Protein AF-0000000076148344 (afdb_homodimer)

Nearest PDB structures (foldseek):
  3hii-assembly1_A  TM=9.310E-01  e=2.742E-69  Homo sapiens
  3mph-assembly1_A  TM=9.355E-01  e=3.033E-68  Homo sapiens
  3pgb-assembly1_A  TM=8.820E-01  e=2.508E-59  Aspergillus nidulans
  1w7c-assembly1_A  TM=8.925E-01  e=6.052E-57  Komagataella pastoris
  1n9e-assembly2_C  TM=8.844E-01  e=2.490E-57  Komagataella pastoris

Structure (mmCIF, N/CA/C/O backbone):
data_AF-0000000076148344-model_v1
#
loop_
_entity.id
_entity.type
_entity.pdbx_description
1 polymer 'Amine oxidase'
#
loop_
_atom_site.group_PDB
_atom_site.id
_atom_site.type_symbol
_atom_site.label_atom_id
_atom_site.label_alt_id
_atom_site.label_comp_id
_atom_site.label_asym_id
_atom_site.label_entity_id
_atom_site.label_seq_id
_atom_site.pdbx_PDB_ins_code
_atom_site.Cartn_x
_atom_site.Cartn_y
_atom_site.Cartn_z
_atom_site.occupancy
_atom_site.B_iso_or_equiv
_atom_site.auth_seq_id
_atom_site.auth_comp_id
_atom_site.auth_asym_id
_atom_site.auth_atom_id
_atom_site.pdbx_PDB_model_num
ATOM 1 N N . MET A 1 1 ? 25.219 25.203 20.969 1 92.94 1 MET A N 1
ATOM 2 C CA . MET A 1 1 ? 24.109 26.141 20.938 1 92.94 1 MET A CA 1
ATOM 3 C C . MET A 1 1 ? 24.391 27.328 21.859 1 92.94 1 MET A C 1
ATOM 5 O O . MET A 1 1 ? 24.141 28.484 21.484 1 92.94 1 MET A O 1
ATOM 9 N N . LYS A 1 2 ? 24.984 27.016 22.984 1 91 2 LYS A N 1
ATOM 10 C CA . LYS A 1 2 ? 25.359 28.094 23.891 1 91 2 LYS A CA 1
ATOM 11 C C . LYS A 1 2 ? 26.438 28.984 23.281 1 91 2 LYS A C 1
ATOM 13 O O . LYS A 1 2 ? 26.328 30.203 23.328 1 91 2 LYS A O 1
ATOM 18 N N . GLY A 1 3 ? 27.469 28.25 22.781 1 94 3 GLY A N 1
ATOM 19 C CA . GLY A 1 3 ? 28.516 29 22.109 1 94 3 GLY A CA 1
ATOM 20 C C . GLY A 1 3 ? 28.016 29.828 20.938 1 94 3 GLY A C 1
ATOM 21 O O . GLY A 1 3 ? 28.453 30.969 20.734 1 94 3 GLY A O 1
ATOM 22 N N . LEU A 1 4 ? 27.094 29.344 20.156 1 95.94 4 LEU A N 1
ATOM 23 C CA . LEU A 1 4 ? 26.5 30.047 19.016 1 95.94 4 LEU A CA 1
ATOM 24 C C . LEU A 1 4 ? 25.734 31.281 19.484 1 95.94 4 LEU A C 1
ATOM 26 O O . LEU A 1 4 ? 25.922 32.375 18.938 1 95.94 4 LEU A O 1
ATOM 30 N N . LEU A 1 5 ? 24.938 31.156 20.484 1 94.69 5 LEU A N 1
ATOM 31 C CA . LEU A 1 5 ? 24.125 32.281 20.984 1 94.69 5 LEU A CA 1
ATOM 32 C C . LEU A 1 5 ? 25.016 33.375 21.562 1 94.69 5 LEU A C 1
ATOM 34 O O . LEU A 1 5 ? 24.75 34.562 21.359 1 94.69 5 LEU A O 1
ATOM 38 N N . TYR A 1 6 ? 26.031 32.906 22.266 1 94.19 6 TYR A N 1
ATOM 39 C CA . TYR A 1 6 ? 26.969 33.875 22.812 1 94.19 6 TYR A CA 1
ATOM 40 C C . TYR A 1 6 ? 27.594 34.719 21.703 1 94.19 6 TYR A C 1
ATOM 42 O O . TYR A 1 6 ? 27.641 35.938 21.797 1 94.19 6 TYR A O 1
ATOM 50 N N . TYR A 1 7 ? 28.047 34.062 20.734 1 96.5 7 TYR A N 1
ATOM 51 C CA . TYR A 1 7 ? 28.656 34.781 19.609 1 96.5 7 TYR A CA 1
ATOM 52 C C . TYR A 1 7 ? 27.656 35.719 18.953 1 96.5 7 TYR A C 1
ATOM 54 O O . TYR A 1 7 ? 28 36.875 18.656 1 96.5 7 TYR A O 1
ATOM 62 N N . LEU A 1 8 ? 26.453 35.312 18.641 1 96.44 8 LEU A N 1
ATOM 63 C CA . LEU A 1 8 ? 25.453 36.094 17.922 1 96.44 8 LEU A CA 1
ATOM 64 C C . LEU A 1 8 ? 25.078 37.344 18.719 1 96.44 8 LEU A C 1
ATOM 66 O O . LEU A 1 8 ? 25 38.438 18.156 1 96.44 8 LEU A O 1
ATOM 70 N N . TYR A 1 9 ? 24.891 37.25 19.984 1 94.5 9 TYR A N 1
ATOM 71 C CA . TYR A 1 9 ? 24.469 38.406 20.797 1 94.5 9 TYR A CA 1
ATOM 72 C C . TYR A 1 9 ? 25.641 39.312 21.109 1 94.5 9 TYR A C 1
ATOM 74 O O . TYR A 1 9 ? 25.453 40.5 21.406 1 94.5 9 TYR A O 1
ATOM 82 N N . SER A 1 10 ? 26.844 38.75 21.047 1 95.31 10 SER A N 1
ATOM 83 C CA . SER A 1 10 ? 28.016 39.562 21.312 1 95.31 10 SER A CA 1
ATOM 84 C C . SER A 1 10 ? 28.453 40.344 20.078 1 95.31 10 SER A C 1
ATOM 86 O O . SER A 1 10 ? 29.219 41.312 20.172 1 95.31 10 SER A O 1
ATOM 88 N N . ASN A 1 11 ? 28.016 39.938 18.969 1 95.81 11 ASN A N 1
ATOM 89 C CA . ASN A 1 11 ? 28.375 40.625 17.719 1 95.81 11 ASN A CA 1
ATOM 90 C C . ASN A 1 11 ? 27.578 41.906 17.531 1 95.81 11 ASN A C 1
ATOM 92 O O . ASN A 1 11 ? 26.422 41.875 17.109 1 95.81 11 ASN A O 1
ATOM 96 N N . LYS A 1 12 ? 28.172 43.031 17.578 1 94.38 12 LYS A N 1
ATOM 97 C CA . LYS A 1 12 ? 27.516 44.344 17.547 1 94.38 12 LYS A CA 1
ATOM 98 C C . LYS A 1 12 ? 26.984 44.656 16.141 1 94.38 12 LYS A C 1
ATOM 100 O O . LYS A 1 12 ? 26 45.344 15.992 1 94.38 12 LYS A O 1
ATOM 105 N N . GLU A 1 13 ? 27.656 44.094 15.219 1 93.88 13 GLU A N 1
ATOM 106 C CA . GLU A 1 13 ? 27.25 44.344 13.844 1 93.88 13 GLU A CA 1
ATOM 107 C C . GLU A 1 13 ? 25.859 43.781 13.57 1 93.88 13 GLU A C 1
ATOM 109 O O . GLU A 1 13 ? 25.109 44.344 12.758 1 93.88 13 GLU A O 1
ATOM 114 N N . LEU A 1 14 ? 25.531 42.719 14.227 1 96.12 14 LEU A N 1
ATOM 115 C CA . LEU A 1 14 ? 24.234 42.062 14.008 1 96.12 14 LEU A CA 1
ATOM 116 C C . LEU A 1 14 ? 23.125 42.781 14.758 1 96.12 14 LEU A C 1
ATOM 118 O O . LEU A 1 14 ? 21.953 42.656 14.398 1 96.12 14 LEU A O 1
ATOM 122 N N . ASN A 1 15 ? 23.453 43.562 15.812 1 96.56 15 ASN A N 1
ATOM 123 C CA . ASN A 1 15 ? 22.5 44.375 16.562 1 96.56 15 ASN A CA 1
ATOM 124 C C . ASN A 1 15 ? 21.25 43.594 16.938 1 96.56 15 ASN A C 1
ATOM 126 O O . ASN A 1 15 ? 20.141 44 16.641 1 96.56 15 ASN A O 1
ATOM 130 N N . LEU A 1 16 ? 21.438 42.469 17.594 1 97.19 16 LEU A N 1
ATOM 131 C CA . LEU A 1 16 ? 20.328 41.562 17.906 1 97.19 16 LEU A CA 1
ATOM 132 C C . LEU A 1 16 ? 19.688 41.906 19.234 1 97.19 16 LEU A C 1
ATOM 134 O O . LEU A 1 16 ? 20.391 42.281 20.188 1 97.19 16 LEU A O 1
ATOM 138 N N . THR A 1 17 ? 18.375 41.812 19.203 1 96 17 THR A N 1
ATOM 139 C CA . THR A 1 17 ? 17.547 41.938 20.406 1 96 17 THR A CA 1
ATOM 140 C C . THR A 1 17 ? 16.969 40.594 20.781 1 96 17 THR A C 1
ATOM 142 O O . THR A 1 17 ? 16.531 39.812 19.922 1 96 17 THR A O 1
ATOM 145 N N . LYS A 1 18 ? 17.062 40.281 22.062 1 93.75 18 LYS A N 1
ATOM 146 C CA . LYS A 1 18 ? 16.391 39.094 22.516 1 93.75 18 LYS A CA 1
ATOM 147 C C . LYS A 1 18 ? 14.914 39.094 22.156 1 93.75 18 LYS A C 1
ATOM 149 O O . LYS A 1 18 ? 14.266 40.125 22.234 1 93.75 18 LYS A O 1
ATOM 154 N N . PHE A 1 19 ? 14.484 37.969 21.797 1 92.25 19 PHE A N 1
ATOM 155 C CA . PHE A 1 19 ? 13.117 37.844 21.297 1 92.25 19 PHE A CA 1
ATOM 156 C C . PHE A 1 19 ? 12.117 38.406 22.297 1 92.25 19 PHE A C 1
ATOM 158 O O . PHE A 1 19 ? 11.148 39.062 21.922 1 92.25 19 PHE A O 1
ATOM 165 N N . SER A 1 20 ? 12.32 38.188 23.562 1 90 20 SER A N 1
ATOM 166 C CA . SER A 1 20 ? 11.406 38.625 24.609 1 90 20 SER A CA 1
ATOM 167 C C . SER A 1 20 ? 11.25 40.125 24.609 1 90 20 SER A C 1
ATOM 169 O O . SER A 1 20 ? 10.219 40.656 25.031 1 90 20 SER A O 1
ATOM 171 N N . ASN A 1 21 ? 12.219 40.781 24.078 1 93.19 21 ASN A N 1
ATOM 172 C CA . ASN A 1 21 ? 12.219 42.25 24.062 1 93.19 21 ASN A CA 1
ATOM 173 C C . ASN A 1 21 ? 12.078 42.781 22.641 1 93.19 21 ASN A C 1
ATOM 175 O O . ASN A 1 21 ? 12.133 44 22.422 1 93.19 21 ASN A O 1
ATOM 179 N N . ALA A 1 22 ? 11.891 41.906 21.781 1 94.12 22 ALA A N 1
ATOM 180 C CA . ALA A 1 22 ? 11.922 42.312 20.391 1 94.12 22 ALA A CA 1
ATOM 181 C C . ALA A 1 22 ? 10.555 42.844 19.938 1 94.12 22 ALA A C 1
ATOM 183 O O . ALA A 1 22 ? 9.523 42.469 20.484 1 94.12 22 ALA A O 1
ATOM 184 N N . THR A 1 23 ? 10.57 43.75 19.062 1 92.19 23 THR A N 1
ATOM 185 C CA . THR A 1 23 ? 9.422 44.219 18.312 1 92.19 23 THR A CA 1
ATOM 186 C C . THR A 1 23 ? 9.617 43.969 16.812 1 92.19 23 THR A C 1
ATOM 188 O O . THR A 1 23 ? 10.648 43.438 16.406 1 92.19 23 THR A O 1
ATOM 191 N N . ILE A 1 24 ? 8.648 44.375 16.047 1 90.25 24 ILE A N 1
ATOM 192 C CA . ILE A 1 24 ? 8.711 44.188 14.609 1 90.25 24 ILE A CA 1
ATOM 193 C C . ILE A 1 24 ? 9.852 45 14.023 1 90.25 24 ILE A C 1
ATOM 195 O O . ILE A 1 24 ? 10.336 44.719 12.93 1 90.25 24 ILE A O 1
ATOM 199 N N . ARG A 1 25 ? 10.289 46.062 14.773 1 91.56 25 ARG A N 1
ATOM 200 C CA . ARG A 1 25 ? 11.367 46.938 14.32 1 91.56 25 ARG A CA 1
ATOM 201 C C . ARG A 1 25 ? 12.695 46.531 14.977 1 91.56 25 ARG A C 1
ATOM 203 O O . ARG A 1 25 ? 13.602 47.344 15.078 1 91.56 25 ARG A O 1
ATOM 210 N N . SER A 1 26 ? 12.758 45.344 15.445 1 95.19 26 SER A N 1
ATOM 211 C CA . SER A 1 26 ? 13.984 44.844 16.047 1 95.19 26 SER A CA 1
ATOM 212 C C . SER A 1 26 ? 14.641 43.781 15.141 1 95.19 26 SER A C 1
ATOM 214 O O . SER A 1 26 ? 13.992 43.25 14.242 1 95.19 26 SER A O 1
ATOM 216 N N . ASN A 1 27 ? 15.914 43.688 15.328 1 97.19 27 ASN A N 1
ATOM 217 C CA . ASN A 1 27 ? 16.625 42.562 14.781 1 97.19 27 ASN A CA 1
ATOM 218 C C . ASN A 1 27 ? 16.688 41.406 15.789 1 97.19 27 ASN A C 1
ATOM 220 O O . ASN A 1 27 ? 17.078 41.594 16.938 1 97.19 27 ASN A O 1
ATOM 224 N N . TYR A 1 28 ? 16.281 40.219 15.406 1 96.62 28 TYR A N 1
ATOM 225 C CA . TYR A 1 28 ? 16.297 39.125 16.359 1 96.62 28 TYR A CA 1
ATOM 226 C C . TYR A 1 28 ? 16.5 37.781 15.625 1 96.62 28 TYR A C 1
ATOM 228 O O . TYR A 1 28 ? 16.375 37.719 14.406 1 96.62 28 TYR A O 1
ATOM 236 N N . ILE A 1 29 ? 16.875 36.719 16.359 1 96.44 29 ILE A N 1
ATOM 237 C CA . ILE A 1 29 ? 17.078 35.375 15.844 1 96.44 29 ILE A CA 1
ATOM 238 C C . ILE A 1 29 ? 15.734 34.688 15.672 1 96.44 29 ILE A C 1
ATOM 240 O O . ILE A 1 29 ? 14.93 34.625 16.609 1 96.44 29 ILE A O 1
ATOM 244 N N . TYR A 1 30 ? 15.492 34.219 14.477 1 96.44 30 TYR A N 1
ATOM 245 C CA . TYR A 1 30 ? 14.289 33.406 14.25 1 96.44 30 TYR A CA 1
ATOM 246 C C . TYR A 1 30 ? 14.547 31.953 14.586 1 96.44 30 TYR A C 1
ATOM 248 O O . TYR A 1 30 ? 13.766 31.328 15.312 1 96.44 30 TYR A O 1
ATOM 256 N N . LEU A 1 31 ? 15.57 31.406 14.047 1 96.75 31 LEU A N 1
ATOM 257 C CA . LEU A 1 31 ? 15.953 30.031 14.344 1 96.75 31 LEU A CA 1
ATOM 258 C C . LEU A 1 31 ? 17.406 29.781 13.992 1 96.75 31 LEU A C 1
ATOM 260 O O . LEU A 1 31 ? 18.047 30.609 13.352 1 96.75 31 LEU A O 1
ATOM 264 N N . ALA A 1 32 ? 17.875 28.625 14.445 1 96.25 32 ALA A N 1
ATOM 265 C CA . ALA A 1 32 ? 19.156 28.109 14.008 1 96.25 32 ALA A CA 1
ATOM 266 C C . ALA A 1 32 ? 19.141 26.578 13.914 1 96.25 32 ALA A C 1
ATOM 268 O O . ALA A 1 32 ? 18.422 25.922 14.664 1 96.25 32 ALA A O 1
ATOM 269 N N . GLU A 1 33 ? 19.844 26.078 13.023 1 96.31 33 GLU A N 1
ATOM 270 C CA . GLU A 1 33 ? 20.062 24.641 12.914 1 96.31 33 GLU A CA 1
ATOM 271 C C . GLU A 1 33 ? 21.438 24.328 12.344 1 96.31 33 GLU A C 1
ATOM 273 O O . GLU A 1 33 ? 22.172 25.234 11.953 1 96.31 33 GLU A O 1
ATOM 278 N N . LEU A 1 34 ? 21.766 23.062 12.336 1 95.44 34 LEU A N 1
ATOM 279 C CA . LEU A 1 34 ? 23.031 22.641 11.766 1 95.44 34 LEU A CA 1
ATOM 280 C C . LEU A 1 34 ? 23.094 22.922 10.266 1 95.44 34 LEU A C 1
ATOM 282 O O . LEU A 1 34 ? 22.141 22.609 9.539 1 95.44 34 LEU A O 1
ATOM 286 N N . TYR A 1 35 ? 24.094 23.594 9.875 1 96.06 35 TYR A N 1
ATOM 287 C CA . TYR A 1 35 ? 24.375 23.75 8.445 1 96.06 35 TYR A CA 1
ATOM 288 C C . TYR A 1 35 ? 25.109 22.531 7.898 1 96.06 35 TYR A C 1
ATOM 290 O O . TYR A 1 35 ? 26.203 22.203 8.359 1 96.06 35 TYR A O 1
ATOM 298 N N . LEU A 1 36 ? 24.562 21.906 6.938 1 95.19 36 LEU A N 1
ATOM 299 C CA . LEU A 1 36 ? 25.172 20.672 6.434 1 95.19 36 LEU A CA 1
ATOM 300 C C . LEU A 1 36 ? 26.406 20.969 5.602 1 95.19 36 LEU A C 1
ATOM 302 O O . LEU A 1 36 ? 26.406 21.875 4.77 1 95.19 36 LEU A O 1
ATOM 306 N N . PRO A 1 37 ? 27.469 20.25 5.824 1 95.44 37 PRO A N 1
ATOM 307 C CA . PRO A 1 37 ? 28.656 20.406 4.996 1 95.44 37 PRO A CA 1
ATOM 308 C C . PRO A 1 37 ? 28.469 19.891 3.574 1 95.44 37 PRO A C 1
ATOM 310 O O . PRO A 1 37 ? 27.547 19.125 3.311 1 95.44 37 PRO A O 1
ATOM 313 N N . PRO A 1 38 ? 29.344 20.375 2.693 1 95.31 38 PRO A N 1
ATOM 314 C CA . PRO A 1 38 ? 29.297 19.797 1.352 1 95.31 38 PRO A CA 1
ATOM 315 C C . PRO A 1 38 ? 29.469 18.266 1.366 1 95.31 38 PRO A C 1
ATOM 317 O O . PRO A 1 38 ? 30.25 17.734 2.152 1 95.31 38 PRO A O 1
ATOM 320 N N . LYS A 1 39 ? 28.781 17.656 0.471 1 96.62 39 LYS A N 1
ATOM 321 C CA . LYS A 1 39 ? 28.828 16.203 0.395 1 96.62 39 LYS A CA 1
ATOM 322 C C . LYS A 1 39 ? 30.25 15.703 0.188 1 96.62 39 LYS A C 1
ATOM 324 O O . LYS A 1 39 ? 30.672 14.719 0.807 1 96.62 39 LYS A O 1
ATOM 329 N N . ALA A 1 40 ? 30.969 16.344 -0.707 1 96.19 40 ALA A N 1
ATOM 330 C CA . ALA A 1 40 ? 32.344 15.93 -1.003 1 96.19 40 ALA A CA 1
ATOM 331 C C . ALA A 1 40 ? 33.188 15.914 0.261 1 96.19 40 ALA A C 1
ATOM 333 O O . ALA A 1 40 ? 34 15.008 0.46 1 96.19 40 ALA A O 1
ATOM 334 N N . ALA A 1 41 ? 33.062 16.891 1.114 1 96.56 41 ALA A N 1
ATOM 335 C CA . ALA A 1 41 ? 33.812 16.969 2.357 1 96.56 41 ALA A CA 1
ATOM 336 C C . ALA A 1 41 ? 33.438 15.844 3.311 1 96.56 41 ALA A C 1
ATOM 338 O O . ALA A 1 41 ? 34.312 15.266 3.977 1 96.56 41 ALA A O 1
ATOM 339 N N . VAL A 1 42 ? 32.219 15.578 3.391 1 96.81 42 VAL A N 1
ATOM 340 C CA . VAL A 1 42 ? 31.719 14.508 4.258 1 96.81 42 VAL A CA 1
ATOM 341 C C . VAL A 1 42 ? 32.281 13.172 3.783 1 96.81 42 VAL A C 1
ATOM 343 O O . VAL A 1 42 ? 32.781 12.383 4.586 1 96.81 42 VAL A O 1
ATOM 346 N N . LEU A 1 43 ? 32.156 12.93 2.484 1 96.94 43 LEU A N 1
ATOM 347 C CA . LEU A 1 43 ? 32.625 11.664 1.928 1 96.94 43 LEU A CA 1
ATOM 348 C C . LEU A 1 43 ? 34.125 11.508 2.121 1 96.94 43 LEU A C 1
ATOM 350 O O . LEU A 1 43 ? 34.594 10.406 2.395 1 96.94 43 LEU A O 1
ATOM 354 N N . ASN A 1 44 ? 34.875 12.586 1.969 1 96.62 44 ASN A N 1
ATOM 355 C CA . ASN A 1 44 ? 36.312 12.539 2.211 1 96.62 44 ASN A CA 1
ATOM 356 C C . ASN A 1 44 ? 36.625 12.141 3.652 1 96.62 44 ASN A C 1
ATOM 358 O O . ASN A 1 44 ? 37.625 11.445 3.91 1 96.62 44 ASN A O 1
ATOM 362 N N . TYR A 1 45 ? 35.906 12.516 4.574 1 96.44 45 TYR A N 1
ATOM 363 C CA . TYR A 1 45 ? 36.094 12.195 5.984 1 96.44 45 TYR A CA 1
ATOM 364 C C . TYR A 1 45 ? 35.688 10.758 6.273 1 96.44 45 TYR A C 1
ATOM 366 O O . TYR A 1 45 ? 36.5 9.969 6.762 1 96.44 45 TYR A O 1
ATOM 374 N N . ILE A 1 46 ? 34.406 10.359 5.848 1 95.56 46 ILE A N 1
ATOM 375 C CA . ILE A 1 46 ? 33.844 9.094 6.309 1 95.56 46 ILE A CA 1
ATOM 376 C C . ILE A 1 46 ? 34.375 7.949 5.453 1 95.56 46 ILE A C 1
ATOM 378 O O . ILE A 1 46 ? 34.531 6.82 5.93 1 95.56 46 ILE A O 1
ATOM 382 N N . ASP A 1 47 ? 34.781 8.219 4.199 1 95.62 47 ASP A N 1
ATOM 383 C CA . ASP A 1 47 ? 35.25 7.156 3.318 1 95.62 47 ASP A CA 1
ATOM 384 C C . ASP A 1 47 ? 36.781 7.113 3.27 1 95.62 47 ASP A C 1
ATOM 386 O O . ASP A 1 47 ? 37.375 6.047 3.088 1 95.62 47 ASP A O 1
ATOM 390 N N . ASN A 1 48 ? 37.469 8.312 3.447 1 94.62 48 ASN A N 1
ATOM 391 C CA . ASN A 1 48 ? 38.906 8.375 3.219 1 94.62 48 ASN A CA 1
ATOM 392 C C . ASN A 1 48 ? 39.656 8.734 4.492 1 94.62 48 ASN A C 1
ATOM 394 O O . ASN A 1 48 ? 40.875 8.773 4.5 1 94.62 48 ASN A O 1
ATOM 398 N N . GLY A 1 49 ? 39 9.055 5.465 1 94.19 49 GLY A N 1
ATOM 399 C CA . GLY A 1 49 ? 39.656 9.305 6.746 1 94.19 49 GLY A CA 1
ATOM 400 C C . GLY A 1 49 ? 40.219 10.711 6.863 1 94.19 49 GLY A C 1
ATOM 401 O O . GLY A 1 49 ? 41.031 10.984 7.746 1 94.19 49 GLY A O 1
ATOM 402 N N . PHE A 1 50 ? 39.844 11.5 5.977 1 94.56 50 PHE A N 1
ATOM 403 C CA . PHE A 1 50 ? 40.312 12.883 6.035 1 94.56 50 PHE A CA 1
ATOM 404 C C . PHE A 1 50 ? 39.656 13.633 7.195 1 94.56 50 PHE A C 1
ATOM 406 O O . PHE A 1 50 ? 38.938 13.031 8.008 1 94.56 50 PHE A O 1
ATOM 413 N N . THR A 1 51 ? 40 14.875 7.266 1 94.69 51 THR A N 1
ATOM 414 C CA . THR A 1 51 ? 39.562 15.695 8.391 1 94.69 51 THR A CA 1
ATOM 415 C C . THR A 1 51 ? 38.062 15.844 8.414 1 94.69 51 THR A C 1
ATOM 417 O O . THR A 1 51 ? 37.438 16.047 7.367 1 94.69 51 THR A O 1
ATOM 420 N N . LYS A 1 52 ? 37.469 15.727 9.539 1 95.88 52 LYS A N 1
ATOM 421 C CA . LYS A 1 52 ? 36.031 15.977 9.734 1 95.88 52 LYS A CA 1
ATOM 422 C C . LYS A 1 52 ? 35.688 17.422 9.398 1 95.88 52 LYS A C 1
ATOM 424 O O . LYS A 1 52 ? 36.344 18.359 9.875 1 95.88 52 LYS A O 1
ATOM 429 N N . PRO A 1 53 ? 34.688 17.609 8.594 1 96.69 53 PRO A N 1
ATOM 430 C CA . PRO A 1 53 ? 34.25 18.984 8.328 1 96.69 53 PRO A CA 1
ATOM 431 C C . PRO A 1 53 ? 33.844 19.734 9.594 1 96.69 53 PRO A C 1
ATOM 433 O O . PRO A 1 53 ? 33.25 19.141 10.492 1 96.69 53 PRO A O 1
ATOM 436 N N . PRO A 1 54 ? 34.188 21.031 9.602 1 95.62 54 PRO A N 1
ATOM 437 C CA . PRO A 1 54 ? 33.781 21.781 10.781 1 95.62 54 PRO A CA 1
ATOM 438 C C . PRO A 1 54 ? 32.25 21.891 10.914 1 95.62 54 PRO A C 1
ATOM 440 O O . PRO A 1 54 ? 31.547 22 9.906 1 95.62 54 PRO A O 1
ATOM 443 N N . ARG A 1 55 ? 31.859 21.906 12.148 1 96.75 55 ARG A N 1
ATOM 444 C CA . ARG A 1 55 ? 30.438 22.141 12.422 1 96.75 55 ARG A CA 1
ATOM 445 C C . ARG A 1 55 ? 30.078 23.625 12.297 1 96.75 55 ARG A C 1
ATOM 447 O O . ARG A 1 55 ? 30.812 24.484 12.797 1 96.75 55 ARG A O 1
ATOM 454 N N . GLU A 1 56 ? 29.031 23.859 11.562 1 97.56 56 GLU A N 1
ATOM 455 C CA . GLU A 1 56 ? 28.531 25.219 11.383 1 97.56 56 GLU A CA 1
ATOM 456 C C . GLU A 1 56 ? 27.031 25.297 11.594 1 97.56 56 GLU A C 1
ATOM 458 O O . GLU A 1 56 ? 26.344 24.281 11.594 1 97.56 56 GLU A O 1
ATOM 463 N N . ALA A 1 57 ? 26.547 26.5 11.773 1 97.75 57 ALA A N 1
ATOM 464 C CA . ALA A 1 57 ? 25.125 26.703 12 1 97.75 57 ALA A CA 1
ATOM 465 C C . ALA A 1 57 ? 24.5 27.547 10.891 1 97.75 57 ALA A C 1
ATOM 467 O O . ALA A 1 57 ? 25.109 28.516 10.414 1 97.75 57 ALA A O 1
ATOM 468 N N . HIS A 1 58 ? 23.391 27.125 10.406 1 97 58 HIS A N 1
ATOM 469 C CA . HIS A 1 58 ? 22.484 27.938 9.602 1 97 58 HIS A CA 1
ATOM 470 C C . HIS A 1 58 ? 21.562 28.766 10.484 1 97 58 HIS A C 1
ATOM 472 O O . HIS A 1 58 ? 20.781 28.219 11.258 1 97 58 HIS A O 1
ATOM 478 N N . VAL A 1 59 ? 21.656 30.109 10.398 1 97.44 59 VAL A N 1
ATOM 479 C CA . VAL A 1 59 ? 20.891 31 11.266 1 97.44 59 VAL A CA 1
ATOM 480 C C . VAL A 1 59 ? 20.016 31.906 10.414 1 97.44 59 VAL A C 1
ATOM 482 O O . VAL A 1 59 ? 20.484 32.5 9.438 1 97.44 59 VAL A O 1
ATOM 485 N N . ILE A 1 60 ? 18.781 32.031 10.789 1 97.06 60 ILE A N 1
ATOM 486 C CA . ILE A 1 60 ? 17.875 32.969 10.141 1 97.06 60 ILE A CA 1
ATOM 487 C C . ILE A 1 60 ? 17.609 34.156 11.07 1 97.06 60 ILE A C 1
ATOM 489 O O . ILE A 1 60 ? 17.172 33.969 12.211 1 97.06 60 ILE A O 1
ATOM 493 N N . LEU A 1 61 ? 17.891 35.312 10.586 1 97.25 61 LEU A N 1
ATOM 494 C CA . LEU A 1 61 ? 17.703 36.562 11.32 1 97.25 61 LEU A CA 1
ATOM 495 C C . LEU A 1 61 ? 16.609 37.406 10.688 1 97.25 61 LEU A C 1
ATOM 497 O O . LEU A 1 61 ? 16.609 37.656 9.484 1 97.25 61 LEU A O 1
ATOM 501 N N . ILE A 1 62 ? 15.695 37.812 11.484 1 96.12 62 ILE A N 1
ATOM 502 C CA . ILE A 1 62 ? 14.742 38.844 11.07 1 96.12 62 ILE A CA 1
ATOM 503 C C . ILE A 1 62 ? 15.289 40.219 11.406 1 96.12 62 ILE A C 1
ATOM 505 O O . ILE A 1 62 ? 15.547 40.531 12.57 1 96.12 62 ILE A O 1
ATOM 509 N N . ARG A 1 63 ? 15.391 41.062 10.391 1 96.38 63 ARG A N 1
ATOM 510 C CA . ARG A 1 63 ? 16.062 42.344 10.57 1 96.38 63 ARG A CA 1
ATOM 511 C C . ARG A 1 63 ? 15.094 43.5 10.383 1 96.38 63 ARG A C 1
ATOM 513 O O . ARG A 1 63 ? 15.234 44.312 9.445 1 96.38 63 ARG A O 1
ATOM 520 N N . GLY A 1 64 ? 14.25 43.625 11.281 1 93.25 64 GLY A N 1
ATOM 521 C CA . GLY A 1 64 ? 13.258 44.688 11.234 1 93.25 64 GLY A CA 1
ATOM 522 C C . GLY A 1 64 ? 13.789 46.031 11.68 1 93.25 64 GLY A C 1
ATOM 523 O O . GLY A 1 64 ? 13.188 47.062 11.391 1 93.25 64 GLY A O 1
ATOM 524 N N . GLY A 1 65 ? 14.914 46.031 12.289 1 93.81 65 GLY A N 1
ATOM 525 C CA . GLY A 1 65 ? 15.492 47.281 12.82 1 93.81 65 GLY A CA 1
ATOM 526 C C . GLY A 1 65 ? 16.406 47.969 11.828 1 93.81 65 GLY A C 1
ATOM 527 O O . GLY A 1 65 ? 16.844 49.094 12.078 1 93.81 65 GLY A O 1
ATOM 528 N N . ASP A 1 66 ? 16.641 47.375 10.766 1 94.81 66 ASP A N 1
ATOM 529 C CA . ASP A 1 66 ? 17.5 47.969 9.75 1 94.81 66 ASP A CA 1
ATOM 530 C C . ASP A 1 66 ? 16.766 49.094 9.008 1 94.81 66 ASP A C 1
ATOM 532 O O . ASP A 1 66 ? 15.539 49.156 9.039 1 94.81 66 ASP A O 1
ATOM 536 N N . ALA A 1 67 ? 17.594 49.969 8.32 1 93.19 67 ALA A N 1
ATOM 537 C CA . ALA A 1 67 ? 17 51.062 7.527 1 93.19 67 ALA A CA 1
ATOM 538 C C . ALA A 1 67 ? 16.062 50.5 6.465 1 93.19 67 ALA A C 1
ATOM 540 O O . ALA A 1 67 ? 14.977 51.031 6.242 1 93.19 67 ALA A O 1
ATOM 541 N N . LYS A 1 68 ? 16.5 49.438 5.879 1 92 68 LYS A N 1
ATOM 542 C CA . LYS A 1 68 ? 15.656 48.625 5.008 1 92 68 LYS A CA 1
ATOM 543 C C . LYS A 1 68 ? 15.453 47.25 5.582 1 92 68 LYS A C 1
ATOM 545 O O . LYS A 1 68 ? 16.266 46.344 5.348 1 92 68 LYS A O 1
ATOM 550 N N . PRO A 1 69 ? 14.352 47.062 6.289 1 92.56 69 PRO A N 1
ATOM 551 C CA . PRO A 1 69 ? 14.109 45.75 6.918 1 92.56 69 PRO A CA 1
ATOM 552 C C . PRO A 1 69 ? 14.25 44.594 5.938 1 92.56 69 PRO A C 1
ATOM 554 O O . PRO A 1 69 ? 13.891 44.719 4.766 1 92.56 69 PRO A O 1
ATOM 557 N N . ASN A 1 70 ? 14.703 43.469 6.316 1 94.06 70 ASN A N 1
ATOM 558 C CA . ASN A 1 70 ? 14.945 42.281 5.504 1 94.06 70 ASN A CA 1
ATOM 559 C C . ASN A 1 70 ? 15.062 41.031 6.367 1 94.06 70 ASN A C 1
ATOM 561 O O . ASN A 1 70 ? 14.805 41.062 7.574 1 94.06 70 ASN A O 1
ATOM 565 N N . VAL A 1 71 ? 15.25 39.938 5.75 1 95.12 71 VAL A N 1
ATOM 566 C CA . VAL A 1 71 ? 15.609 38.656 6.391 1 95.12 71 VAL A CA 1
ATOM 567 C C . VAL A 1 71 ? 16.969 38.188 5.887 1 95.12 71 VAL A C 1
ATOM 569 O O . VAL A 1 71 ? 17.234 38.219 4.684 1 95.12 71 VAL A O 1
ATOM 572 N N . LEU A 1 72 ? 17.812 37.812 6.809 1 96.56 72 LEU A N 1
ATOM 573 C CA . LEU A 1 72 ? 19.125 37.281 6.438 1 96.56 72 LEU A CA 1
ATOM 574 C C . LEU A 1 72 ? 19.297 35.844 6.887 1 96.56 72 LEU A C 1
ATOM 576 O O . LEU A 1 72 ? 18.906 35.5 7.996 1 96.56 72 LEU A O 1
ATOM 580 N N . GLU A 1 73 ? 19.812 35.094 6.012 1 96.75 73 GLU A N 1
ATOM 581 C CA . GLU A 1 73 ? 20.297 33.75 6.363 1 96.75 73 GLU A CA 1
ATOM 582 C C . GLU A 1 73 ? 21.828 33.719 6.363 1 96.75 73 GLU A C 1
ATOM 584 O O . GLU A 1 73 ? 22.453 34 5.344 1 96.75 73 GLU A O 1
ATOM 589 N N . ILE A 1 74 ? 22.375 33.312 7.473 1 97.25 74 ILE A N 1
ATOM 590 C CA . ILE A 1 74 ? 23.828 33.312 7.582 1 97.25 74 ILE A CA 1
ATOM 591 C C . ILE A 1 74 ? 24.312 31.938 8.055 1 97.25 74 ILE A C 1
ATOM 593 O O . ILE A 1 74 ? 23.547 31.172 8.641 1 97.25 74 ILE A O 1
ATOM 597 N N . VAL A 1 75 ? 25.531 31.656 7.711 1 97.44 75 VAL A N 1
ATOM 598 C CA . VAL A 1 75 ? 26.25 30.5 8.211 1 97.44 75 VAL A CA 1
ATOM 599 C C . VAL A 1 75 ? 27.281 30.938 9.25 1 97.44 75 VAL A C 1
ATOM 601 O O . VAL A 1 75 ? 28.125 31.781 8.969 1 97.44 75 VAL A O 1
ATOM 604 N N . VAL A 1 76 ? 27.188 30.344 10.461 1 98.19 76 VAL A N 1
ATOM 605 C CA . VAL A 1 76 ? 28.047 30.734 11.578 1 98.19 76 VAL A CA 1
ATOM 606 C C . VAL A 1 76 ? 28.922 29.562 11.984 1 98.19 76 VAL A C 1
ATOM 608 O O . VAL A 1 76 ? 28.422 28.453 12.188 1 98.19 76 VAL A O 1
ATOM 611 N N . GLY A 1 77 ? 30.234 29.844 12.18 1 97.12 77 GLY A N 1
ATOM 612 C CA . GLY A 1 77 ? 31.125 28.797 12.641 1 97.12 77 GLY A CA 1
ATOM 613 C C . GLY A 1 77 ? 32.562 29.25 12.734 1 97.12 77 GLY A C 1
ATOM 614 O O . GLY A 1 77 ? 32.875 30.422 12.516 1 97.12 77 GLY A O 1
ATOM 615 N N . PRO A 1 78 ? 33.438 28.266 13.062 1 97.31 78 PRO A N 1
ATOM 616 C CA . PRO A 1 78 ? 33.156 26.891 13.453 1 97.31 78 PRO A CA 1
ATOM 617 C C . PRO A 1 78 ? 32.594 26.781 14.867 1 97.31 78 PRO A C 1
ATOM 619 O O . PRO A 1 78 ? 32.938 27.594 15.734 1 97.31 78 PRO A O 1
ATOM 622 N N . LEU A 1 79 ? 31.75 25.859 15.117 1 96.62 79 LEU A N 1
ATOM 623 C CA . LEU A 1 79 ? 31.203 25.578 16.438 1 96.62 79 LEU A CA 1
ATOM 624 C C . LEU A 1 79 ? 32.125 24.688 17.25 1 96.62 79 LEU A C 1
ATOM 626 O O . LEU A 1 79 ? 32.844 23.859 16.672 1 96.62 79 LEU A O 1
ATOM 630 N N . PRO A 1 80 ? 32.156 24.797 18.484 1 95.62 80 PRO A N 1
ATOM 631 C CA . PRO A 1 80 ? 31.219 25.531 19.344 1 95.62 80 PRO A CA 1
ATOM 632 C C . PRO A 1 80 ? 31.656 26.969 19.625 1 95.62 80 PRO A C 1
ATOM 634 O O . PRO A 1 80 ? 30.969 27.703 20.328 1 95.62 80 PRO A O 1
ATOM 637 N N . PHE A 1 81 ? 32.812 27.406 19.109 1 95.5 81 PHE A N 1
ATOM 638 C CA . PHE A 1 81 ? 33.281 28.75 19.344 1 95.5 81 PHE A CA 1
ATOM 639 C C . PHE A 1 81 ? 33.438 29.516 18.031 1 95.5 81 PHE A C 1
ATOM 641 O O . PHE A 1 81 ? 34.531 29.766 17.562 1 95.5 81 PHE A O 1
ATOM 648 N N . PRO A 1 82 ? 32.344 29.953 17.531 1 97.38 82 PRO A N 1
ATOM 649 C CA . PRO A 1 82 ? 32.375 30.641 16.234 1 97.38 82 PRO A CA 1
ATOM 650 C C . PRO A 1 82 ? 33.188 31.922 16.281 1 97.38 82 PRO A C 1
ATOM 652 O O . PRO A 1 82 ? 33.219 32.625 17.312 1 97.38 82 PRO A O 1
ATOM 655 N N . ASN A 1 83 ? 33.875 32.281 15.172 1 95.31 83 ASN A N 1
ATOM 656 C CA . ASN A 1 83 ? 34.625 33.531 15.086 1 95.31 83 ASN A CA 1
ATOM 657 C C . ASN A 1 83 ? 34.219 34.344 13.852 1 95.31 83 ASN A C 1
ATOM 659 O O . ASN A 1 83 ? 34.875 35.344 13.523 1 95.31 83 ASN A O 1
ATOM 663 N N . GLY A 1 84 ? 33.219 33.906 13.125 1 96.19 84 GLY A N 1
ATOM 664 C CA . GLY A 1 84 ? 32.75 34.625 11.953 1 96.19 84 GLY A CA 1
ATOM 665 C C . GLY A 1 84 ? 31.469 34.062 11.367 1 96.19 84 GLY A C 1
ATOM 666 O O . GLY A 1 84 ? 30.984 33.031 11.828 1 96.19 84 GLY A O 1
ATOM 667 N N . TYR A 1 85 ? 30.875 34.781 10.477 1 97 85 TYR A N 1
ATOM 668 C CA . TYR A 1 85 ? 29.703 34.344 9.742 1 97 85 TYR A CA 1
ATOM 669 C C . TYR A 1 85 ? 29.766 34.781 8.281 1 97 85 TYR A C 1
ATOM 671 O O . TYR A 1 85 ? 30.547 35.656 7.926 1 97 85 TYR A O 1
ATOM 679 N N . ARG A 1 86 ? 29.094 34.094 7.406 1 96 86 ARG A N 1
ATOM 680 C CA . ARG A 1 86 ? 28.922 34.438 6 1 96 86 ARG A CA 1
ATOM 681 C C . ARG A 1 86 ? 27.469 34.25 5.57 1 96 86 ARG A C 1
ATOM 683 O O . ARG A 1 86 ? 26.688 33.594 6.266 1 96 86 ARG A O 1
ATOM 690 N N . LEU A 1 87 ? 27.094 34.812 4.484 1 95.19 87 LEU A N 1
ATOM 691 C CA . LEU A 1 87 ? 25.766 34.625 3.936 1 95.19 87 LEU A CA 1
ATOM 692 C C . LEU A 1 87 ? 25.594 33.219 3.385 1 95.19 87 LEU A C 1
ATOM 694 O O . LEU A 1 87 ? 26.547 32.656 2.846 1 95.19 87 LEU A O 1
ATOM 698 N N . VAL A 1 88 ? 24.438 32.688 3.521 1 93.62 88 VAL A N 1
ATOM 699 C CA . VAL A 1 88 ? 24.156 31.406 2.902 1 93.62 88 VAL A CA 1
ATOM 700 C C . VAL A 1 88 ? 24.281 31.516 1.385 1 93.62 88 VAL A C 1
ATOM 702 O O . VAL A 1 88 ? 23.688 32.406 0.772 1 93.62 88 VAL A O 1
ATOM 705 N N . PRO A 1 89 ? 25.016 30.781 0.641 1 84.56 89 PRO A N 1
ATOM 706 C CA . PRO A 1 89 ? 25.406 30.984 -0.757 1 84.56 89 PRO A CA 1
ATOM 707 C C . PRO A 1 89 ? 24.266 30.688 -1.733 1 84.56 89 PRO A C 1
ATOM 709 O O . PRO A 1 89 ? 24.281 31.188 -2.863 1 84.56 89 PRO A O 1
ATOM 712 N N . TYR A 1 90 ? 23.281 30.031 -1.609 1 79.06 90 TYR A N 1
ATOM 713 C CA . TYR A 1 90 ? 22.359 29.594 -2.66 1 79.06 90 TYR A CA 1
ATOM 714 C C . TYR A 1 90 ? 20.984 30.219 -2.484 1 79.06 90 TYR A C 1
ATOM 716 O O . TYR A 1 90 ? 20.016 29.797 -3.119 1 79.06 90 TYR A O 1
ATOM 724 N N . ARG A 1 91 ? 20.969 31.219 -1.775 1 84.62 91 ARG A N 1
ATOM 725 C CA . ARG A 1 91 ? 19.734 31.953 -1.526 1 84.62 91 ARG A CA 1
ATOM 726 C C . ARG A 1 91 ? 19.875 33.438 -1.881 1 84.62 91 ARG A C 1
ATOM 728 O O . ARG A 1 91 ? 20.938 34.031 -1.635 1 84.62 91 ARG A O 1
ATOM 735 N N . PRO A 1 92 ? 18.828 33.906 -2.596 1 85.06 92 PRO A N 1
ATOM 736 C CA . PRO A 1 92 ? 18.891 35.375 -2.727 1 85.06 92 PRO A CA 1
ATOM 737 C C . PRO A 1 92 ? 18.938 36.062 -1.376 1 85.06 92 PRO A C 1
ATOM 739 O O . PRO A 1 92 ? 18.172 35.75 -0.468 1 85.06 92 PRO A O 1
ATOM 742 N N . GLN A 1 93 ? 19.906 36.906 -1.231 1 90.38 93 GLN A N 1
ATOM 743 C CA . GLN A 1 93 ? 20.062 37.688 -0.001 1 90.38 93 GLN A CA 1
ATOM 744 C C . GLN A 1 93 ? 20.172 39.156 -0.295 1 90.38 93 GLN A C 1
ATOM 746 O O . GLN A 1 93 ? 20.828 39.562 -1.253 1 90.38 93 GLN A O 1
ATOM 751 N N . PRO A 1 94 ? 19.469 40.031 0.492 1 92.81 94 PRO A N 1
ATOM 752 C CA . PRO A 1 94 ? 18.562 39.625 1.572 1 92.81 94 PRO A CA 1
ATOM 753 C C . PRO A 1 94 ? 17.188 39.156 1.061 1 92.81 94 PRO A C 1
ATOM 755 O O . PRO A 1 94 ? 16.812 39.5 -0.063 1 92.81 94 PRO A O 1
ATOM 758 N N . ILE A 1 95 ? 16.562 38.375 1.774 1 93 95 ILE A N 1
ATOM 759 C CA . ILE A 1 95 ? 15.172 38.031 1.518 1 93 95 ILE A CA 1
ATOM 760 C C . ILE A 1 95 ? 14.273 39.188 1.914 1 93 95 ILE A C 1
ATOM 762 O O . ILE A 1 95 ? 14.445 39.781 2.98 1 93 95 ILE A O 1
ATOM 766 N N . PRO A 1 96 ? 13.344 39.5 1.012 1 88.75 96 PRO A N 1
ATOM 767 C CA . PRO A 1 96 ? 12.453 40.625 1.337 1 88.75 96 PRO A CA 1
ATOM 768 C C . PRO A 1 96 ? 11.727 40.438 2.664 1 88.75 96 PRO A C 1
ATOM 770 O O . PRO A 1 96 ? 11.258 39.312 2.961 1 88.75 96 PRO A O 1
ATOM 773 N N . PHE A 1 97 ? 11.609 41.5 3.42 1 89.38 97 PHE A N 1
ATOM 774 C CA . PHE A 1 97 ? 11.055 41.469 4.766 1 89.38 97 PHE A CA 1
ATOM 775 C C . PHE A 1 97 ? 9.617 40.969 4.746 1 89.38 97 PHE A C 1
ATOM 777 O O . PHE A 1 97 ? 9.172 40.312 5.684 1 89.38 97 PHE A O 1
ATOM 784 N N . PHE A 1 98 ? 8.867 41.281 3.705 1 83 98 PHE A N 1
ATOM 785 C CA . PHE A 1 98 ? 7.453 40.906 3.646 1 83 98 PHE A CA 1
ATOM 786 C C . PHE A 1 98 ? 7.285 39.375 3.576 1 83 98 PHE A C 1
ATOM 788 O O . PHE A 1 98 ? 6.207 38.875 3.861 1 83 98 PHE A O 1
ATOM 795 N N . GLN A 1 99 ? 8.344 38.656 3.219 1 87.56 99 GLN A N 1
ATOM 796 C CA . GLN A 1 99 ? 8.273 37.188 3.113 1 87.56 99 GLN A CA 1
ATOM 797 C C . GLN A 1 99 ? 8.695 36.531 4.422 1 87.56 99 GLN A C 1
ATOM 799 O O . GLN A 1 99 ? 8.695 35.312 4.523 1 87.56 99 GLN A O 1
ATOM 804 N N . ARG A 1 100 ? 9 37.312 5.363 1 88.81 100 ARG A N 1
ATOM 805 C CA . ARG A 1 100 ? 9.461 36.781 6.637 1 88.81 100 ARG A CA 1
ATOM 806 C C . ARG A 1 100 ? 8.414 35.875 7.25 1 88.81 100 ARG A C 1
ATOM 808 O O . ARG A 1 100 ? 7.207 36.094 7.09 1 88.81 100 ARG A O 1
ATOM 815 N N . PRO A 1 101 ? 8.891 34.875 7.945 1 88 101 PRO A N 1
ATOM 816 C CA . PRO A 1 101 ? 7.914 34.062 8.695 1 88 101 PRO A CA 1
ATOM 817 C C . PRO A 1 101 ? 7.191 34.875 9.773 1 88 101 PRO A C 1
ATOM 819 O O . PRO A 1 101 ? 7.754 35.812 10.32 1 88 101 PRO A O 1
ATOM 822 N N . ILE A 1 102 ? 6.008 34.5 10.047 1 82.44 102 ILE A N 1
ATOM 823 C CA . ILE A 1 102 ? 5.203 35.219 11.047 1 82.44 102 ILE A CA 1
ATOM 824 C C . ILE A 1 102 ? 5.551 34.688 12.445 1 82.44 102 ILE A C 1
ATOM 826 O O . ILE A 1 102 ? 5.609 33.5 12.672 1 82.44 102 ILE A O 1
ATOM 830 N N . THR A 1 103 ? 5.836 35.625 13.336 1 87 103 THR A N 1
ATOM 831 C CA . THR A 1 103 ? 6.129 35.281 14.727 1 87 103 THR A CA 1
ATOM 832 C C . THR A 1 103 ? 5.066 35.844 15.664 1 87 103 THR A C 1
ATOM 834 O O . THR A 1 103 ? 4.16 36.531 15.227 1 87 103 THR A O 1
ATOM 837 N N . SER A 1 104 ? 5.195 35.531 16.922 1 84.19 104 SER A N 1
ATOM 838 C CA . SER A 1 104 ? 4.227 36 17.922 1 84.19 104 SER A CA 1
ATOM 839 C C . SER A 1 104 ? 4.293 37.5 18.109 1 84.19 104 SER A C 1
ATOM 841 O O . SER A 1 104 ? 3.359 38.125 18.641 1 84.19 104 SER A O 1
ATOM 843 N N . ILE A 1 105 ? 5.309 38.062 17.641 1 85.94 105 ILE A N 1
ATOM 844 C CA . ILE A 1 105 ? 5.473 39.5 17.734 1 85.94 105 ILE A CA 1
ATOM 845 C C . ILE A 1 105 ? 4.379 40.219 16.938 1 85.94 105 ILE A C 1
ATOM 847 O O . ILE A 1 105 ? 3.912 41.281 17.312 1 85.94 105 ILE A O 1
ATOM 851 N N . GLU A 1 106 ? 3.938 39.594 15.938 1 83.25 106 GLU A N 1
ATOM 852 C CA . GLU A 1 106 ? 2.965 40.219 15.039 1 83.25 106 GLU A CA 1
ATOM 853 C C . GLU A 1 106 ? 1.546 39.75 15.359 1 83.25 106 GLU A C 1
ATOM 855 O O . GLU A 1 106 ? 0.611 40.031 14.609 1 83.25 106 GLU A O 1
ATOM 860 N N . ASN A 1 107 ? 1.374 39.156 16.453 1 85.25 107 ASN A N 1
ATOM 861 C CA . ASN A 1 107 ? 0.062 38.625 16.797 1 85.25 107 ASN A CA 1
ATOM 862 C C . ASN A 1 107 ? -0.91 39.75 17.188 1 85.25 107 ASN A C 1
ATOM 864 O O . ASN A 1 107 ? -0.629 40.531 18.094 1 85.25 107 ASN A O 1
ATOM 868 N N . ILE A 1 108 ? -2.08 39.75 16.562 1 88.88 108 ILE A N 1
ATOM 869 C CA . ILE A 1 108 ? -3.062 40.781 16.859 1 88.88 108 ILE A CA 1
ATOM 870 C C . ILE A 1 108 ? -4.348 40.156 17.391 1 88.88 108 ILE A C 1
ATOM 872 O O . ILE A 1 108 ? -5.395 40.812 17.422 1 88.88 108 ILE A O 1
ATOM 876 N N . SER A 1 109 ? -4.34 38.875 17.719 1 88.62 109 SER A N 1
ATOM 877 C CA . SER A 1 109 ? -5.539 38.125 18.047 1 88.62 109 SER A CA 1
ATOM 878 C C . SER A 1 109 ? -6.34 38.781 19.156 1 88.62 109 SER A C 1
ATOM 880 O O . SER A 1 109 ? -7.562 38.906 19.062 1 88.62 109 SER A O 1
ATOM 882 N N . GLN A 1 110 ? -5.641 39.188 20.219 1 89.81 110 GLN A N 1
ATOM 883 C CA . GLN A 1 110 ? -6.34 39.812 21.344 1 89.81 110 GLN A CA 1
ATOM 884 C C . GLN A 1 110 ? -7.016 41.094 20.938 1 89.81 110 GLN A C 1
ATOM 886 O O . GLN A 1 110 ? -8.195 41.312 21.234 1 89.81 110 GLN A O 1
ATOM 891 N N . LYS A 1 111 ? -6.289 41.969 20.312 1 92.88 111 LYS A N 1
ATOM 892 C CA . LYS A 1 111 ? -6.844 43.25 19.875 1 92.88 111 LYS A CA 1
ATOM 893 C C . LYS A 1 111 ? -7.984 43.031 18.875 1 92.88 111 LYS A C 1
ATOM 895 O O . LYS A 1 111 ? -8.969 43.781 18.891 1 92.88 111 LYS A O 1
ATOM 900 N N . LEU A 1 112 ? -7.777 42.094 18.078 1 95 112 LEU A N 1
ATOM 901 C CA . LEU A 1 112 ? -8.805 41.781 17.094 1 95 112 LEU A CA 1
ATOM 902 C C . LEU A 1 112 ? -10.086 41.312 17.766 1 95 112 LEU A C 1
ATOM 904 O O . LEU A 1 112 ? -11.18 41.75 17.422 1 95 112 LEU A O 1
ATOM 908 N N . LYS A 1 113 ? -9.977 40.406 18.703 1 95.94 113 LYS A N 1
ATOM 909 C CA . LYS A 1 113 ? -11.125 39.906 19.453 1 95.94 113 LYS A CA 1
ATOM 910 C C . LYS A 1 113 ? -11.852 41.062 20.156 1 95.94 113 LYS A C 1
ATOM 912 O O . LYS A 1 113 ? -13.078 41.125 20.156 1 95.94 113 LYS A O 1
ATOM 917 N N . GLU A 1 114 ? -11.109 41.969 20.734 1 96.38 114 GLU A N 1
ATOM 918 C CA . GLU A 1 114 ? -11.695 43.125 21.438 1 96.38 114 GLU A CA 1
ATOM 919 C C . GLU A 1 114 ? -12.484 44 20.484 1 96.38 114 GLU A C 1
ATOM 921 O O . GLU A 1 114 ? -13.594 44.438 20.797 1 96.38 114 GLU A O 1
ATOM 926 N N . ARG A 1 115 ? -11.859 44.25 19.375 1 96.69 115 ARG A N 1
ATOM 927 C CA . ARG A 1 115 ? -12.516 45.094 18.375 1 96.69 115 ARG A CA 1
ATOM 928 C C . ARG A 1 115 ? -13.805 44.438 17.891 1 96.69 115 ARG A C 1
ATOM 930 O O . ARG A 1 115 ? -14.844 45.094 17.797 1 96.69 115 ARG A O 1
ATOM 937 N N . ILE A 1 116 ? -13.75 43.156 17.594 1 97.88 116 ILE A N 1
ATOM 938 C CA . ILE A 1 116 ? -14.922 42.469 17.094 1 97.88 116 ILE A CA 1
ATOM 939 C C . ILE A 1 116 ? -16 42.406 18.172 1 97.88 116 ILE A C 1
ATOM 941 O O . ILE A 1 116 ? -17.188 42.594 17.891 1 97.88 116 ILE A O 1
ATOM 945 N N . ASN A 1 117 ? -15.586 42.125 19.391 1 97.5 117 ASN A N 1
ATOM 946 C CA . ASN A 1 117 ? -16.547 42.062 20.484 1 97.5 117 ASN A CA 1
ATOM 947 C C . ASN A 1 117 ? -17.281 43.406 20.641 1 97.5 117 ASN A C 1
ATOM 949 O O . ASN A 1 117 ? -18.484 43.406 20.891 1 97.5 117 ASN A O 1
ATOM 953 N N . LYS A 1 118 ? -16.562 44.438 20.562 1 97.31 118 LYS A N 1
ATOM 954 C CA . LYS A 1 118 ? -17.156 45.781 20.688 1 97.31 118 LYS A CA 1
ATOM 955 C C . LYS A 1 118 ? -18.141 46.062 19.562 1 97.31 118 LYS A C 1
ATOM 957 O O . LYS A 1 118 ? -19.234 46.594 19.797 1 97.31 118 LYS A O 1
ATOM 962 N N . GLU A 1 119 ? -17.797 45.688 18.359 1 98 119 GLU A N 1
ATOM 963 C CA . GLU A 1 119 ? -18.547 46.094 17.188 1 98 119 GLU A CA 1
ATOM 964 C C . GLU A 1 119 ? -19.719 45.125 16.922 1 98 119 GLU A C 1
ATOM 966 O O . GLU A 1 119 ? -20.766 45.531 16.406 1 98 119 GLU A O 1
ATOM 971 N N . PHE A 1 120 ? -19.562 43.906 17.234 1 97.88 120 PHE A N 1
ATOM 972 C CA . PHE A 1 120 ? -20.516 42.906 16.766 1 97.88 120 PHE A CA 1
ATOM 973 C C . PHE A 1 120 ? -20.656 41.781 17.766 1 97.88 120 PHE A C 1
ATOM 975 O O . PHE A 1 120 ? -21.25 40.75 17.453 1 97.88 120 PHE A O 1
ATOM 982 N N . GLY A 1 121 ? -20.094 41.812 18.922 1 97.25 121 GLY A N 1
ATOM 983 C CA . GLY A 1 121 ? -20.062 40.781 19.922 1 97.25 121 GLY A CA 1
ATOM 984 C C . GLY A 1 121 ? -21.438 40.312 20.359 1 97.25 121 GLY A C 1
ATOM 985 O O . GLY A 1 121 ? -21.641 39.125 20.609 1 97.25 121 GLY A O 1
ATOM 986 N N . LYS A 1 122 ? -22.375 41.188 20.531 1 96.12 122 LYS A N 1
ATOM 987 C CA . LYS A 1 122 ? -23.719 40.844 21 1 96.12 122 LYS A CA 1
ATOM 988 C C . LYS A 1 122 ? -24.422 39.906 20.016 1 96.12 122 LYS A C 1
ATOM 990 O O . LYS A 1 122 ? -25.062 38.938 20.422 1 96.12 122 LYS A O 1
ATOM 995 N N . ALA A 1 123 ? -24.359 40.281 18.781 1 97.19 123 ALA A N 1
ATOM 996 C CA . ALA A 1 123 ? -24.969 39.438 17.75 1 97.19 123 ALA A CA 1
ATOM 997 C C . ALA A 1 123 ? -24.344 38.031 17.766 1 97.19 123 ALA A C 1
ATOM 999 O O . ALA A 1 123 ? -25.062 37.031 17.656 1 97.19 123 ALA A O 1
ATOM 1000 N N . LEU A 1 124 ? -23.031 37.969 17.844 1 97.56 124 LEU A N 1
ATOM 1001 C CA . LEU A 1 124 ? -22.344 36.688 17.828 1 97.56 124 LEU A CA 1
ATOM 1002 C C . LEU A 1 124 ? -22.656 35.875 19.078 1 97.56 124 LEU A C 1
ATOM 1004 O O . LEU A 1 124 ? -22.75 34.625 19.016 1 97.56 124 LEU A O 1
ATOM 1008 N N . HIS A 1 125 ? -22.766 36.531 20.203 1 97 125 HIS A N 1
ATOM 1009 C CA . HIS A 1 125 ? -23.188 35.844 21.422 1 97 125 HIS A CA 1
ATOM 1010 C C . HIS A 1 125 ? -24.578 35.25 21.281 1 97 125 HIS A C 1
ATOM 1012 O O . HIS A 1 125 ? -24.828 34.156 21.719 1 97 125 HIS A O 1
ATOM 1018 N N . ASP A 1 126 ? -25.453 36 20.703 1 96.44 126 ASP A N 1
ATOM 1019 C CA . ASP A 1 126 ? -26.812 35.531 20.5 1 96.44 126 ASP A CA 1
ATOM 1020 C C . ASP A 1 126 ? -26.844 34.312 19.609 1 96.44 126 ASP A C 1
ATOM 1022 O O . ASP A 1 126 ? -27.625 33.375 19.859 1 96.44 126 ASP A O 1
ATOM 1026 N N . LEU A 1 127 ? -26.031 34.281 18.656 1 96.5 127 LEU A N 1
ATOM 1027 C CA . LEU A 1 127 ? -26.078 33.219 17.656 1 96.5 127 LEU A CA 1
ATOM 1028 C C . LEU A 1 127 ? -25.266 32 18.109 1 96.5 127 LEU A C 1
ATOM 1030 O O . LEU A 1 127 ? -25.641 30.875 17.828 1 96.5 127 LEU A O 1
ATOM 1034 N N . TYR A 1 128 ? -24.172 32.219 18.797 1 96.19 128 TYR A N 1
ATOM 1035 C CA . TYR A 1 128 ? -23.219 31.125 18.984 1 96.19 128 TYR A CA 1
ATOM 1036 C C . TYR A 1 128 ? -22.969 30.859 20.469 1 96.19 128 TYR A C 1
ATOM 1038 O O . TYR A 1 128 ? -22.266 29.922 20.844 1 96.19 128 TYR A O 1
ATOM 1046 N N . GLY A 1 129 ? -23.469 31.578 21.344 1 94.94 129 GLY A N 1
ATOM 1047 C CA . GLY A 1 129 ? -23.547 31.297 22.781 1 94.94 129 GLY A CA 1
ATOM 1048 C C . GLY A 1 129 ? -22.281 31.703 23.531 1 94.94 129 GLY A C 1
ATOM 1049 O O . GLY A 1 129 ? -22.203 31.531 24.75 1 94.94 129 GLY A O 1
ATOM 1050 N N . GLY A 1 130 ? -21.234 32.219 22.875 1 95.31 130 GLY A N 1
ATOM 1051 C CA . GLY A 1 130 ? -20 32.625 23.5 1 95.31 130 GLY A CA 1
ATOM 1052 C C . GLY A 1 130 ? -19.625 34.062 23.188 1 95.31 130 GLY A C 1
ATOM 1053 O O . GLY A 1 130 ? -20.297 34.75 22.406 1 95.31 130 GLY A O 1
ATOM 1054 N N . THR A 1 131 ? -18.578 34.5 23.953 1 96 131 THR A N 1
ATOM 1055 C CA . THR A 1 131 ? -18.062 35.844 23.719 1 96 131 THR A CA 1
ATOM 1056 C C . THR A 1 131 ? -16.547 35.812 23.484 1 96 131 THR A C 1
ATOM 1058 O O . THR A 1 131 ? -15.883 34.844 23.844 1 96 131 THR A O 1
ATOM 1061 N N . PHE A 1 132 ? -16.062 36.906 22.891 1 95.5 132 PHE A N 1
ATOM 1062 C CA . PHE A 1 132 ? -14.641 36.969 22.609 1 95.5 132 PHE A CA 1
ATOM 1063 C C . PHE A 1 132 ? -13.867 37.438 23.828 1 95.5 132 PHE A C 1
ATOM 1065 O O . PHE A 1 132 ? -12.68 37.125 23.969 1 95.5 132 PHE A O 1
ATOM 1072 N N . ILE A 1 133 ? -14.516 38.188 24.672 1 94.25 133 ILE A N 1
ATOM 1073 C CA . ILE A 1 133 ? -13.867 38.75 25.859 1 94.25 133 ILE A CA 1
ATOM 1074 C C . ILE A 1 133 ? -14.703 38.406 27.094 1 94.25 133 ILE A C 1
ATOM 1076 O O . ILE A 1 133 ? -15.922 38.281 27.016 1 94.25 133 ILE A O 1
ATOM 1080 N N . ASN A 1 134 ? -13.969 38.344 28.219 1 92.31 134 ASN A N 1
ATOM 1081 C CA . ASN A 1 134 ? -14.633 38.031 29.469 1 92.31 134 ASN A CA 1
ATOM 1082 C C . ASN A 1 134 ? -15.57 36.844 29.344 1 92.31 134 ASN A C 1
ATOM 1084 O O . ASN A 1 134 ? -16.734 36.906 29.734 1 92.31 134 ASN A O 1
ATOM 1088 N N . CYS A 1 135 ? -15.148 35.844 28.719 1 90.69 135 CYS A N 1
ATOM 1089 C CA . CYS A 1 135 ? -16.016 34.75 28.25 1 90.69 135 CYS A CA 1
ATOM 1090 C C . CYS A 1 135 ? -16 33.594 29.234 1 90.69 135 CYS A C 1
ATOM 1092 O O . CYS A 1 135 ? -16.844 32.688 29.125 1 90.69 135 CYS A O 1
ATOM 1094 N N . HIS A 1 136 ? -15.133 33.562 30.219 1 86 136 HIS A N 1
ATOM 1095 C CA . HIS A 1 136 ? -14.992 32.438 31.125 1 86 136 HIS A CA 1
ATOM 1096 C C . HIS A 1 136 ? -14.805 31.125 30.375 1 86 136 HIS A C 1
ATOM 1098 O O . HIS A 1 136 ? -13.797 30.938 29.688 1 86 136 HIS A O 1
ATOM 1104 N N . ASN A 1 137 ? -15.82 30.234 30.422 1 85.38 137 ASN A N 1
ATOM 1105 C CA . ASN A 1 137 ? -15.656 28.938 29.781 1 85.38 137 ASN A CA 1
ATOM 1106 C C . ASN A 1 137 ? -16.375 28.859 28.438 1 85.38 137 ASN A C 1
ATOM 1108 O O . ASN A 1 137 ? -16.391 27.812 27.797 1 85.38 137 ASN A O 1
ATOM 1112 N N . LYS A 1 138 ? -16.906 29.906 27.984 1 93 138 LYS A N 1
ATOM 1113 C CA . LYS A 1 138 ? -17.609 29.953 26.703 1 93 138 LYS A CA 1
ATOM 1114 C C . LYS A 1 138 ? -16.984 30.984 25.766 1 93 138 LYS A C 1
ATOM 1116 O O . LYS A 1 138 ? -17.641 31.938 25.359 1 93 138 LYS A O 1
ATOM 1121 N N . CYS A 1 139 ? -15.844 30.703 25.344 1 93.31 139 CYS A N 1
ATOM 1122 C CA . CYS A 1 139 ? -15.078 31.672 24.578 1 93.31 139 CYS A CA 1
ATOM 1123 C C . CYS A 1 139 ? -15.203 31.406 23.094 1 93.31 139 CYS A C 1
ATOM 1125 O O . CYS A 1 139 ? -15.141 30.266 22.641 1 93.31 139 CYS A O 1
ATOM 1127 N N . LEU A 1 140 ? -15.531 32.438 22.375 1 95.12 140 LEU A N 1
ATOM 1128 C CA . LEU A 1 140 ? -15.211 32.438 20.953 1 95.12 140 LEU A CA 1
ATOM 1129 C C . LEU A 1 140 ? -13.758 32.875 20.734 1 95.12 140 LEU A C 1
ATOM 1131 O O . LEU A 1 140 ? -13.227 33.688 21.484 1 95.12 140 LEU A O 1
ATOM 1135 N N . ASP A 1 141 ? -13.117 32.281 19.781 1 92.94 141 ASP A N 1
ATOM 1136 C CA . ASP A 1 141 ? -11.695 32.531 19.609 1 92.94 141 ASP A CA 1
ATOM 1137 C C . ASP A 1 141 ? -11.312 32.531 18.125 1 92.94 141 ASP A C 1
ATOM 1139 O O . ASP A 1 141 ? -12.078 32.031 17.281 1 92.94 141 ASP A O 1
ATOM 1143 N N . VAL A 1 142 ? -10.172 33.125 17.859 1 91.19 142 VAL A N 1
ATOM 1144 C CA . VAL A 1 142 ? -9.617 33.062 16.5 1 91.19 142 VAL A CA 1
ATOM 1145 C C . VAL A 1 142 ? -9.258 31.609 16.156 1 91.19 142 VAL A C 1
ATOM 1147 O O . VAL A 1 142 ? -8.664 30.906 16.969 1 91.19 142 VAL A O 1
ATOM 1150 N N . ALA A 1 143 ? -9.625 31.141 15.008 1 88.19 143 ALA A N 1
ATOM 1151 C CA . ALA A 1 143 ? -9.352 29.766 14.555 1 88.19 143 ALA A CA 1
ATOM 1152 C C . ALA A 1 143 ? -8.133 29.734 13.641 1 88.19 143 ALA A C 1
ATOM 1154 O O . ALA A 1 143 ? -7.055 29.297 14.055 1 88.19 143 ALA A O 1
ATOM 1155 N N . ILE A 1 144 ? -8.297 30.125 12.406 1 84.75 144 ILE A N 1
ATOM 1156 C CA . ILE A 1 144 ? -7.23 30.094 11.414 1 84.75 144 ILE A CA 1
ATOM 1157 C C . ILE A 1 144 ? -7.078 31.469 10.766 1 84.75 144 ILE A C 1
ATOM 1159 O O . ILE A 1 144 ? -8.07 32.125 10.477 1 84.75 144 ILE A O 1
ATOM 1163 N N . SER A 1 145 ? -5.902 31.906 10.711 1 86.62 145 SER A N 1
ATOM 1164 C CA . SER A 1 145 ? -5.57 33.062 9.891 1 86.62 145 SER A CA 1
ATOM 1165 C C . SER A 1 145 ? -4.82 32.656 8.633 1 86.62 145 SER A C 1
ATOM 1167 O O . SER A 1 145 ? -3.867 31.875 8.695 1 86.62 145 SER A O 1
ATOM 1169 N N . VAL A 1 146 ? -5.316 33.094 7.551 1 87.75 146 VAL A N 1
ATOM 1170 C CA . VAL A 1 146 ? -4.664 32.719 6.297 1 87.75 146 VAL A CA 1
ATOM 1171 C C . VAL A 1 146 ? -4.242 34 5.555 1 87.75 146 VAL A C 1
ATOM 1173 O O . VAL A 1 146 ? -5.031 34.938 5.43 1 87.75 146 VAL A O 1
ATOM 1176 N N . GLN A 1 147 ? -3.059 33.938 5.168 1 83.69 147 GLN A N 1
ATOM 1177 C CA . GLN A 1 147 ? -2.516 35.094 4.445 1 83.69 147 GLN A CA 1
ATOM 1178 C C . GLN A 1 147 ? -2.992 35.094 2.998 1 83.69 147 GLN A C 1
ATOM 1180 O O . GLN A 1 147 ? -3.066 34.062 2.354 1 83.69 147 GLN A O 1
ATOM 1185 N N . VAL A 1 148 ? -3.373 36.219 2.502 1 80 148 VAL A N 1
ATOM 1186 C CA . VAL A 1 148 ? -3.648 36.438 1.086 1 80 148 VAL A CA 1
ATOM 1187 C C . VAL A 1 148 ? -2.412 37.031 0.402 1 80 148 VAL A C 1
ATOM 1189 O O . VAL A 1 148 ? -1.997 38.156 0.701 1 80 148 VAL A O 1
ATOM 1192 N N . PRO A 1 149 ? -1.794 36.156 -0.426 1 70.06 149 PRO A N 1
ATOM 1193 C CA . PRO A 1 149 ? -0.515 36.562 -0.998 1 70.06 149 PRO A CA 1
ATOM 1194 C C . PRO A 1 149 ? -0.661 37.75 -1.944 1 70.06 149 PRO A C 1
ATOM 1196 O O . PRO A 1 149 ? -1.213 37.625 -3.039 1 70.06 149 PRO A O 1
ATOM 1199 N N . ILE A 1 150 ? -0.754 39.031 -1.449 1 61.69 150 ILE A N 1
ATOM 1200 C CA . ILE A 1 150 ? -0.796 40.219 -2.311 1 61.69 150 ILE A CA 1
ATOM 1201 C C . ILE A 1 150 ? 0.569 40.906 -2.316 1 61.69 150 ILE A C 1
ATOM 1203 O O . ILE A 1 150 ? 1.224 41 -1.275 1 61.69 150 ILE A O 1
ATOM 1207 N N . THR A 1 151 ? 1.342 40.844 -3.428 1 53.09 151 THR A N 1
ATOM 1208 C CA . THR A 1 151 ? 2.674 41.375 -3.68 1 53.09 151 THR A CA 1
ATOM 1209 C C . THR A 1 151 ? 2.77 42.844 -3.213 1 53.09 151 THR A C 1
ATOM 1211 O O . THR A 1 151 ? 3.582 43.625 -3.727 1 53.09 151 THR A O 1
ATOM 1214 N N . LYS A 1 152 ? 2.119 43.156 -2.061 1 56.19 152 LYS A N 1
ATOM 1215 C CA . LYS A 1 152 ? 2.342 44.594 -1.978 1 56.19 152 LYS A CA 1
ATOM 1216 C C . LYS A 1 152 ? 3.596 44.906 -1.167 1 56.19 152 LYS A C 1
ATOM 1218 O O . LYS A 1 152 ? 3.836 44.281 -0.122 1 56.19 152 LYS A O 1
ATOM 1223 N N . LEU A 1 153 ? 4.586 45.625 -1.779 1 55.75 153 LEU A N 1
ATOM 1224 C CA . LEU A 1 153 ? 5.91 46.125 -1.397 1 55.75 153 LEU A CA 1
ATOM 1225 C C . LEU A 1 153 ? 5.832 46.969 -0.134 1 55.75 153 LEU A C 1
ATOM 1227 O O . LEU A 1 153 ? 6.848 47.219 0.521 1 55.75 153 LEU A O 1
ATOM 1231 N N . ASP A 1 154 ? 4.754 47.344 0.417 1 60.44 154 ASP A N 1
ATOM 1232 C CA . ASP A 1 154 ? 4.832 48.438 1.363 1 60.44 154 ASP A CA 1
ATOM 1233 C C . ASP A 1 154 ? 4.656 47.969 2.799 1 60.44 154 ASP A C 1
ATOM 1235 O O . ASP A 1 154 ? 4.16 48.688 3.654 1 60.44 154 ASP A O 1
ATOM 1239 N N . GLY A 1 155 ? 5.059 46.719 3.102 1 68.5 155 GLY A N 1
ATOM 1240 C CA . GLY A 1 155 ? 5.012 46.25 4.48 1 68.5 155 GLY A CA 1
ATOM 1241 C C . GLY A 1 155 ? 3.627 45.812 4.918 1 68.5 155 GLY A C 1
ATOM 1242 O O . GLY A 1 155 ? 3.418 45.469 6.082 1 68.5 155 GLY A O 1
ATOM 1243 N N . LYS A 1 156 ? 2.73 45.906 4.082 1 78.06 156 LYS A N 1
ATOM 1244 C CA . LYS A 1 156 ? 1.363 45.5 4.402 1 78.06 156 LYS A CA 1
ATOM 1245 C C . LYS A 1 156 ? 1.177 44 4.219 1 78.06 156 LYS A C 1
ATOM 1247 O O . LYS A 1 156 ? 1.771 43.406 3.322 1 78.06 156 LYS A O 1
ATOM 1252 N N . ARG A 1 157 ? 0.493 43.438 5.195 1 84.12 157 ARG A N 1
ATOM 1253 C CA . ARG A 1 157 ? 0.05 42.031 5.074 1 84.12 157 ARG A CA 1
ATOM 1254 C C . ARG A 1 157 ? -1.467 41.938 5.195 1 84.12 157 ARG A C 1
ATOM 1256 O O . ARG A 1 157 ? -2.098 42.75 5.871 1 84.12 157 ARG A O 1
ATOM 1263 N N . PHE A 1 158 ? -2.031 41.062 4.48 1 86.62 158 PHE A N 1
ATOM 1264 C CA . PHE A 1 158 ? -3.475 40.875 4.477 1 86.62 158 PHE A CA 1
ATOM 1265 C C . PHE A 1 158 ? -3.82 39.438 4.918 1 86.62 158 PHE A C 1
ATOM 1267 O O . PHE A 1 158 ? -3.217 38.5 4.449 1 86.62 158 PHE A O 1
ATOM 1274 N N . TYR A 1 159 ? -4.742 39.375 5.82 1 89.81 159 TYR A N 1
ATOM 1275 C CA . TYR A 1 159 ? -5.152 38.062 6.355 1 89.81 159 TYR A CA 1
ATOM 1276 C C . TYR A 1 159 ? -6.668 37.969 6.418 1 89.81 159 TYR A C 1
ATOM 1278 O O . TYR A 1 159 ? -7.355 38.938 6.727 1 89.81 159 TYR A O 1
ATOM 1286 N N . TRP A 1 160 ? -7.141 36.812 6.066 1 92.25 160 TRP A N 1
ATOM 1287 C CA . TRP A 1 160 ? -8.477 36.438 6.516 1 92.25 160 TRP A CA 1
ATOM 1288 C C . TRP A 1 160 ? -8.414 35.719 7.848 1 92.25 160 TRP A C 1
ATOM 1290 O O . TRP A 1 160 ? -7.523 34.875 8.07 1 92.25 160 TRP A O 1
ATOM 1300 N N . TYR A 1 161 ? -9.289 36.031 8.75 1 94.25 161 TYR A N 1
ATOM 1301 C CA . TYR A 1 161 ? -9.398 35.375 10.031 1 94.25 161 TYR A CA 1
ATOM 1302 C C . TYR A 1 161 ? -10.734 34.625 10.148 1 94.25 161 TYR A C 1
ATOM 1304 O O . TYR A 1 161 ? -11.773 35.156 9.742 1 94.25 161 TYR A O 1
ATOM 1312 N N . THR A 1 162 ? -10.633 33.438 10.633 1 95 162 THR A N 1
ATOM 1313 C CA . THR A 1 162 ? -11.828 32.688 10.992 1 95 162 THR A CA 1
ATOM 1314 C C . THR A 1 162 ? -11.93 32.531 12.508 1 95 162 THR A C 1
ATOM 1316 O O . THR A 1 162 ? -10.969 32.812 13.234 1 95 162 THR A O 1
ATOM 1319 N N . PHE A 1 163 ? -13.156 32.094 12.961 1 94.88 163 PHE A N 1
ATOM 1320 C CA . PHE A 1 163 ? -13.414 32 14.391 1 94.88 163 PHE A CA 1
ATOM 1321 C C . PHE A 1 163 ? -14.172 30.734 14.719 1 94.88 163 PHE A C 1
ATOM 1323 O O . PHE A 1 163 ? -14.766 30.109 13.836 1 94.88 163 PHE A O 1
ATOM 1330 N N . TYR A 1 164 ? -14.086 30.328 15.945 1 94.62 164 TYR A N 1
ATOM 1331 C CA . TYR A 1 164 ? -14.766 29.109 16.375 1 94.62 164 TYR A CA 1
ATOM 1332 C C . TYR A 1 164 ? -15.203 29.219 17.828 1 94.62 164 TYR A C 1
ATOM 1334 O O . TYR A 1 164 ? -14.812 30.141 18.547 1 94.62 164 TYR A O 1
ATOM 1342 N N . GLN A 1 165 ? -16.125 28.281 18.219 1 93.62 165 GLN A N 1
ATOM 1343 C CA . GLN A 1 165 ? -16.375 28.031 19.641 1 93.62 165 GLN A CA 1
ATOM 1344 C C . GLN A 1 165 ? -15.211 27.266 20.266 1 93.62 165 GLN A C 1
ATOM 1346 O O . GLN A 1 165 ? -14.898 26.156 19.859 1 93.62 165 GLN A O 1
ATOM 1351 N N . ASN A 1 166 ? -14.508 27.859 21.219 1 91.12 166 ASN A N 1
ATOM 1352 C CA . ASN A 1 166 ? -13.352 27.219 21.844 1 91.12 166 ASN A CA 1
ATOM 1353 C C . ASN A 1 166 ? -13.766 26.094 22.781 1 91.12 166 ASN A C 1
ATOM 1355 O O . ASN A 1 166 ? -14.008 26.328 23.969 1 91.12 166 ASN A O 1
ATOM 1359 N N . PHE A 1 167 ? -13.781 24.938 22.25 1 89.5 167 PHE A N 1
ATOM 1360 C CA . PHE A 1 167 ? -14.094 23.703 22.953 1 89.5 167 PHE A CA 1
ATOM 1361 C C . PHE A 1 167 ? -13.078 22.609 22.609 1 89.5 167 PHE A C 1
ATOM 1363 O O . PHE A 1 167 ? -11.992 22.906 22.109 1 89.5 167 PHE A O 1
ATOM 1370 N N . GLU A 1 168 ? -13.258 21.375 22.984 1 87.5 168 GLU A N 1
ATOM 1371 C CA . GLU A 1 168 ? -12.273 20.312 22.875 1 87.5 168 GLU A CA 1
ATOM 1372 C C . GLU A 1 168 ? -11.609 20.312 21.5 1 87.5 168 GLU A C 1
ATOM 1374 O O . GLU A 1 168 ? -10.391 20.469 21.391 1 87.5 168 GLU A O 1
ATOM 1379 N N . TYR A 1 169 ? -12.352 20.156 20.438 1 89.81 169 TYR A N 1
ATOM 1380 C CA . TYR A 1 169 ? -11.891 20.312 19.062 1 89.81 169 TYR A CA 1
ATOM 1381 C C . TYR A 1 169 ? -12.539 21.531 18.391 1 89.81 169 TYR A C 1
ATOM 1383 O O . TYR A 1 169 ? -13.461 21.375 17.594 1 89.81 169 TYR A O 1
ATOM 1391 N N . SER A 1 170 ? -11.93 22.656 18.75 1 90.94 170 SER A N 1
ATOM 1392 C CA . SER A 1 170 ? -12.508 23.922 18.344 1 90.94 170 SER A CA 1
ATOM 1393 C C . SER A 1 170 ? -12.578 24.031 16.812 1 90.94 170 SER A C 1
ATOM 1395 O O . SER A 1 170 ? -13.492 24.656 16.266 1 90.94 170 SER A O 1
ATOM 1397 N N . ILE A 1 171 ? -11.688 23.391 16.156 1 91.5 171 ILE A N 1
ATOM 1398 C CA . ILE A 1 171 ? -11.609 23.469 14.703 1 91.5 171 ILE A CA 1
ATOM 1399 C C . ILE A 1 171 ? -12.828 22.781 14.086 1 91.5 171 ILE A C 1
ATOM 1401 O O . ILE A 1 171 ? -13.148 23.016 12.914 1 91.5 171 ILE A O 1
ATOM 1405 N N . LEU A 1 172 ? -13.555 21.953 14.844 1 93.75 172 LEU A N 1
ATOM 1406 C CA . LEU A 1 172 ? -14.773 21.281 14.391 1 93.75 172 LEU A CA 1
ATOM 1407 C C . LEU A 1 172 ? -16 22.109 14.742 1 93.75 172 LEU A C 1
ATOM 1409 O O . LEU A 1 172 ? -17.141 21.672 14.539 1 93.75 172 LEU A O 1
ATOM 1413 N N . ARG A 1 173 ? -15.812 23.328 15.281 1 93.38 173 ARG A N 1
ATOM 1414 C CA . ARG A 1 173 ? -16.922 24.172 15.695 1 93.38 173 ARG A CA 1
ATOM 1415 C C . ARG A 1 173 ? -16.781 25.594 15.148 1 93.38 173 ARG A C 1
ATOM 1417 O O . ARG A 1 173 ? -16.844 26.562 15.898 1 93.38 173 ARG A O 1
ATOM 1424 N N . PRO A 1 174 ? -16.734 25.672 13.852 1 94.81 174 PRO A N 1
ATOM 1425 C CA . PRO A 1 174 ? -16.562 26.984 13.211 1 94.81 174 PRO A CA 1
ATOM 1426 C C . PRO A 1 174 ? -17.828 27.828 13.281 1 94.81 174 PRO A C 1
ATOM 1428 O O . PRO A 1 174 ? -18.938 27.297 13.258 1 94.81 174 PRO A O 1
ATOM 1431 N N . ILE A 1 175 ? -17.688 29.094 13.375 1 94.88 175 ILE A N 1
ATOM 1432 C CA . ILE A 1 175 ? -18.828 29.984 13.242 1 94.88 175 ILE A CA 1
ATOM 1433 C C . ILE A 1 175 ? -18.812 30.625 11.852 1 94.88 175 ILE A C 1
ATOM 1435 O O . ILE A 1 175 ? -17.766 30.688 11.195 1 94.88 175 ILE A O 1
ATOM 1439 N N . ASP A 1 176 ? -19.969 31.078 11.383 1 95.5 176 ASP A N 1
ATOM 1440 C CA . ASP A 1 176 ? -20.078 31.641 10.039 1 95.5 176 ASP A CA 1
ATOM 1441 C C . ASP A 1 176 ? -19.766 33.156 10.039 1 95.5 176 ASP A C 1
ATOM 1443 O O . ASP A 1 176 ? -20.625 33.938 9.672 1 95.5 176 ASP A O 1
ATOM 1447 N N . PHE A 1 177 ? -18.688 33.531 10.406 1 96.38 177 PHE A N 1
ATOM 1448 C CA . PHE A 1 177 ? -18.188 34.906 10.523 1 96.38 177 PHE A CA 1
ATOM 1449 C C . PHE A 1 177 ? -16.703 34.969 10.242 1 96.38 177 PHE A C 1
ATOM 1451 O O . PHE A 1 177 ? -15.922 34.156 10.781 1 96.38 177 PHE A O 1
ATOM 1458 N N . GLU A 1 178 ? -16.203 35.844 9.312 1 96.56 178 GLU A N 1
ATOM 1459 C CA . GLU A 1 178 ? -14.797 36.062 8.969 1 96.56 178 GLU A CA 1
ATOM 1460 C C . GLU A 1 178 ? -14.492 37.531 8.812 1 96.56 178 GLU A C 1
ATOM 1462 O O . GLU A 1 178 ? -15.383 38.344 8.516 1 96.56 178 GLU A O 1
ATOM 1467 N N . VAL A 1 179 ? -13.281 37.875 9.031 1 96.62 179 VAL A N 1
ATOM 1468 C CA . VAL A 1 179 ? -12.883 39.25 8.781 1 96.62 179 VAL A CA 1
ATOM 1469 C C . VAL A 1 179 ? -11.609 39.281 7.941 1 96.62 179 VAL A C 1
ATOM 1471 O O . VAL A 1 179 ? -10.742 38.406 8.094 1 96.62 179 VAL A O 1
ATOM 1474 N N . TYR A 1 180 ? -11.539 40.219 7.004 1 94.5 180 TYR A N 1
ATOM 1475 C CA . TYR A 1 180 ? -10.352 40.531 6.211 1 94.5 180 TYR A CA 1
ATOM 1476 C C . TYR A 1 180 ? -9.562 41.656 6.824 1 94.5 180 TYR A C 1
ATOM 1478 O O . TYR A 1 180 ? -10.078 42.781 6.965 1 94.5 180 TYR A O 1
ATOM 1486 N N . VAL A 1 181 ? -8.336 41.406 7.168 1 93.19 181 VAL A N 1
ATOM 1487 C CA . VAL A 1 181 ? -7.574 42.344 7.977 1 93.19 181 VAL A CA 1
ATOM 1488 C C . VAL A 1 181 ? -6.297 42.75 7.242 1 93.19 181 VAL A C 1
ATOM 1490 O O . VAL A 1 181 ? -5.613 41.906 6.668 1 93.19 181 VAL A O 1
ATOM 1493 N N . GLU A 1 182 ? -6.074 44 7.18 1 90.38 182 GLU A N 1
ATOM 1494 C CA . GLU A 1 182 ? -4.785 44.531 6.77 1 90.38 182 GLU A CA 1
ATOM 1495 C C . GLU A 1 182 ? -3.916 44.875 7.98 1 90.38 182 GLU A C 1
ATOM 1497 O O . GLU A 1 182 ? -4.383 45.5 8.938 1 90.38 182 GLU A O 1
ATOM 1502 N N . THR A 1 183 ? -2.75 44.344 7.949 1 86.94 183 THR A N 1
ATOM 1503 C CA . THR A 1 183 ? -1.831 44.656 9.039 1 86.94 183 THR A CA 1
ATOM 1504 C C . THR A 1 183 ? -0.634 45.438 8.523 1 86.94 183 THR A C 1
ATOM 1506 O O . THR A 1 183 ? -0.16 45.219 7.41 1 86.94 183 THR A O 1
ATOM 1509 N N . ARG A 1 184 ? -0.331 46.438 9.227 1 81.81 184 ARG A N 1
ATOM 1510 C CA . ARG A 1 184 ? 0.891 47.219 9.031 1 81.81 184 ARG A CA 1
ATOM 1511 C C . ARG A 1 184 ? 1.678 47.344 10.328 1 81.81 184 ARG A C 1
ATOM 1513 O O . ARG A 1 184 ? 1.391 48.188 11.156 1 81.81 184 ARG A O 1
ATOM 1520 N N . PHE A 1 185 ? 2.664 46.656 10.461 1 74.75 185 PHE A N 1
ATOM 1521 C CA . PHE A 1 185 ? 3.414 46.531 11.711 1 74.75 185 PHE A CA 1
ATOM 1522 C C . PHE A 1 185 ? 2.484 46.25 12.875 1 74.75 185 PHE A C 1
ATOM 1524 O O . PHE A 1 185 ? 1.787 45.219 12.867 1 74.75 185 PHE A O 1
ATOM 1531 N N . GLU A 1 186 ? 2.275 47.219 13.781 1 73.88 186 GLU A N 1
ATOM 1532 C CA . GLU A 1 186 ? 1.484 46.938 14.977 1 73.88 186 GLU A CA 1
ATOM 1533 C C . GLU A 1 186 ? 0.03 47.344 14.789 1 73.88 186 GLU A C 1
ATOM 1535 O O . GLU A 1 186 ? -0.829 47.031 15.609 1 73.88 186 GLU A O 1
ATOM 1540 N N . ASN A 1 187 ? -0.242 47.906 13.711 1 84.25 187 ASN A N 1
ATOM 1541 C CA . ASN A 1 187 ? -1.597 48.375 13.477 1 84.25 187 ASN A CA 1
ATOM 1542 C C . ASN A 1 187 ? -2.359 47.469 12.516 1 84.25 187 ASN A C 1
ATOM 1544 O O . ASN A 1 187 ? -1.755 46.781 11.688 1 84.25 187 ASN A O 1
ATOM 1548 N N . PHE A 1 188 ? -3.633 47.375 12.766 1 92.31 188 PHE A N 1
ATOM 1549 C CA . PHE A 1 188 ? -4.441 46.594 11.844 1 92.31 188 PHE A CA 1
ATOM 1550 C C . PHE A 1 188 ? -5.758 47.312 11.539 1 92.31 188 PHE A C 1
ATOM 1552 O O . PHE A 1 188 ? -6.195 48.156 12.305 1 92.31 188 PHE A O 1
ATOM 1559 N N . GLN A 1 189 ? -6.25 47.062 10.422 1 93.38 189 GLN A N 1
ATOM 1560 C CA . GLN A 1 189 ? -7.551 47.562 9.984 1 93.38 189 GLN A CA 1
ATOM 1561 C C . GLN A 1 189 ? -8.398 46.438 9.398 1 93.38 189 GLN A C 1
ATOM 1563 O O . GLN A 1 189 ? -7.906 45.594 8.625 1 93.38 189 GLN A O 1
ATOM 1568 N N . ILE A 1 190 ? -9.617 46.406 9.844 1 95.88 190 ILE A N 1
ATOM 1569 C CA . ILE A 1 190 ? -10.555 45.438 9.258 1 95.88 190 ILE A CA 1
ATOM 1570 C C . ILE A 1 190 ? -11.148 46.031 7.98 1 95.88 190 ILE A C 1
ATOM 1572 O O . ILE A 1 190 ? -11.797 47.094 8.008 1 95.88 190 ILE A O 1
ATOM 1576 N N . LEU A 1 191 ? -10.953 45.281 6.895 1 93.44 191 LEU A N 1
ATOM 1577 C CA . LEU A 1 191 ? -11.336 45.812 5.594 1 93.44 191 LEU A CA 1
ATOM 1578 C C . LEU A 1 191 ? -12.688 45.25 5.152 1 93.44 191 LEU A C 1
ATOM 1580 O O . LEU A 1 191 ? -13.453 45.938 4.465 1 93.44 191 LEU A O 1
ATOM 1584 N N . LYS A 1 192 ? -12.922 44.062 5.406 1 95.19 192 LYS A N 1
ATOM 1585 C CA . LYS A 1 192 ? -14.148 43.375 5.012 1 95.19 192 LYS A CA 1
ATOM 1586 C C . LYS A 1 192 ? -14.617 42.438 6.105 1 95.19 192 LYS A C 1
ATOM 1588 O O . LYS A 1 192 ? -13.82 41.969 6.93 1 95.19 192 LYS A O 1
ATOM 1593 N N . ILE A 1 193 ? -15.906 42.156 6.082 1 96.88 193 ILE A N 1
ATOM 1594 C CA . ILE A 1 193 ? -16.547 41.25 7.031 1 96.88 193 ILE A CA 1
ATOM 1595 C C . ILE A 1 193 ? -17.422 40.25 6.285 1 96.88 193 ILE A C 1
ATOM 1597 O O . ILE A 1 193 ? -18.297 40.656 5.52 1 96.88 193 ILE A O 1
ATOM 1601 N N . TRP A 1 194 ? -17.109 39.031 6.414 1 95.88 194 TRP A N 1
ATOM 1602 C CA . TRP A 1 194 ? -18 37.969 5.938 1 95.88 194 TRP A CA 1
ATOM 1603 C C . TRP A 1 194 ? -18.969 37.562 7.031 1 95.88 194 TRP A C 1
ATOM 1605 O O . TRP A 1 194 ? -18.562 37.281 8.164 1 95.88 194 TRP A O 1
ATOM 1615 N N . PHE A 1 195 ? -20.266 37.5 6.68 1 96.12 195 PHE A N 1
ATOM 1616 C CA . PHE A 1 195 ? -21.297 37.031 7.598 1 96.12 195 PHE A CA 1
ATOM 1617 C C . PHE A 1 195 ? -22.469 36.406 6.836 1 96.12 195 PHE A C 1
ATOM 1619 O O . PHE A 1 195 ? -23.109 37.094 6.035 1 96.12 195 PHE A O 1
ATOM 1626 N N . TYR A 1 196 ? -22.672 35.125 7.055 1 92.75 196 TYR A N 1
ATOM 1627 C CA . TYR A 1 196 ? -23.812 34.375 6.516 1 92.75 196 TYR A CA 1
ATOM 1628 C C . TYR A 1 196 ? -23.922 34.594 5.008 1 92.75 196 TYR A C 1
ATOM 1630 O O . TYR A 1 196 ? -25 34.938 4.508 1 92.75 196 TYR A O 1
ATOM 1638 N N . GLY A 1 197 ? -22.781 34.406 4.348 1 89.81 197 GLY A N 1
ATOM 1639 C CA . GLY A 1 197 ? -22.797 34.281 2.898 1 89.81 197 GLY A CA 1
ATOM 1640 C C . GLY A 1 197 ? -22.594 35.625 2.195 1 89.81 197 GLY A C 1
ATOM 1641 O O . GLY A 1 197 ? -22.609 35.688 0.964 1 89.81 197 GLY A O 1
ATOM 1642 N N . ARG A 1 198 ? -22.328 36.656 2.986 1 92.69 198 ARG A N 1
ATOM 1643 C CA . ARG A 1 198 ? -22.188 37.969 2.387 1 92.69 198 ARG A CA 1
ATOM 1644 C C . ARG A 1 198 ? -20.953 38.688 2.93 1 92.69 198 ARG A C 1
ATOM 1646 O O . ARG A 1 198 ? -20.516 38.406 4.051 1 92.69 198 ARG A O 1
ATOM 1653 N N . ILE A 1 199 ? -20.453 39.594 2.1 1 94.75 199 ILE A N 1
ATOM 1654 C CA . ILE A 1 199 ? -19.312 40.406 2.494 1 94.75 199 ILE A CA 1
ATOM 1655 C C . ILE A 1 199 ? -19.781 41.844 2.74 1 94.75 199 ILE A C 1
ATOM 1657 O O . ILE A 1 199 ? -20.562 42.406 1.963 1 94.75 199 ILE A O 1
ATOM 1661 N N . PHE A 1 200 ? -19.359 42.469 3.785 1 96.31 200 PHE A N 1
ATOM 1662 C CA . PHE A 1 200 ? -19.688 43.844 4.164 1 96.31 200 PHE A CA 1
ATOM 1663 C C . PHE A 1 200 ? -18.438 44.656 4.312 1 96.31 200 PHE A C 1
ATOM 1665 O O . PHE A 1 200 ? -17.391 44.156 4.754 1 96.31 200 PHE A O 1
ATOM 1672 N N . GLU A 1 201 ? -18.562 45.906 4.113 1 94.5 201 GLU A N 1
ATOM 1673 C CA . GLU A 1 201 ? -17.406 46.812 4.188 1 94.5 201 GLU A CA 1
ATOM 1674 C C . GLU A 1 201 ? -17.375 47.531 5.52 1 94.5 201 GLU A C 1
ATOM 1676 O O . GLU A 1 201 ? -16.344 48.094 5.891 1 94.5 201 GLU A O 1
ATOM 1681 N N . THR A 1 202 ? -18.641 47.562 6.164 1 96.56 202 THR A N 1
ATOM 1682 C CA . THR A 1 202 ? -18.672 48.281 7.422 1 96.56 202 THR A CA 1
ATOM 1683 C C . THR A 1 202 ? -19.453 47.531 8.484 1 96.56 202 THR A C 1
ATOM 1685 O O . THR A 1 202 ? -20.312 46.688 8.156 1 96.56 202 THR A O 1
ATOM 1688 N N . TRP A 1 203 ? -19.234 47.875 9.68 1 97.75 203 TRP A N 1
ATOM 1689 C CA . TRP A 1 203 ? -19.922 47.25 10.812 1 97.75 203 TRP A CA 1
ATOM 1690 C C . TRP A 1 203 ? -21.406 47.625 10.805 1 97.75 203 TRP A C 1
ATOM 1692 O O . TRP A 1 203 ? -22.25 46.812 11.188 1 97.75 203 TRP A O 1
ATOM 1702 N N . ASN A 1 204 ? -21.719 48.812 10.391 1 97.69 204 ASN A N 1
ATOM 1703 C CA . ASN A 1 204 ? -23.125 49.25 10.336 1 97.69 204 ASN A CA 1
ATOM 1704 C C . ASN A 1 204 ? -23.938 48.375 9.383 1 97.69 204 ASN A C 1
ATOM 1706 O O . ASN A 1 204 ? -25.062 48 9.703 1 97.69 204 ASN A O 1
ATOM 1710 N N . LYS A 1 205 ? -23.328 48.094 8.344 1 97.75 205 LYS A N 1
ATOM 1711 C CA . LYS A 1 205 ? -24.031 47.281 7.352 1 97.75 205 LYS A CA 1
ATOM 1712 C C . LYS A 1 205 ? -24.266 45.875 7.867 1 97.75 205 LYS A C 1
ATOM 1714 O O . LYS A 1 205 ? -25.344 45.312 7.652 1 97.75 205 LYS A O 1
ATOM 1719 N N . VAL A 1 206 ? -23.312 45.281 8.477 1 97.81 206 VAL A N 1
ATOM 1720 C CA . VAL A 1 206 ? -23.469 43.938 8.969 1 97.81 206 VAL A CA 1
ATOM 1721 C C . VAL A 1 206 ? -24.484 43.906 10.117 1 97.81 206 VAL A C 1
ATOM 1723 O O . VAL A 1 206 ? -25.281 42.969 10.227 1 97.81 206 VAL A O 1
ATOM 1726 N N . ARG A 1 207 ? -24.516 44.906 10.977 1 97.44 207 ARG A N 1
ATOM 1727 C CA . ARG A 1 207 ? -25.484 45 12.062 1 97.44 207 ARG A CA 1
ATOM 1728 C C . ARG A 1 207 ? -26.906 45.125 11.516 1 97.44 207 ARG A C 1
ATOM 1730 O O . ARG A 1 207 ? -27.828 44.5 12.039 1 97.44 207 ARG A O 1
ATOM 1737 N N . ASN A 1 208 ? -27.031 45.938 10.539 1 97.44 208 ASN A N 1
ATOM 1738 C CA . ASN A 1 208 ? -28.344 46.094 9.922 1 97.44 208 ASN A CA 1
ATOM 1739 C C . ASN A 1 208 ? -28.828 44.812 9.297 1 97.44 208 ASN A C 1
ATOM 1741 O O . ASN A 1 208 ? -30.016 44.469 9.422 1 97.44 208 ASN A O 1
ATOM 1745 N N . PHE A 1 209 ? -27.953 44.219 8.625 1 97.38 209 PHE A N 1
ATOM 1746 C CA . PHE A 1 209 ? -28.281 42.938 8.016 1 97.38 209 PHE A CA 1
ATOM 1747 C C . PHE A 1 209 ? -28.719 41.938 9.078 1 97.38 209 PHE A C 1
ATOM 1749 O O . PHE A 1 209 ? -29.719 41.25 8.906 1 97.38 209 PHE A O 1
ATOM 1756 N N . TYR A 1 210 ? -27.984 41.844 10.203 1 97.12 210 TYR A N 1
ATOM 1757 C CA . TYR A 1 210 ? -28.312 40.938 11.297 1 97.12 210 TYR A CA 1
ATOM 1758 C C . TYR A 1 210 ? -29.688 41.25 11.891 1 97.12 210 TYR A C 1
ATOM 1760 O O . TYR A 1 210 ? -30.516 40.375 12.086 1 97.12 210 TYR A O 1
ATOM 1768 N N . ARG A 1 211 ? -29.938 42.5 12.125 1 96.56 211 ARG A N 1
ATOM 1769 C CA . ARG A 1 211 ? -31.188 42.938 12.734 1 96.56 211 ARG A CA 1
ATOM 1770 C C . ARG A 1 211 ? -32.375 42.594 11.844 1 96.56 211 ARG A C 1
ATOM 1772 O O . ARG A 1 211 ? -33.438 42.156 12.328 1 96.56 211 ARG A O 1
ATOM 1779 N N . ARG A 1 212 ? -32.219 42.75 10.625 1 96.62 212 ARG A N 1
ATOM 1780 C CA . ARG A 1 212 ? -33.281 42.562 9.672 1 96.62 212 ARG A CA 1
ATOM 1781 C C . ARG A 1 212 ? -33.594 41.094 9.469 1 96.62 212 ARG A C 1
ATOM 1783 O O . ARG A 1 212 ? -34.719 40.719 9.117 1 96.62 212 ARG A O 1
ATOM 1790 N N . ASN A 1 213 ? -32.562 40.281 9.641 1 95.25 213 ASN A N 1
ATOM 1791 C CA . ASN A 1 213 ? -32.719 38.875 9.297 1 95.25 213 ASN A CA 1
ATOM 1792 C C . ASN A 1 213 ? -32.562 37.969 10.523 1 95.25 213 ASN A C 1
ATOM 1794 O O . ASN A 1 213 ? -32.344 36.781 10.398 1 95.25 213 ASN A O 1
ATOM 1798 N N . LYS A 1 214 ? -32.656 38.469 11.641 1 93 214 LYS A N 1
ATOM 1799 C CA . LYS A 1 214 ? -32.375 37.812 12.906 1 93 214 LYS A CA 1
ATOM 1800 C C . LYS A 1 214 ? -33.125 36.5 13.016 1 93 214 LYS A C 1
ATOM 1802 O O . LYS A 1 214 ? -32.594 35.5 13.523 1 93 214 LYS A O 1
ATOM 1807 N N . LEU A 1 215 ? -34.312 36.406 12.477 1 91.25 215 LEU A N 1
ATOM 1808 C CA . LEU A 1 215 ? -35.188 35.25 12.617 1 91.25 215 LEU A CA 1
ATOM 1809 C C . LEU A 1 215 ? -34.781 34.125 11.672 1 91.25 215 LEU A C 1
ATOM 1811 O O . LEU A 1 215 ? -35.188 32.969 11.852 1 91.25 215 LEU A O 1
ATOM 1815 N N . PHE A 1 216 ? -33.938 34.438 10.773 1 90.69 216 PHE A N 1
ATOM 1816 C CA . PHE A 1 216 ? -33.562 33.469 9.75 1 90.69 216 PHE A CA 1
ATOM 1817 C C . PHE A 1 216 ? -32.25 32.781 10.062 1 90.69 216 PHE A C 1
ATOM 1819 O O . PHE A 1 216 ? -31.891 31.781 9.461 1 90.69 216 PHE A O 1
ATOM 1826 N N . PHE A 1 217 ? -31.516 33.281 10.992 1 92.19 217 PHE A N 1
ATOM 1827 C CA . PHE A 1 217 ? -30.219 32.719 11.312 1 92.19 217 PHE A CA 1
ATOM 1828 C C . PHE A 1 217 ? -30.359 31.531 12.25 1 92.19 217 PHE A C 1
ATOM 1830 O O . PHE A 1 217 ? -31.203 31.531 13.141 1 92.19 217 PHE A O 1
ATOM 1837 N N . ASN A 1 218 ? -29.547 30.5 11.953 1 89.5 218 ASN A N 1
ATOM 1838 C CA . ASN A 1 218 ? -29.5 29.344 12.836 1 89.5 218 ASN A CA 1
ATOM 1839 C C . ASN A 1 218 ? -28.625 29.609 14.062 1 89.5 218 ASN A C 1
ATOM 1841 O O . ASN A 1 218 ? -27.469 30.016 13.938 1 89.5 218 ASN A O 1
ATOM 1845 N N . LYS A 1 219 ? -29.188 29.422 15.18 1 92.12 219 LYS A N 1
ATOM 1846 C CA . LYS A 1 219 ? -28.406 29.516 16.406 1 92.12 219 LYS A CA 1
ATOM 1847 C C . LYS A 1 219 ? -27.672 28.203 16.688 1 92.12 219 LYS A C 1
ATOM 1849 O O . LYS A 1 219 ? -28.25 27.125 16.578 1 92.12 219 LYS A O 1
ATOM 1854 N N . ILE A 1 220 ? -26.453 28.312 16.938 1 93.06 220 ILE A N 1
ATOM 1855 C CA . ILE A 1 220 ? -25.641 27.172 17.328 1 93.06 220 ILE A CA 1
ATOM 1856 C C . ILE A 1 220 ? -25.141 27.375 18.766 1 93.06 220 ILE A C 1
ATOM 1858 O O . ILE A 1 220 ? -24.109 27.984 19 1 93.06 220 ILE A O 1
ATOM 1862 N N . PRO A 1 221 ? -25.766 26.734 19.656 1 90.81 221 PRO A N 1
ATOM 1863 C CA . PRO A 1 221 ? -25.406 26.953 21.062 1 90.81 221 PRO A CA 1
ATOM 1864 C C . PRO A 1 221 ? -24.016 26.422 21.406 1 90.81 221 PRO A C 1
ATOM 1866 O O . PRO A 1 221 ? -23.547 25.453 20.797 1 90.81 221 PRO A O 1
ATOM 1869 N N . PHE A 1 222 ? -23.406 27.109 22.312 1 92.56 222 PHE A N 1
ATOM 1870 C CA . PHE A 1 222 ? -22.156 26.594 22.859 1 92.56 222 PHE A CA 1
ATOM 1871 C C . PHE A 1 222 ? -22.359 25.234 23.516 1 92.56 222 PHE A C 1
ATOM 1873 O O . PHE A 1 222 ? -23.375 25.016 24.188 1 92.56 222 PHE A O 1
ATOM 1880 N N . PRO A 1 223 ? -21.453 24.266 23.312 1 88 223 PRO A N 1
ATOM 1881 C CA . PRO A 1 223 ? -21.672 22.922 23.844 1 88 223 PRO A CA 1
ATOM 1882 C C . PRO A 1 223 ? -21.75 22.891 25.359 1 88 223 PRO A C 1
ATOM 1884 O O . PRO A 1 223 ? -21 23.609 26.031 1 88 223 PRO A O 1
ATOM 1887 N N . ARG A 1 224 ? -22.656 22.062 25.781 1 81.44 224 ARG A N 1
ATOM 1888 C CA . ARG A 1 224 ? -22.734 21.844 27.219 1 81.44 224 ARG A CA 1
ATOM 1889 C C . ARG A 1 224 ? -21.938 20.609 27.641 1 81.44 224 ARG A C 1
ATOM 1891 O O . ARG A 1 224 ? -21.891 19.625 26.906 1 81.44 224 ARG A O 1
ATOM 1898 N N . GLU A 1 225 ? -21.219 20.812 28.656 1 70.94 225 GLU A N 1
ATOM 1899 C CA . GLU A 1 225 ? -20.422 19.688 29.156 1 70.94 225 GLU A CA 1
ATOM 1900 C C . GLU A 1 225 ? -21.297 18.469 29.438 1 70.94 225 GLU A C 1
ATOM 1902 O O . GLU A 1 225 ? -22.281 18.562 30.188 1 70.94 225 GLU A O 1
ATOM 1907 N N . SER A 1 226 ? -21.297 17.531 28.594 1 68.88 226 SER A N 1
ATOM 1908 C CA . SER A 1 226 ? -21.938 16.234 28.797 1 68.88 226 SER A CA 1
ATOM 1909 C C . SER A 1 226 ? -21.078 15.102 28.234 1 68.88 226 SER A C 1
ATOM 1911 O O . SER A 1 226 ? -20.109 15.344 27.516 1 68.88 226 SER A O 1
ATOM 1913 N N . MET A 1 227 ? -21.328 13.953 28.719 1 62.97 227 MET A N 1
ATOM 1914 C CA . MET A 1 227 ? -20.562 12.773 28.312 1 62.97 227 MET A CA 1
ATOM 1915 C C . MET A 1 227 ? -20.766 12.477 26.828 1 62.97 227 MET A C 1
ATOM 1917 O O . MET A 1 227 ? -19.922 11.828 26.203 1 62.97 227 MET A O 1
ATOM 1921 N N . ASN A 1 228 ? -21.75 12.961 26.234 1 74.25 228 ASN A N 1
ATOM 1922 C CA . ASN A 1 228 ? -22.047 12.555 24.859 1 74.25 228 ASN A CA 1
ATOM 1923 C C . ASN A 1 228 ? -22 13.734 23.906 1 74.25 228 ASN A C 1
ATOM 1925 O O . ASN A 1 228 ? -22.828 13.82 22.984 1 74.25 228 ASN A O 1
ATOM 1929 N N . ILE A 1 229 ? -21.094 14.5 24.109 1 77.94 229 I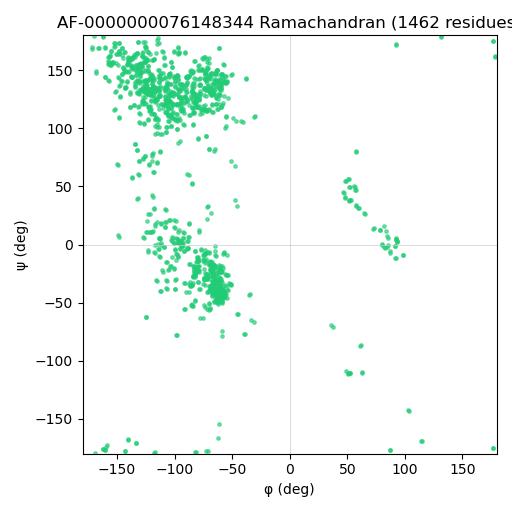LE A N 1
ATOM 1930 C CA . ILE A 1 229 ? -21 15.672 23.25 1 77.94 229 ILE A CA 1
ATOM 1931 C C . ILE A 1 229 ? -20.391 15.281 21.906 1 77.94 229 ILE A C 1
ATOM 1933 O O . ILE A 1 229 ? -19.25 14.789 21.859 1 77.94 229 ILE A O 1
ATOM 1937 N N . PRO A 1 230 ? -21.109 15.461 20.828 1 83.81 230 PRO A N 1
ATOM 1938 C CA . PRO A 1 230 ? -20.547 15.156 19.516 1 83.81 230 PRO A CA 1
ATOM 1939 C C . PRO A 1 230 ? -19.266 15.93 19.234 1 83.81 230 PRO A C 1
ATOM 1941 O O . PRO A 1 230 ? -19.016 16.969 19.844 1 83.81 230 PRO A O 1
ATOM 1944 N N . LEU A 1 231 ? -18.406 15.398 18.375 1 91.06 231 LEU A N 1
ATOM 1945 C CA . LEU A 1 231 ? -17.203 16.062 17.906 1 91.06 231 LEU A CA 1
ATOM 1946 C C . LEU A 1 231 ? -16.141 16.125 19 1 91.06 231 LEU A C 1
ATOM 1948 O O . LEU A 1 231 ? -15.188 16.906 18.906 1 91.06 231 LEU A O 1
ATOM 1952 N N . THR A 1 232 ? -16.312 15.367 20.094 1 91.56 232 THR A N 1
ATOM 1953 C CA . THR A 1 232 ? -15.312 15.203 21.125 1 91.56 232 THR A CA 1
ATOM 1954 C C . THR A 1 232 ? -14.797 13.773 21.172 1 91.56 232 THR A C 1
ATOM 1956 O O . THR A 1 232 ? -15.32 12.898 20.484 1 91.56 232 THR A O 1
ATOM 1959 N N . MET A 1 233 ? -13.773 13.555 22 1 90.81 233 MET A N 1
ATOM 1960 C CA . MET A 1 233 ? -13.203 12.211 22.094 1 90.81 233 MET A CA 1
ATOM 1961 C C . MET A 1 233 ? -13.781 11.461 23.281 1 90.81 233 MET A C 1
ATOM 1963 O O . MET A 1 233 ? -13.266 10.414 23.688 1 90.81 233 MET A O 1
ATOM 1967 N N . ASN A 1 234 ? -14.82 12.078 23.828 1 89.19 234 ASN A N 1
ATOM 1968 C CA . ASN A 1 234 ? -15.539 11.273 24.812 1 89.19 234 ASN A CA 1
ATOM 1969 C C . ASN A 1 234 ? -16.094 9.992 24.188 1 89.19 234 ASN A C 1
ATOM 1971 O O . ASN A 1 234 ? -16.734 10.039 23.141 1 89.19 234 ASN A O 1
ATOM 1975 N N . ARG A 1 235 ? -15.875 8.977 24.906 1 87.38 235 ARG A N 1
ATOM 1976 C CA . ARG A 1 235 ? -16.281 7.684 24.375 1 87.38 235 ARG A CA 1
ATOM 1977 C C . ARG A 1 235 ? -17.812 7.609 24.234 1 87.38 235 ARG A C 1
ATOM 1979 O O . ARG A 1 235 ? -18.531 8.109 25.094 1 87.38 235 ARG A O 1
ATOM 1986 N N . ARG A 1 236 ? -18.203 7.004 23.172 1 86.88 236 ARG A N 1
ATOM 1987 C CA . ARG A 1 236 ? -19.641 6.812 22.953 1 86.88 236 ARG A CA 1
ATOM 1988 C C . ARG A 1 236 ? -19.906 5.555 22.125 1 86.88 236 ARG A C 1
ATOM 1990 O O . ARG A 1 236 ? -19.031 5.09 21.391 1 86.88 236 ARG A O 1
ATOM 1997 N N . GLY A 1 237 ? -21.094 5.062 22.312 1 84.88 237 GLY A N 1
ATOM 1998 C CA . GLY A 1 237 ? -21.484 3.818 21.672 1 84.88 237 GLY A CA 1
ATOM 1999 C C . GLY A 1 237 ? -21.234 2.594 22.531 1 84.88 237 GLY A C 1
ATOM 2000 O O . GLY A 1 237 ? -20.641 2.693 23.594 1 84.88 237 GLY A O 1
ATOM 2001 N N . LYS A 1 238 ? -21.703 1.458 22.078 1 86 238 LYS A N 1
ATOM 2002 C CA . LYS A 1 238 ? -21.516 0.203 22.797 1 86 238 LYS A CA 1
ATOM 2003 C C . LYS A 1 238 ? -20.141 -0.4 22.5 1 86 238 LYS A C 1
ATOM 2005 O O . LYS A 1 238 ? -19.797 -0.601 21.328 1 86 238 LYS A O 1
ATOM 2010 N N . PRO A 1 239 ? -19.359 -0.627 23.594 1 88.12 239 PRO A N 1
ATOM 2011 C CA . PRO A 1 239 ? -18.062 -1.257 23.344 1 88.12 239 PRO A CA 1
ATOM 2012 C C . PRO A 1 239 ? -18.203 -2.664 22.766 1 88.12 239 PRO A C 1
ATOM 2014 O O . PRO A 1 239 ? -19.172 -3.359 23.047 1 88.12 239 PRO A O 1
ATOM 2017 N N . PRO A 1 240 ? -17.281 -3.021 22.016 1 85.06 240 PRO A N 1
ATOM 2018 C CA . PRO A 1 240 ? -17.344 -4.348 21.391 1 85.06 240 PRO A CA 1
ATOM 2019 C C . PRO A 1 240 ? -17.297 -5.48 22.422 1 85.06 240 PRO A C 1
ATOM 2021 O O . PRO A 1 240 ? -17.781 -6.578 22.156 1 85.06 240 PRO A O 1
ATOM 2024 N N . PHE A 1 241 ? -16.562 -5.25 23.531 1 84.5 241 PHE A N 1
ATOM 2025 C CA . PHE A 1 241 ? -16.484 -6.242 24.594 1 84.5 241 PHE A CA 1
ATOM 2026 C C . PHE A 1 241 ? -17.062 -5.695 25.891 1 84.5 241 PHE A C 1
ATOM 2028 O O . PHE A 1 241 ? -16.875 -4.52 26.219 1 84.5 241 PHE A O 1
ATOM 2035 N N . SER A 1 242 ? -17.703 -6.602 26.562 1 81.56 242 SER A N 1
ATOM 2036 C CA . SER A 1 242 ? -18.281 -6.199 27.844 1 81.56 242 SER A CA 1
ATOM 2037 C C . SER A 1 242 ? -17.188 -5.895 28.859 1 81.56 242 SER A C 1
ATOM 2039 O O . SER A 1 242 ? -17.281 -4.922 29.609 1 81.56 242 SER A O 1
ATOM 2041 N N . ASN A 1 243 ? -16.172 -6.688 28.812 1 85.94 243 ASN A N 1
ATOM 2042 C CA . ASN A 1 243 ? -15.016 -6.441 29.688 1 85.94 243 ASN A CA 1
ATOM 2043 C C . ASN A 1 243 ? -13.828 -5.898 28.891 1 85.94 243 ASN A C 1
ATOM 2045 O O . ASN A 1 243 ? -13.57 -6.332 27.766 1 85.94 243 ASN A O 1
ATOM 2049 N N . PRO A 1 244 ? -13.242 -4.969 29.562 1 86.56 244 PRO A N 1
ATOM 2050 C CA . PRO A 1 244 ? -12.055 -4.445 28.891 1 86.56 244 PRO A CA 1
ATOM 2051 C C . PRO A 1 244 ? -10.953 -5.488 28.734 1 86.56 244 PRO A C 1
ATOM 2053 O O . PRO A 1 244 ? -10.531 -6.098 29.734 1 86.56 244 PRO A O 1
ATOM 2056 N N . ILE A 1 245 ? -10.555 -5.77 27.562 1 88.69 245 ILE A N 1
ATOM 2057 C CA . ILE A 1 245 ? -9.523 -6.754 27.266 1 88.69 245 ILE A CA 1
ATOM 2058 C C . ILE A 1 245 ? -8.383 -6.086 26.5 1 88.69 245 ILE A C 1
ATOM 2060 O O . ILE A 1 245 ? -8.617 -5.207 25.672 1 88.69 245 ILE A O 1
ATOM 2064 N N . ARG A 1 246 ? -7.164 -6.598 26.75 1 90.31 246 ARG A N 1
ATOM 2065 C CA . ARG A 1 246 ? -5.992 -5.988 26.141 1 90.31 246 ARG A CA 1
ATOM 2066 C C . ARG A 1 246 ? -5.875 -6.383 24.672 1 90.31 246 ARG A C 1
ATOM 2068 O O . ARG A 1 246 ? -6.289 -7.48 24.281 1 90.31 246 ARG A O 1
ATOM 2075 N N . ASN A 1 247 ? -5.277 -5.469 23.859 1 90.19 247 ASN A N 1
ATOM 2076 C CA . ASN A 1 247 ? -4.957 -5.789 22.469 1 90.19 247 ASN A CA 1
ATOM 2077 C C . ASN A 1 247 ? -3.725 -6.684 22.375 1 90.19 247 ASN A C 1
ATOM 2079 O O . ASN A 1 247 ? -2.934 -6.762 23.312 1 90.19 247 ASN A O 1
ATOM 2083 N N . PRO A 1 248 ? -3.578 -7.391 21.156 1 89.69 248 PRO A N 1
ATOM 2084 C CA . PRO A 1 248 ? -2.303 -8.078 20.922 1 89.69 248 PRO A CA 1
ATOM 2085 C C . PRO A 1 248 ? -1.111 -7.121 20.938 1 89.69 248 PRO A C 1
ATOM 2087 O O . PRO A 1 248 ? -1.232 -5.973 20.5 1 89.69 248 PRO A O 1
ATOM 2090 N N . SER A 1 249 ? -0.004 -7.645 21.422 1 86.25 249 SER A N 1
ATOM 2091 C CA . SER A 1 249 ? 1.205 -6.832 21.484 1 86.25 249 SER A CA 1
ATOM 2092 C C . SER A 1 249 ? 2.438 -7.641 21.109 1 86.25 249 SER A C 1
ATOM 2094 O O . SER A 1 249 ? 2.492 -8.852 21.344 1 86.25 249 SER A O 1
ATOM 2096 N N . GLN A 1 250 ? 3.346 -6.957 20.547 1 87.94 250 GLN A N 1
ATOM 2097 C CA . GLN A 1 250 ? 4.59 -7.617 20.156 1 87.94 250 GLN A CA 1
ATOM 2098 C C . GLN A 1 250 ? 5.602 -7.602 21.297 1 87.94 250 GLN A C 1
ATOM 2100 O O . GLN A 1 250 ? 5.707 -6.617 22.031 1 87.94 250 GLN A O 1
ATOM 2105 N N . ILE A 1 251 ? 6.355 -8.711 21.359 1 83.06 251 ILE A N 1
ATOM 2106 C CA . ILE A 1 251 ? 7.461 -8.805 22.312 1 83.06 251 ILE A CA 1
ATOM 2107 C C . ILE A 1 251 ? 8.742 -9.18 21.578 1 83.06 251 ILE A C 1
ATOM 2109 O O . ILE A 1 251 ? 8.695 -9.68 20.453 1 83.06 251 ILE A O 1
ATOM 2113 N N . SER A 1 252 ? 9.836 -8.852 22.219 1 87.94 252 SER A N 1
ATOM 2114 C CA . SER A 1 252 ? 11.148 -9.297 21.766 1 87.94 252 SER A CA 1
ATOM 2115 C C . SER A 1 252 ? 11.766 -10.281 22.75 1 87.94 252 SER A C 1
ATOM 2117 O O . SER A 1 252 ? 12.5 -9.883 23.656 1 87.94 252 SER A O 1
ATOM 2119 N N . PRO A 1 253 ? 11.578 -11.547 22.469 1 83.06 253 PRO A N 1
ATOM 2120 C CA . PRO A 1 253 ? 11.93 -12.555 23.484 1 83.06 253 PRO A CA 1
ATOM 2121 C C . PRO A 1 253 ? 13.406 -12.531 23.844 1 83.06 253 PRO A C 1
ATOM 2123 O O . PRO A 1 253 ? 13.773 -12.836 24.984 1 83.06 253 PRO A O 1
ATOM 2126 N N . ASP A 1 254 ? 14.289 -12.25 22.875 1 87.38 254 ASP A N 1
ATOM 2127 C CA . ASP A 1 254 ? 15.727 -12.273 23.141 1 87.38 254 ASP A CA 1
ATOM 2128 C C . ASP A 1 254 ? 16.297 -10.859 23.156 1 87.38 254 ASP A C 1
ATOM 2130 O O . ASP A 1 254 ? 17.5 -10.664 22.969 1 87.38 254 ASP A O 1
ATOM 2134 N N . GLY A 1 255 ? 15.391 -9.867 23.344 1 86.94 255 GLY A N 1
ATOM 2135 C CA . GLY A 1 255 ? 15.82 -8.477 23.391 1 86.94 255 GLY A CA 1
ATOM 2136 C C . GLY A 1 255 ? 15.891 -7.828 22.031 1 86.94 255 GLY A C 1
ATOM 2137 O O . GLY A 1 255 ? 15.586 -8.469 21.016 1 86.94 255 GLY A O 1
ATOM 2138 N N . LYS A 1 256 ? 16.328 -6.656 22.078 1 90.62 256 LYS A N 1
ATOM 2139 C CA . LYS A 1 256 ? 16.422 -5.883 20.844 1 90.62 256 LYS A CA 1
ATOM 2140 C C . LYS A 1 256 ? 17.578 -6.367 19.984 1 90.62 256 LYS A C 1
ATOM 2142 O O . LYS A 1 256 ? 18.641 -6.715 20.5 1 90.62 256 LYS A O 1
ATOM 2147 N N . ARG A 1 257 ? 17.359 -6.363 18.734 1 93.44 257 ARG A N 1
ATOM 2148 C CA . ARG A 1 257 ? 18.375 -6.852 17.812 1 93.44 257 ARG A CA 1
ATOM 2149 C C . ARG A 1 257 ? 19 -5.699 17.031 1 93.44 257 ARG A C 1
ATOM 2151 O O . ARG A 1 257 ? 19.547 -5.906 15.938 1 93.44 257 ARG A O 1
ATOM 2158 N N . TYR A 1 258 ? 18.844 -4.457 17.406 1 96.12 258 TYR A N 1
ATOM 2159 C CA . TYR A 1 258 ? 19.484 -3.273 16.844 1 96.12 258 TYR A CA 1
ATOM 2160 C C . TYR A 1 258 ? 20.219 -2.5 17.938 1 96.12 258 TYR A C 1
ATOM 2162 O O . TYR A 1 258 ? 19.984 -2.713 19.125 1 96.12 258 TYR A O 1
ATOM 2170 N N . ASN A 1 259 ? 21.156 -1.714 17.484 1 96.06 259 ASN A N 1
ATOM 2171 C CA . ASN A 1 259 ? 21.938 -0.869 18.391 1 96.06 259 ASN A CA 1
ATOM 2172 C C . ASN A 1 259 ? 21.922 0.592 17.938 1 96.06 259 ASN A C 1
ATOM 2174 O O . ASN A 1 259 ? 21.938 0.884 16.75 1 96.06 259 ASN A O 1
ATOM 2178 N N . ILE A 1 260 ? 21.828 1.435 18.922 1 97.5 260 ILE A N 1
ATOM 2179 C CA . ILE A 1 260 ? 21.875 2.869 18.672 1 97.5 260 ILE A CA 1
ATOM 2180 C C . ILE A 1 260 ? 23.016 3.504 19.469 1 97.5 260 ILE A C 1
ATOM 2182 O O . ILE A 1 260 ? 23.016 3.441 20.703 1 97.5 260 ILE A O 1
ATOM 2186 N N . LYS A 1 261 ? 23.922 4.062 18.859 1 97 261 LYS A N 1
ATOM 2187 C CA . LYS A 1 261 ? 25.016 4.844 19.453 1 97 261 LYS A CA 1
ATOM 2188 C C . LYS A 1 261 ? 24.953 6.297 18.984 1 97 261 LYS A C 1
ATOM 2190 O O . LYS A 1 261 ? 25.375 6.609 17.875 1 97 261 LYS A O 1
ATOM 2195 N N . GLY A 1 262 ? 24.578 7.125 19.891 1 94.81 262 GLY A N 1
ATOM 2196 C CA . GLY A 1 262 ? 24.297 8.484 19.438 1 94.81 262 GLY A CA 1
ATOM 2197 C C . GLY A 1 262 ? 23.141 8.562 18.453 1 94.81 262 GLY A C 1
ATOM 2198 O O . GLY A 1 262 ? 22 8.273 18.812 1 94.81 262 GLY A O 1
ATOM 2199 N N . ARG A 1 263 ? 23.609 8.875 17.25 1 95.75 263 ARG A N 1
ATOM 2200 C CA . ARG A 1 263 ? 22.594 8.977 16.203 1 95.75 263 ARG A CA 1
ATOM 2201 C C . ARG A 1 263 ? 22.75 7.844 15.188 1 95.75 263 ARG A C 1
ATOM 2203 O O . ARG A 1 263 ? 21.984 7.773 14.219 1 95.75 263 ARG A O 1
ATOM 2210 N N . LYS A 1 264 ? 23.656 7.035 15.406 1 97.81 264 LYS A N 1
ATOM 2211 C CA . LYS A 1 264 ? 23.922 5.938 14.484 1 97.81 264 LYS A CA 1
ATOM 2212 C C . LYS A 1 264 ? 23.141 4.688 14.867 1 97.81 264 LYS A C 1
ATOM 2214 O O . LYS A 1 264 ? 23.188 4.246 16.016 1 97.81 264 LYS A O 1
ATOM 2219 N N . VAL A 1 265 ? 22.438 4.156 13.93 1 98.5 265 VAL A N 1
ATOM 2220 C CA . VAL A 1 265 ? 21.688 2.92 14.109 1 98.5 265 VAL A CA 1
ATOM 2221 C C . VAL A 1 265 ? 22.359 1.787 13.328 1 98.5 265 VAL A C 1
ATOM 2223 O O . VAL A 1 265 ? 22.766 1.971 12.18 1 98.5 265 VAL A O 1
ATOM 2226 N N . THR A 1 266 ? 22.531 0.678 13.969 1 97.75 266 THR A N 1
ATOM 2227 C CA . THR A 1 266 ? 22.969 -0.554 13.312 1 97.75 266 THR A CA 1
ATOM 2228 C C . THR A 1 266 ? 21.938 -1.659 13.508 1 97.75 266 THR A C 1
ATOM 2230 O O . THR A 1 266 ? 21.406 -1.844 14.617 1 97.75 266 THR A O 1
ATOM 2233 N N . TYR A 1 267 ? 21.562 -2.322 12.477 1 96.62 267 TYR A N 1
ATOM 2234 C CA . TYR A 1 267 ? 20.562 -3.389 12.469 1 96.62 267 TYR A CA 1
ATOM 2235 C C . TYR A 1 267 ? 20.891 -4.422 11.391 1 96.62 267 TYR A C 1
ATOM 2237 O O . TYR A 1 267 ? 20.719 -4.156 10.203 1 96.62 267 TYR A O 1
ATOM 2245 N N . MET A 1 268 ? 21.312 -5.617 11.852 1 94.12 268 MET A N 1
ATOM 2246 C CA . MET A 1 268 ? 21.734 -6.645 10.898 1 94.12 268 MET A CA 1
ATOM 2247 C C . MET A 1 268 ? 22.734 -6.082 9.906 1 94.12 268 MET A C 1
ATOM 2249 O O . MET A 1 268 ? 23.797 -5.586 10.305 1 94.12 268 MET A O 1
ATOM 2253 N N . PHE A 1 269 ? 22.281 -5.938 8.602 1 95.25 269 PHE A N 1
ATOM 2254 C CA . PHE A 1 269 ? 23.219 -5.492 7.586 1 95.25 269 PHE A CA 1
ATOM 2255 C C . PHE A 1 269 ? 23.094 -3.99 7.352 1 95.25 269 PHE A C 1
ATOM 2257 O O . PHE A 1 269 ? 23.859 -3.41 6.578 1 95.25 269 PHE A O 1
ATOM 2264 N N . TRP A 1 270 ? 22.234 -3.324 8.07 1 98 270 TRP A N 1
ATOM 2265 C CA . TRP A 1 270 ? 21.969 -1.906 7.859 1 98 270 TRP A CA 1
ATOM 2266 C C . TRP A 1 270 ? 22.75 -1.047 8.844 1 98 270 TRP A C 1
ATOM 2268 O O . TRP A 1 270 ? 22.969 -1.448 9.992 1 98 270 TRP A O 1
ATOM 2278 N N . GLU A 1 271 ? 23.141 0.085 8.367 1 98.25 271 GLU A N 1
ATOM 2279 C CA . GLU A 1 271 ? 23.672 1.16 9.203 1 98.25 271 GLU A CA 1
ATOM 2280 C C . GLU A 1 271 ? 23.281 2.529 8.641 1 98.25 271 GLU A C 1
ATOM 2282 O O . GLU A 1 271 ? 23.297 2.732 7.426 1 98.25 271 GLU A O 1
ATOM 2287 N N . PHE A 1 272 ? 22.953 3.449 9.453 1 98.81 272 PHE A N 1
ATOM 2288 C CA . PHE A 1 272 ? 22.641 4.805 9.023 1 98.81 272 PHE A CA 1
ATOM 2289 C C . PHE A 1 272 ? 22.609 5.758 10.219 1 98.81 272 PHE A C 1
ATOM 2291 O O . PHE A 1 272 ? 22.641 5.324 11.367 1 98.81 272 PHE A O 1
ATOM 2298 N N . ASP A 1 273 ? 22.562 7.039 9.945 1 98.5 273 ASP A N 1
ATOM 2299 C CA . ASP A 1 273 ? 22.469 8.086 10.961 1 98.5 273 ASP A CA 1
ATOM 2300 C C . ASP A 1 273 ? 21.125 8.805 10.875 1 98.5 273 ASP A C 1
ATOM 2302 O O . ASP A 1 273 ? 20.625 9.07 9.781 1 98.5 273 ASP A O 1
ATOM 2306 N N . ILE A 1 274 ? 20.562 9.109 12.078 1 98.31 274 ILE A N 1
ATOM 2307 C CA . ILE A 1 274 ? 19.281 9.789 12.156 1 98.31 274 ILE A CA 1
ATOM 2308 C C . ILE A 1 274 ? 19.5 11.273 12.453 1 98.31 274 ILE A C 1
ATOM 2310 O O . ILE A 1 274 ? 20.281 11.625 13.336 1 98.31 274 ILE A O 1
ATOM 2314 N N . GLY A 1 275 ? 18.828 12.109 11.648 1 97.12 275 GLY A N 1
ATOM 2315 C CA . GLY A 1 275 ? 18.828 13.547 11.898 1 97.12 275 GLY A CA 1
ATOM 2316 C C . GLY A 1 275 ? 17.453 14.164 11.844 1 97.12 275 GLY A C 1
ATOM 2317 O O . GLY A 1 275 ? 16.5 13.531 11.383 1 97.12 275 GLY A O 1
ATOM 2318 N N . MET A 1 276 ? 17.359 15.375 12.359 1 97.19 276 MET A N 1
ATOM 2319 C CA . MET A 1 276 ? 16.125 16.156 12.359 1 97.19 276 MET A CA 1
ATOM 2320 C C . MET A 1 276 ? 16.406 17.625 12.031 1 97.19 276 MET A C 1
ATOM 2322 O O . MET A 1 276 ? 17.156 18.281 12.742 1 97.19 276 MET A O 1
ATOM 2326 N N . SER A 1 277 ? 15.836 18.047 10.969 1 97.25 277 SER A N 1
ATOM 2327 C CA . SER A 1 277 ? 15.852 19.484 10.648 1 97.25 277 SER A CA 1
ATOM 2328 C C . SER A 1 277 ? 14.719 20.219 11.352 1 97.25 277 SER A C 1
ATOM 2330 O O . SER A 1 277 ? 13.594 19.719 11.414 1 97.25 277 SER A O 1
ATOM 2332 N N . ILE A 1 278 ? 15.055 21.359 11.922 1 96.19 278 ILE A N 1
ATOM 2333 C CA . ILE A 1 278 ? 13.992 22.156 12.531 1 96.19 278 ILE A CA 1
ATOM 2334 C C . ILE A 1 278 ? 13.016 22.625 11.453 1 96.19 278 ILE A C 1
ATOM 2336 O O . ILE A 1 278 ? 11.828 22.797 11.727 1 96.19 278 ILE A O 1
ATOM 2340 N N . ILE A 1 279 ? 13.492 22.703 10.219 1 96.25 279 ILE A N 1
ATOM 2341 C CA . ILE A 1 279 ? 12.711 23.266 9.125 1 96.25 279 ILE A CA 1
ATOM 2342 C C . ILE A 1 279 ? 11.93 22.156 8.43 1 96.25 279 ILE A C 1
ATOM 2344 O O . ILE A 1 279 ? 10.695 22.203 8.375 1 96.25 279 ILE A O 1
ATOM 2348 N N . THR A 1 280 ? 12.633 21.109 7.957 1 96.69 280 THR A N 1
ATOM 2349 C CA . THR A 1 280 ? 12 20.172 7.039 1 96.69 280 THR A CA 1
ATOM 2350 C C . THR A 1 280 ? 11.625 18.875 7.762 1 96.69 280 THR A C 1
ATOM 2352 O O . THR A 1 280 ? 10.836 18.078 7.254 1 96.69 280 THR A O 1
ATOM 2355 N N . GLY A 1 281 ? 12.203 18.656 8.852 1 97.38 281 GLY A N 1
ATOM 2356 C CA . GLY A 1 281 ? 11.828 17.453 9.586 1 97.38 281 GLY A CA 1
ATOM 2357 C C . GLY A 1 281 ? 12.852 16.328 9.461 1 97.38 281 GLY A C 1
ATOM 2358 O O . GLY A 1 281 ? 14.055 16.578 9.547 1 97.38 281 GLY A O 1
ATOM 2359 N N . PRO A 1 282 ? 12.398 15.039 9.367 1 98.38 282 PRO A N 1
ATOM 2360 C CA . PRO A 1 282 ? 13.305 13.891 9.461 1 98.38 282 PRO A CA 1
ATOM 2361 C C . PRO A 1 282 ? 14.219 13.758 8.242 1 98.38 282 PRO A C 1
ATOM 2363 O O . PRO A 1 282 ? 13.781 13.992 7.109 1 98.38 282 PRO A O 1
ATOM 2366 N N . ARG A 1 283 ? 15.43 13.352 8.523 1 98.19 283 ARG A N 1
ATOM 2367 C CA . ARG A 1 283 ? 16.422 13.047 7.5 1 98.19 283 ARG A CA 1
ATOM 2368 C C . ARG A 1 283 ? 17.359 11.93 7.949 1 98.19 283 ARG A C 1
ATOM 2370 O O . ARG A 1 283 ? 17.734 11.867 9.117 1 98.19 283 ARG A O 1
ATOM 2377 N N . LEU A 1 284 ? 17.656 11.039 7.129 1 98.81 284 LEU A N 1
ATOM 2378 C CA . LEU A 1 284 ? 18.625 9.977 7.352 1 98.81 284 LEU A CA 1
ATOM 2379 C C . LEU A 1 284 ? 19.828 10.141 6.438 1 98.81 284 LEU A C 1
ATOM 2381 O O . LEU A 1 284 ? 19.703 10.602 5.301 1 98.81 284 LEU A O 1
ATOM 2385 N N . PHE A 1 285 ? 21.031 9.758 6.938 1 98.56 285 PHE A N 1
ATOM 2386 C CA . PHE A 1 285 ? 22.266 9.922 6.172 1 98.56 285 PHE A CA 1
ATOM 2387 C C . PHE A 1 285 ? 23.062 8.625 6.152 1 98.56 285 PHE A C 1
ATOM 2389 O O . PHE A 1 285 ? 22.938 7.793 7.051 1 98.56 285 PHE A O 1
ATOM 2396 N N . ASP A 1 286 ? 23.844 8.492 5.148 1 98.44 286 ASP A N 1
ATOM 2397 C CA . ASP A 1 286 ? 24.844 7.441 4.992 1 98.44 286 ASP A CA 1
ATOM 2398 C C . ASP A 1 286 ? 24.219 6.062 5.23 1 98.44 286 ASP A C 1
ATOM 2400 O O . ASP A 1 286 ? 24.688 5.309 6.086 1 98.44 286 ASP A O 1
ATOM 2404 N N . ILE A 1 287 ? 23.25 5.801 4.512 1 98.81 287 ILE A N 1
ATOM 2405 C CA . ILE A 1 287 ? 22.547 4.527 4.637 1 98.81 287 ILE A CA 1
ATOM 2406 C C . ILE A 1 287 ? 23.312 3.436 3.904 1 98.81 287 ILE A C 1
ATOM 2408 O O . ILE A 1 287 ? 23.484 3.494 2.684 1 98.81 287 ILE A O 1
ATOM 2412 N N . ARG A 1 288 ? 23.719 2.477 4.684 1 98.5 288 ARG A N 1
ATOM 2413 C CA . ARG A 1 288 ? 24.562 1.405 4.152 1 98.5 288 ARG A CA 1
ATOM 2414 C C . ARG A 1 288 ? 23.922 0.041 4.387 1 98.5 288 ARG A C 1
ATOM 2416 O O . ARG A 1 288 ? 23.172 -0.144 5.352 1 98.5 288 ARG A O 1
ATOM 2423 N N . PHE A 1 289 ? 24.188 -0.822 3.531 1 97.69 289 PHE A N 1
ATOM 2424 C CA . PHE A 1 289 ? 23.859 -2.238 3.641 1 97.69 289 PHE A CA 1
ATOM 2425 C C . PHE A 1 289 ? 25.109 -3.1 3.418 1 97.69 289 PHE A C 1
ATOM 2427 O O . PHE A 1 289 ? 25.766 -2.986 2.387 1 97.69 289 PHE A O 1
ATOM 2434 N N . GLN A 1 290 ? 25.438 -3.928 4.344 1 95.06 290 GLN A N 1
ATOM 2435 C CA . GLN A 1 290 ? 26.656 -4.738 4.305 1 95.06 290 GLN A CA 1
ATOM 2436 C C . GLN A 1 290 ? 27.875 -3.877 4.039 1 95.06 290 GLN A C 1
ATOM 2438 O O . GLN A 1 290 ? 28.703 -4.203 3.178 1 95.06 290 GLN A O 1
ATOM 2443 N N . GLY A 1 291 ? 27.875 -2.77 4.598 1 95.25 291 GLY A N 1
ATOM 2444 C CA . GLY A 1 291 ? 29.031 -1.892 4.574 1 95.25 291 GLY A CA 1
ATOM 2445 C C . GLY A 1 291 ? 29.062 -0.985 3.355 1 95.25 291 GLY A C 1
ATOM 2446 O O . GLY A 1 291 ? 29.875 -0.056 3.291 1 95.25 291 GLY A O 1
ATOM 2447 N N . GLN A 1 292 ? 28.172 -1.18 2.436 1 96.31 292 GLN A N 1
ATOM 2448 C CA . GLN A 1 292 ? 28.172 -0.379 1.217 1 96.31 292 GLN A CA 1
ATOM 2449 C C . GLN A 1 292 ? 27.047 0.656 1.244 1 96.31 292 GLN A C 1
ATOM 2451 O O . GLN A 1 292 ? 25.891 0.318 1.494 1 96.31 292 GLN A O 1
ATOM 2456 N N . ARG A 1 293 ? 27.422 1.917 0.953 1 97.88 293 ARG A N 1
ATOM 2457 C CA . ARG A 1 293 ? 26.422 2.971 0.947 1 97.88 293 ARG A CA 1
ATOM 2458 C C . ARG A 1 293 ? 25.469 2.814 -0.238 1 97.88 293 ARG A C 1
ATOM 2460 O O . ARG A 1 293 ? 25.906 2.643 -1.375 1 97.88 293 ARG A O 1
ATOM 2467 N N . ILE A 1 294 ? 24.203 2.918 0.06 1 98.06 294 ILE A N 1
ATOM 2468 C CA . ILE A 1 294 ? 23.172 2.867 -0.969 1 98.06 294 ILE A CA 1
ATOM 2469 C C . ILE A 1 294 ? 22.594 4.262 -1.178 1 98.06 294 ILE A C 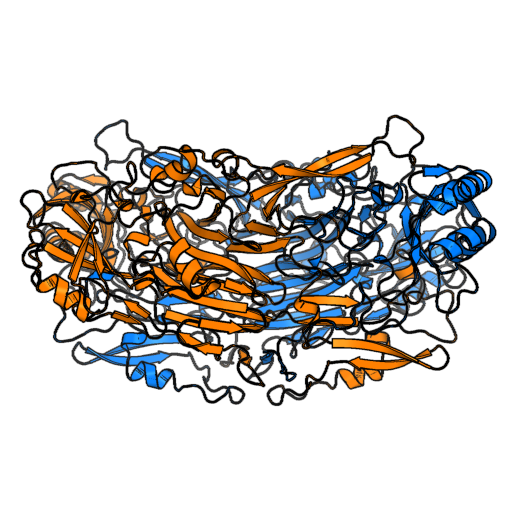1
ATOM 2471 O O . ILE A 1 294 ? 22.25 4.641 -2.303 1 98.06 294 ILE A O 1
ATOM 2475 N N . VAL A 1 295 ? 22.438 4.988 -0.099 1 98.69 295 VAL A N 1
ATOM 2476 C CA . VAL A 1 295 ? 21.844 6.324 -0.115 1 98.69 295 VAL A CA 1
ATOM 2477 C C . VAL A 1 295 ? 22.625 7.246 0.818 1 98.69 295 VAL A C 1
ATOM 2479 O O . VAL A 1 295 ? 22.891 6.898 1.974 1 98.69 295 VAL A O 1
ATOM 2482 N N . TYR A 1 296 ? 22.969 8.359 0.284 1 98.5 296 TYR A N 1
ATOM 2483 C CA . TYR A 1 296 ? 23.672 9.344 1.107 1 98.5 296 TYR A CA 1
ATOM 2484 C C . TYR A 1 296 ? 22.688 10.086 2.014 1 98.5 296 TYR A C 1
ATOM 2486 O O . TYR A 1 296 ? 23 10.352 3.178 1 98.5 296 TYR A O 1
ATOM 2494 N N . GLU A 1 297 ? 21.484 10.359 1.426 1 98.62 297 GLU A N 1
ATOM 2495 C CA . GLU A 1 297 ? 20.484 11.125 2.172 1 98.62 297 GLU A CA 1
ATOM 2496 C C . GLU A 1 297 ? 19.062 10.758 1.737 1 98.62 297 GLU A C 1
ATOM 2498 O O . GLU A 1 297 ? 18.797 10.633 0.542 1 98.62 297 GLU A O 1
ATOM 2503 N N . ILE A 1 298 ? 18.203 10.492 2.65 1 98.81 298 ILE A N 1
ATOM 2504 C CA . ILE A 1 298 ? 16.75 10.523 2.467 1 98.81 298 ILE A CA 1
ATOM 2505 C C . ILE A 1 298 ? 16.125 11.531 3.43 1 98.81 298 ILE A C 1
ATOM 2507 O O . ILE A 1 298 ? 16.297 11.43 4.645 1 98.81 298 ILE A O 1
ATOM 2511 N N . SER A 1 299 ? 15.391 12.469 2.848 1 98.62 299 SER A N 1
ATOM 2512 C CA . SER A 1 299 ? 14.875 13.508 3.736 1 98.62 299 SER A CA 1
ATOM 2513 C C . SER A 1 299 ? 13.531 14.039 3.254 1 98.62 299 SER A C 1
ATOM 2515 O O . SER A 1 299 ? 13.312 14.18 2.049 1 98.62 299 SER A O 1
ATOM 2517 N N . LEU A 1 300 ? 12.664 14.344 4.23 1 98.69 300 LEU A N 1
ATOM 2518 C CA . LEU A 1 300 ? 11.461 15.109 3.941 1 98.69 300 LEU A CA 1
ATOM 2519 C C . LEU A 1 300 ? 11.805 16.531 3.527 1 98.69 300 LEU A C 1
ATOM 2521 O O . LEU A 1 300 ? 12.68 17.172 4.129 1 98.69 300 LEU A O 1
ATOM 2525 N N . GLN A 1 301 ? 11.109 17.031 2.521 1 98.38 301 GLN A N 1
ATOM 2526 C CA . GLN A 1 301 ? 11.406 18.375 2.023 1 98.38 301 GLN A CA 1
ATOM 2527 C C . GLN A 1 301 ? 10.25 19.328 2.309 1 98.38 301 GLN A C 1
ATOM 2529 O O . GLN A 1 301 ? 10.477 20.5 2.605 1 98.38 301 GLN A O 1
ATOM 2534 N N . GLU A 1 302 ? 9.078 18.781 2.127 1 98.12 302 GLU A N 1
ATOM 2535 C CA . GLU A 1 302 ? 7.895 19.625 2.293 1 98.12 302 GLU A CA 1
ATOM 2536 C C . GLU A 1 302 ? 6.648 18.766 2.518 1 98.12 302 GLU A C 1
ATOM 2538 O O . GLU A 1 302 ? 6.574 17.625 2.057 1 98.12 302 GLU A O 1
ATOM 2543 N N . LEU A 1 303 ? 5.785 19.281 3.336 1 98.12 303 LEU A N 1
ATOM 2544 C CA . LEU A 1 303 ? 4.379 18.906 3.404 1 98.12 303 LEU A CA 1
ATOM 2545 C C . LEU A 1 303 ? 3.482 20.062 2.977 1 98.12 303 LEU A C 1
ATOM 2547 O O . LEU A 1 303 ? 3.67 21.188 3.42 1 98.12 303 LEU A O 1
ATOM 2551 N N . ALA A 1 304 ? 2.592 19.75 2.035 1 97.31 304 ALA A N 1
ATOM 2552 C CA . ALA A 1 304 ? 1.697 20.812 1.579 1 97.31 304 ALA A CA 1
ATOM 2553 C C . ALA A 1 304 ? 0.253 20.328 1.521 1 97.31 304 ALA A C 1
ATOM 2555 O O . ALA A 1 304 ? 0.002 19.125 1.351 1 97.31 304 ALA A O 1
ATOM 2556 N N . SER A 1 305 ? -0.643 21.188 1.736 1 96.62 305 SER A N 1
ATOM 2557 C CA . SER A 1 305 ? -2.066 20.875 1.639 1 96.62 305 SER A CA 1
ATOM 2558 C C . SER A 1 305 ? -2.838 22.031 1.018 1 96.62 305 SER A C 1
ATOM 2560 O O . SER A 1 305 ? -2.561 23.203 1.31 1 96.62 305 SER A O 1
ATOM 2562 N N . PHE A 1 306 ? -3.773 21.766 0.205 1 96.06 306 PHE A N 1
ATOM 2563 C CA . PHE A 1 306 ? -4.574 22.766 -0.503 1 96.06 306 PHE A CA 1
ATOM 2564 C C . PHE A 1 306 ? -6.062 22.453 -0.372 1 96.06 306 PHE A C 1
ATOM 2566 O O . PHE A 1 306 ? -6.547 21.453 -0.924 1 96.06 306 PHE A O 1
ATOM 2573 N N . TYR A 1 307 ? -6.766 23.297 0.325 1 96.25 307 TYR A N 1
ATOM 2574 C CA . TYR A 1 307 ? -8.195 23.141 0.559 1 96.25 307 TYR A CA 1
ATOM 2575 C C . TYR A 1 307 ? -9.008 23.953 -0.448 1 96.25 307 TYR A C 1
ATOM 2577 O O . TYR A 1 307 ? -8.461 24.797 -1.164 1 96.25 307 TYR A O 1
ATOM 2585 N N . SER A 1 308 ? -10.266 23.656 -0.518 1 96.12 308 SER A N 1
ATOM 2586 C CA . SER A 1 308 ? -11.227 24.359 -1.354 1 96.12 308 SER A CA 1
ATOM 2587 C C . SER A 1 308 ? -12.539 24.578 -0.614 1 96.12 308 SER A C 1
ATOM 2589 O O . SER A 1 308 ? -12.961 23.75 0.189 1 96.12 308 SER A O 1
ATOM 2591 N N . GLY A 1 309 ? -13.109 25.688 -0.885 1 93.94 309 GLY A N 1
ATOM 2592 C CA . GLY A 1 309 ? -14.375 26 -0.256 1 93.94 309 GLY A CA 1
ATOM 2593 C C . GLY A 1 309 ? -15.055 27.219 -0.861 1 93.94 309 GLY A C 1
ATOM 2594 O O . GLY A 1 309 ? -14.562 27.781 -1.842 1 93.94 309 GLY A O 1
ATOM 2595 N N . TYR A 1 310 ? -16.172 27.5 -0.304 1 90.31 310 TYR A N 1
ATOM 2596 C CA . TYR A 1 310 ? -17.031 28.578 -0.805 1 90.31 310 TYR A CA 1
ATOM 2597 C C . TYR A 1 310 ? -16.609 29.922 -0.218 1 90.31 310 TYR A C 1
ATOM 2599 O O . TYR A 1 310 ? -16.609 30.938 -0.915 1 90.31 310 TYR A O 1
ATOM 2607 N N . LYS A 1 311 ? -16.156 30 0.99 1 92.06 311 LYS A N 1
ATOM 2608 C CA . LYS A 1 311 ? -15.828 31.234 1.697 1 92.06 311 LYS A CA 1
ATOM 2609 C C . LYS A 1 311 ? -14.43 31.719 1.318 1 92.06 311 LYS A C 1
ATOM 2611 O O . LYS A 1 311 ? -13.562 30.938 0.946 1 92.06 311 LYS A O 1
ATOM 2616 N N . PRO A 1 312 ? -14.234 32.969 1.519 1 89.94 312 PRO A N 1
ATOM 2617 C CA . PRO A 1 312 ? -12.938 33.531 1.142 1 89.94 312 PRO A CA 1
ATOM 2618 C C . PRO A 1 312 ? -11.773 32.875 1.89 1 89.94 312 PRO A C 1
ATOM 2620 O O . PRO A 1 312 ? -10.727 32.625 1.301 1 89.94 312 PRO A O 1
ATOM 2623 N N . THR A 1 313 ? -11.977 32.656 3.133 1 91.56 313 THR A N 1
ATOM 2624 C CA . THR A 1 313 ? -10.906 32.031 3.896 1 91.56 313 THR A CA 1
ATOM 2625 C C . THR A 1 313 ? -10.602 30.625 3.354 1 91.56 313 THR A C 1
ATOM 2627 O O . THR A 1 313 ? -9.438 30.25 3.213 1 91.56 313 THR A O 1
ATOM 2630 N N . GLU A 1 314 ? -11.656 29.891 3.072 1 93.31 314 GLU A N 1
ATOM 2631 C CA . GLU A 1 314 ? -11.516 28.516 2.605 1 93.31 314 GLU A CA 1
ATOM 2632 C C . GLU A 1 314 ? -10.805 28.453 1.256 1 93.31 314 GLU A C 1
ATOM 2634 O O . GLU A 1 314 ? -10.039 27.531 0.989 1 93.31 314 GLU A O 1
ATOM 2639 N N . GLN A 1 315 ? -11.016 29.438 0.47 1 91.12 315 GLN A N 1
ATOM 2640 C CA . GLN A 1 315 ? -10.383 29.547 -0.837 1 91.12 315 GLN A CA 1
ATOM 2641 C C . GLN A 1 315 ? -8.883 29.797 -0.698 1 91.12 315 GLN A C 1
ATOM 2643 O O . GLN A 1 315 ? -8.117 29.578 -1.641 1 91.12 315 GLN A O 1
ATOM 2648 N N . ASN A 1 316 ? -8.523 30.219 0.492 1 90.31 316 ASN A N 1
ATOM 2649 C CA . ASN A 1 316 ? -7.129 30.609 0.711 1 90.31 316 ASN A CA 1
ATOM 2650 C C . ASN A 1 316 ? -6.434 29.641 1.67 1 90.31 316 ASN A C 1
ATOM 2652 O O . ASN A 1 316 ? -5.289 29.875 2.066 1 90.31 316 ASN A O 1
ATOM 2656 N N . PHE A 1 317 ? -7.148 28.562 2.057 1 92.25 317 PHE A N 1
ATOM 2657 C CA . PHE A 1 317 ? -6.5 27.547 2.875 1 92.25 317 PHE A CA 1
ATOM 2658 C C . PHE A 1 317 ? -5.469 26.781 2.062 1 92.25 317 PHE A C 1
ATOM 2660 O O . PHE A 1 317 ? -5.762 25.688 1.554 1 92.25 317 PHE A O 1
ATOM 2667 N N . ARG A 1 318 ? -4.324 27.359 1.945 1 92.62 318 ARG A N 1
ATOM 2668 C CA . ARG A 1 318 ? -3.176 26.797 1.243 1 92.62 318 ARG A CA 1
ATOM 2669 C C . ARG A 1 318 ? -1.938 26.797 2.133 1 92.62 318 ARG A C 1
ATOM 2671 O O . ARG A 1 318 ? -1.442 27.859 2.521 1 92.62 318 ARG A O 1
ATOM 2678 N N . PHE A 1 319 ? -1.453 25.625 2.307 1 94.12 319 PHE A N 1
ATOM 2679 C CA . PHE A 1 319 ? -0.451 25.516 3.361 1 94.12 319 PHE A CA 1
ATOM 2680 C C . PHE A 1 319 ? 0.82 24.859 2.84 1 94.12 319 PHE A C 1
ATOM 2682 O O . PHE A 1 319 ? 0.768 23.781 2.244 1 94.12 319 PHE A O 1
ATOM 2689 N N . PHE A 1 320 ? 1.9 25.578 2.988 1 95.25 320 PHE A N 1
ATOM 2690 C CA . PHE A 1 320 ? 3.256 25.031 2.949 1 95.25 320 PHE A CA 1
ATOM 2691 C C . PHE A 1 320 ? 3.795 24.828 4.359 1 95.25 320 PHE A C 1
ATOM 2693 O O . PHE A 1 320 ? 4.176 25.781 5.035 1 95.25 320 PHE A O 1
ATOM 2700 N N . ASP A 1 321 ? 3.893 23.656 4.742 1 95.19 321 ASP A N 1
ATOM 2701 C CA . ASP A 1 321 ? 3.99 23.359 6.168 1 95.19 321 ASP A CA 1
ATOM 2702 C C . ASP A 1 321 ? 5.418 23.562 6.672 1 95.19 321 ASP A C 1
ATOM 2704 O O . ASP A 1 321 ? 5.656 23.641 7.879 1 95.19 321 ASP A O 1
ATOM 2708 N N . SER A 1 322 ? 6.375 23.562 5.789 1 94.06 322 SER A N 1
ATOM 2709 C CA . SER A 1 322 ? 7.73 23.828 6.258 1 94.06 322 SER A CA 1
ATOM 2710 C C . SER A 1 322 ? 7.797 25.172 7 1 94.06 322 SER A C 1
ATOM 2712 O O . SER A 1 322 ? 8.648 25.359 7.867 1 94.06 322 SER A O 1
ATOM 2714 N N . ARG A 1 323 ? 6.91 26.078 6.699 1 92.38 323 ARG A N 1
ATOM 2715 C CA . ARG A 1 323 ? 6.863 27.375 7.367 1 92.38 323 ARG A CA 1
ATOM 2716 C C . ARG A 1 323 ? 6.648 27.203 8.867 1 92.38 323 ARG A C 1
ATOM 2718 O O . ARG A 1 323 ? 7.012 28.078 9.656 1 92.38 323 ARG A O 1
ATOM 2725 N N . PHE A 1 324 ? 6.07 26.078 9.203 1 91.75 324 PHE A N 1
ATOM 2726 C CA . PHE A 1 324 ? 5.758 25.844 10.609 1 91.75 324 PHE A CA 1
ATOM 2727 C C . PHE A 1 324 ? 6.898 25.109 11.297 1 91.75 324 PHE A C 1
ATOM 2729 O O . PHE A 1 324 ? 6.754 24.641 12.43 1 91.75 324 PHE A O 1
ATOM 2736 N N . LEU A 1 325 ? 8.016 24.984 10.625 1 95 325 LEU A N 1
ATOM 2737 C CA . LEU A 1 325 ? 9.164 24.297 11.195 1 95 325 LEU A CA 1
ATOM 2738 C C . LEU A 1 325 ? 8.797 22.875 11.594 1 95 325 LEU A C 1
ATOM 2740 O O . LEU A 1 325 ? 8.719 22.562 12.781 1 95 325 LEU A O 1
ATOM 2744 N N . LEU A 1 326 ? 8.766 22 10.648 1 96.19 326 LEU A N 1
ATOM 2745 C CA . LEU A 1 326 ? 8.234 20.641 10.766 1 96.19 326 LEU A CA 1
ATOM 2746 C C . LEU A 1 326 ? 8.953 19.875 11.875 1 96.19 326 LEU A C 1
ATOM 2748 O O . LEU A 1 326 ? 8.32 19.141 12.625 1 96.19 326 LEU A O 1
ATOM 2752 N N . GLY A 1 327 ? 10.258 20.031 11.984 1 95.31 327 GLY A N 1
ATOM 2753 C CA . GLY A 1 327 ? 10.984 19.344 13.047 1 95.31 327 GLY A CA 1
ATOM 2754 C C . GLY A 1 327 ? 10.5 19.719 14.438 1 95.31 327 GLY A C 1
ATOM 2755 O O . GLY A 1 327 ? 10.383 18.844 15.305 1 95.31 327 GLY A O 1
ATOM 2756 N N . LEU A 1 328 ? 10.258 20.984 14.57 1 92.06 328 LEU A N 1
ATOM 2757 C CA . LEU A 1 328 ? 9.789 21.484 15.859 1 92.06 328 LEU A CA 1
ATOM 2758 C C . LEU A 1 328 ? 8.406 20.938 16.188 1 92.06 328 LEU A C 1
ATOM 2760 O O . LEU A 1 328 ? 8 20.938 17.359 1 92.06 328 LEU A O 1
ATOM 2764 N N . ARG A 1 329 ? 7.738 20.453 15.18 1 91.88 329 ARG A N 1
ATOM 2765 C CA . ARG A 1 329 ? 6.371 19.953 15.352 1 91.88 329 ARG A CA 1
ATOM 2766 C C . ARG A 1 329 ? 6.355 18.453 15.602 1 91.88 329 ARG A C 1
ATOM 2768 O O . ARG A 1 329 ? 5.289 17.844 15.688 1 91.88 329 ARG A O 1
ATOM 2775 N N . ALA A 1 330 ? 7.547 17.906 15.617 1 90.75 330 ALA A N 1
ATOM 2776 C CA . ALA A 1 330 ? 7.609 16.516 16.062 1 90.75 330 ALA A CA 1
ATOM 2777 C C . ALA A 1 330 ? 7.258 16.406 17.547 1 90.75 330 ALA A C 1
ATOM 2779 O O . ALA A 1 330 ? 7.836 17.094 18.375 1 90.75 330 ALA A O 1
ATOM 2780 N N . LYS A 1 331 ? 6.25 15.688 17.828 1 75.75 331 LYS A N 1
ATOM 2781 C CA . LYS A 1 331 ? 5.695 15.625 19.172 1 75.75 331 LYS A CA 1
ATOM 2782 C C . LYS A 1 331 ? 6.148 14.367 19.906 1 75.75 331 LYS A C 1
ATOM 2784 O O . LYS A 1 331 ? 6.711 13.453 19.297 1 75.75 331 LYS A O 1
ATOM 2789 N N . TYR A 1 332 ? 5.883 14.453 21.188 1 84.31 332 TYR A N 1
ATOM 2790 C CA . TYR A 1 332 ? 6.176 13.328 22.078 1 84.31 332 TYR A CA 1
ATOM 2791 C C . TYR A 1 332 ? 5.426 12.078 21.641 1 84.31 332 TYR A C 1
ATOM 2793 O O . TYR A 1 332 ? 4.195 12.078 21.562 1 84.31 332 TYR A O 1
ATOM 2801 N N . LEU A 1 333 ? 6.156 11.016 21.328 1 93.75 333 LEU A N 1
ATOM 2802 C CA . LEU A 1 333 ? 5.551 9.781 20.844 1 93.75 333 LEU A CA 1
ATOM 2803 C C . LEU A 1 333 ? 5.09 8.914 22.016 1 93.75 333 LEU A C 1
ATOM 2805 O O . LEU A 1 333 ? 5.855 8.648 22.938 1 93.75 333 LEU A O 1
ATOM 2809 N N . MET A 1 334 ? 3.865 8.516 21.906 1 91.56 334 MET A N 1
ATOM 2810 C CA . MET A 1 334 ? 3.24 7.754 22.984 1 91.56 334 MET A CA 1
ATOM 2811 C C . MET A 1 334 ? 3.598 6.273 22.891 1 91.56 334 MET A C 1
ATOM 2813 O O . MET A 1 334 ? 3.395 5.648 21.859 1 91.56 334 MET A O 1
ATOM 2817 N N . HIS A 1 335 ? 4.039 5.812 24.016 1 88.69 335 HIS A N 1
ATOM 2818 C CA . HIS A 1 335 ? 4.367 4.395 24.141 1 88.69 335 HIS A CA 1
ATOM 2819 C C . HIS A 1 335 ? 3.113 3.531 24.047 1 88.69 335 HIS A C 1
ATOM 2821 O O . HIS A 1 335 ? 2.127 3.795 24.75 1 88.69 335 HIS A O 1
ATOM 2827 N N . GLY A 1 336 ? 3.152 2.498 23.156 1 88.31 336 GLY A N 1
ATOM 2828 C CA . GLY A 1 336 ? 2.053 1.551 23.078 1 88.31 336 GLY A CA 1
ATOM 2829 C C . GLY A 1 336 ? 0.997 1.947 22.062 1 88.31 336 GLY A C 1
ATOM 2830 O O . GLY A 1 336 ? 0.11 1.154 21.734 1 88.31 336 GLY A O 1
ATOM 2831 N N . VAL A 1 337 ? 1.08 3.207 21.547 1 93.25 337 VAL A N 1
ATOM 2832 C CA . VAL A 1 337 ? 0.116 3.656 20.547 1 93.25 337 VAL A CA 1
ATOM 2833 C C . VAL A 1 337 ? 0.854 4.156 19.312 1 93.25 337 VAL A C 1
ATOM 2835 O O . VAL A 1 337 ? 0.83 3.51 18.266 1 93.25 337 VAL A O 1
ATOM 2838 N N . ASP A 1 338 ? 1.631 5.211 19.578 1 95.44 338 ASP A N 1
ATOM 2839 C CA . ASP A 1 338 ? 2.406 5.738 18.453 1 95.44 338 ASP A CA 1
ATOM 2840 C C . ASP A 1 338 ? 3.512 4.766 18.047 1 95.44 338 ASP A C 1
ATOM 2842 O O . ASP A 1 338 ? 3.848 4.66 16.859 1 95.44 338 ASP A O 1
ATOM 2846 N N . CYS A 1 339 ? 4.082 4.145 19.016 1 94.56 339 CYS A N 1
ATOM 2847 C CA . CYS A 1 339 ? 5.145 3.158 18.844 1 94.56 339 CYS A CA 1
ATOM 2848 C C . CYS A 1 339 ? 4.863 1.908 19.672 1 94.56 339 CYS A C 1
ATOM 2850 O O . CYS A 1 339 ? 4.211 1.981 20.719 1 94.56 339 CYS A O 1
ATOM 2852 N N . PRO A 1 340 ? 5.371 0.796 19.203 1 91.44 340 PRO A N 1
ATOM 2853 C CA . PRO A 1 340 ? 5.188 -0.419 20 1 91.44 340 PRO A CA 1
ATOM 2854 C C . PRO A 1 340 ? 5.84 -0.322 21.375 1 91.44 340 PRO A C 1
ATOM 2856 O O . PRO A 1 340 ? 6.633 0.588 21.625 1 91.44 340 PRO A O 1
ATOM 2859 N N . ASN A 1 341 ? 5.535 -1.249 22.203 1 84.12 341 ASN A N 1
ATOM 2860 C CA . ASN A 1 341 ? 5.922 -1.222 23.609 1 84.12 341 ASN A CA 1
ATOM 2861 C C . ASN A 1 341 ? 7.434 -1.339 23.781 1 84.12 341 ASN A C 1
ATOM 2863 O O . ASN A 1 341 ? 7.992 -0.825 24.75 1 84.12 341 ASN A O 1
ATOM 2867 N N . ASP A 1 342 ? 8.078 -1.942 22.891 1 86.25 342 ASP A N 1
ATOM 2868 C CA . ASP A 1 342 ? 9.508 -2.174 23.078 1 86.25 342 ASP A CA 1
ATOM 2869 C C . ASP A 1 342 ? 10.336 -1.237 22.203 1 86.25 342 ASP A C 1
ATOM 2871 O O . ASP A 1 342 ? 11.508 -1.509 21.922 1 86.25 342 ASP A O 1
ATOM 2875 N N . ALA A 1 343 ? 9.766 -0.175 21.797 1 93.38 343 ALA A N 1
ATOM 2876 C CA . ALA A 1 343 ? 10.477 0.786 20.953 1 93.38 343 ALA A CA 1
ATOM 2877 C C . ALA A 1 343 ? 11.531 1.545 21.75 1 93.38 343 ALA A C 1
ATOM 2879 O O . ALA A 1 343 ? 11.422 1.674 22.969 1 93.38 343 ALA A O 1
ATOM 2880 N N . THR A 1 344 ? 12.602 1.972 21.078 1 94.5 344 THR A N 1
ATOM 2881 C CA . THR A 1 344 ? 13.594 2.887 21.625 1 94.5 344 THR A CA 1
ATOM 2882 C C . THR A 1 344 ? 13.344 4.312 21.141 1 94.5 344 THR A C 1
ATOM 2884 O O . THR A 1 344 ? 13.062 4.531 19.953 1 94.5 344 THR A O 1
ATOM 2887 N N . TYR A 1 345 ? 13.438 5.242 22.047 1 94.31 345 TYR A N 1
ATOM 2888 C CA . TYR A 1 345 ? 13.141 6.625 21.688 1 94.31 345 TYR A CA 1
ATOM 2889 C C . TYR A 1 345 ? 14.422 7.438 21.547 1 94.31 345 TYR A C 1
ATOM 2891 O O . TYR A 1 345 ? 15.43 7.137 22.203 1 94.31 345 TYR A O 1
ATOM 2899 N N . LEU A 1 346 ? 14.398 8.375 20.688 1 96.06 346 LEU A N 1
ATOM 2900 C CA . LEU A 1 346 ? 15.508 9.297 20.484 1 96.06 346 LEU A CA 1
ATOM 2901 C C . LEU A 1 346 ? 15.047 10.742 20.641 1 96.06 346 LEU A C 1
ATOM 2903 O O . LEU A 1 346 ? 13.969 11.109 20.172 1 96.06 346 LEU A O 1
ATOM 2907 N N . SER A 1 347 ? 15.922 11.523 21.266 1 93.25 347 SER A N 1
ATOM 2908 C CA . SER A 1 347 ? 15.609 12.922 21.531 1 93.25 347 SER A CA 1
ATOM 2909 C C . SER A 1 347 ? 16.203 13.836 20.469 1 93.25 347 SER A C 1
ATOM 2911 O O . SER A 1 347 ? 17.031 13.398 19.656 1 93.25 347 SER A O 1
ATOM 2913 N N . THR A 1 348 ? 15.711 15.062 20.438 1 93.19 348 THR A N 1
ATOM 2914 C CA . THR A 1 348 ? 16.266 16.109 19.594 1 93.19 348 THR A CA 1
ATOM 2915 C C . THR A 1 348 ? 16.203 17.469 20.297 1 93.19 348 THR A C 1
ATOM 2917 O O . THR A 1 348 ? 15.352 17.688 21.172 1 93.19 348 THR A O 1
ATOM 2920 N N . TYR A 1 349 ? 17.156 18.312 19.938 1 91.5 349 TYR A N 1
ATOM 2921 C CA . TYR A 1 349 ? 17.172 19.703 20.391 1 91.5 349 TYR A CA 1
ATOM 2922 C C . TYR A 1 349 ? 16.906 20.656 19.234 1 91.5 349 TYR A C 1
ATOM 2924 O O . TYR A 1 349 ? 17.312 20.391 18.094 1 91.5 349 TYR A O 1
ATOM 2932 N N . PHE A 1 350 ? 16.281 21.734 19.531 1 91 350 PHE A N 1
ATOM 2933 C CA . PHE A 1 350 ? 16 22.766 18.547 1 91 350 PHE A CA 1
ATOM 2934 C C . PHE A 1 350 ? 16.344 24.156 19.094 1 91 350 PHE A C 1
ATOM 2936 O O . PHE A 1 350 ? 16.219 24.391 20.297 1 91 350 PHE A O 1
ATOM 2943 N N . LEU A 1 351 ? 16.797 25 18.234 1 91.38 351 LEU A N 1
ATOM 2944 C CA . LEU A 1 351 ? 16.938 26.406 18.562 1 91.38 351 LEU A CA 1
ATOM 2945 C C . LEU A 1 351 ? 15.883 27.25 17.859 1 91.38 351 LEU A C 1
ATOM 2947 O O . LEU A 1 351 ? 16.047 27.594 16.688 1 91.38 351 LEU A O 1
ATOM 2951 N N . ASP A 1 352 ? 14.961 27.547 18.609 1 87.12 352 ASP A N 1
ATOM 2952 C CA . ASP A 1 352 ? 13.875 28.422 18.219 1 87.12 352 ASP A CA 1
ATOM 2953 C C . ASP A 1 352 ? 14.086 29.828 18.781 1 87.12 352 ASP A C 1
ATOM 2955 O O . ASP A 1 352 ? 14.305 30.016 19.969 1 87.12 352 ASP A O 1
ATOM 2959 N N . GLY A 1 353 ? 14.023 30.781 17.969 1 80.44 353 GLY A N 1
ATOM 2960 C CA . GLY A 1 353 ? 14.344 32.156 18.359 1 80.44 353 GLY A CA 1
ATOM 2961 C C . GLY A 1 353 ? 13.461 32.688 19.453 1 80.44 353 GLY A C 1
ATOM 2962 O O . GLY A 1 353 ? 13.82 33.656 20.141 1 80.44 353 GLY A O 1
ATOM 2963 N N . SER A 1 354 ? 12.391 32.125 19.578 1 79.62 354 SER A N 1
ATOM 2964 C CA . SER A 1 354 ? 11.461 32.594 20.594 1 79.62 354 SER A CA 1
ATOM 2965 C C . SER A 1 354 ? 11.828 32.094 21.969 1 79.62 354 SER A C 1
ATOM 2967 O O . SER A 1 354 ? 11.312 32.594 22.984 1 79.62 354 SER A O 1
ATOM 2969 N N . SER A 1 355 ? 12.688 31.141 22 1 80.25 355 SER A N 1
ATOM 2970 C CA . SER A 1 355 ? 13.125 30.578 23.266 1 80.25 355 SER A CA 1
ATOM 2971 C C . SER A 1 355 ? 14.594 30.891 23.531 1 80.25 355 SER A C 1
ATOM 2973 O O . SER A 1 355 ? 15.43 30.781 22.625 1 80.25 355 SER A O 1
ATOM 2975 N N . GLU A 1 356 ? 14.852 31.266 24.719 1 77.94 356 GLU A N 1
ATOM 2976 C CA . GLU A 1 356 ? 16.234 31.531 25.094 1 77.94 356 GLU A CA 1
ATOM 2977 C C . GLU A 1 356 ? 17 30.234 25.375 1 77.94 356 GLU A C 1
ATOM 2979 O O . GLU A 1 356 ? 18.234 30.219 25.359 1 77.94 356 GLU A O 1
ATOM 2984 N N . ILE A 1 357 ? 16.234 29.281 25.656 1 83.38 357 ILE A N 1
ATOM 2985 C CA . ILE A 1 357 ? 16.812 27.969 25.906 1 83.38 357 ILE A CA 1
ATOM 2986 C C . ILE A 1 357 ? 16.422 27.016 24.781 1 83.38 357 ILE A C 1
ATOM 2988 O O . ILE A 1 357 ? 15.305 27.062 24.266 1 83.38 357 ILE A O 1
ATOM 2992 N N . PRO A 1 358 ? 17.375 26.203 24.453 1 87.56 358 PRO A N 1
ATOM 2993 C CA . PRO A 1 358 ? 17.031 25.219 23.422 1 87.56 358 PRO A CA 1
ATOM 2994 C C . PRO A 1 358 ? 15.82 24.375 23.797 1 87.56 358 PRO A C 1
ATOM 2996 O O . PRO A 1 358 ? 15.656 24 24.953 1 87.56 358 PRO A O 1
ATOM 2999 N N . VAL A 1 359 ? 14.969 24.125 22.766 1 87.38 359 VAL A N 1
ATOM 3000 C CA . VAL A 1 359 ? 13.789 23.281 22.953 1 87.38 359 VAL A CA 1
ATOM 3001 C C . VAL A 1 359 ? 14.188 21.812 22.875 1 87.38 359 VAL A C 1
ATOM 3003 O O . VAL A 1 359 ? 14.844 21.391 21.938 1 87.38 359 VAL A O 1
ATOM 3006 N N . TYR A 1 360 ? 13.805 21.062 23.938 1 87.69 360 TYR A N 1
ATOM 3007 C CA . TYR A 1 360 ? 14.164 19.656 24.031 1 87.69 360 TYR A CA 1
ATOM 3008 C C . TYR A 1 360 ? 12.945 18.766 23.812 1 87.69 360 TYR A C 1
ATOM 3010 O O . TYR A 1 360 ? 11.922 18.953 24.469 1 87.69 360 TYR A O 1
ATOM 3018 N N . ASN A 1 361 ? 12.977 17.938 22.859 1 88.25 361 ASN A N 1
ATOM 3019 C CA . ASN A 1 361 ? 12.008 16.844 22.672 1 88.25 361 ASN A CA 1
ATOM 3020 C C . ASN A 1 361 ? 12.625 15.492 22.984 1 88.25 361 ASN A C 1
ATOM 3022 O O . ASN A 1 361 ? 13.445 14.984 22.203 1 88.25 361 ASN A O 1
ATOM 3026 N N . SER A 1 362 ? 12.156 14.852 24.016 1 88.62 362 SER A N 1
ATOM 3027 C CA . SER A 1 362 ? 12.789 13.633 24.5 1 88.62 362 SER A CA 1
ATOM 3028 C C . SER A 1 362 ? 12.406 12.43 23.641 1 88.62 362 SER A C 1
ATOM 3030 O O . SER A 1 362 ? 13.07 11.398 23.688 1 88.62 362 SER A O 1
ATOM 3032 N N . ARG A 1 363 ? 11.328 12.531 22.875 1 92.75 363 ARG A N 1
ATOM 3033 C CA . ARG A 1 363 ? 10.859 11.398 22.078 1 92.75 363 ARG A CA 1
ATOM 3034 C C . ARG A 1 363 ? 10.453 11.844 20.688 1 92.75 363 ARG A C 1
ATOM 3036 O O . ARG A 1 363 ? 9.344 11.562 20.234 1 92.75 363 ARG A O 1
ATOM 3043 N N . ALA A 1 364 ? 11.414 12.422 20.047 1 94.56 364 ALA A N 1
ATOM 3044 C CA . ALA A 1 364 ? 11.18 12.93 18.703 1 94.56 364 ALA A CA 1
ATOM 3045 C C . ALA A 1 364 ? 11.102 11.781 17.688 1 94.56 364 ALA A C 1
ATOM 3047 O O . ALA A 1 364 ? 10.43 11.906 16.656 1 94.56 364 ALA A O 1
ATOM 3048 N N . PHE A 1 365 ? 11.836 10.688 18.031 1 97.38 365 PHE A N 1
ATOM 3049 C CA . PHE A 1 365 ? 11.836 9.484 17.219 1 97.38 365 PHE A CA 1
ATOM 3050 C C . PHE A 1 365 ? 11.594 8.242 18.062 1 97.38 365 PHE A C 1
ATOM 3052 O O . PHE A 1 365 ? 11.852 8.258 19.281 1 97.38 365 PHE A O 1
ATOM 3059 N N . CYS A 1 366 ? 11.094 7.262 17.422 1 97.19 366 CYS A N 1
ATOM 3060 C CA . CYS A 1 366 ? 11.219 5.922 17.984 1 97.19 366 CYS A CA 1
ATOM 3061 C C . CYS A 1 366 ? 11.75 4.941 16.953 1 97.19 366 CYS A C 1
ATOM 3063 O O . CYS A 1 366 ? 11.547 5.137 15.75 1 97.19 366 CYS A O 1
ATOM 3065 N N . VAL A 1 367 ? 12.5 3.961 17.375 1 97.94 367 VAL A N 1
ATOM 3066 C CA . VAL A 1 367 ? 13.055 2.879 16.578 1 97.94 367 VAL A CA 1
ATOM 3067 C C . VAL A 1 367 ? 12.578 1.533 17.109 1 97.94 367 VAL A C 1
ATOM 3069 O O . VAL A 1 367 ? 12.641 1.289 18.328 1 97.94 367 VAL A O 1
ATOM 3072 N N . PHE A 1 368 ? 12.117 0.675 16.219 1 96.81 368 PHE A N 1
ATOM 3073 C CA . PHE A 1 368 ? 11.633 -0.623 16.688 1 96.81 368 PHE A CA 1
ATOM 3074 C C . PHE A 1 368 ? 11.664 -1.642 15.547 1 96.81 368 PHE A C 1
ATOM 3076 O O . PHE A 1 368 ? 11.617 -1.271 14.375 1 96.81 368 PHE A O 1
ATOM 3083 N N . GLU A 1 369 ? 11.742 -2.932 15.906 1 96.5 369 GLU A N 1
ATOM 3084 C CA . GLU A 1 369 ? 11.484 -4.031 14.984 1 96.5 369 GLU A CA 1
ATOM 3085 C C . GLU A 1 369 ? 10 -4.391 14.961 1 96.5 369 GLU A C 1
ATOM 3087 O O . GLU A 1 369 ? 9.32 -4.305 15.984 1 96.5 369 GLU A O 1
ATOM 3092 N N . LEU A 1 370 ? 9.578 -4.766 13.82 1 96.5 370 LEU A N 1
ATOM 3093 C CA . LEU A 1 370 ? 8.172 -5.156 13.688 1 96.5 370 LEU A CA 1
ATOM 3094 C C . LEU A 1 370 ? 8.047 -6.438 12.875 1 96.5 370 LEU A C 1
ATOM 3096 O O . LEU A 1 370 ? 8.547 -6.52 11.75 1 96.5 370 LEU A O 1
ATOM 3100 N N . ASN A 1 371 ? 7.465 -7.457 13.547 1 95.81 371 ASN A N 1
ATOM 3101 C CA . ASN A 1 371 ? 6.973 -8.609 12.797 1 95.81 371 ASN A CA 1
ATOM 3102 C C . ASN A 1 371 ? 5.711 -8.273 12.008 1 95.81 371 ASN A C 1
ATOM 3104 O O . ASN A 1 371 ? 4.652 -8.031 12.594 1 95.81 371 ASN A O 1
ATOM 3108 N N . THR A 1 372 ? 5.797 -8.312 10.688 1 95.75 372 THR A N 1
ATOM 3109 C CA . THR A 1 372 ? 4.715 -7.785 9.859 1 95.75 372 THR A CA 1
ATOM 3110 C C . THR A 1 372 ? 3.578 -8.797 9.75 1 95.75 372 THR A C 1
ATOM 3112 O O . THR A 1 372 ? 2.51 -8.477 9.219 1 95.75 372 THR A O 1
ATOM 3115 N N . GLY A 1 373 ? 3.762 -9.984 10.172 1 94.88 373 GLY A N 1
ATOM 3116 C CA . GLY A 1 373 ? 2.762 -11.031 10.055 1 94.88 373 GLY A CA 1
ATOM 3117 C C . GLY A 1 373 ? 2.752 -11.695 8.688 1 94.88 373 GLY A C 1
ATOM 3118 O O . GLY A 1 373 ? 2.004 -12.648 8.461 1 94.88 373 GLY A O 1
ATOM 3119 N N . LEU A 1 374 ? 3.555 -11.273 7.758 1 96.75 374 LEU A N 1
ATOM 3120 C CA . LEU A 1 374 ? 3.693 -11.836 6.418 1 96.75 374 LEU A CA 1
ATOM 3121 C C . LEU A 1 374 ? 4.984 -12.641 6.297 1 96.75 374 LEU A C 1
ATOM 3123 O O . LEU A 1 374 ? 5.992 -12.297 6.918 1 96.75 374 LEU A O 1
ATOM 3127 N N . PRO A 1 375 ? 4.953 -13.719 5.535 1 96.94 375 PRO A N 1
ATOM 3128 C CA . PRO A 1 375 ? 6.25 -14.297 5.188 1 96.94 375 PRO A CA 1
ATOM 3129 C C . PRO A 1 375 ? 7.09 -13.375 4.305 1 96.94 375 PRO A C 1
ATOM 3131 O O . PRO A 1 375 ? 6.555 -12.703 3.418 1 96.94 375 PRO A O 1
ATOM 3134 N N . LEU A 1 376 ? 8.352 -13.305 4.586 1 97.56 376 LEU A N 1
ATOM 3135 C CA . LEU A 1 376 ? 9.266 -12.633 3.666 1 97.56 376 LEU A CA 1
ATOM 3136 C C . LEU A 1 376 ? 9.43 -13.438 2.381 1 97.56 376 LEU A C 1
ATOM 3138 O O . LEU A 1 376 ? 9.555 -12.859 1.297 1 97.56 376 LEU A O 1
ATOM 3142 N N . ARG A 1 377 ? 9.492 -14.688 2.594 1 97.06 377 ARG A N 1
ATOM 3143 C CA . ARG A 1 377 ? 9.461 -15.672 1.517 1 97.06 377 ARG A CA 1
ATOM 3144 C C . ARG A 1 377 ? 8.906 -17 2.008 1 97.06 377 ARG A C 1
ATOM 3146 O O . ARG A 1 377 ? 8.977 -17.312 3.199 1 97.06 377 ARG A O 1
ATOM 3153 N N . ARG A 1 378 ? 8.391 -17.797 1.137 1 96 378 ARG A N 1
ATOM 3154 C CA . ARG A 1 378 ? 7.953 -19.156 1.432 1 96 378 ARG A CA 1
ATOM 3155 C C . ARG A 1 378 ? 7.664 -19.922 0.149 1 96 378 ARG A C 1
ATOM 3157 O O . ARG A 1 378 ? 7.281 -19.344 -0.864 1 96 378 ARG A O 1
ATOM 3164 N N . HIS A 1 379 ? 7.871 -21.156 0.202 1 93.94 379 HIS A N 1
ATOM 3165 C CA . HIS A 1 379 ? 7.434 -22.016 -0.889 1 93.94 379 HIS A CA 1
ATOM 3166 C C . HIS A 1 379 ? 7.285 -23.453 -0.424 1 93.94 379 HIS A C 1
ATOM 3168 O O . HIS A 1 379 ? 8.07 -23.938 0.401 1 93.94 379 HIS A O 1
ATOM 3174 N N . HIS A 1 380 ? 6.262 -24.047 -0.952 1 86.12 380 HIS A N 1
ATOM 3175 C CA . HIS A 1 380 ? 5.973 -25.469 -0.718 1 86.12 380 HIS A CA 1
ATOM 3176 C C . HIS A 1 380 ? 6.098 -26.266 -2.004 1 86.12 380 HIS A C 1
ATOM 3178 O O . HIS A 1 380 ? 5.418 -25.984 -2.992 1 86.12 380 HIS A O 1
ATOM 3184 N N . GLY A 1 381 ? 7.031 -27.266 -1.985 1 75.94 381 GLY A N 1
ATOM 3185 C CA . GLY A 1 381 ? 7.258 -28.094 -3.164 1 75.94 381 GLY A CA 1
ATOM 3186 C C . GLY A 1 381 ? 6.145 -29.078 -3.422 1 75.94 381 GLY A C 1
ATOM 3187 O O . GLY A 1 381 ? 5.535 -29.594 -2.482 1 75.94 381 GLY A O 1
ATOM 3188 N N . TYR A 1 382 ? 5.531 -29.297 -4.672 1 63.81 382 TYR A N 1
ATOM 3189 C CA . TYR A 1 382 ? 4.316 -30.078 -4.895 1 63.81 382 TYR A CA 1
ATOM 3190 C C . TYR A 1 382 ? 4.613 -31.328 -5.727 1 63.81 382 TYR A C 1
ATOM 3192 O O . TYR A 1 382 ? 3.703 -32.094 -6.066 1 63.81 382 TYR A O 1
ATOM 3200 N N . SER A 1 383 ? 5.871 -31.469 -6.07 1 60.97 383 SER A N 1
ATOM 3201 C CA . SER A 1 383 ? 5.914 -32.594 -6.988 1 60.97 383 SER A CA 1
ATOM 3202 C C . SER A 1 383 ? 6.598 -33.812 -6.348 1 60.97 383 SER A C 1
ATOM 3204 O O . SER A 1 383 ? 7.699 -33.688 -5.809 1 60.97 383 SER A O 1
ATOM 3206 N N . SER A 1 384 ? 5.777 -34.844 -6.25 1 50.12 384 SER A N 1
ATOM 3207 C CA . SER A 1 384 ? 6.324 -36.094 -5.746 1 50.12 384 SER A CA 1
ATOM 3208 C C . SER A 1 384 ? 7.473 -36.594 -6.621 1 50.12 384 SER A C 1
ATOM 3210 O O . SER A 1 384 ? 8.281 -37.406 -6.188 1 50.12 384 SER A O 1
ATOM 3212 N N . THR A 1 385 ? 7.43 -36 -7.805 1 54.38 385 THR A N 1
ATOM 3213 C CA . THR A 1 385 ? 8.453 -36.469 -8.727 1 54.38 385 THR A CA 1
ATOM 3214 C C . THR A 1 385 ? 9.641 -35.531 -8.758 1 54.38 385 THR A C 1
ATOM 3216 O O . THR A 1 385 ? 10.68 -35.812 -9.352 1 54.38 385 THR A O 1
ATOM 3219 N N . SER A 1 386 ? 9.32 -34.469 -8.055 1 61.97 386 SER A N 1
ATOM 3220 C CA . SER A 1 386 ? 10.414 -33.5 -8.031 1 61.97 386 SER A CA 1
ATOM 3221 C C . SER A 1 386 ? 11.195 -33.562 -6.719 1 61.97 386 SER A C 1
ATOM 3223 O O . SER A 1 386 ? 10.664 -34.031 -5.711 1 61.97 386 SER A O 1
ATOM 3225 N N . SER A 1 387 ? 12.359 -33.344 -6.938 1 67.69 387 SER A N 1
ATOM 3226 C CA . SER A 1 387 ? 13.227 -33.25 -5.766 1 67.69 387 SER A CA 1
ATOM 3227 C C . SER A 1 387 ? 12.742 -32.156 -4.809 1 67.69 387 SER A C 1
ATOM 3229 O O . SER A 1 387 ? 13.141 -32.156 -3.641 1 67.69 387 SER A O 1
ATOM 3231 N N . HIS A 1 388 ? 11.805 -31.453 -5.297 1 79 388 HIS A N 1
ATOM 3232 C CA . HIS A 1 388 ? 11.312 -30.391 -4.426 1 79 388 HIS A CA 1
ATOM 3233 C C . HIS A 1 388 ? 10.086 -30.844 -3.643 1 79 388 HIS A C 1
ATOM 3235 O O . HIS A 1 388 ? 8.945 -30.609 -4.066 1 79 388 HIS A O 1
ATOM 3241 N N . ARG A 1 389 ? 10.273 -31.438 -2.471 1 86.31 389 ARG A N 1
ATOM 3242 C CA . ARG A 1 389 ? 9.188 -31.953 -1.64 1 86.31 389 ARG A CA 1
ATOM 3243 C C . ARG A 1 389 ? 9.234 -31.344 -0.244 1 86.31 389 ARG A C 1
ATOM 3245 O O . ARG A 1 389 ? 8.711 -31.922 0.713 1 86.31 389 ARG A O 1
ATOM 3252 N N . PHE A 1 390 ? 9.883 -30.25 -0.131 1 89.69 390 PHE A N 1
ATOM 3253 C CA . PHE A 1 390 ? 10.078 -29.656 1.188 1 89.69 390 PHE A CA 1
ATOM 3254 C C . PHE A 1 390 ? 9.383 -28.297 1.277 1 89.69 390 PHE A C 1
ATOM 3256 O O . PHE A 1 390 ? 8.914 -27.766 0.271 1 89.69 390 PHE A O 1
ATOM 3263 N N . TYR A 1 391 ? 9.234 -27.844 2.527 1 92.38 391 TYR A N 1
ATOM 3264 C CA . TYR A 1 391 ? 8.781 -26.484 2.822 1 92.38 391 TYR A CA 1
ATOM 3265 C C . TYR A 1 391 ? 9.93 -25.625 3.334 1 92.38 391 TYR A C 1
ATOM 3267 O O . TYR A 1 391 ? 10.766 -26.094 4.109 1 92.38 391 TYR A O 1
ATOM 3275 N N . GLU A 1 392 ? 10.023 -24.484 2.848 1 94.44 392 GLU A N 1
ATOM 3276 C CA . GLU A 1 392 ? 10.914 -23.484 3.432 1 94.44 392 GLU A CA 1
ATOM 3277 C C . GLU A 1 392 ? 10.227 -22.141 3.555 1 94.44 392 GLU A C 1
ATOM 3279 O O . GLU A 1 392 ? 9.5 -21.719 2.648 1 94.44 392 GLU A O 1
ATOM 3284 N N . GLY A 1 393 ? 10.383 -21.469 4.668 1 95.06 393 GLY A N 1
ATOM 3285 C CA . GLY A 1 393 ? 9.773 -20.172 4.875 1 95.06 393 GLY A CA 1
ATOM 3286 C C . GLY A 1 393 ? 10.523 -19.312 5.879 1 95.06 393 GLY A C 1
ATOM 3287 O O . GLY A 1 393 ? 11.305 -19.828 6.684 1 95.06 393 GLY A O 1
ATOM 3288 N N . MET A 1 394 ? 10.328 -18.031 5.75 1 95.44 394 MET A N 1
ATOM 3289 C CA . MET A 1 394 ? 10.891 -17.016 6.637 1 95.44 394 MET A CA 1
ATOM 3290 C C . MET A 1 394 ? 9.898 -15.875 6.867 1 95.44 394 MET A C 1
ATOM 3292 O O . MET A 1 394 ? 9.258 -15.406 5.926 1 95.44 394 MET A O 1
ATOM 3296 N N . VAL A 1 395 ? 9.758 -15.477 8.117 1 94.75 395 VAL A N 1
ATOM 3297 C CA . VAL A 1 395 ? 8.828 -14.398 8.438 1 94.75 395 VAL A CA 1
ATOM 3298 C C . VAL A 1 395 ? 9.461 -13.055 8.102 1 94.75 395 VAL A C 1
ATOM 3300 O O . VAL A 1 395 ? 10.688 -12.906 8.141 1 94.75 395 VAL A O 1
ATOM 3303 N N . SER A 1 396 ? 8.656 -12.094 7.754 1 96.75 396 SER A N 1
ATOM 3304 C CA . SER A 1 396 ? 9.133 -10.75 7.453 1 96.75 396 SER A CA 1
ATOM 3305 C C . SER A 1 396 ? 9.219 -9.898 8.719 1 96.75 396 SER A C 1
ATOM 3307 O O . SER A 1 396 ? 8.195 -9.609 9.344 1 96.75 396 SER A O 1
ATOM 3309 N N . VAL A 1 397 ? 10.383 -9.562 9.133 1 96.56 397 VAL A N 1
ATOM 3310 C CA . VAL A 1 397 ? 10.656 -8.641 10.227 1 96.56 397 VAL A CA 1
ATOM 3311 C C . VAL A 1 397 ? 11.438 -7.434 9.711 1 96.56 397 VAL A C 1
ATOM 3313 O O . VAL A 1 397 ? 12.438 -7.59 9.008 1 96.56 397 VAL A O 1
ATOM 3316 N N . VAL A 1 398 ? 11.008 -6.254 10.109 1 97.75 398 VAL A N 1
ATOM 3317 C CA . VAL A 1 398 ? 11.609 -5.039 9.57 1 97.75 398 VAL A CA 1
ATOM 3318 C C . VAL A 1 398 ? 12.023 -4.113 10.711 1 97.75 398 VAL A C 1
ATOM 3320 O O . VAL A 1 398 ? 11.508 -4.227 11.828 1 97.75 398 VAL A O 1
ATOM 3323 N N . LEU A 1 399 ? 12.984 -3.256 10.438 1 98.38 399 LEU A N 1
ATOM 3324 C CA . LEU A 1 399 ? 13.289 -2.148 11.336 1 98.38 399 LEU A CA 1
ATOM 3325 C C . LEU A 1 399 ? 12.602 -0.867 10.867 1 98.38 399 LEU A C 1
ATOM 3327 O O . LEU A 1 399 ? 12.695 -0.502 9.695 1 98.38 399 LEU A O 1
ATOM 3331 N N . THR A 1 400 ? 11.977 -0.169 11.812 1 98.56 400 THR A N 1
ATOM 3332 C CA . THR A 1 400 ? 11.289 1.077 11.5 1 98.56 400 THR A CA 1
ATOM 3333 C C . THR A 1 400 ? 11.844 2.229 12.336 1 98.56 400 THR A C 1
ATOM 3335 O O . THR A 1 400 ? 12.039 2.09 13.539 1 98.56 400 THR A O 1
ATOM 3338 N N . VAL A 1 401 ? 12.18 3.309 11.68 1 98.75 401 VAL A N 1
ATOM 3339 C CA . VAL A 1 401 ? 12.391 4.609 12.305 1 98.75 401 VAL A CA 1
ATOM 3340 C C . VAL A 1 401 ? 11.172 5.5 12.07 1 98.75 401 VAL A C 1
ATOM 3342 O O . VAL A 1 401 ? 10.828 5.797 10.922 1 98.75 401 VAL A O 1
ATOM 3345 N N . ARG A 1 402 ? 10.562 5.934 13.227 1 98.44 402 ARG A N 1
ATOM 3346 C CA . ARG A 1 402 ? 9.305 6.668 13.086 1 98.44 402 ARG A CA 1
ATOM 3347 C C . ARG A 1 402 ? 9.391 8.031 13.773 1 98.44 402 ARG A C 1
ATOM 3349 O O . ARG A 1 402 ? 9.961 8.148 14.852 1 98.44 402 ARG A O 1
ATOM 3356 N N . THR A 1 403 ? 8.898 9.016 13.102 1 98.25 403 THR A N 1
ATOM 3357 C CA . THR A 1 403 ? 8.539 10.281 13.734 1 98.25 403 THR A CA 1
ATOM 3358 C C . THR A 1 403 ? 7.121 10.695 13.336 1 98.25 403 THR A C 1
ATOM 3360 O O . THR A 1 403 ? 6.59 10.227 12.328 1 98.25 403 THR A O 1
ATOM 3363 N N . ILE A 1 404 ? 6.43 11.438 14.227 1 97.06 404 ILE A N 1
ATOM 3364 C CA . ILE A 1 404 ? 5.105 11.969 13.922 1 97.06 404 ILE A CA 1
ATOM 3365 C C . ILE A 1 404 ? 5.121 13.492 14.039 1 97.06 404 ILE A C 1
ATOM 3367 O O . ILE A 1 404 ? 5.426 14.039 15.102 1 97.06 404 ILE A O 1
ATOM 3371 N N . ILE A 1 405 ? 4.828 14.086 12.93 1 96.25 405 ILE A N 1
ATOM 3372 C CA . ILE A 1 405 ? 4.781 15.547 12.859 1 96.25 405 ILE A CA 1
ATOM 3373 C C . ILE A 1 405 ? 3.33 16.016 12.906 1 96.25 405 ILE A C 1
ATOM 3375 O O . ILE A 1 405 ? 2.518 15.625 12.062 1 96.25 405 ILE A O 1
ATOM 3379 N N . THR A 1 406 ? 3.008 16.812 13.891 1 93.25 406 THR A N 1
ATOM 3380 C CA . THR A 1 406 ? 1.667 17.375 14 1 93.25 406 THR A CA 1
ATOM 3381 C C . THR A 1 406 ? 1.671 18.844 13.625 1 93.25 406 THR A C 1
ATOM 3383 O O . THR A 1 406 ? 2.229 19.672 14.352 1 93.25 406 THR A O 1
ATOM 3386 N N . VAL A 1 407 ? 1.076 19.109 12.555 1 92 407 VAL A N 1
ATOM 3387 C CA . VAL A 1 407 ? 0.951 20.5 12.125 1 92 407 VAL A CA 1
ATOM 3388 C C . VAL A 1 407 ? -0.49 20.969 12.312 1 92 407 VAL A C 1
ATOM 3390 O O . VAL A 1 407 ? -1.335 20.766 11.438 1 92 407 VAL A O 1
ATOM 3393 N N . PHE A 1 408 ? -0.716 21.578 13.344 1 88.38 408 PHE A N 1
ATOM 3394 C CA . PHE A 1 408 ? -2.021 22.094 13.727 1 88.38 408 PHE A CA 1
ATOM 3395 C C . PHE A 1 408 ? -3.037 20.969 13.859 1 88.38 408 PHE A C 1
ATOM 3397 O O . PHE A 1 408 ? -3.039 20.25 14.859 1 88.38 408 PHE A O 1
ATOM 3404 N N . ASN A 1 409 ? -3.65 20.641 12.805 1 90.81 409 ASN A N 1
ATOM 3405 C CA . ASN A 1 409 ? -4.777 19.719 12.914 1 90.81 409 ASN A CA 1
ATOM 3406 C C . ASN A 1 409 ? -4.406 18.312 12.43 1 90.81 409 ASN A C 1
ATOM 3408 O O . ASN A 1 409 ? -5.047 17.328 12.812 1 90.81 409 ASN A O 1
ATOM 3412 N N . TYR A 1 410 ? -3.383 18.156 11.625 1 93.06 410 TYR A N 1
ATOM 3413 C CA . TYR A 1 410 ? -3.074 16.859 11.039 1 93.06 410 TYR A CA 1
ATOM 3414 C C . TYR A 1 410 ? -1.813 16.266 11.656 1 93.06 410 TYR A C 1
ATOM 3416 O O . TYR A 1 410 ? -0.867 17 11.969 1 93.06 410 TYR A O 1
ATOM 3424 N N . ASP A 1 411 ? -1.838 15.039 11.805 1 95.94 411 ASP A N 1
ATOM 3425 C CA . ASP A 1 411 ? -0.685 14.234 12.211 1 95.94 411 ASP A CA 1
ATOM 3426 C C . ASP A 1 411 ? -0.101 13.477 11.023 1 95.94 411 ASP A C 1
ATOM 3428 O O . ASP A 1 411 ? -0.803 12.703 10.375 1 95.94 411 ASP A O 1
ATOM 3432 N N . TYR A 1 412 ? 1.139 13.672 10.742 1 97.5 412 TYR A N 1
ATOM 3433 C CA . TYR A 1 412 ? 1.853 12.945 9.695 1 97.5 412 TYR A CA 1
ATOM 3434 C C . TYR A 1 412 ? 2.801 11.922 10.305 1 97.5 412 TYR A C 1
ATOM 3436 O O . TYR A 1 412 ? 3.84 12.273 10.859 1 97.5 412 TYR A O 1
ATOM 3444 N N . ILE A 1 413 ? 2.434 10.656 10.203 1 98.19 413 ILE A N 1
ATOM 3445 C CA . ILE A 1 413 ? 3.295 9.57 10.641 1 98.19 413 ILE A CA 1
ATOM 3446 C C . ILE A 1 413 ? 4.293 9.219 9.539 1 98.19 413 ILE A C 1
ATOM 3448 O O . ILE A 1 413 ? 3.906 8.734 8.477 1 98.19 413 ILE A O 1
ATOM 3452 N N . ILE A 1 414 ? 5.531 9.453 9.797 1 98.62 414 ILE A N 1
ATOM 3453 C CA . ILE A 1 414 ? 6.566 9.211 8.797 1 98.62 414 ILE A CA 1
ATOM 3454 C C . ILE A 1 414 ? 7.441 8.039 9.234 1 98.62 414 ILE A C 1
ATOM 3456 O O . ILE A 1 414 ? 8.078 8.086 10.289 1 98.62 414 ILE A O 1
ATOM 3460 N N . ASP A 1 415 ? 7.492 7.031 8.438 1 98.81 415 ASP A N 1
ATOM 3461 C CA . ASP A 1 415 ? 8.25 5.816 8.719 1 98.81 415 ASP A CA 1
ATOM 3462 C C . ASP A 1 415 ? 9.344 5.605 7.672 1 98.81 415 ASP A C 1
ATOM 3464 O O . ASP A 1 415 ? 9.102 5.738 6.473 1 98.81 415 ASP A O 1
ATOM 3468 N N . PHE A 1 416 ? 10.531 5.34 8.117 1 98.88 416 PHE A N 1
ATOM 3469 C CA . PHE A 1 416 ? 11.586 4.723 7.316 1 98.88 416 PHE A CA 1
ATOM 3470 C C . PHE A 1 416 ? 11.75 3.254 7.68 1 98.88 416 PHE A C 1
ATOM 3472 O O . PHE A 1 416 ? 12.125 2.924 8.805 1 98.88 416 PHE A O 1
ATOM 3479 N N . ILE A 1 417 ? 11.508 2.402 6.73 1 98.88 417 ILE A N 1
ATOM 3480 C CA . ILE A 1 417 ? 11.438 0.974 7.02 1 98.88 417 ILE A CA 1
ATOM 3481 C C . ILE A 1 417 ? 12.539 0.24 6.258 1 98.88 417 ILE A C 1
ATOM 3483 O O . ILE A 1 417 ? 12.688 0.409 5.043 1 98.88 417 ILE A O 1
ATOM 3487 N N . PHE A 1 418 ? 13.25 -0.601 6.938 1 98.75 418 PHE A N 1
ATOM 3488 C CA . PHE A 1 418 ? 14.406 -1.301 6.387 1 98.75 418 PHE A CA 1
ATOM 3489 C C . PHE A 1 418 ? 14.164 -2.807 6.367 1 98.75 418 PHE A C 1
ATOM 3491 O O . PHE A 1 418 ? 13.945 -3.416 7.414 1 98.75 418 PHE A O 1
ATOM 3498 N N . TYR A 1 419 ? 14.297 -3.402 5.223 1 98.06 419 TYR A N 1
ATOM 3499 C CA . TYR A 1 419 ? 14.047 -4.824 5.027 1 98.06 419 TYR A CA 1
ATOM 3500 C C . TYR A 1 419 ? 15.359 -5.605 4.961 1 98.06 419 TYR A C 1
ATOM 3502 O O . TYR A 1 419 ? 16.375 -5.09 4.492 1 98.06 419 TYR A O 1
ATOM 3510 N N . PRO A 1 420 ? 15.289 -6.875 5.344 1 95.5 420 PRO A N 1
ATOM 3511 C CA . PRO A 1 420 ? 16.5 -7.695 5.262 1 95.5 420 PRO A CA 1
ATOM 3512 C C . PRO A 1 420 ? 16.906 -8 3.822 1 95.5 420 PRO A C 1
ATOM 3514 O O . PRO A 1 420 ? 18 -8.516 3.582 1 95.5 420 PRO A O 1
ATOM 3517 N N . THR A 1 421 ? 16.125 -7.66 2.877 1 96.75 421 THR A N 1
ATOM 3518 C CA . THR A 1 421 ? 16.391 -7.922 1.466 1 96.75 421 THR A CA 1
ATOM 3519 C C . THR A 1 421 ? 17.188 -6.785 0.843 1 96.75 421 THR A C 1
ATOM 3521 O O . THR A 1 421 ? 17.484 -6.805 -0.355 1 96.75 421 THR A O 1
ATOM 3524 N N . GLY A 1 422 ? 17.438 -5.766 1.622 1 97.62 422 GLY A N 1
ATOM 3525 C CA . GLY A 1 422 ? 18.109 -4.59 1.096 1 97.62 422 GLY A CA 1
ATOM 3526 C C . GLY A 1 422 ? 17.156 -3.525 0.597 1 97.62 422 GLY A C 1
ATOM 3527 O O . GLY A 1 422 ? 17.578 -2.498 0.066 1 97.62 422 GLY A O 1
ATOM 3528 N N . GLY A 1 423 ? 15.891 -3.738 0.762 1 98.25 423 GLY A N 1
ATOM 3529 C CA . GLY A 1 423 ? 14.891 -2.756 0.374 1 98.25 423 GLY A CA 1
ATOM 3530 C C . GLY A 1 423 ? 14.609 -1.729 1.455 1 98.25 423 GLY A C 1
ATOM 3531 O O . GLY A 1 423 ? 14.719 -2.027 2.646 1 98.25 423 GLY A O 1
ATOM 3532 N N . ILE A 1 424 ? 14.25 -0.522 1.004 1 98.81 424 ILE A N 1
ATOM 3533 C CA . ILE A 1 424 ? 13.852 0.565 1.892 1 98.81 424 ILE A CA 1
ATOM 3534 C C . ILE A 1 424 ? 12.461 1.061 1.513 1 98.81 424 ILE A C 1
ATOM 3536 O O . ILE A 1 424 ? 12.148 1.221 0.329 1 98.81 424 ILE A O 1
ATOM 3540 N N . GLU A 1 425 ? 11.633 1.225 2.514 1 98.81 425 GLU A N 1
ATOM 3541 C CA . GLU A 1 425 ? 10.32 1.82 2.322 1 98.81 425 GLU A CA 1
ATOM 3542 C C . GLU A 1 425 ? 10.18 3.117 3.113 1 98.81 425 GLU A C 1
ATOM 3544 O O . GLU A 1 425 ? 10.555 3.18 4.285 1 98.81 425 GLU A O 1
ATOM 3549 N N . VAL A 1 426 ? 9.789 4.145 2.439 1 98.88 426 VAL A N 1
ATOM 3550 C CA . VAL A 1 426 ? 9.367 5.371 3.104 1 98.88 426 VAL A CA 1
ATOM 3551 C C . VAL A 1 426 ? 7.844 5.496 3.035 1 98.88 426 VAL A C 1
ATOM 3553 O O . VAL A 1 426 ? 7.266 5.512 1.946 1 98.88 426 VAL A O 1
ATOM 3556 N N . LYS A 1 427 ? 7.266 5.629 4.227 1 98.69 427 LYS A N 1
ATOM 3557 C CA . LYS A 1 427 ? 5.809 5.578 4.316 1 98.69 427 LYS A CA 1
ATOM 3558 C C . LYS A 1 427 ? 5.266 6.777 5.094 1 98.69 427 LYS A C 1
ATOM 3560 O O . LYS A 1 427 ? 5.832 7.168 6.117 1 98.69 427 LYS A O 1
ATOM 3565 N N . VAL A 1 428 ? 4.242 7.402 4.52 1 98.69 428 VAL A N 1
ATOM 3566 C CA . VAL A 1 428 ? 3.525 8.469 5.215 1 98.69 428 VAL A CA 1
ATOM 3567 C C . VAL A 1 428 ? 2.074 8.047 5.445 1 98.69 428 VAL A C 1
ATOM 3569 O O . VAL A 1 428 ? 1.373 7.668 4.508 1 98.69 428 VAL A O 1
ATOM 3572 N N . THR A 1 429 ? 1.667 8.055 6.691 1 98.31 429 THR A N 1
ATOM 3573 C CA . THR A 1 429 ? 0.29 7.809 7.105 1 98.31 429 THR A CA 1
ATOM 3574 C C . THR A 1 429 ? -0.273 9.016 7.852 1 98.31 429 THR A C 1
ATOM 3576 O O . THR A 1 429 ? 0.438 9.656 8.625 1 98.31 429 THR A O 1
ATOM 3579 N N . VAL A 1 430 ? -1.53 9.32 7.625 1 97.62 430 VAL A N 1
ATOM 3580 C CA . VAL A 1 430 ? -2.031 10.562 8.188 1 97.62 430 VAL A CA 1
ATOM 3581 C C . VAL A 1 430 ? -3.188 10.273 9.141 1 97.62 430 VAL A C 1
ATOM 3583 O O . VAL A 1 430 ? -3.916 9.297 8.969 1 97.62 430 VAL A O 1
ATOM 3586 N N . SER A 1 431 ? -3.314 11 10.148 1 97.12 431 SER A N 1
ATOM 3587 C CA . SER A 1 431 ? -4.414 11.125 11.102 1 97.12 431 SER A CA 1
ATOM 3588 C C . SER A 1 431 ? -4.633 12.578 11.5 1 97.12 431 SER A C 1
ATOM 3590 O O . SER A 1 431 ? -4.133 13.492 10.844 1 97.12 431 SER A O 1
ATOM 3592 N N . GLY A 1 432 ? -5.414 12.797 12.531 1 95.62 432 GLY A N 1
ATOM 3593 C CA . GLY A 1 432 ? -5.664 14.156 12.977 1 95.62 432 GLY A CA 1
ATOM 3594 C C . GLY A 1 432 ? -7.109 14.586 12.797 1 95.62 432 GLY A C 1
ATOM 3595 O O . GLY A 1 432 ? -7.98 13.75 12.523 1 95.62 432 GLY A O 1
ATOM 3596 N N . VAL A 1 433 ? -7.309 15.898 12.992 1 95.19 433 VAL A N 1
ATOM 3597 C CA . VAL A 1 433 ? -8.648 16.469 12.945 1 95.19 433 VAL A CA 1
ATOM 3598 C C . VAL A 1 433 ? -8.828 17.266 11.656 1 95.19 433 VAL A C 1
ATOM 3600 O O . VAL A 1 433 ? -7.941 18.031 11.258 1 95.19 433 VAL A O 1
ATOM 3603 N N . ILE A 1 434 ? -9.977 17.125 11.039 1 95.12 434 ILE A N 1
ATOM 3604 C CA . ILE A 1 434 ? -10.156 17.812 9.758 1 95.12 434 ILE A CA 1
ATOM 3605 C C . ILE A 1 434 ? -10.406 19.297 10.008 1 95.12 434 ILE A C 1
ATOM 3607 O O . ILE A 1 434 ? -10.922 19.688 11.055 1 95.12 434 ILE A O 1
ATOM 3611 N N . ILE A 1 435 ? -10.016 20.109 9.055 1 94 435 ILE A N 1
ATOM 3612 C CA . ILE A 1 435 ? -10.484 21.484 9.023 1 94 435 ILE A CA 1
ATOM 3613 C C . ILE A 1 435 ? -11.938 21.531 8.539 1 94 435 ILE A C 1
ATOM 3615 O O . ILE A 1 435 ? -12.227 21.141 7.402 1 94 435 ILE A O 1
ATOM 3619 N N . ALA A 1 436 ? -12.766 21.969 9.391 1 93.62 436 ALA A N 1
ATOM 3620 C CA . ALA A 1 436 ? -14.18 22 9.047 1 93.62 436 ALA A CA 1
ATOM 3621 C C . ALA A 1 436 ? -14.656 23.438 8.844 1 93.62 436 ALA A C 1
ATOM 3623 O O . ALA A 1 436 ? -13.961 24.391 9.211 1 93.62 436 ALA A O 1
ATOM 3624 N N . ALA A 1 437 ? -15.75 23.547 8.18 1 94.5 437 ALA A N 1
ATOM 3625 C CA . ALA A 1 437 ? -16.391 24.828 7.902 1 94.5 437 ALA A CA 1
ATOM 3626 C C . ALA A 1 437 ? -17.875 24.781 8.227 1 94.5 437 ALA A C 1
ATOM 3628 O O . ALA A 1 437 ? -18.484 23.719 8.258 1 94.5 437 ALA A O 1
ATOM 3629 N N . TYR A 1 438 ? -18.406 25.969 8.539 1 93 438 TYR A N 1
ATOM 3630 C CA . TYR A 1 438 ? -19.844 26.078 8.695 1 93 438 TYR A CA 1
ATOM 3631 C C . TYR A 1 438 ? -20.562 25.75 7.383 1 93 438 TYR A C 1
ATOM 3633 O O . TYR A 1 438 ? -20.203 26.281 6.328 1 93 438 TYR A O 1
ATOM 3641 N N . HIS A 1 439 ? -21.5 24.891 7.461 1 89 439 HIS A N 1
ATOM 3642 C CA . HIS A 1 439 ? -22.297 24.484 6.297 1 89 439 HIS A CA 1
ATOM 3643 C C . HIS A 1 439 ? -23.625 25.25 6.246 1 89 439 HIS A C 1
ATOM 3645 O O . HIS A 1 439 ? -24.531 24.953 7.012 1 89 439 HIS A O 1
ATOM 3651 N N . GLY A 1 440 ? -23.766 26.062 5.297 1 81.56 440 GLY A N 1
ATOM 3652 C CA . GLY A 1 440 ? -24.984 26.844 5.168 1 81.56 440 GLY A CA 1
ATOM 3653 C C . GLY A 1 440 ? -25.828 26.422 3.98 1 81.56 440 GLY A C 1
ATOM 3654 O O . GLY A 1 440 ? -27.047 26.672 3.965 1 81.56 440 GLY A O 1
ATOM 3655 N N . ARG A 1 441 ? -25.188 25.812 3.002 1 82.62 441 ARG A N 1
ATOM 3656 C CA . ARG A 1 441 ? -25.875 25.375 1.794 1 82.62 441 ARG A CA 1
ATOM 3657 C C . ARG A 1 441 ? -25.109 24.266 1.096 1 82.62 441 ARG A C 1
ATOM 3659 O O . ARG A 1 441 ? -23.906 24.094 1.317 1 82.62 441 ARG A O 1
ATOM 3666 N N . LYS A 1 442 ? -25.859 23.625 0.283 1 87.25 442 LYS A N 1
ATOM 3667 C CA . LYS A 1 442 ? -25.203 22.609 -0.533 1 87.25 442 LYS A CA 1
ATOM 3668 C C . LYS A 1 442 ? -24.219 23.25 -1.513 1 87.25 442 LYS A C 1
ATOM 3670 O O . LYS A 1 442 ? -24.516 24.281 -2.113 1 87.25 442 LYS A O 1
ATOM 3675 N N . ASN A 1 443 ? -23.031 22.719 -1.613 1 90.75 443 ASN A N 1
ATOM 3676 C CA . ASN A 1 443 ? -21.969 23.188 -2.496 1 90.75 443 ASN A CA 1
ATOM 3677 C C . ASN A 1 443 ? -21.078 22.047 -2.969 1 90.75 443 ASN A C 1
ATOM 3679 O O . ASN A 1 443 ? -21.172 20.938 -2.461 1 90.75 443 ASN A O 1
ATOM 3683 N N . PRO A 1 444 ? -20.281 22.25 -3.936 1 95.5 444 PRO A N 1
ATOM 3684 C CA . PRO A 1 444 ? -19.469 21.188 -4.512 1 95.5 444 PRO A CA 1
ATOM 3685 C C . PRO A 1 444 ? -18.125 21 -3.801 1 95.5 444 PRO A C 1
ATOM 3687 O O . PRO A 1 444 ? -17.203 20.422 -4.367 1 95.5 444 PRO A O 1
ATOM 3690 N N . TYR A 1 445 ? -18.016 21.547 -2.57 1 97 445 TYR A N 1
ATOM 3691 C CA . TYR A 1 445 ? -16.703 21.562 -1.927 1 97 445 TYR A CA 1
ATOM 3692 C C . TYR A 1 445 ? -16.703 20.672 -0.688 1 97 445 TYR A C 1
ATOM 3694 O O . TYR A 1 445 ? -15.656 20.5 -0.041 1 97 445 TYR A O 1
ATOM 3702 N N . GLY A 1 446 ? -17.812 20.109 -0.321 1 95.81 446 GLY A N 1
ATOM 3703 C CA . GLY A 1 446 ? -17.844 19.234 0.841 1 95.81 446 GLY A CA 1
ATOM 3704 C C . GLY A 1 446 ? -19.219 18.688 1.149 1 95.81 446 GLY A C 1
ATOM 3705 O O . GLY A 1 446 ? -20.219 19.219 0.675 1 95.81 446 GLY A O 1
ATOM 3706 N N . PHE A 1 447 ? -19.281 17.609 1.931 1 95.25 447 PHE A N 1
ATOM 3707 C CA . PHE A 1 447 ? -20.5 17.031 2.49 1 95.25 447 PHE A CA 1
ATOM 3708 C C . PHE A 1 447 ? -20.828 17.672 3.84 1 95.25 447 PHE A C 1
ATOM 3710 O O . PHE A 1 447 ? -19.922 18.125 4.551 1 95.25 447 PHE A O 1
ATOM 3717 N N . GLU A 1 448 ? -22.156 17.828 4.105 1 96.25 448 GLU A N 1
ATOM 3718 C CA . GLU A 1 448 ? -22.5 18.078 5.504 1 96.25 448 GLU A CA 1
ATOM 3719 C C . GLU A 1 448 ? -22.281 16.828 6.355 1 96.25 448 GLU A C 1
ATOM 3721 O O . GLU A 1 448 ? -22.953 15.812 6.168 1 96.25 448 GLU A O 1
ATOM 3726 N N . ILE A 1 449 ? -21.391 16.891 7.273 1 96 449 ILE A N 1
ATOM 3727 C CA . ILE A 1 449 ? -20.953 15.688 7.977 1 96 449 ILE A CA 1
ATOM 3728 C C . ILE A 1 449 ? -21.375 15.773 9.445 1 96 449 ILE A C 1
ATOM 3730 O O . ILE A 1 449 ? -21.234 14.797 10.188 1 96 449 ILE A O 1
ATOM 3734 N N . SER A 1 450 ? -21.828 16.812 9.914 1 94.81 450 SER A N 1
ATOM 3735 C CA . SER A 1 450 ? -22.5 17.094 11.172 1 94.81 450 SER A CA 1
ATOM 3736 C C . SER A 1 450 ? -23.438 18.297 11.039 1 94.81 450 SER A C 1
ATOM 3738 O O . SER A 1 450 ? -23.484 18.938 9.992 1 94.81 450 SER A O 1
ATOM 3740 N N . LYS A 1 451 ? -24.25 18.5 12.086 1 92 451 LYS A N 1
ATOM 3741 C CA . LYS A 1 451 ? -25.203 19.609 11.984 1 92 451 LYS A CA 1
ATOM 3742 C C . LYS A 1 451 ? -24.5 20.922 11.672 1 92 451 LYS A C 1
ATOM 3744 O O . LYS A 1 451 ? -23.719 21.422 12.477 1 92 451 LYS A O 1
ATOM 3749 N N . HIS A 1 452 ? -24.656 21.484 10.469 1 92.31 452 HIS A N 1
ATOM 3750 C CA . HIS A 1 452 ? -24.109 22.75 9.953 1 92.31 452 HIS A CA 1
ATOM 3751 C C . HIS A 1 452 ? -22.594 22.688 9.852 1 92.31 452 HIS A C 1
ATOM 3753 O O . HIS A 1 452 ? -21.922 23.703 10.07 1 92.31 452 HIS A O 1
ATOM 3759 N N . LEU A 1 453 ? -22.125 21.516 9.695 1 95.25 453 LEU A N 1
ATOM 3760 C CA . LEU A 1 453 ? -20.688 21.344 9.609 1 95.25 453 LEU A CA 1
ATOM 3761 C C . LEU A 1 453 ? -20.312 20.609 8.328 1 95.25 453 LEU A C 1
ATOM 3763 O O . LEU A 1 453 ? -20.906 19.578 8 1 95.25 453 LEU A O 1
ATOM 3767 N N . MET A 1 454 ? -19.359 21.094 7.633 1 95 454 MET A N 1
ATOM 3768 C CA . MET A 1 454 ? -18.891 20.406 6.434 1 95 454 MET A CA 1
ATOM 3769 C C . MET A 1 454 ? -17.375 20.266 6.453 1 95 454 MET A C 1
ATOM 3771 O O . MET A 1 454 ? -16.672 21.078 7.062 1 95 454 MET A O 1
ATOM 3775 N N . GLY A 1 455 ? -16.891 19.156 5.934 1 94.25 455 GLY A N 1
ATOM 3776 C CA . GLY A 1 455 ? -15.461 18.984 5.691 1 94.25 455 GLY A CA 1
ATOM 3777 C C . GLY A 1 455 ? -15.039 19.438 4.305 1 94.25 455 GLY A C 1
ATOM 3778 O O . GLY A 1 455 ? -15.68 19.094 3.311 1 94.25 455 GLY A O 1
ATOM 3779 N N . LEU A 1 456 ? -13.961 20.188 4.152 1 96.69 456 LEU A N 1
ATOM 3780 C CA . LEU A 1 456 ? -13.516 20.781 2.898 1 96.69 456 LEU A CA 1
ATOM 3781 C C . LEU A 1 456 ? -12.68 19.797 2.096 1 96.69 456 LEU A C 1
ATOM 3783 O O . LEU A 1 456 ? -11.758 19.172 2.635 1 96.69 456 LEU A O 1
ATOM 3787 N N . ILE A 1 457 ? -13.008 19.641 0.785 1 97.88 457 ILE A N 1
ATOM 3788 C CA . ILE A 1 457 ? -12.141 18.844 -0.074 1 97.88 457 ILE A CA 1
ATOM 3789 C C . ILE A 1 457 ? -10.742 19.453 -0.109 1 97.88 457 ILE A C 1
ATOM 3791 O O . ILE A 1 457 ? -10.594 20.688 -0.126 1 97.88 457 ILE A O 1
ATOM 3795 N N . HIS A 1 458 ? -9.742 18.625 -0.07 1 97.81 458 HIS A N 1
ATOM 3796 C CA . HIS A 1 458 ? -8.375 19.109 -0.115 1 97.81 458 HIS A CA 1
ATOM 3797 C C . HIS A 1 458 ? -7.422 18.047 -0.638 1 97.81 458 HIS A C 1
ATOM 3799 O O . HIS A 1 458 ? -7.793 16.875 -0.744 1 97.81 458 HIS A O 1
ATOM 3805 N N . GLN A 1 459 ? -6.277 18.484 -1.036 1 97.81 459 GLN A N 1
ATOM 3806 C CA . GLN A 1 459 ? -5.176 17.625 -1.442 1 97.81 459 GLN A CA 1
ATOM 3807 C C . GLN A 1 459 ? -4.004 17.734 -0.472 1 97.81 459 GLN A C 1
ATOM 3809 O O . GLN A 1 459 ? -3.648 18.828 -0.04 1 97.81 459 GLN A O 1
ATOM 3814 N N . HIS A 1 460 ? -3.465 16.625 -0.033 1 98.12 460 HIS A N 1
ATOM 3815 C CA . HIS A 1 460 ? -2.191 16.562 0.677 1 98.12 460 HIS A CA 1
ATOM 3816 C C . HIS A 1 460 ? -1.062 16.141 -0.253 1 98.12 460 HIS A C 1
ATOM 3818 O O . HIS A 1 460 ? -1.233 15.227 -1.067 1 98.12 460 HIS A O 1
ATOM 3824 N N . LEU A 1 461 ? 0.094 16.781 -0.083 1 98.38 461 LEU A N 1
ATOM 3825 C CA . LEU A 1 461 ? 1.289 16.469 -0.856 1 98.38 461 LEU A CA 1
ATOM 3826 C C . LEU A 1 461 ? 2.494 16.266 0.059 1 98.38 461 LEU A C 1
ATOM 3828 O O . LEU A 1 461 ? 2.656 17 1.039 1 98.38 461 LEU A O 1
ATOM 3832 N N . PHE A 1 462 ? 3.307 15.297 -0.253 1 98.62 462 PHE A N 1
ATOM 3833 C CA . PHE A 1 462 ? 4.535 14.969 0.46 1 98.62 462 PHE A CA 1
ATOM 3834 C C . PHE A 1 462 ? 5.719 14.906 -0.501 1 98.62 462 PHE A C 1
ATOM 3836 O O . PHE A 1 462 ? 5.676 14.188 -1.501 1 98.62 462 PHE A O 1
ATOM 3843 N N . HIS A 1 463 ? 6.734 15.602 -0.232 1 98.81 463 HIS A N 1
ATOM 3844 C CA . HIS A 1 463 ? 7.883 15.625 -1.128 1 98.81 463 HIS A CA 1
ATOM 3845 C C . HIS A 1 463 ? 9.148 15.18 -0.409 1 98.81 463 HIS A C 1
ATOM 3847 O O . HIS A 1 463 ? 9.406 15.602 0.722 1 98.81 463 HIS A O 1
ATOM 3853 N N . PHE A 1 464 ? 9.938 14.289 -1.035 1 98.88 464 PHE A N 1
ATOM 3854 C CA . PHE A 1 464 ? 11.148 13.727 -0.438 1 98.88 464 PHE A CA 1
ATOM 3855 C C . PHE A 1 464 ? 12.336 13.867 -1.382 1 98.88 464 PHE A C 1
ATOM 3857 O O . PHE A 1 464 ? 12.164 13.852 -2.604 1 98.88 464 PHE A O 1
ATOM 3864 N N . LYS A 1 465 ? 13.469 14.016 -0.779 1 98.81 465 LYS A N 1
ATOM 3865 C CA . LYS A 1 465 ? 14.766 13.984 -1.443 1 98.81 465 LYS A CA 1
ATOM 3866 C C . LYS A 1 465 ? 15.477 12.656 -1.196 1 98.81 465 LYS A C 1
ATOM 3868 O O . LYS A 1 465 ? 15.547 12.18 -0.06 1 98.81 465 LYS A O 1
ATOM 3873 N N . VAL A 1 466 ? 15.977 12.047 -2.238 1 98.88 466 VAL A N 1
ATOM 3874 C CA . VAL A 1 466 ? 16.75 10.812 -2.143 1 98.88 466 VAL A CA 1
ATOM 3875 C C . VAL A 1 466 ? 18.047 10.945 -2.932 1 98.88 466 VAL A C 1
ATOM 3877 O O . VAL A 1 466 ? 18.047 10.844 -4.16 1 98.88 466 VAL A O 1
ATOM 3880 N N . ASP A 1 467 ? 19.094 11.109 -2.201 1 98.56 467 ASP A N 1
ATOM 3881 C CA . ASP A 1 467 ? 20.438 11.195 -2.791 1 98.56 467 ASP A CA 1
ATOM 3882 C C . ASP A 1 467 ? 21.094 9.828 -2.844 1 98.56 467 ASP A C 1
ATOM 3884 O O . ASP A 1 467 ? 21.719 9.391 -1.869 1 98.56 467 ASP A O 1
ATOM 3888 N N . MET A 1 468 ? 21.125 9.234 -3.979 1 96.5 468 MET A N 1
ATOM 3889 C CA . MET A 1 468 ? 21.531 7.844 -4.121 1 96.5 468 MET A CA 1
ATOM 3890 C C . MET A 1 468 ? 23.031 7.746 -4.363 1 96.5 468 MET A C 1
ATOM 3892 O O . MET A 1 468 ? 23.625 8.594 -5.039 1 96.5 468 MET A O 1
ATOM 3896 N N . ASP A 1 469 ? 23.609 6.77 -3.848 1 97.69 469 ASP A N 1
ATOM 3897 C CA . ASP A 1 469 ? 25 6.367 -4.086 1 97.69 469 ASP A CA 1
ATOM 3898 C C . ASP A 1 469 ? 25.094 4.867 -4.359 1 97.69 469 ASP A C 1
ATOM 3900 O O . ASP A 1 469 ? 25.5 4.098 -3.49 1 97.69 469 ASP A O 1
ATOM 3904 N N . ILE A 1 470 ? 24.812 4.504 -5.559 1 97.69 470 ILE A N 1
ATOM 3905 C CA . ILE A 1 470 ? 24.797 3.098 -5.941 1 97.69 470 ILE A CA 1
ATOM 3906 C C . ILE A 1 470 ? 26.219 2.648 -6.285 1 97.69 470 ILE A C 1
ATOM 3908 O O . ILE A 1 470 ? 26.703 2.914 -7.383 1 97.69 470 ILE A O 1
ATOM 3912 N N . LYS A 1 471 ? 26.844 1.916 -5.348 1 96.25 471 LYS A N 1
ATOM 3913 C CA . LYS A 1 471 ? 28.234 1.458 -5.488 1 96.25 471 LYS A CA 1
ATOM 3914 C C . LYS A 1 471 ? 29.141 2.602 -5.914 1 96.25 471 LYS A C 1
ATOM 3916 O O . LYS A 1 471 ? 29.984 2.432 -6.797 1 96.25 471 LYS A O 1
ATOM 3921 N N . GLY A 1 472 ? 28.906 3.719 -5.352 1 94.38 472 GLY A N 1
ATOM 3922 C CA . GLY A 1 472 ? 29.672 4.922 -5.648 1 94.38 472 GLY A CA 1
ATOM 3923 C C . GLY A 1 472 ? 28.781 6.125 -5.934 1 94.38 472 GLY A C 1
ATOM 3924 O O . GLY A 1 472 ? 27.562 6.008 -5.992 1 94.38 472 GLY A O 1
ATOM 3925 N N . LYS A 1 473 ? 29.406 7.227 -6.191 1 94.31 473 LYS A N 1
ATOM 3926 C CA . LYS A 1 473 ? 28.719 8.508 -6.305 1 94.31 473 LYS A CA 1
ATOM 3927 C C . LYS A 1 473 ? 28.141 8.703 -7.703 1 94.31 473 LYS A C 1
ATOM 3929 O O . LYS A 1 473 ? 27.156 9.414 -7.879 1 94.31 473 LYS A O 1
ATOM 3934 N N . TYR A 1 474 ? 28.75 8.094 -8.703 1 96.5 474 TYR A N 1
ATOM 3935 C CA . TYR A 1 474 ? 28.344 8.336 -10.086 1 96.5 474 TYR A CA 1
ATOM 3936 C C . TYR A 1 474 ? 27.344 7.289 -10.555 1 96.5 474 TYR A C 1
ATOM 3938 O O . TYR A 1 474 ? 27.656 6.102 -10.625 1 96.5 474 TYR A O 1
ATOM 3946 N N . ASN A 1 475 ? 26.172 7.812 -10.82 1 98.38 475 ASN A N 1
ATOM 3947 C CA . ASN A 1 475 ? 25.062 6.957 -11.211 1 98.38 475 ASN A CA 1
ATOM 3948 C C . ASN A 1 475 ? 24.344 7.5 -12.453 1 98.38 475 ASN A C 1
ATOM 3950 O O . ASN A 1 475 ? 24.719 8.555 -12.969 1 98.38 475 ASN A O 1
ATOM 3954 N N . ARG A 1 476 ? 23.406 6.762 -12.961 1 98.38 476 ARG A N 1
ATOM 3955 C CA . ARG A 1 476 ? 22.562 7.156 -14.086 1 98.38 476 ARG A CA 1
ATOM 3956 C C . ARG A 1 476 ? 21.125 6.715 -13.867 1 98.38 476 ARG A C 1
ATOM 3958 O O . ARG A 1 476 ? 20.844 5.84 -13.039 1 98.38 476 ARG A O 1
ATOM 3965 N N . PHE A 1 477 ? 20.219 7.43 -14.602 1 98.5 477 PHE A N 1
ATOM 3966 C CA . PHE A 1 477 ? 18.797 7.152 -14.492 1 98.5 477 PHE A CA 1
ATOM 3967 C C . PHE A 1 477 ? 18.25 6.59 -15.805 1 98.5 477 PHE A C 1
ATOM 3969 O O . PHE A 1 477 ? 18.484 7.152 -16.875 1 98.5 477 PHE A O 1
ATOM 3976 N N . GLU A 1 478 ? 17.562 5.453 -15.664 1 98.38 478 GLU A N 1
ATOM 3977 C CA . GLU A 1 478 ? 16.922 4.84 -16.828 1 98.38 478 GLU A CA 1
ATOM 3978 C C . GLU A 1 478 ? 15.516 4.359 -16.5 1 98.38 478 GLU A C 1
ATOM 3980 O O . GLU A 1 478 ? 15.203 4.082 -15.336 1 98.38 478 GLU A O 1
ATOM 3985 N N . THR A 1 479 ? 14.688 4.367 -17.562 1 98.38 479 THR A N 1
ATOM 3986 C CA . THR A 1 479 ? 13.406 3.682 -17.453 1 98.38 479 THR A CA 1
ATOM 3987 C C . THR A 1 479 ? 13.445 2.348 -18.188 1 98.38 479 THR A C 1
ATOM 3989 O O . THR A 1 479 ? 14.078 2.234 -19.25 1 98.38 479 THR A O 1
ATOM 3992 N N . ILE A 1 480 ? 12.875 1.357 -17.578 1 98.19 480 ILE A N 1
ATOM 3993 C CA . ILE A 1 480 ? 12.617 0.094 -18.25 1 98.19 480 ILE A CA 1
ATOM 3994 C C . ILE A 1 480 ? 11.172 0.057 -18.734 1 98.19 480 ILE A C 1
ATOM 3996 O O . ILE A 1 480 ? 10.266 -0.331 -17.984 1 98.19 480 ILE A O 1
ATOM 4000 N N . ASP A 1 481 ? 11 0.34 -20.031 1 98.31 481 ASP A N 1
ATOM 4001 C CA . ASP A 1 481 ? 9.664 0.479 -20.594 1 98.31 481 ASP A CA 1
ATOM 4002 C C . ASP A 1 481 ? 9.102 -0.878 -21.016 1 98.31 481 ASP A C 1
ATOM 4004 O O . ASP A 1 481 ? 9.75 -1.632 -21.734 1 98.31 481 ASP A O 1
ATOM 4008 N N . ILE A 1 482 ? 7.957 -1.211 -20.547 1 98.31 482 ILE A N 1
ATOM 4009 C CA . ILE A 1 482 ? 7.285 -2.453 -20.906 1 98.31 482 ILE A CA 1
ATOM 4010 C C . ILE A 1 482 ? 6.285 -2.191 -22.031 1 98.31 482 ILE A C 1
ATOM 4012 O O . ILE A 1 482 ? 5.418 -1.325 -21.906 1 98.31 482 ILE A O 1
ATOM 4016 N N . GLU A 1 483 ? 6.375 -2.922 -23.078 1 97.12 483 GLU A N 1
ATOM 4017 C CA . GLU A 1 483 ? 5.578 -2.676 -24.266 1 97.12 483 GLU A CA 1
ATOM 4018 C C . GLU A 1 483 ? 5.09 -3.982 -24.891 1 97.12 483 GLU A C 1
ATOM 4020 O O . GLU A 1 483 ? 5.594 -5.059 -24.562 1 97.12 483 GLU A O 1
ATOM 4025 N N . ASN A 1 484 ? 4.074 -3.803 -25.703 1 95.88 484 ASN A N 1
ATOM 4026 C CA . ASN A 1 484 ? 3.605 -4.945 -26.484 1 95.88 484 ASN A CA 1
ATOM 4027 C C . ASN A 1 484 ? 4.602 -5.32 -27.578 1 95.88 484 ASN A C 1
ATOM 4029 O O . ASN A 1 484 ? 5.199 -4.445 -28.203 1 95.88 484 ASN A O 1
ATOM 4033 N N . ASP A 1 485 ? 4.844 -6.566 -27.734 1 94.5 485 ASP A N 1
ATOM 4034 C CA . ASP A 1 485 ? 5.707 -7.125 -28.781 1 94.5 485 ASP A CA 1
ATOM 4035 C C . ASP A 1 485 ? 4.941 -8.117 -29.656 1 94.5 485 ASP A C 1
ATOM 4037 O O . ASP A 1 485 ? 4.492 -9.156 -29.172 1 94.5 485 ASP A O 1
ATOM 4041 N N . ALA A 1 486 ? 4.754 -7.859 -30.922 1 92.12 486 ALA A N 1
ATOM 4042 C CA . ALA A 1 486 ? 4.148 -8.789 -31.875 1 92.12 486 ALA A CA 1
ATOM 4043 C C . ALA A 1 486 ? 5.215 -9.609 -32.594 1 92.12 486 ALA A C 1
ATOM 4045 O O . ALA A 1 486 ? 6.059 -9.062 -33.312 1 92.12 486 ALA A O 1
ATOM 4046 N N . VAL A 1 487 ? 5.156 -10.914 -32.344 1 90 487 VAL A N 1
ATOM 4047 C CA . VAL A 1 487 ? 6.211 -11.742 -32.938 1 90 487 VAL A CA 1
ATOM 4048 C C . VAL A 1 487 ? 5.594 -12.938 -33.656 1 90 487 VAL A C 1
ATOM 4050 O O . VAL A 1 487 ? 4.484 -13.359 -33.312 1 90 487 VAL A O 1
ATOM 4053 N N . SER A 1 488 ? 6.355 -13.438 -34.625 1 83.5 488 SER A N 1
ATOM 4054 C CA . SER A 1 488 ? 5.941 -14.672 -35.281 1 83.5 488 SER A CA 1
ATOM 4055 C C . SER A 1 488 ? 6.266 -15.891 -34.406 1 83.5 488 SER A C 1
ATOM 4057 O O . SER A 1 488 ? 7.203 -15.859 -33.625 1 83.5 488 SER A O 1
ATOM 4059 N N . SER A 1 489 ? 5.379 -16.875 -34.438 1 77.88 489 SER A N 1
ATOM 4060 C CA . SER A 1 489 ? 5.617 -18.094 -33.688 1 77.88 489 SER A CA 1
ATOM 4061 C C . SER A 1 489 ? 5.629 -19.328 -34.594 1 77.88 489 SER A C 1
ATOM 4063 O O . SER A 1 489 ? 4.773 -19.469 -35.438 1 77.88 489 SER A O 1
ATOM 4065 N N . PRO A 1 490 ? 6.668 -20.109 -34.438 1 72.06 490 PRO A N 1
ATOM 4066 C CA . PRO A 1 490 ? 6.715 -21.344 -35.219 1 72.06 490 PRO A CA 1
ATOM 4067 C C . PRO A 1 490 ? 5.551 -22.281 -34.906 1 72.06 490 PRO A C 1
ATOM 4069 O O . PRO A 1 490 ? 5.316 -23.234 -35.656 1 72.06 490 PRO A O 1
ATOM 4072 N N . SER A 1 491 ? 4.957 -22.047 -33.844 1 65.94 491 SER A N 1
ATOM 4073 C CA . SER A 1 491 ? 3.85 -22.906 -33.438 1 65.94 491 SER A CA 1
ATOM 4074 C C . SER A 1 491 ? 2.639 -22.703 -34.344 1 65.94 491 SER A C 1
ATOM 4076 O O . SER A 1 491 ? 1.734 -23.547 -34.375 1 65.94 491 SER A O 1
ATOM 4078 N N . TYR A 1 492 ? 2.686 -21.578 -35.031 1 63.09 492 TYR A N 1
ATOM 4079 C CA . TYR A 1 492 ? 1.5 -21.266 -35.812 1 63.09 492 TYR A CA 1
ATOM 4080 C C . TYR A 1 492 ? 1.827 -21.234 -37.312 1 63.09 492 TYR A C 1
ATOM 4082 O O . TYR A 1 492 ? 2.826 -20.641 -37.719 1 63.09 492 TYR A O 1
ATOM 4090 N N . THR A 1 493 ? 1.495 -22.25 -38.062 1 54.03 493 THR A N 1
ATOM 4091 C CA . THR A 1 493 ? 1.785 -22.391 -39.469 1 54.03 493 THR A CA 1
ATOM 4092 C C . THR A 1 493 ? 1.196 -21.219 -40.25 1 54.03 493 THR A C 1
ATOM 4094 O O . THR A 1 493 ? 1.604 -20.953 -41.406 1 54.03 493 THR A O 1
ATOM 4097 N N . ASN A 1 494 ? 0.119 -20.797 -39.844 1 49.59 494 ASN A N 1
ATOM 4098 C CA . ASN A 1 494 ? -0.474 -19.812 -40.75 1 49.59 494 ASN A CA 1
ATOM 4099 C C . ASN A 1 494 ? 0.034 -18.406 -40.406 1 49.59 494 ASN A C 1
ATOM 4101 O O . ASN A 1 494 ? 0.198 -18.047 -39.25 1 49.59 494 ASN A O 1
ATOM 4105 N N . SER A 1 495 ? 0.724 -17.734 -41.406 1 46.94 495 SER A N 1
ATOM 4106 C CA . SER A 1 495 ? 1.445 -16.469 -41.5 1 46.94 495 SER A CA 1
ATOM 4107 C C . SER A 1 495 ? 0.785 -15.391 -40.656 1 46.94 495 SER A C 1
ATOM 4109 O O . SER A 1 495 ? 1.466 -14.508 -40.125 1 46.94 495 SER A O 1
ATOM 4111 N N . ASP A 1 496 ? -0.464 -15.266 -40.656 1 50.59 496 ASP A N 1
ATOM 4112 C CA . ASP A 1 496 ? -1.135 -14.078 -40.125 1 50.59 496 ASP A CA 1
ATOM 4113 C C . ASP A 1 496 ? -1.208 -14.109 -38.625 1 50.59 496 ASP A C 1
ATOM 4115 O O . ASP A 1 496 ? -1.854 -13.25 -38 1 50.59 496 ASP A O 1
ATOM 4119 N N . SER A 1 497 ? -0.447 -15.055 -37.969 1 63.09 497 SER A N 1
ATOM 4120 C CA . SER A 1 497 ? -0.915 -15.141 -36.594 1 63.09 497 SER A CA 1
ATOM 4121 C C . SER A 1 497 ? 0.198 -14.781 -35.594 1 63.09 497 SER A C 1
ATOM 4123 O O . SER A 1 497 ? 0.982 -15.648 -35.219 1 63.09 497 SER A O 1
ATOM 4125 N N . ASN A 1 498 ? 0.49 -13.547 -35.562 1 81 498 ASN A N 1
ATOM 4126 C CA . ASN A 1 498 ? 1.438 -13.023 -34.562 1 81 498 ASN A CA 1
ATOM 4127 C C . ASN A 1 498 ? 0.945 -13.25 -33.156 1 81 498 ASN A C 1
ATOM 4129 O O . ASN A 1 498 ? -0.26 -13.227 -32.906 1 81 498 ASN A O 1
ATOM 4133 N N . ILE A 1 499 ? 1.946 -13.711 -32.406 1 87.19 499 ILE A N 1
ATOM 4134 C CA . ILE A 1 499 ? 1.693 -13.781 -30.969 1 87.19 499 ILE A CA 1
ATOM 4135 C C . ILE A 1 499 ? 1.983 -12.43 -30.328 1 87.19 499 ILE A C 1
ATOM 4137 O O . ILE A 1 499 ? 2.945 -11.75 -30.703 1 87.19 499 ILE A O 1
ATOM 4141 N N . GLN A 1 500 ? 1.049 -12.016 -29.531 1 92.31 500 GLN A N 1
ATOM 4142 C CA . GLN A 1 500 ? 1.267 -10.812 -28.734 1 92.31 500 GLN A CA 1
ATOM 4143 C C . GLN A 1 500 ? 1.919 -11.133 -27.391 1 92.31 500 GLN A C 1
ATOM 4145 O O . GLN A 1 500 ? 1.437 -11.992 -26.656 1 92.31 500 GLN A O 1
ATOM 4150 N N . GLN A 1 501 ? 3.02 -10.508 -27.109 1 94.75 501 GLN A N 1
ATOM 4151 C CA . GLN A 1 501 ? 3.67 -10.703 -25.812 1 94.75 501 GLN A CA 1
ATOM 4152 C C . GLN A 1 501 ? 4.285 -9.398 -25.312 1 94.75 501 GLN A C 1
ATOM 4154 O O . GLN A 1 501 ? 4.023 -8.328 -25.859 1 94.75 501 GLN A O 1
ATOM 4159 N N . LEU A 1 502 ? 4.973 -9.461 -24.125 1 96.62 502 LEU A N 1
ATOM 4160 C CA . LEU A 1 502 ? 5.605 -8.312 -23.5 1 96.62 502 LEU A CA 1
ATOM 4161 C C . LEU A 1 502 ? 7.09 -8.258 -23.828 1 96.62 502 LEU A C 1
ATOM 4163 O O . LEU A 1 502 ? 7.734 -9.297 -24 1 96.62 502 LEU A O 1
ATOM 4167 N N . LYS A 1 503 ? 7.613 -7.148 -23.969 1 97.62 503 LYS A N 1
ATOM 4168 C CA . LYS A 1 503 ? 9.055 -6.895 -23.969 1 97.62 503 LYS A CA 1
ATOM 4169 C C . LYS A 1 503 ? 9.391 -5.652 -23.156 1 97.62 503 LYS A C 1
ATOM 4171 O O . LYS A 1 503 ? 8.5 -4.879 -22.781 1 97.62 503 LYS A O 1
ATOM 4176 N N . PHE A 1 504 ? 10.602 -5.539 -22.75 1 97.31 504 PHE A N 1
ATOM 4177 C CA . PHE A 1 504 ? 11.008 -4.305 -22.094 1 97.31 504 PHE A CA 1
ATOM 4178 C C . PHE A 1 504 ? 12.227 -3.705 -22.781 1 97.31 504 PHE A C 1
ATOM 4180 O O . PHE A 1 504 ? 12.969 -4.41 -23.469 1 97.31 504 PHE A O 1
ATOM 4187 N N . ALA A 1 505 ? 12.344 -2.432 -22.75 1 97.06 505 ALA A N 1
ATOM 4188 C CA . ALA A 1 505 ? 13.469 -1.679 -23.297 1 97.06 505 ALA A CA 1
ATOM 4189 C C . ALA A 1 505 ? 14.031 -0.702 -22.281 1 97.06 505 ALA A C 1
ATOM 4191 O O . ALA A 1 505 ? 13.281 -0.036 -21.562 1 97.06 505 ALA A O 1
ATOM 4192 N N . ARG A 1 506 ? 15.336 -0.744 -22.219 1 95.88 506 ARG A N 1
ATOM 4193 C CA . ARG A 1 506 ? 16.016 0.219 -21.359 1 95.88 506 ARG A CA 1
ATOM 4194 C C . ARG A 1 506 ? 16.172 1.562 -22.062 1 95.88 506 ARG A C 1
ATOM 4196 O O . ARG A 1 506 ? 16.672 1.625 -23.188 1 95.88 506 ARG A O 1
ATOM 4203 N N . LYS A 1 507 ? 15.734 2.588 -21.438 1 98.19 507 LYS A N 1
ATOM 4204 C CA . LYS A 1 507 ? 15.836 3.93 -22 1 98.19 507 LYS A CA 1
ATOM 4205 C C . LYS A 1 507 ? 16.594 4.871 -21.062 1 98.19 507 LYS A C 1
ATOM 4207 O O . LYS A 1 507 ? 16.047 5.316 -20.062 1 98.19 507 LYS A O 1
ATOM 4212 N N . LEU A 1 508 ? 17.781 5.18 -21.469 1 98.44 508 LEU A N 1
ATOM 4213 C CA . LEU A 1 508 ? 18.609 6.102 -20.703 1 98.44 508 LEU A CA 1
ATOM 4214 C C . LEU A 1 508 ? 18.047 7.52 -20.766 1 98.44 508 LEU A C 1
ATOM 4216 O O . LEU A 1 508 ? 17.641 7.98 -21.844 1 98.44 508 LEU A O 1
ATOM 4220 N N . LYS A 1 509 ? 17.922 8.141 -19.672 1 98.75 509 LYS A N 1
ATOM 4221 C CA . LYS A 1 509 ? 17.609 9.562 -19.625 1 98.75 509 LYS A CA 1
ATOM 4222 C C . LYS A 1 509 ? 18.859 10.414 -19.484 1 98.75 509 LYS A C 1
ATOM 4224 O O . LYS A 1 509 ? 19.562 10.328 -18.469 1 98.75 509 LYS A O 1
ATOM 4229 N N . VAL A 1 510 ? 19.031 11.273 -20.438 1 98.81 510 VAL A N 1
ATOM 4230 C CA . VAL A 1 510 ? 20.328 11.938 -20.562 1 98.81 510 VAL A CA 1
ATOM 4231 C C . VAL A 1 510 ? 20.312 13.242 -19.75 1 98.81 510 VAL A C 1
ATOM 4233 O O . VAL A 1 510 ? 21.344 13.648 -19.219 1 98.81 510 VAL A O 1
ATOM 4236 N N . THR A 1 511 ? 19.172 13.883 -19.688 1 98.81 511 THR A N 1
ATOM 4237 C CA . THR A 1 511 ? 19.078 15.195 -19.062 1 98.81 511 THR A CA 1
ATOM 4238 C C . THR A 1 511 ? 18.031 15.211 -17.969 1 98.81 511 THR A C 1
ATOM 4240 O O . THR A 1 511 ? 17.234 14.273 -17.844 1 98.81 511 THR A O 1
ATOM 4243 N N . GLU A 1 512 ? 18.047 16.281 -17.203 1 98.81 512 GLU A N 1
ATOM 4244 C CA . GLU A 1 512 ? 17.078 16.453 -16.125 1 98.81 512 GLU A CA 1
ATOM 4245 C C . GLU A 1 512 ? 15.656 16.578 -16.672 1 98.81 512 GLU A C 1
ATOM 4247 O O . GLU A 1 512 ? 14.703 16.062 -16.094 1 98.81 512 GLU A O 1
ATOM 4252 N N . LYS A 1 513 ? 15.469 17.266 -17.797 1 98.81 513 LYS A N 1
ATOM 4253 C CA . LYS A 1 513 ? 14.141 17.406 -18.391 1 98.81 513 LYS A CA 1
ATOM 4254 C C . LYS A 1 513 ? 13.586 16.062 -18.828 1 98.81 513 LYS A C 1
ATOM 4256 O O . LYS A 1 513 ? 12.398 15.781 -18.672 1 98.81 513 LYS A O 1
ATOM 4261 N N . GLU A 1 514 ? 14.477 15.211 -19.312 1 98.62 514 GLU A N 1
ATOM 4262 C CA . GLU A 1 514 ? 14.07 13.867 -19.703 1 98.62 514 GLU A CA 1
ATOM 4263 C C . GLU A 1 514 ? 13.727 13.016 -18.484 1 98.62 514 GLU A C 1
ATOM 4265 O O . GLU A 1 514 ? 12.922 12.086 -18.562 1 98.62 514 GLU A O 1
ATOM 4270 N N . ALA A 1 515 ? 14.367 13.375 -17.375 1 98.75 515 ALA A N 1
ATOM 4271 C CA . ALA A 1 515 ? 14.234 12.57 -16.156 1 98.75 515 ALA A CA 1
ATOM 4272 C C . ALA A 1 515 ? 13.156 13.133 -15.242 1 98.75 515 ALA A C 1
ATOM 4274 O O . ALA A 1 515 ? 13 12.672 -14.109 1 98.75 515 ALA A O 1
ATOM 4275 N N . ALA A 1 516 ? 12.477 14.195 -15.688 1 98.62 516 ALA A N 1
ATOM 4276 C CA . ALA A 1 516 ? 11.297 14.688 -14.977 1 98.62 516 ALA A CA 1
ATOM 4277 C C . ALA A 1 516 ? 10.062 13.852 -15.305 1 98.62 516 ALA A C 1
ATOM 4279 O O . ALA A 1 516 ? 9.289 14.203 -16.203 1 98.62 516 ALA A O 1
ATOM 4280 N N . TYR A 1 517 ? 9.844 12.844 -14.516 1 97.88 517 TYR A N 1
ATOM 4281 C CA . TYR A 1 517 ? 8.922 11.758 -14.836 1 97.88 517 TYR A CA 1
ATOM 4282 C C . TYR A 1 517 ? 7.484 12.148 -14.508 1 97.88 517 TYR A C 1
ATOM 4284 O O . TYR A 1 517 ? 7.18 12.508 -13.367 1 97.88 517 TYR A O 1
ATOM 4292 N N . LYS A 1 518 ? 6.633 12.094 -15.508 1 97.44 518 LYS A N 1
ATOM 4293 C CA . LYS A 1 518 ? 5.184 12.18 -15.375 1 97.44 518 LYS A CA 1
ATOM 4294 C C . LYS A 1 518 ? 4.523 10.836 -15.648 1 97.44 518 LYS A C 1
ATOM 4296 O O . LYS A 1 518 ? 4.617 10.305 -16.75 1 97.44 518 LYS A O 1
ATOM 4301 N N . HIS A 1 519 ? 3.832 10.375 -14.664 1 97.56 519 HIS A N 1
ATOM 4302 C CA . HIS A 1 519 ? 3.287 9.023 -14.719 1 97.56 519 HIS A CA 1
ATOM 4303 C C . HIS A 1 519 ? 2.223 8.898 -15.805 1 97.56 519 HIS A C 1
ATOM 4305 O O . HIS A 1 519 ? 1.357 9.773 -15.93 1 97.56 519 HIS A O 1
ATOM 4311 N N . ASN A 1 520 ? 2.324 7.918 -16.625 1 97.25 520 ASN A N 1
ATOM 4312 C CA . ASN A 1 520 ? 1.329 7.488 -17.594 1 97.25 520 ASN A CA 1
ATOM 4313 C C . ASN A 1 520 ? 0.886 6.051 -17.344 1 97.25 520 ASN A C 1
ATOM 4315 O O . ASN A 1 520 ? 1.64 5.109 -17.609 1 97.25 520 ASN A O 1
ATOM 4319 N N . PHE A 1 521 ? -0.397 5.871 -16.953 1 96.75 521 PHE A N 1
ATOM 4320 C CA . PHE A 1 521 ? -0.932 4.578 -16.531 1 96.75 521 PHE A CA 1
ATOM 4321 C C . PHE A 1 521 ? -0.877 3.578 -17.688 1 96.75 521 PHE A C 1
ATOM 4323 O O . PHE A 1 521 ? -0.704 2.379 -17.469 1 96.75 521 PHE A O 1
ATOM 4330 N N . LYS A 1 522 ? -0.92 3.982 -18.906 1 96.94 522 LYS A N 1
ATOM 4331 C CA . LYS A 1 522 ? -1.001 3.113 -20.078 1 96.94 522 LYS A CA 1
ATOM 4332 C C . LYS A 1 522 ? 0.39 2.719 -20.562 1 96.94 522 LYS A C 1
ATOM 4334 O O . LYS A 1 522 ? 0.523 1.956 -21.531 1 96.94 522 LYS A O 1
ATOM 4339 N N . GLN A 1 523 ? 1.385 3.27 -19.906 1 97.12 523 GLN A N 1
ATOM 4340 C CA . GLN A 1 523 ? 2.768 2.957 -20.25 1 97.12 523 GLN A CA 1
ATOM 4341 C C . GLN A 1 523 ? 3.547 2.479 -19.031 1 97.12 523 GLN A C 1
ATOM 4343 O O . GLN A 1 523 ? 4.414 3.191 -18.516 1 97.12 523 GLN A O 1
ATOM 4348 N N . PRO A 1 524 ? 3.314 1.262 -18.656 1 97.19 524 PRO A N 1
ATOM 4349 C CA . PRO A 1 524 ? 4.016 0.754 -17.469 1 97.19 524 PRO A CA 1
ATOM 4350 C C . PRO A 1 524 ? 5.535 0.743 -17.641 1 97.19 524 PRO A C 1
ATOM 4352 O O . PRO A 1 524 ? 6.031 0.44 -18.734 1 97.19 524 PRO A O 1
ATOM 4355 N N . LYS A 1 525 ? 6.262 1.123 -16.656 1 97.25 525 LYS A N 1
ATOM 4356 C CA . LYS A 1 525 ? 7.723 1.125 -16.688 1 97.25 525 LYS A CA 1
ATOM 4357 C C . LYS A 1 525 ? 8.305 1.029 -15.273 1 97.25 525 LYS A C 1
ATOM 4359 O O . LYS A 1 525 ? 7.629 1.354 -14.297 1 97.25 525 LYS A O 1
ATOM 4364 N N . ASN A 1 526 ? 9.523 0.504 -15.148 1 97.75 526 ASN A N 1
ATOM 4365 C CA . ASN A 1 526 ? 10.336 0.601 -13.945 1 97.75 526 ASN A CA 1
ATOM 4366 C C . ASN A 1 526 ? 11.289 1.791 -14.008 1 97.75 526 ASN A C 1
ATOM 4368 O O . ASN A 1 526 ? 11.844 2.096 -15.062 1 97.75 526 ASN A O 1
ATOM 4372 N N . LEU A 1 527 ? 11.406 2.496 -12.898 1 98.81 527 LEU A N 1
ATOM 4373 C CA . LEU A 1 527 ? 12.375 3.578 -12.75 1 98.81 527 LEU A CA 1
ATOM 4374 C C . LEU A 1 527 ? 13.625 3.094 -12.016 1 98.81 527 LEU A C 1
ATOM 4376 O O . LEU A 1 527 ? 13.539 2.668 -10.859 1 98.81 527 LEU A O 1
ATOM 4380 N N . VAL A 1 528 ? 14.789 3.217 -12.688 1 98.62 528 VAL A N 1
ATOM 4381 C CA . VAL A 1 528 ? 15.969 2.551 -12.141 1 98.62 528 VAL A CA 1
ATOM 4382 C C . VAL A 1 528 ? 17.141 3.533 -12.086 1 98.62 528 VAL A C 1
ATOM 4384 O O . VAL A 1 528 ? 17.391 4.262 -13.047 1 98.62 528 VAL A O 1
ATOM 4387 N N . ILE A 1 529 ? 17.797 3.623 -10.969 1 98.69 529 ILE A N 1
ATOM 4388 C CA . ILE A 1 529 ? 19.094 4.277 -10.812 1 98.69 529 ILE A CA 1
ATOM 4389 C C . ILE A 1 529 ? 20.188 3.221 -10.688 1 98.69 529 ILE A C 1
ATOM 4391 O O . ILE A 1 529 ? 20.078 2.297 -9.875 1 98.69 529 ILE A O 1
ATOM 4395 N N . SER A 1 530 ? 21.234 3.352 -11.508 1 97.94 530 SER A N 1
ATOM 4396 C CA . SER A 1 530 ? 22.25 2.305 -11.531 1 97.94 530 SER A CA 1
ATOM 4397 C C . SER A 1 530 ? 23.656 2.893 -11.719 1 97.94 530 SER A C 1
ATOM 4399 O O . SER A 1 530 ? 23.797 4.094 -11.961 1 97.94 530 SER A O 1
ATOM 4401 N N . ASN A 1 531 ? 24.641 2.076 -11.461 1 97.69 531 ASN A N 1
ATOM 4402 C CA . ASN A 1 531 ? 26.031 2.373 -11.75 1 97.69 531 ASN A CA 1
ATOM 4403 C C . ASN A 1 531 ? 26.531 1.621 -12.984 1 97.69 531 ASN A C 1
ATOM 4405 O O . ASN A 1 531 ? 26.703 0.402 -12.945 1 97.69 531 ASN A O 1
ATOM 4409 N N . ASN A 1 532 ? 26.781 2.338 -14.023 1 95.12 532 ASN A N 1
ATOM 4410 C CA . ASN A 1 532 ? 27.156 1.731 -15.297 1 95.12 532 ASN A CA 1
ATOM 4411 C C . ASN A 1 532 ? 28.609 1.24 -15.281 1 95.12 532 ASN A C 1
ATOM 4413 O O . ASN A 1 532 ? 29.016 0.486 -16.172 1 95.12 532 ASN A O 1
ATOM 4417 N N . TYR A 1 533 ? 29.375 1.608 -14.336 1 94.44 533 TYR A N 1
ATOM 4418 C CA . TYR A 1 533 ? 30.781 1.238 -14.273 1 94.44 533 TYR A CA 1
ATOM 4419 C C . TYR A 1 533 ? 30.969 -0.097 -13.562 1 94.44 533 TYR A C 1
ATOM 4421 O O . TYR A 1 533 ? 32.031 -0.71 -13.641 1 94.44 533 TYR A O 1
ATOM 4429 N N . ILE A 1 534 ? 29.969 -0.396 -12.914 1 93.44 534 ILE A N 1
ATOM 4430 C CA . ILE A 1 534 ? 30.047 -1.646 -12.164 1 93.44 534 ILE A CA 1
ATOM 4431 C C . ILE A 1 534 ? 29.016 -2.631 -12.703 1 93.44 534 ILE A C 1
ATOM 4433 O O . ILE A 1 534 ? 27.828 -2.531 -12.375 1 93.44 534 ILE A O 1
ATOM 4437 N N . LYS A 1 535 ? 29.469 -3.605 -13.344 1 92.12 535 LYS A N 1
ATOM 4438 C CA . LYS A 1 535 ? 28.625 -4.645 -13.898 1 92.12 535 LYS A CA 1
ATOM 4439 C C . LYS A 1 535 ? 28.875 -5.988 -13.219 1 92.12 535 LYS A C 1
ATOM 4441 O O . LYS A 1 535 ? 29.969 -6.238 -12.719 1 92.12 535 LYS A O 1
ATOM 4446 N N . ASP A 1 536 ? 27.875 -6.746 -13.18 1 89.88 536 ASP A N 1
ATOM 4447 C CA . ASP A 1 536 ? 28.062 -8.078 -12.617 1 89.88 536 ASP A CA 1
ATOM 4448 C C . ASP A 1 536 ? 28.656 -9.031 -13.656 1 89.88 536 ASP A C 1
ATOM 4450 O O . ASP A 1 536 ? 29.016 -8.617 -14.758 1 89.88 536 ASP A O 1
ATOM 4454 N N . LYS A 1 537 ? 28.828 -10.25 -13.219 1 89.38 537 LYS A N 1
ATOM 4455 C CA . LYS A 1 537 ? 29.484 -11.242 -14.062 1 89.38 537 LYS A CA 1
ATOM 4456 C C . LYS A 1 537 ? 28.656 -11.547 -15.305 1 89.38 537 LYS A C 1
ATOM 4458 O O . LYS A 1 537 ? 29.172 -12.125 -16.266 1 89.38 537 LYS A O 1
ATOM 4463 N N . PHE A 1 538 ? 27.422 -11.047 -15.375 1 91.56 538 PHE A N 1
ATOM 4464 C CA . PHE A 1 538 ? 26.562 -11.305 -16.516 1 91.56 538 PHE A CA 1
ATOM 4465 C C . PHE A 1 538 ? 26.375 -10.047 -17.359 1 91.56 538 PHE A C 1
ATOM 4467 O O . PHE A 1 538 ? 25.656 -10.055 -18.359 1 91.56 538 PHE A O 1
ATOM 4474 N N . GLY A 1 539 ? 26.938 -9.031 -16.906 1 91.62 539 GLY A N 1
ATOM 4475 C CA . GLY A 1 539 ? 26.875 -7.781 -17.641 1 91.62 539 GLY A CA 1
ATOM 4476 C C . GLY A 1 539 ? 25.734 -6.887 -17.219 1 91.62 539 GLY A C 1
ATOM 4477 O O . GLY A 1 539 ? 25.516 -5.816 -17.781 1 91.62 539 GLY A O 1
ATOM 4478 N N . ASN A 1 540 ? 25 -7.305 -16.25 1 92.94 540 ASN A N 1
ATOM 4479 C CA . ASN A 1 540 ? 23.953 -6.445 -15.727 1 92.94 540 ASN A CA 1
ATOM 4480 C C . ASN A 1 540 ? 24.516 -5.27 -14.938 1 92.94 540 ASN A C 1
ATOM 4482 O O . ASN A 1 540 ? 25.484 -5.426 -14.203 1 92.94 540 ASN A O 1
ATOM 4486 N N . THR A 1 541 ? 23.938 -4.145 -15.125 1 93.75 541 THR A N 1
ATOM 4487 C CA . THR A 1 541 ? 24.312 -3 -14.305 1 93.75 541 THR A CA 1
ATOM 4488 C C . THR A 1 541 ? 23.672 -3.102 -12.922 1 93.75 541 THR A C 1
ATOM 4490 O O . THR A 1 541 ? 22.516 -3.488 -12.789 1 93.75 541 THR A O 1
ATOM 4493 N N . SER A 1 542 ? 24.438 -2.779 -11.93 1 95.44 542 SER A N 1
ATOM 4494 C CA . SER A 1 542 ? 23.922 -2.805 -10.562 1 95.44 542 SER A CA 1
ATOM 4495 C C . SER A 1 542 ? 23.094 -1.565 -10.258 1 95.44 542 SER A C 1
ATOM 4497 O O . SER A 1 542 ? 23.531 -0.439 -10.5 1 95.44 542 SER A O 1
ATOM 4499 N N . GLY A 1 543 ? 21.922 -1.817 -9.742 1 97.62 543 GLY A N 1
ATOM 4500 C CA . GLY A 1 543 ? 21.094 -0.648 -9.477 1 97.62 543 GLY A CA 1
ATOM 4501 C C . GLY A 1 543 ? 19.984 -0.914 -8.484 1 97.62 543 GLY A C 1
ATOM 4502 O O . GLY A 1 543 ? 19.984 -1.942 -7.805 1 97.62 543 GLY A O 1
ATOM 4503 N N . TYR A 1 544 ? 19.156 0.081 -8.25 1 98.56 544 TYR A N 1
ATOM 4504 C CA . TYR A 1 544 ? 17.906 0.069 -7.484 1 98.56 544 TYR A CA 1
ATOM 4505 C C . TYR A 1 544 ? 16.75 0.606 -8.312 1 98.56 544 TYR A C 1
ATOM 4507 O O . TYR A 1 544 ? 16.922 1.548 -9.094 1 98.56 544 TYR A O 1
ATOM 4515 N N . ARG A 1 545 ? 15.625 -0.008 -8.156 1 98.31 545 ARG A N 1
ATOM 4516 C CA . ARG A 1 545 ? 14.43 0.559 -8.773 1 98.31 545 ARG A CA 1
ATOM 4517 C C . ARG A 1 545 ? 13.602 1.334 -7.758 1 98.31 545 ARG A C 1
ATOM 4519 O O . ARG A 1 545 ? 13.555 0.972 -6.582 1 98.31 545 ARG A O 1
ATOM 4526 N N . ILE A 1 546 ? 13.008 2.4 -8.219 1 98.62 546 ILE A N 1
ATOM 4527 C CA . ILE A 1 546 ? 12.109 3.236 -7.434 1 98.62 546 ILE A CA 1
ATOM 4528 C C . ILE A 1 546 ? 10.664 2.857 -7.734 1 98.62 546 ILE A C 1
ATOM 4530 O O . ILE A 1 546 ? 10.234 2.879 -8.891 1 98.62 546 ILE A O 1
ATOM 4534 N N . VAL A 1 547 ? 9.984 2.455 -6.676 1 98.19 547 VAL A N 1
ATOM 4535 C CA . VAL A 1 547 ? 8.555 2.162 -6.793 1 98.19 547 VAL A CA 1
ATOM 4536 C C . VAL A 1 547 ? 7.754 3.162 -5.957 1 98.19 547 VAL A C 1
ATOM 4538 O O . VAL A 1 547 ? 7.758 3.094 -4.727 1 98.19 547 VAL A O 1
ATOM 4541 N N . ASN A 1 548 ? 7.098 4.066 -6.598 1 98.06 548 ASN A N 1
ATOM 4542 C CA . ASN A 1 548 ? 6.262 5.055 -5.926 1 98.06 548 ASN A CA 1
ATOM 4543 C C . ASN A 1 548 ? 4.793 4.641 -5.922 1 98.06 548 ASN A C 1
ATOM 4545 O O . ASN A 1 548 ? 4.105 4.766 -6.941 1 98.06 548 ASN A O 1
ATOM 4549 N N . LYS A 1 549 ? 4.242 4.219 -4.793 1 97 549 LYS A N 1
ATOM 4550 C CA . LYS A 1 549 ? 2.869 3.74 -4.668 1 97 549 LYS A CA 1
ATOM 4551 C C . LYS A 1 549 ? 1.951 4.84 -4.137 1 97 549 LYS A C 1
ATOM 4553 O O . LYS A 1 549 ? 0.778 4.59 -3.85 1 97 549 LYS A O 1
ATOM 4558 N N . GLY A 1 550 ? 2.486 5.984 -4.004 1 97.5 550 GLY A N 1
ATOM 4559 C CA . GLY A 1 550 ? 1.697 7.098 -3.504 1 97.5 550 GLY A CA 1
ATOM 4560 C C . GLY A 1 550 ? 1.569 8.234 -4.5 1 97.5 550 GLY A C 1
ATOM 4561 O O . GLY A 1 550 ? 1.401 9.391 -4.113 1 97.5 550 GLY A O 1
ATOM 4562 N N . MET A 1 551 ? 1.572 7.957 -5.793 1 97.12 551 MET A N 1
ATOM 4563 C CA . MET A 1 551 ? 1.562 8.984 -6.828 1 97.12 551 MET A CA 1
ATOM 4564 C C . MET A 1 551 ? 0.221 9.711 -6.859 1 97.12 551 MET A C 1
ATOM 4566 O O . MET A 1 551 ? -0.821 9.109 -6.586 1 97.12 551 MET A O 1
ATOM 4570 N N . THR A 1 552 ? 0.265 10.938 -7.16 1 96.75 552 THR A N 1
ATOM 4571 C CA . THR A 1 552 ? -0.934 11.75 -7.309 1 96.75 552 THR A CA 1
ATOM 4572 C C . THR A 1 552 ? -0.774 12.742 -8.461 1 96.75 552 THR A C 1
ATOM 4574 O O . THR A 1 552 ? 0.348 13.07 -8.852 1 96.75 552 THR A O 1
ATOM 4577 N N . TYR A 1 553 ? -1.857 13.055 -9.086 1 96.81 553 TYR A N 1
ATOM 4578 C CA . TYR A 1 553 ? -1.87 14.094 -10.109 1 96.81 553 TYR A CA 1
ATOM 4579 C C . TYR A 1 553 ? -2.279 15.438 -9.523 1 96.81 553 TYR A C 1
ATOM 4581 O O . TYR A 1 553 ? -3.312 15.539 -8.859 1 96.81 553 TYR A O 1
ATOM 4589 N N . ASN A 1 554 ? -1.464 16.406 -9.711 1 95.5 554 ASN A N 1
ATOM 4590 C CA . ASN A 1 554 ? -1.838 17.75 -9.297 1 95.5 554 ASN A CA 1
ATOM 4591 C C . ASN A 1 554 ? -2.725 18.438 -10.328 1 95.5 554 ASN A C 1
ATOM 4593 O O . ASN A 1 554 ? -2.27 18.75 -11.438 1 95.5 554 ASN A O 1
ATOM 4597 N N . ILE A 1 555 ? -3.896 18.797 -9.977 1 94.88 555 ILE A N 1
ATOM 4598 C CA . ILE A 1 555 ? -4.898 19.312 -10.906 1 94.88 555 ILE A CA 1
ATOM 4599 C C . ILE A 1 555 ? -4.684 20.797 -11.133 1 94.88 555 ILE A C 1
ATOM 4601 O O . ILE A 1 555 ? -5.172 21.359 -12.117 1 94.88 555 ILE A O 1
ATOM 4605 N N . TYR A 1 556 ? -3.955 21.469 -10.266 1 93.88 556 TYR A N 1
ATOM 4606 C CA . TYR A 1 556 ? -3.744 22.906 -10.406 1 93.88 556 TYR A CA 1
ATOM 4607 C C . TYR A 1 556 ? -2.924 23.219 -11.656 1 93.88 556 TYR A C 1
ATOM 4609 O O . TYR A 1 556 ? -1.824 22.688 -11.828 1 93.88 556 TYR A O 1
ATOM 4617 N N . PRO A 1 557 ? -3.393 24.109 -12.438 1 93.56 557 PRO A N 1
ATOM 4618 C CA . PRO A 1 557 ? -2.658 24.422 -13.672 1 93.56 557 PRO A CA 1
ATOM 4619 C C . PRO A 1 557 ? -1.293 25.047 -13.398 1 93.56 557 PRO A C 1
ATOM 4621 O O . PRO A 1 557 ? -1.163 25.891 -12.516 1 93.56 557 PRO A O 1
ATOM 4624 N N . PRO A 1 558 ? -0.339 24.672 -14.188 1 94.12 558 PRO A N 1
ATOM 4625 C CA . PRO A 1 558 ? 1.002 25.234 -14.008 1 94.12 558 PRO A CA 1
ATOM 4626 C C . PRO A 1 558 ? 1.028 26.766 -14.148 1 94.12 558 PRO A C 1
ATOM 4628 O O . PRO A 1 558 ? 0.38 27.312 -15.039 1 94.12 558 PRO A O 1
ATOM 4631 N N . GLY A 1 559 ? 1.732 27.391 -13.211 1 91.62 559 GLY A N 1
ATOM 4632 C CA . GLY A 1 559 ? 1.961 28.812 -13.305 1 91.62 559 GLY A CA 1
ATOM 4633 C C . GLY A 1 559 ? 0.898 29.641 -12.602 1 91.62 559 GLY A C 1
ATOM 4634 O O . GLY A 1 559 ? 1.034 30.859 -12.469 1 91.62 559 GLY A O 1
ATOM 4635 N N . THR A 1 560 ? -0.033 28.953 -12.062 1 87.06 560 THR A N 1
ATOM 4636 C CA . THR A 1 560 ? -1.124 29.703 -11.461 1 87.06 560 THR A CA 1
ATOM 4637 C C . THR A 1 560 ? -0.873 29.922 -9.969 1 87.06 560 THR A C 1
ATOM 4639 O O . THR A 1 560 ? -0.531 28.984 -9.25 1 87.06 560 THR A O 1
ATOM 4642 N N . ARG A 1 561 ? -0.912 31.172 -9.469 1 80.38 561 ARG A N 1
ATOM 4643 C CA . ARG A 1 561 ? -0.933 31.781 -8.141 1 80.38 561 ARG A CA 1
ATOM 4644 C C . ARG A 1 561 ? -0.051 31.016 -7.164 1 80.38 561 ARG A C 1
ATOM 4646 O O . ARG A 1 561 ? 1.021 31.484 -6.781 1 80.38 561 ARG A O 1
ATOM 4653 N N . TYR A 1 562 ? -0.476 29.781 -6.758 1 88.06 562 TYR A N 1
ATOM 4654 C CA . TYR A 1 562 ? 0.26 29.094 -5.707 1 88.06 562 TYR A CA 1
ATOM 4655 C C . TYR A 1 562 ? 1.078 27.938 -6.281 1 88.06 562 TYR A C 1
ATOM 4657 O O . TYR A 1 562 ? 2.002 27.438 -5.633 1 88.06 562 TYR A O 1
ATOM 4665 N N . GLU A 1 563 ? 0.791 27.547 -7.496 1 93.5 563 GLU A N 1
ATOM 4666 C CA . GLU A 1 563 ? 1.352 26.328 -8.078 1 93.5 563 GLU A CA 1
ATOM 4667 C C . GLU A 1 563 ? 2.867 26.438 -8.227 1 93.5 563 GLU A C 1
ATOM 4669 O O . GLU A 1 563 ? 3.588 25.453 -7.996 1 93.5 563 GLU A O 1
ATOM 4674 N N . PRO A 1 564 ? 3.42 27.609 -8.5 1 94.81 564 PRO A N 1
ATOM 4675 C CA . PRO A 1 564 ? 4.875 27.719 -8.609 1 94.81 564 PRO A CA 1
ATOM 4676 C C . PRO A 1 564 ? 5.602 27.359 -7.32 1 94.81 564 PRO A C 1
ATOM 4678 O O . PRO A 1 564 ? 6.785 27.016 -7.348 1 94.81 564 PRO A O 1
ATOM 4681 N N . GLY A 1 565 ? 4.93 27.438 -6.203 1 95.38 565 GLY A N 1
ATOM 4682 C CA . GLY A 1 565 ? 5.512 27.062 -4.926 1 95.38 565 GLY A CA 1
ATOM 4683 C C . GLY A 1 565 ? 5.641 25.562 -4.75 1 95.38 565 GLY A C 1
ATOM 4684 O O . GLY A 1 565 ? 6.355 25.094 -3.859 1 95.38 565 GLY A O 1
ATOM 4685 N N . ILE A 1 566 ? 4.953 24.797 -5.645 1 97.12 566 ILE A N 1
ATOM 4686 C CA . ILE A 1 566 ? 4.98 23.344 -5.539 1 97.12 566 ILE A CA 1
ATOM 4687 C C . ILE A 1 566 ? 5.262 22.719 -6.91 1 97.12 566 ILE A C 1
ATOM 4689 O O . ILE A 1 566 ? 4.656 21.719 -7.285 1 97.12 566 ILE A O 1
ATOM 4693 N N . THR A 1 567 ? 6.148 23.328 -7.672 1 98.12 567 THR A N 1
ATOM 4694 C CA . THR A 1 567 ? 6.395 22.828 -9.023 1 98.12 567 THR A CA 1
ATOM 4695 C C . THR A 1 567 ? 6.867 21.375 -8.984 1 98.12 567 THR A C 1
ATOM 4697 O O . THR A 1 567 ? 6.766 20.656 -9.977 1 98.12 567 THR A O 1
ATOM 4700 N N . TRP A 1 568 ? 7.422 20.953 -7.844 1 98.31 568 TRP A N 1
ATOM 4701 C CA . TRP A 1 568 ? 7.828 19.562 -7.691 1 98.31 568 TRP A CA 1
ATOM 4702 C C . TRP A 1 568 ? 6.629 18.625 -7.832 1 98.31 568 TRP A C 1
ATOM 4704 O O . TRP A 1 568 ? 6.781 17.469 -8.195 1 98.31 568 TRP A O 1
ATOM 4714 N N . SER A 1 569 ? 5.41 19.062 -7.609 1 98.06 569 SER A N 1
ATOM 4715 C CA . SER A 1 569 ? 4.215 18.234 -7.66 1 98.06 569 SER A CA 1
ATOM 4716 C C . SER A 1 569 ? 3.82 17.922 -9.102 1 98.06 569 SER A C 1
ATOM 4718 O O . SER A 1 569 ? 2.945 17.094 -9.344 1 98.06 569 SER A O 1
ATOM 4720 N N . ARG A 1 570 ? 4.52 18.625 -10.078 1 97.88 570 ARG A N 1
ATOM 4721 C CA . ARG A 1 570 ? 4.277 18.328 -11.484 1 97.88 570 ARG A CA 1
ATOM 4722 C C . ARG A 1 570 ? 4.77 16.922 -11.836 1 97.88 570 ARG A C 1
ATOM 4724 O O . ARG A 1 570 ? 4.344 16.344 -12.836 1 97.88 570 ARG A O 1
ATOM 4731 N N . TYR A 1 571 ? 5.691 16.422 -10.961 1 98.5 571 TYR A N 1
ATOM 4732 C CA . TYR A 1 571 ? 6.402 15.188 -11.266 1 98.5 571 TYR A CA 1
ATOM 4733 C C . TYR A 1 571 ? 6.234 14.18 -10.141 1 98.5 571 TYR A C 1
ATOM 4735 O O . TYR A 1 571 ? 6.246 14.539 -8.961 1 98.5 571 TYR A O 1
ATOM 4743 N N . GLN A 1 572 ? 6.008 12.961 -10.5 1 98.62 572 GLN A N 1
ATOM 4744 C CA . GLN A 1 572 ? 5.938 11.906 -9.492 1 98.62 572 GLN A CA 1
ATOM 4745 C C . GLN A 1 572 ? 7.332 11.461 -9.062 1 98.62 572 GLN A C 1
ATOM 4747 O O . GLN A 1 572 ? 7.527 11.039 -7.918 1 98.62 572 GLN A O 1
ATOM 4752 N N . VAL A 1 573 ? 8.258 11.516 -9.977 1 98.81 573 VAL A N 1
ATOM 4753 C CA . VAL A 1 573 ? 9.688 11.352 -9.742 1 98.81 573 VAL A CA 1
ATOM 4754 C C . VAL A 1 573 ? 10.469 12.305 -10.648 1 98.81 573 VAL A C 1
ATOM 4756 O O . VAL A 1 573 ? 10.148 12.445 -11.828 1 98.81 573 VAL A O 1
ATOM 4759 N N . ALA A 1 574 ? 11.445 12.961 -10.086 1 98.88 574 ALA A N 1
ATOM 4760 C CA . ALA A 1 574 ? 12.391 13.766 -10.859 1 98.88 574 ALA A CA 1
ATOM 4761 C C . ALA A 1 574 ? 13.828 13.469 -10.438 1 98.88 574 ALA A C 1
ATOM 4763 O O . ALA A 1 574 ? 14.102 13.25 -9.25 1 98.88 574 ALA A O 1
ATOM 4764 N N . VAL A 1 575 ? 14.695 13.438 -11.406 1 98.88 575 VAL A N 1
ATOM 4765 C CA . VAL A 1 575 ? 16.094 13.188 -11.109 1 98.88 575 VAL A CA 1
ATOM 4766 C C . VAL A 1 575 ? 16.953 14.359 -11.609 1 98.88 575 VAL A C 1
ATOM 4768 O O . VAL A 1 575 ? 16.844 14.758 -12.773 1 98.88 575 VAL A O 1
ATOM 4771 N N . THR A 1 576 ? 17.781 14.891 -10.75 1 98.69 576 THR A N 1
ATOM 4772 C CA . THR A 1 576 ? 18.656 16 -11.109 1 98.69 576 THR A CA 1
ATOM 4773 C C . THR A 1 576 ? 20.109 15.695 -10.75 1 98.69 576 THR A C 1
ATOM 4775 O O . THR A 1 576 ? 20.375 14.734 -10.023 1 98.69 576 THR A O 1
ATOM 4778 N N . ARG A 1 577 ? 20.953 16.516 -11.32 1 98.06 577 ARG A N 1
ATOM 4779 C CA . ARG A 1 577 ? 22.359 16.484 -10.891 1 98.06 577 ARG A CA 1
ATOM 4780 C C . ARG A 1 577 ? 22.5 17.031 -9.477 1 98.06 577 ARG A C 1
ATOM 4782 O O . ARG A 1 577 ? 21.875 18.031 -9.117 1 98.06 577 ARG A O 1
ATOM 4789 N N . ARG A 1 578 ? 23.25 16.328 -8.68 1 97.5 578 ARG A N 1
ATOM 4790 C CA . ARG A 1 578 ? 23.469 16.797 -7.309 1 97.5 578 ARG A CA 1
ATOM 4791 C C . ARG A 1 578 ? 24.312 18.062 -7.285 1 97.5 578 ARG A C 1
ATOM 4793 O O . ARG A 1 578 ? 25.359 18.141 -7.93 1 97.5 578 ARG A O 1
ATOM 4800 N N . LYS A 1 579 ? 23.844 19.016 -6.594 1 94.25 579 LYS A N 1
ATOM 4801 C CA . LYS A 1 579 ? 24.547 20.281 -6.383 1 94.25 579 LYS A CA 1
ATOM 4802 C C . LYS A 1 579 ? 24.438 20.734 -4.934 1 94.25 579 LYS A C 1
ATOM 4804 O O . LYS A 1 579 ? 23.375 20.594 -4.316 1 94.25 579 LYS A O 1
ATOM 4809 N N . ASP A 1 580 ? 25.453 21.312 -4.48 1 90.94 580 ASP A N 1
ATOM 4810 C CA . ASP A 1 580 ? 25.406 21.859 -3.127 1 90.94 580 ASP A CA 1
ATOM 4811 C C . ASP A 1 580 ? 24.469 23.062 -3.057 1 90.94 580 ASP A C 1
ATOM 4813 O O . ASP A 1 580 ? 23.891 23.344 -2.004 1 90.94 580 ASP A O 1
ATOM 4817 N N . ASN A 1 581 ? 24.297 23.656 -4.152 1 90.25 581 ASN A N 1
ATOM 4818 C CA . ASN A 1 581 ? 23.438 24.844 -4.148 1 90.25 581 ASN A CA 1
ATOM 4819 C C . ASN A 1 581 ? 21.969 24.484 -4.371 1 90.25 581 ASN A C 1
ATOM 4821 O O . ASN A 1 581 ? 21.141 25.359 -4.578 1 90.25 581 ASN A O 1
ATOM 4825 N N . GLU A 1 582 ? 21.672 23.266 -4.461 1 94.69 582 GLU A N 1
ATOM 4826 C CA . GLU A 1 582 ? 20.297 22.766 -4.48 1 94.69 582 GLU A CA 1
ATOM 4827 C C . GLU A 1 582 ? 20.031 21.844 -3.289 1 94.69 582 GLU A C 1
ATOM 4829 O O . GLU A 1 582 ? 19.703 20.672 -3.461 1 94.69 582 GLU A O 1
ATOM 4834 N N . PRO A 1 583 ? 20.141 22.438 -2.139 1 93 583 PRO A N 1
ATOM 4835 C CA . PRO A 1 583 ? 20.078 21.594 -0.938 1 93 583 PRO A CA 1
ATOM 4836 C C . PRO A 1 583 ? 18.672 21.078 -0.656 1 93 583 PRO A C 1
ATOM 4838 O O . PRO A 1 583 ? 18.516 20.062 0.034 1 93 583 PRO A O 1
ATOM 4841 N N . GLY A 1 584 ? 17.641 21.766 -1.107 1 94.94 584 GLY A N 1
ATOM 4842 C CA . GLY A 1 584 ? 16.266 21.406 -0.872 1 94.94 584 GLY A CA 1
ATOM 4843 C C . GLY A 1 584 ? 15.312 21.953 -1.917 1 94.94 584 GLY A C 1
ATOM 4844 O O . GLY A 1 584 ? 15.664 22.859 -2.672 1 94.94 584 GLY A O 1
ATOM 4845 N N . SER A 1 585 ? 14.117 21.438 -1.904 1 96.31 585 SER A N 1
ATOM 4846 C CA . SER A 1 585 ? 13.188 21.734 -2.984 1 96.31 585 SER A CA 1
ATOM 4847 C C . SER A 1 585 ? 12.141 22.75 -2.549 1 96.31 585 SER A C 1
ATOM 4849 O O . SER A 1 585 ? 11.195 23.031 -3.285 1 96.31 585 SER A O 1
ATOM 4851 N N . SER A 1 586 ? 12.266 23.25 -1.373 1 94.56 586 SER A N 1
ATOM 4852 C CA . SER A 1 586 ? 11.32 24.219 -0.815 1 94.56 586 SER A CA 1
ATOM 4853 C C . SER A 1 586 ? 12 25.125 0.2 1 94.56 586 SER A C 1
ATOM 4855 O O . SER A 1 586 ? 13.219 25.078 0.381 1 94.56 586 SER A O 1
ATOM 4857 N N . SER A 1 587 ? 11.289 26.125 0.677 1 93.69 587 SER A N 1
ATOM 4858 C CA . SER A 1 587 ? 11.773 27.031 1.722 1 93.69 587 SER A CA 1
ATOM 4859 C C . SER A 1 587 ? 10.633 27.469 2.637 1 93.69 587 SER A C 1
ATOM 4861 O O . SER A 1 587 ? 9.461 27.25 2.326 1 93.69 587 SER A O 1
ATOM 4863 N N . ILE A 1 588 ? 11 28.094 3.713 1 93.19 588 ILE A N 1
ATOM 4864 C CA . ILE A 1 588 ? 10.008 28.5 4.707 1 93.19 588 ILE A CA 1
ATOM 4865 C C . ILE A 1 588 ? 9.273 29.734 4.227 1 93.19 588 ILE A C 1
ATOM 4867 O O . ILE A 1 588 ? 8.266 30.141 4.82 1 93.19 588 ILE A O 1
ATOM 4871 N N . TYR A 1 589 ? 9.664 30.328 3.064 1 91.81 589 TYR A N 1
ATOM 4872 C CA . TYR A 1 589 ? 9.164 31.625 2.629 1 91.81 589 TYR A CA 1
ATOM 4873 C C . TYR A 1 589 ? 8.078 31.469 1.573 1 91.81 589 TYR A C 1
ATOM 4875 O O . TYR A 1 589 ? 7.543 32.469 1.07 1 91.81 589 TYR A O 1
ATOM 4883 N N . GLN A 1 590 ? 7.723 30.234 1.222 1 89.31 590 GLN A N 1
ATOM 4884 C CA . GLN A 1 590 ? 6.859 29.969 0.073 1 89.31 590 GLN A CA 1
ATOM 4885 C C . GLN A 1 590 ? 5.465 30.547 0.29 1 89.31 590 GLN A C 1
ATOM 4887 O O . GLN A 1 590 ? 4.836 31.047 -0.651 1 89.31 590 GLN A O 1
ATOM 4892 N N . THR A 1 591 ? 5.039 30.562 1.42 1 85.75 591 THR A N 1
ATOM 4893 C CA . THR A 1 591 ? 3.646 30.875 1.725 1 85.75 591 THR A CA 1
ATOM 4894 C C . THR A 1 591 ? 3.332 32.312 1.39 1 85.75 591 THR A C 1
ATOM 4896 O O . THR A 1 591 ? 2.23 32.625 0.934 1 85.75 591 THR A O 1
ATOM 4899 N N . ASN A 1 592 ? 4.266 33.188 1.559 1 81.75 592 ASN A N 1
ATOM 4900 C CA . ASN A 1 592 ? 3.998 34.625 1.454 1 81.75 592 ASN A CA 1
ATOM 4901 C C . ASN A 1 592 ? 4.008 35.094 0.001 1 81.75 592 ASN A C 1
ATOM 4903 O O . ASN A 1 592 ? 3.389 36.094 -0.333 1 81.75 592 ASN A O 1
ATOM 4907 N N . LYS A 1 593 ? 4.688 34.406 -0.801 1 85.88 593 LYS A N 1
ATOM 4908 C CA . LYS A 1 593 ? 4.758 34.719 -2.223 1 85.88 593 LYS A CA 1
ATOM 4909 C C . LYS A 1 593 ? 4.961 33.469 -3.061 1 85.88 593 LYS A C 1
ATOM 4911 O O . LYS A 1 593 ? 5.996 33.312 -3.717 1 85.88 593 LYS A O 1
ATOM 4916 N N . PRO A 1 594 ? 3.979 32.688 -3.094 1 88.94 594 PRO A N 1
ATOM 4917 C CA . PRO A 1 594 ? 4.156 31.375 -3.76 1 88.94 594 PRO A CA 1
ATOM 4918 C C . PRO A 1 594 ? 4.32 31.516 -5.273 1 88.94 594 PRO A C 1
ATOM 4920 O O . PRO A 1 594 ? 4.82 30.594 -5.926 1 88.94 594 PRO A O 1
ATOM 4923 N N . ASP A 1 595 ? 3.859 32.625 -5.863 1 88.81 595 ASP A N 1
ATOM 4924 C CA . ASP A 1 595 ? 3.988 32.812 -7.301 1 88.81 595 ASP A CA 1
ATOM 4925 C C . ASP A 1 595 ? 5.434 33.125 -7.684 1 88.81 595 ASP A C 1
ATOM 4927 O O . ASP A 1 595 ? 5.836 32.906 -8.828 1 88.81 595 ASP A O 1
ATOM 4931 N N . GLU A 1 596 ? 6.172 33.656 -6.738 1 89.31 596 GLU A N 1
ATOM 4932 C CA . GLU A 1 596 ? 7.609 33.875 -6.879 1 89.31 596 GLU A CA 1
ATOM 4933 C C . GLU A 1 596 ? 8.367 33.344 -5.668 1 89.31 596 GLU A C 1
ATOM 4935 O O . GLU A 1 596 ? 8.977 34.125 -4.922 1 89.31 596 GLU A O 1
ATOM 4940 N N . PRO A 1 597 ? 8.414 32.094 -5.602 1 91.75 597 PRO A N 1
ATOM 4941 C CA . PRO A 1 597 ? 9.016 31.5 -4.406 1 91.75 597 PRO A CA 1
ATOM 4942 C C . PRO A 1 597 ? 10.531 31.703 -4.355 1 91.75 597 PRO A C 1
ATOM 4944 O O . PRO A 1 597 ? 11.18 31.797 -5.398 1 91.75 597 PRO A O 1
ATOM 4947 N N . VAL A 1 598 ? 11.055 31.734 -3.141 1 92 598 VAL A N 1
ATOM 4948 C CA . VAL A 1 598 ? 12.492 31.844 -2.943 1 92 598 VAL A CA 1
ATOM 4949 C C . VAL A 1 598 ? 13.195 30.625 -3.529 1 92 598 VAL A C 1
ATOM 4951 O O . VAL A 1 598 ? 14.289 30.75 -4.094 1 92 598 VAL A O 1
ATOM 4954 N N . VAL A 1 599 ? 12.625 29.484 -3.371 1 93.94 599 VAL A N 1
ATOM 4955 C CA . VAL A 1 599 ? 13.094 28.25 -3.982 1 93.94 599 VAL A CA 1
ATOM 4956 C C . VAL A 1 599 ? 12.031 27.703 -4.926 1 93.94 599 VAL A C 1
ATOM 4958 O O . VAL A 1 599 ? 10.93 27.344 -4.492 1 93.94 599 VAL A O 1
ATOM 4961 N N . ARG A 1 600 ? 12.328 27.719 -6.156 1 95.25 600 ARG A N 1
ATOM 4962 C CA . ARG A 1 600 ? 11.469 27.125 -7.18 1 95.25 600 ARG A CA 1
ATOM 4963 C C . ARG A 1 600 ? 12.086 25.844 -7.734 1 95.25 600 ARG A C 1
ATOM 4965 O O . ARG A 1 600 ? 13.07 25.891 -8.477 1 95.25 600 ARG A O 1
ATOM 4972 N N . PHE A 1 601 ? 11.461 24.766 -7.496 1 97.44 601 PHE A N 1
ATOM 4973 C CA . PHE A 1 601 ? 12.016 23.469 -7.867 1 97.44 601 PHE A CA 1
ATOM 4974 C C . PHE A 1 601 ? 12.203 23.375 -9.375 1 97.44 601 PHE A C 1
ATOM 4976 O O . PHE A 1 601 ? 13.156 22.75 -9.852 1 97.44 601 PHE A O 1
ATOM 4983 N N . GLN A 1 602 ? 11.289 23.938 -10.109 1 97.75 602 GLN A N 1
ATOM 4984 C CA . GLN A 1 602 ? 11.359 23.875 -11.57 1 97.75 602 GLN A CA 1
ATOM 4985 C C . GLN A 1 602 ? 12.703 24.391 -12.078 1 97.75 602 GLN A C 1
ATOM 4987 O O . GLN A 1 602 ? 13.156 23.984 -13.148 1 97.75 602 GLN A O 1
ATOM 4992 N N . ASP A 1 603 ? 13.336 25.234 -11.344 1 96.56 603 ASP A N 1
ATOM 4993 C CA . ASP A 1 603 ? 14.641 25.75 -11.742 1 96.56 603 ASP A CA 1
ATOM 4994 C C . ASP A 1 603 ? 15.695 24.656 -11.742 1 96.56 603 ASP A C 1
ATOM 4996 O O . ASP A 1 603 ? 16.656 24.703 -12.508 1 96.56 603 ASP A O 1
ATOM 5000 N N . PHE A 1 604 ? 15.555 23.641 -10.828 1 97.81 604 PHE A N 1
ATOM 5001 C CA . PHE A 1 604 ? 16.453 22.5 -10.82 1 97.81 604 PHE A CA 1
ATOM 5002 C C . PHE A 1 604 ? 16.375 21.734 -12.133 1 97.81 604 PHE A C 1
ATOM 5004 O O . PHE A 1 604 ? 17.359 21.125 -12.57 1 97.81 604 PHE A O 1
ATOM 5011 N N . ILE A 1 605 ? 15.195 21.734 -12.758 1 98.38 605 ILE A N 1
ATOM 5012 C CA . ILE A 1 605 ? 14.93 20.969 -13.977 1 98.38 605 ILE A CA 1
ATOM 5013 C C . ILE A 1 605 ? 15.312 21.812 -15.195 1 98.38 605 ILE A C 1
ATOM 5015 O O . ILE A 1 605 ? 15.875 21.281 -16.156 1 98.38 605 ILE A O 1
ATOM 5019 N N . ASP A 1 606 ? 15.133 23.078 -15.125 1 97.62 606 ASP A N 1
ATOM 5020 C CA . ASP A 1 606 ? 15.188 23.953 -16.297 1 97.62 606 ASP A CA 1
ATOM 5021 C C . ASP A 1 606 ? 16.625 24.156 -16.766 1 97.62 606 ASP A C 1
ATOM 5023 O O . ASP A 1 606 ? 16.859 24.422 -17.953 1 97.62 606 ASP A O 1
ATOM 5027 N N . ASP A 1 607 ? 17.547 24.109 -15.898 1 95.69 607 ASP A N 1
ATOM 5028 C CA . ASP A 1 607 ? 18.922 24.219 -16.375 1 95.69 607 ASP A CA 1
ATOM 5029 C C . ASP A 1 607 ? 19.344 22.969 -17.156 1 95.69 607 ASP A C 1
ATOM 5031 O O . ASP A 1 607 ? 20.328 22.969 -17.875 1 95.69 607 ASP A O 1
ATOM 5035 N N . ASP A 1 608 ? 18.625 21.844 -17.047 1 98.44 608 ASP A N 1
ATOM 5036 C CA . ASP A 1 608 ? 18.609 20.656 -17.891 1 98.44 608 ASP A CA 1
ATOM 5037 C C . ASP A 1 608 ? 20.016 20.047 -18.016 1 98.44 608 ASP A C 1
ATOM 5039 O O . ASP A 1 608 ? 20.484 19.797 -19.125 1 98.44 608 ASP A O 1
ATOM 5043 N N . GLU A 1 609 ? 20.703 19.844 -16.938 1 98.25 609 GLU A N 1
ATOM 5044 C CA . GLU A 1 609 ? 22.062 19.312 -16.906 1 98.25 609 GLU A CA 1
ATOM 5045 C C . GLU A 1 609 ? 22.078 17.844 -17.297 1 98.25 609 GLU A C 1
ATOM 5047 O O . GLU A 1 609 ? 21.062 17.156 -17.203 1 98.25 609 GLU A O 1
ATOM 5052 N N . ASN A 1 610 ? 23.297 17.469 -17.766 1 98.56 610 ASN A N 1
ATOM 5053 C CA . ASN A 1 610 ? 23.531 16.047 -18.016 1 98.56 610 ASN A CA 1
ATOM 5054 C C . ASN A 1 610 ? 23.562 15.242 -16.719 1 98.56 610 ASN A C 1
ATOM 5056 O O . ASN A 1 610 ? 24.203 15.648 -15.75 1 98.56 610 ASN A O 1
ATOM 5060 N N . ILE A 1 611 ? 22.891 14.109 -16.703 1 98.56 611 ILE A N 1
ATOM 5061 C CA . ILE A 1 611 ? 22.828 13.32 -15.477 1 98.56 611 ILE A CA 1
ATOM 5062 C C . ILE A 1 611 ? 23.391 11.922 -15.734 1 98.56 611 ILE A C 1
ATOM 5064 O O . ILE A 1 611 ? 23.203 11.016 -14.922 1 98.56 611 ILE A O 1
ATOM 5068 N N . VAL A 1 612 ? 24.047 11.664 -16.891 1 98.62 612 VAL A N 1
ATOM 5069 C CA . VAL A 1 612 ? 24.609 10.359 -17.219 1 98.62 612 VAL A CA 1
ATOM 5070 C C . VAL A 1 612 ? 25.906 10.133 -16.453 1 98.62 612 VAL A C 1
ATOM 5072 O O . VAL A 1 612 ? 26.875 10.859 -16.641 1 98.62 612 VAL A O 1
ATOM 5075 N N . ASP A 1 613 ? 25.891 9.148 -15.594 1 98.19 613 ASP A N 1
ATOM 5076 C CA . ASP A 1 613 ? 27.062 8.766 -14.812 1 98.19 613 ASP A CA 1
ATOM 5077 C C . ASP A 1 613 ? 27.562 9.938 -13.984 1 98.19 613 ASP A C 1
ATOM 5079 O O . ASP A 1 613 ? 28.766 10.258 -14.023 1 98.19 613 ASP A O 1
ATOM 5083 N N . LYS A 1 614 ? 26.672 10.57 -13.352 1 98.31 614 LYS A N 1
ATOM 5084 C CA . LYS A 1 614 ? 26.922 11.711 -12.477 1 98.31 614 LYS A CA 1
ATOM 5085 C C . LYS A 1 614 ? 26.375 11.453 -11.07 1 98.31 614 LYS A C 1
ATOM 5087 O O . LYS A 1 614 ? 25.719 10.445 -10.828 1 98.31 614 LYS A O 1
ATOM 5092 N N . ASP A 1 615 ? 26.828 12.297 -10.148 1 98.19 615 ASP A N 1
ATOM 5093 C CA . ASP A 1 615 ? 26.156 12.336 -8.852 1 98.19 615 ASP A CA 1
ATOM 5094 C C . ASP A 1 615 ? 24.734 12.891 -8.984 1 98.19 615 ASP A C 1
ATOM 5096 O O . ASP A 1 615 ? 24.547 14.055 -9.336 1 98.19 615 ASP A O 1
ATOM 5100 N N . ILE A 1 616 ? 23.719 12.039 -8.727 1 98.5 616 ILE A N 1
ATOM 5101 C CA . ILE A 1 616 ? 22.359 12.453 -9.039 1 98.5 616 ILE A CA 1
ATOM 5102 C C . ILE A 1 616 ? 21.484 12.32 -7.797 1 98.5 616 ILE A C 1
ATOM 5104 O O . ILE A 1 616 ? 21.812 11.578 -6.871 1 98.5 616 ILE A O 1
ATOM 5108 N N . VAL A 1 617 ? 20.406 13.055 -7.766 1 98.69 617 VAL A N 1
ATOM 5109 C CA . VAL A 1 617 ? 19.406 13.094 -6.695 1 98.69 617 VAL A CA 1
ATOM 5110 C C . VAL A 1 617 ? 18.016 12.812 -7.27 1 98.69 617 VAL A C 1
ATOM 5112 O O . VAL A 1 617 ? 17.625 13.406 -8.281 1 98.69 617 VAL A O 1
ATOM 5115 N N . ALA A 1 618 ? 17.312 11.898 -6.641 1 98.88 618 ALA A N 1
ATOM 5116 C CA . ALA A 1 618 ? 15.906 11.672 -6.973 1 98.88 618 ALA A CA 1
ATOM 5117 C C . ALA A 1 618 ? 14.984 12.445 -6.031 1 98.88 618 ALA A C 1
ATOM 5119 O O . ALA A 1 618 ? 15.25 12.531 -4.832 1 98.88 618 ALA A O 1
ATOM 5120 N N . TRP A 1 619 ? 13.984 13.016 -6.625 1 98.88 619 TRP A N 1
ATOM 5121 C CA . TRP A 1 619 ? 12.93 13.727 -5.902 1 98.88 619 TRP A CA 1
ATOM 5122 C C . TRP A 1 619 ? 11.586 13.039 -6.082 1 98.88 619 TRP A C 1
ATOM 5124 O O . TRP A 1 619 ? 11.141 12.812 -7.211 1 98.88 619 TRP A O 1
ATOM 5134 N N . LEU A 1 620 ? 10.938 12.695 -4.973 1 98.88 620 LEU A N 1
ATOM 5135 C CA . LEU A 1 620 ? 9.711 11.922 -5.062 1 98.88 620 LEU A CA 1
ATOM 5136 C C . LEU A 1 620 ? 8.531 12.695 -4.48 1 98.88 620 LEU A C 1
ATOM 5138 O O . LEU A 1 620 ? 8.648 13.305 -3.418 1 98.88 620 LEU A O 1
ATOM 5142 N N . THR A 1 621 ? 7.406 12.648 -5.195 1 98.81 621 THR A N 1
ATOM 5143 C CA . THR A 1 621 ? 6.164 13.281 -4.758 1 98.81 621 THR A CA 1
ATOM 5144 C C . THR A 1 621 ? 5.086 12.234 -4.496 1 98.81 621 THR A C 1
ATOM 5146 O O . THR A 1 621 ? 4.809 11.391 -5.355 1 98.81 621 THR A O 1
ATOM 5149 N N . MET A 1 622 ? 4.535 12.258 -3.309 1 98.62 622 MET A N 1
ATOM 5150 C CA . MET A 1 622 ? 3.346 11.484 -2.959 1 98.62 622 MET A CA 1
ATOM 5151 C C . MET A 1 622 ? 2.199 12.406 -2.559 1 98.62 622 MET A C 1
ATOM 5153 O O . MET A 1 622 ? 2.424 13.578 -2.23 1 98.62 622 MET A O 1
ATOM 5157 N N . GLY A 1 623 ? 0.999 11.891 -2.627 1 98.12 623 GLY A N 1
ATOM 5158 C CA . GLY A 1 623 ? -0.137 12.688 -2.191 1 98.12 623 GLY A CA 1
ATOM 5159 C C . GLY A 1 623 ? -1.469 11.992 -2.398 1 98.12 623 GLY A C 1
ATOM 5160 O O . GLY A 1 623 ? -1.515 10.867 -2.902 1 98.12 623 GLY A O 1
ATOM 5161 N N . PHE A 1 624 ? -2.533 12.617 -1.939 1 97.56 624 PHE A N 1
ATOM 5162 C CA . PHE A 1 624 ? -3.887 12.109 -2.117 1 97.56 624 PHE A CA 1
ATOM 5163 C C . PHE A 1 624 ? -4.91 13.234 -2.004 1 97.56 624 PHE A C 1
ATOM 5165 O O . PHE A 1 624 ? -4.602 14.312 -1.49 1 97.56 624 PHE A O 1
ATOM 5172 N N . TYR A 1 625 ? -6.074 13.008 -2.592 1 97.94 625 TYR A N 1
ATOM 5173 C CA . TYR A 1 625 ? -7.234 13.867 -2.383 1 97.94 625 TYR A CA 1
ATOM 5174 C C . TYR A 1 625 ? -8.109 13.336 -1.253 1 97.94 625 TYR A C 1
ATOM 5176 O O . TYR A 1 625 ? -8.312 12.125 -1.129 1 97.94 625 TYR A O 1
ATOM 5184 N N . HIS A 1 626 ? -8.555 14.188 -0.431 1 97.94 626 HIS A N 1
ATOM 5185 C CA . HIS A 1 626 ? -9.422 13.836 0.688 1 97.94 626 HIS A CA 1
ATOM 5186 C C . HIS A 1 626 ? -10.75 14.57 0.608 1 97.94 626 HIS A C 1
ATOM 5188 O O . HIS A 1 626 ? -10.789 15.805 0.606 1 97.94 626 HIS A O 1
ATOM 5194 N N . ILE A 1 627 ? -11.781 13.883 0.459 1 97.88 627 ILE A N 1
ATOM 5195 C CA . ILE A 1 627 ? -13.133 14.383 0.659 1 97.88 627 ILE A CA 1
ATOM 5196 C C . ILE A 1 627 ? -13.68 13.891 1.997 1 97.88 627 ILE A C 1
ATOM 5198 O O . ILE A 1 627 ? -14.133 12.75 2.104 1 97.88 627 ILE A O 1
ATOM 5202 N N . PRO A 1 628 ? -13.68 14.719 2.953 1 97.44 628 PRO A N 1
ATOM 5203 C CA . PRO A 1 628 ? -14.062 14.266 4.293 1 97.44 628 PRO A CA 1
ATOM 5204 C C . PRO A 1 628 ? -15.492 13.734 4.352 1 97.44 628 PRO A C 1
ATOM 5206 O O . PRO A 1 628 ? -16.391 14.289 3.707 1 97.44 628 PRO A O 1
ATOM 5209 N N . VAL A 1 629 ? -15.672 12.719 5.109 1 97.31 629 VAL A N 1
ATOM 5210 C CA . VAL A 1 629 ? -16.969 12.07 5.336 1 97.31 629 VAL A CA 1
ATOM 5211 C C . VAL A 1 629 ? -17.234 11.969 6.836 1 97.31 629 VAL A C 1
ATOM 5213 O O . VAL A 1 629 ? -16.406 12.383 7.652 1 97.31 629 VAL A O 1
ATOM 5216 N N . LYS A 1 630 ? -18.422 11.516 7.234 1 97 630 LYS A N 1
ATOM 5217 C CA . LYS A 1 630 ? -18.828 11.477 8.633 1 97 630 LYS A CA 1
ATOM 5218 C C . LYS A 1 630 ? -17.875 10.625 9.461 1 97 630 LYS A C 1
ATOM 5220 O O . LYS A 1 630 ? -17.594 10.938 10.625 1 97 630 LYS A O 1
ATOM 5225 N N . GLU A 1 631 ? -17.312 9.609 8.859 1 96.88 631 GLU A N 1
ATOM 5226 C CA . GLU A 1 631 ? -16.453 8.664 9.562 1 96.88 631 GLU A CA 1
ATOM 5227 C C . GLU A 1 631 ? -15.094 9.281 9.883 1 96.88 631 GLU A C 1
ATOM 5229 O O . GLU A 1 631 ? -14.312 8.711 10.656 1 96.88 631 GLU A O 1
ATOM 5234 N N . ASP A 1 632 ? -14.797 10.461 9.391 1 97 632 ASP A N 1
ATOM 5235 C CA . ASP A 1 632 ? -13.562 11.172 9.711 1 97 632 ASP A CA 1
ATOM 5236 C C . ASP A 1 632 ? -13.68 11.906 11.047 1 97 632 ASP A C 1
ATOM 5238 O O . ASP A 1 632 ? -12.703 12.469 11.539 1 97 632 ASP A O 1
ATOM 5242 N N . LEU A 1 633 ? -14.859 11.906 11.656 1 96.19 633 LEU A N 1
ATOM 5243 C CA . LEU A 1 633 ? -15.109 12.602 12.914 1 96.19 633 LEU A CA 1
ATOM 5244 C C . LEU A 1 633 ? -14.992 11.648 14.094 1 96.19 633 LEU A C 1
ATOM 5246 O O . LEU A 1 633 ? -15.414 10.492 14.008 1 96.19 633 LEU A O 1
ATOM 5250 N N . PRO A 1 634 ? -14.445 12.086 15.219 1 94.62 634 PRO A N 1
ATOM 5251 C CA . PRO A 1 634 ? -13.859 13.414 15.43 1 94.62 634 PRO A CA 1
ATOM 5252 C C . PRO A 1 634 ? -12.422 13.508 14.93 1 94.62 634 PRO A C 1
ATOM 5254 O O . PRO A 1 634 ? -11.914 14.609 14.711 1 94.62 634 PRO A O 1
ATOM 5257 N N . VAL A 1 635 ? -11.75 12.297 14.859 1 96.06 635 VAL A N 1
ATOM 5258 C CA . VAL A 1 635 ? -10.359 12.234 14.406 1 96.06 635 VAL A CA 1
ATOM 5259 C C . VAL A 1 635 ? -10.25 11.289 13.211 1 96.06 635 VAL A C 1
ATOM 5261 O O . VAL A 1 635 ? -10.781 10.18 13.242 1 96.06 635 VAL A O 1
ATOM 5264 N N . THR A 1 636 ? -9.633 11.766 12.203 1 96.94 636 THR A N 1
ATOM 5265 C CA . THR A 1 636 ? -9.445 10.953 11.008 1 96.94 636 THR A CA 1
ATOM 5266 C C . THR A 1 636 ? -8.664 9.68 11.328 1 96.94 636 THR A C 1
ATOM 5268 O O . THR A 1 636 ? -7.672 9.719 12.055 1 96.94 636 THR A O 1
ATOM 5271 N N . HIS A 1 637 ? -9.148 8.547 10.844 1 97.19 637 HIS A N 1
ATOM 5272 C CA . HIS A 1 637 ? -8.469 7.277 11.07 1 97.19 637 HIS A CA 1
ATOM 5273 C C . HIS A 1 637 ? -7.48 6.977 9.953 1 97.19 637 HIS A C 1
ATOM 5275 O O . HIS A 1 637 ? -7.602 7.516 8.852 1 97.19 637 HIS A O 1
ATOM 5281 N N . THR A 1 638 ? -6.57 6.02 10.172 1 97.75 638 THR A N 1
ATOM 5282 C CA . THR A 1 638 ? -5.457 5.766 9.266 1 97.75 638 THR A CA 1
ATOM 5283 C C . THR A 1 638 ? -5.805 4.656 8.273 1 97.75 638 THR A C 1
ATOM 5285 O O . THR A 1 638 ? -5.008 4.332 7.391 1 97.75 638 THR A O 1
ATOM 5288 N N . THR A 1 639 ? -6.988 4.062 8.328 1 96.5 639 THR A N 1
ATOM 5289 C CA . THR A 1 639 ? -7.355 2.943 7.469 1 96.5 639 THR A CA 1
ATOM 5290 C C . THR A 1 639 ? -7.34 3.361 6 1 96.5 639 THR A C 1
ATOM 5292 O O . THR A 1 639 ? -8.094 4.246 5.594 1 96.5 639 THR A O 1
ATOM 5295 N N . GLY A 1 640 ? -6.473 2.754 5.277 1 93.38 640 GLY A N 1
ATOM 5296 C CA . GLY A 1 640 ? -6.41 3.01 3.846 1 93.38 640 GLY A CA 1
ATOM 5297 C C . GLY A 1 640 ? -5.711 4.312 3.504 1 93.38 640 GLY A C 1
ATOM 5298 O O . GLY A 1 640 ? -5.695 4.727 2.342 1 93.38 640 GLY A O 1
ATOM 5299 N N . GLU A 1 641 ? -5.027 4.918 4.492 1 93 641 GLU A N 1
ATOM 5300 C CA . GLU A 1 641 ? -4.508 6.266 4.293 1 93 641 GLU A CA 1
ATOM 5301 C C . GLU A 1 641 ? -2.982 6.27 4.234 1 93 641 GLU A C 1
ATOM 5303 O O . GLU A 1 641 ? -2.352 7.32 4.355 1 93 641 GLU A O 1
ATOM 5308 N N . SER A 1 642 ? -2.357 5.176 4.004 1 96.44 642 SER A N 1
ATOM 5309 C CA . SER A 1 642 ? -0.903 5.09 3.922 1 96.44 642 SER A CA 1
ATOM 5310 C C . SER A 1 642 ? -0.426 5.168 2.477 1 96.44 642 SER A C 1
ATOM 5312 O O . SER A 1 642 ? -1.031 4.566 1.585 1 96.44 642 SER A O 1
ATOM 5314 N N . LEU A 1 643 ? 0.536 5.973 2.244 1 97.69 643 LEU A N 1
ATOM 5315 C CA . LEU A 1 643 ? 1.251 6.059 0.977 1 97.69 643 LEU A CA 1
ATOM 5316 C C . LEU A 1 643 ? 2.734 5.762 1.168 1 97.69 643 LEU A C 1
ATOM 5318 O O . LEU A 1 643 ? 3.328 6.16 2.172 1 97.69 643 LEU A O 1
ATOM 5322 N N . SER A 1 644 ? 3.365 5.066 0.192 1 97.81 644 SER A N 1
ATOM 5323 C CA . SER A 1 644 ? 4.773 4.715 0.347 1 97.81 644 SER A CA 1
ATOM 5324 C C . SER A 1 644 ? 5.504 4.75 -0.991 1 97.81 644 SER A C 1
ATOM 5326 O O . SER A 1 644 ? 4.879 4.629 -2.047 1 97.81 644 SER A O 1
ATOM 5328 N N . PHE A 1 645 ? 6.742 4.996 -0.948 1 98.56 645 PHE A N 1
ATOM 5329 C CA . PHE A 1 645 ? 7.617 4.59 -2.041 1 98.56 645 PHE A CA 1
ATOM 5330 C C . PHE A 1 645 ? 8.688 3.623 -1.549 1 98.56 645 PHE A C 1
ATOM 5332 O O . PHE A 1 645 ? 8.992 3.582 -0.355 1 98.56 645 PHE A O 1
ATOM 5339 N N . PHE A 1 646 ? 9.25 2.85 -2.504 1 98.75 646 PHE A N 1
ATOM 5340 C CA . PHE A 1 646 ? 10.242 1.83 -2.205 1 98.75 646 PHE A CA 1
ATOM 5341 C C . PHE A 1 646 ? 11.516 2.062 -3.014 1 98.75 646 PHE A C 1
ATOM 5343 O O . PHE A 1 646 ? 11.453 2.535 -4.152 1 98.75 646 PHE A O 1
ATOM 5350 N N . LEU A 1 647 ? 12.602 1.824 -2.396 1 98.81 647 LEU A N 1
ATOM 5351 C CA . LEU A 1 647 ? 13.875 1.559 -3.061 1 98.81 647 LEU A CA 1
ATOM 5352 C C . LEU A 1 647 ? 14.219 0.076 -2.992 1 98.81 647 LEU A C 1
ATOM 5354 O O . LEU A 1 647 ? 14.562 -0.437 -1.923 1 98.81 647 LEU A O 1
ATOM 5358 N N . LEU A 1 648 ? 14.18 -0.562 -4.141 1 98.62 648 LEU A N 1
ATOM 5359 C CA . LEU A 1 648 ? 14.375 -2.008 -4.172 1 98.62 648 LEU A CA 1
ATOM 5360 C C . LEU A 1 648 ? 15.578 -2.379 -5.023 1 98.62 648 LEU A C 1
ATOM 5362 O O . LEU A 1 648 ? 15.766 -1.834 -6.113 1 98.62 648 LEU A O 1
ATOM 5366 N N . PRO A 1 649 ? 16.344 -3.33 -4.535 1 98.12 649 PRO A N 1
ATOM 5367 C CA . PRO A 1 649 ? 17.484 -3.766 -5.348 1 98.12 649 PRO A CA 1
ATOM 5368 C C . PRO A 1 649 ? 17.078 -4.242 -6.738 1 98.12 649 PRO A C 1
ATOM 5370 O O . PRO A 1 649 ? 16.031 -4.887 -6.887 1 98.12 649 PRO A O 1
ATOM 5373 N N . PHE A 1 650 ? 17.859 -3.902 -7.711 1 97.81 650 PHE A N 1
ATOM 5374 C CA . PHE A 1 650 ? 17.656 -4.266 -9.109 1 97.81 650 PHE A CA 1
ATOM 5375 C C . PHE A 1 650 ? 18.969 -4.754 -9.734 1 97.81 650 PHE A C 1
ATOM 5377 O O . PHE A 1 650 ? 19.688 -3.979 -10.352 1 97.81 650 PHE A O 1
ATOM 5384 N N . ASN A 1 651 ? 19.219 -6.094 -9.562 1 97.38 651 ASN A N 1
ATOM 5385 C CA . ASN A 1 651 ? 20.469 -6.734 -9.945 1 97.38 651 ASN A CA 1
ATOM 5386 C C . ASN A 1 651 ? 21.656 -6.121 -9.211 1 97.38 651 ASN A C 1
ATOM 5388 O O . ASN A 1 651 ? 22.734 -5.945 -9.797 1 97.38 651 ASN A O 1
ATOM 5392 N N . TYR A 1 652 ? 21.406 -5.68 -8.039 1 97.25 652 TYR A N 1
ATOM 5393 C CA . TYR A 1 652 ? 22.453 -5.094 -7.199 1 97.25 652 TYR A CA 1
ATOM 5394 C C . TYR A 1 652 ? 23.25 -6.18 -6.492 1 97.25 652 TYR A C 1
ATOM 5396 O O . TYR A 1 652 ? 24.484 -6.109 -6.438 1 97.25 652 TYR A O 1
ATOM 5404 N N . PHE A 1 653 ? 22.562 -7.133 -5.887 1 95.81 653 PHE A N 1
ATOM 5405 C CA . PHE A 1 653 ? 23.172 -8.266 -5.199 1 95.81 653 PHE A CA 1
ATOM 5406 C C . PHE A 1 653 ? 23.219 -9.484 -6.105 1 95.81 653 PHE A C 1
ATOM 5408 O O . PHE A 1 653 ? 22.594 -9.508 -7.16 1 95.81 653 PHE A O 1
ATOM 5415 N N . ASP A 1 654 ? 23.922 -10.492 -5.711 1 93.31 654 ASP A N 1
ATOM 5416 C CA . ASP A 1 654 ? 24.047 -11.695 -6.527 1 93.31 654 ASP A CA 1
ATOM 5417 C C . ASP A 1 654 ? 22.844 -12.625 -6.32 1 93.31 654 ASP A C 1
ATOM 5419 O O . ASP A 1 654 ? 22.594 -13.516 -7.137 1 93.31 654 ASP A O 1
ATOM 5423 N N . GLU A 1 655 ? 22.203 -12.484 -5.258 1 94.31 655 GLU A N 1
ATOM 5424 C CA . GLU A 1 655 ? 20.953 -13.141 -4.898 1 94.31 655 GLU A CA 1
ATOM 5425 C C . GLU A 1 655 ? 20.266 -12.414 -3.752 1 94.31 655 GLU A C 1
ATOM 5427 O O . GLU A 1 655 ? 20.688 -11.336 -3.34 1 94.31 655 GLU A O 1
ATOM 5432 N N . ASN A 1 656 ? 19.188 -12.922 -3.275 1 94.25 656 ASN A N 1
ATOM 5433 C CA . ASN A 1 656 ? 18.516 -12.344 -2.121 1 94.25 656 ASN A CA 1
ATOM 5434 C C . ASN A 1 656 ? 19.406 -12.328 -0.887 1 94.25 656 ASN A C 1
ATOM 5436 O O . ASN A 1 656 ? 19.766 -13.383 -0.357 1 94.25 656 ASN A O 1
ATOM 5440 N N . PRO A 1 657 ? 19.703 -11.172 -0.362 1 94.5 657 PRO A N 1
ATOM 5441 C CA . PRO A 1 657 ? 20.656 -11.125 0.761 1 94.5 657 PRO A CA 1
ATOM 5442 C C . PRO A 1 657 ? 20.078 -11.742 2.035 1 94.5 657 PRO A C 1
ATOM 5444 O O . PRO A 1 657 ? 20.828 -12.062 2.963 1 94.5 657 PRO A O 1
ATOM 5447 N N . ALA A 1 658 ? 18.797 -11.945 2.07 1 93.94 658 ALA A N 1
ATOM 5448 C CA . ALA A 1 658 ? 18.172 -12.531 3.252 1 93.94 658 ALA A CA 1
ATOM 5449 C C . ALA A 1 658 ? 18.484 -14.023 3.348 1 93.94 658 ALA A C 1
ATOM 5451 O O . ALA A 1 658 ? 18.188 -14.664 4.359 1 93.94 658 ALA A O 1
ATOM 5452 N N . MET A 1 659 ? 19.141 -14.625 2.389 1 92.75 659 MET A N 1
ATOM 5453 C CA . MET A 1 659 ? 19.547 -16.031 2.418 1 92.75 659 MET A CA 1
ATOM 5454 C C . MET A 1 659 ? 20.469 -16.297 3.594 1 92.75 659 MET A C 1
ATOM 5456 O O . MET A 1 659 ? 20.562 -17.422 4.078 1 92.75 659 MET A O 1
ATOM 5460 N N . ALA A 1 660 ? 21.125 -15.266 4.102 1 90.69 660 ALA A N 1
ATOM 5461 C CA . ALA A 1 660 ? 22.094 -15.414 5.18 1 90.69 660 ALA A CA 1
ATOM 5462 C C . ALA A 1 660 ? 21.406 -15.516 6.535 1 90.69 660 ALA A C 1
ATOM 5464 O O . ALA A 1 660 ? 22 -15.945 7.52 1 90.69 660 ALA A O 1
ATOM 5465 N N . SER A 1 661 ? 20.172 -15.18 6.57 1 89.75 661 SER A N 1
ATOM 5466 C CA . SER A 1 661 ? 19.453 -15.094 7.84 1 89.75 661 SER A CA 1
ATOM 5467 C C . SER A 1 661 ? 19.156 -16.484 8.406 1 89.75 661 SER A C 1
ATOM 5469 O O . SER A 1 661 ? 18.859 -17.406 7.66 1 89.75 661 SER A O 1
ATOM 5471 N N . ARG A 1 662 ? 19.141 -16.594 9.781 1 89.88 662 ARG A N 1
ATOM 5472 C CA . ARG A 1 662 ? 18.859 -17.859 10.461 1 89.88 662 ARG A CA 1
ATOM 5473 C C . ARG A 1 662 ? 17.406 -17.906 10.938 1 89.88 662 ARG A C 1
ATOM 5475 O O . ARG A 1 662 ? 16.984 -18.922 11.484 1 89.88 662 ARG A O 1
ATOM 5482 N N . ASN A 1 663 ? 16.688 -16.891 10.766 1 90.06 663 ASN A N 1
ATOM 5483 C CA . ASN A 1 663 ? 15.297 -16.875 11.18 1 90.06 663 ASN A CA 1
ATOM 5484 C C . ASN A 1 663 ? 14.383 -17.469 10.102 1 90.06 663 ASN A C 1
ATOM 5486 O O . ASN A 1 663 ? 13.438 -16.812 9.656 1 90.06 663 ASN A O 1
ATOM 5490 N N . ALA A 1 664 ? 14.703 -18.625 9.672 1 92.81 664 ALA A N 1
ATOM 5491 C CA . ALA A 1 664 ? 13.969 -19.391 8.672 1 92.81 664 ALA A CA 1
ATOM 5492 C C . ALA A 1 664 ? 13.68 -20.797 9.164 1 92.81 664 ALA A C 1
ATOM 5494 O O . ALA A 1 664 ? 14.258 -21.25 10.164 1 92.81 664 ALA A O 1
ATOM 5495 N N . ILE A 1 665 ? 12.758 -21.438 8.555 1 92.81 665 ILE A N 1
ATOM 5496 C CA . ILE A 1 665 ? 12.438 -22.828 8.852 1 92.81 665 ILE A CA 1
ATOM 5497 C C . ILE A 1 665 ? 12.43 -23.641 7.555 1 92.81 665 ILE A C 1
ATOM 5499 O O . ILE A 1 665 ? 11.953 -23.156 6.52 1 92.81 665 ILE A O 1
ATOM 5503 N N . ARG A 1 666 ? 13.047 -24.75 7.574 1 93.56 666 ARG A N 1
ATOM 5504 C CA . ARG A 1 666 ? 13.016 -25.719 6.477 1 93.56 666 ARG A CA 1
ATOM 5505 C C . ARG A 1 666 ? 12.531 -27.078 6.957 1 93.56 666 ARG A C 1
ATOM 5507 O O . ARG A 1 666 ? 12.938 -27.547 8.023 1 93.56 666 ARG A O 1
ATOM 5514 N N . ILE A 1 667 ? 11.633 -27.641 6.281 1 93.31 667 ILE A N 1
ATOM 5515 C CA . ILE A 1 667 ? 11.07 -28.938 6.633 1 93.31 667 ILE A CA 1
ATOM 5516 C C . ILE A 1 667 ? 11.25 -29.922 5.473 1 93.31 667 ILE A C 1
ATOM 5518 O O . ILE A 1 667 ? 10.727 -29.703 4.379 1 93.31 667 ILE A O 1
ATOM 5522 N N . ASP A 1 668 ? 11.969 -30.969 5.695 1 92.19 668 ASP A N 1
ATOM 5523 C CA . ASP A 1 668 ? 12.242 -31.984 4.691 1 92.19 668 ASP A CA 1
ATOM 5524 C C . ASP A 1 668 ? 11.586 -33.312 5.066 1 92.19 668 ASP A C 1
ATOM 5526 O O . ASP A 1 668 ? 11.531 -33.688 6.246 1 92.19 668 ASP A O 1
ATOM 5530 N N . PRO A 1 669 ? 11.125 -34 4.051 1 91.25 669 PRO A N 1
ATOM 5531 C CA . PRO A 1 669 ? 10.625 -35.344 4.352 1 91.25 669 PRO A CA 1
ATOM 5532 C C . PRO A 1 669 ? 11.75 -36.312 4.68 1 91.25 669 PRO A C 1
ATOM 5534 O O . PRO A 1 669 ? 12.844 -36.219 4.117 1 91.25 669 PRO A O 1
ATOM 5537 N N . ILE A 1 670 ? 11.492 -37.219 5.621 1 92.81 670 ILE A N 1
ATOM 5538 C CA . ILE A 1 670 ? 12.336 -38.375 5.879 1 92.81 670 ILE A CA 1
ATOM 5539 C C . ILE A 1 670 ? 11.68 -39.625 5.289 1 92.81 670 ILE A C 1
ATOM 5541 O O . ILE A 1 670 ? 10.641 -40.062 5.77 1 92.81 670 ILE A O 1
ATOM 5545 N N . ASP A 1 671 ? 12.352 -40.031 4.273 1 89.06 671 ASP A N 1
ATOM 5546 C CA . ASP A 1 671 ? 11.82 -41.188 3.574 1 89.06 671 ASP A CA 1
ATOM 5547 C C . ASP A 1 671 ? 12.555 -42.469 3.977 1 89.06 671 ASP A C 1
ATOM 5549 O O . ASP A 1 671 ? 13.789 -42.469 4.035 1 89.06 671 ASP A O 1
ATOM 5553 N N . ILE A 1 672 ? 11.789 -43.531 4.355 1 89.06 672 ILE A N 1
ATOM 5554 C CA . ILE A 1 672 ? 12.312 -44.844 4.672 1 89.06 672 ILE A CA 1
ATOM 5555 C C . ILE A 1 672 ? 11.625 -45.906 3.805 1 89.06 672 ILE A C 1
ATOM 5557 O O . ILE A 1 672 ? 10.406 -46.062 3.865 1 89.06 672 ILE A O 1
ATOM 5561 N N . GLU A 1 673 ? 12.328 -46.594 3.074 1 87.75 673 GLU A N 1
ATOM 5562 C CA . GLU A 1 673 ? 11.828 -47.656 2.209 1 87.75 673 GLU A CA 1
ATOM 5563 C C . GLU A 1 673 ? 10.711 -47.156 1.305 1 87.75 673 GLU A C 1
ATOM 5565 O O . GLU A 1 673 ? 9.641 -47.781 1.23 1 87.75 673 GLU A O 1
ATOM 5570 N N . GLY A 1 674 ? 10.898 -45.906 0.834 1 80.25 674 GLY A N 1
ATOM 5571 C CA . GLY A 1 674 ? 9.984 -45.375 -0.161 1 80.25 674 GLY A CA 1
ATOM 5572 C C . GLY A 1 674 ? 8.734 -44.781 0.444 1 80.25 674 GLY A C 1
ATOM 5573 O O . GLY A 1 674 ? 7.797 -44.438 -0.274 1 80.25 674 GLY A O 1
ATOM 5574 N N . LYS A 1 675 ? 8.695 -44.688 1.688 1 85.81 675 LYS A N 1
ATOM 5575 C CA . LYS A 1 675 ? 7.582 -44.062 2.391 1 85.81 675 LYS A CA 1
ATOM 5576 C C . LYS A 1 675 ? 8.07 -42.938 3.295 1 85.81 675 LYS A C 1
ATOM 5578 O O . LYS A 1 675 ? 9.094 -43.062 3.967 1 85.81 675 LYS A O 1
ATOM 5583 N N . THR A 1 676 ? 7.312 -41.844 3.189 1 89.19 676 THR A N 1
ATOM 5584 C CA . THR A 1 676 ? 7.648 -40.75 4.086 1 89.19 676 THR A CA 1
ATOM 5585 C C . THR A 1 676 ? 7.207 -41.062 5.512 1 89.19 676 THR A C 1
ATOM 5587 O O . THR A 1 676 ? 6.02 -41.281 5.766 1 89.19 676 THR A O 1
ATOM 5590 N N . LYS A 1 677 ? 8.125 -41.094 6.41 1 90.06 677 LYS A N 1
ATOM 5591 C CA . LYS A 1 677 ? 7.82 -41.562 7.762 1 90.06 677 LYS A CA 1
ATOM 5592 C C . LYS A 1 677 ? 7.801 -40.406 8.75 1 90.06 677 LYS A C 1
ATOM 5594 O O . LYS A 1 677 ? 7.117 -40.469 9.773 1 90.06 677 LYS A O 1
ATOM 5599 N N . SER A 1 678 ? 8.602 -39.438 8.445 1 93 678 SER A N 1
ATOM 5600 C CA . SER A 1 678 ? 8.727 -38.312 9.359 1 93 678 SER A CA 1
ATOM 5601 C C . SER A 1 678 ? 9.281 -37.094 8.656 1 93 678 SER A C 1
ATOM 5603 O O . SER A 1 678 ? 9.273 -37 7.426 1 93 678 SER A O 1
ATOM 5605 N N . LEU A 1 679 ? 9.523 -36.094 9.492 1 93.88 679 LEU A N 1
ATOM 5606 C CA . LEU A 1 679 ? 10.039 -34.844 8.961 1 93.88 679 LEU A CA 1
ATOM 5607 C C . LEU A 1 679 ? 11.328 -34.438 9.664 1 93.88 679 LEU A C 1
ATOM 5609 O O . LEU A 1 679 ? 11.5 -34.688 10.859 1 93.88 679 LEU A O 1
ATOM 5613 N N . LYS A 1 680 ? 12.234 -33.938 8.922 1 93.88 680 LYS A N 1
ATOM 5614 C CA . LYS A 1 680 ? 13.367 -33.188 9.469 1 93.88 680 LYS A CA 1
ATOM 5615 C C . LYS A 1 680 ? 13.086 -31.703 9.492 1 93.88 680 LYS A C 1
ATOM 5617 O O . LYS A 1 680 ? 12.82 -31.094 8.453 1 93.88 680 LYS A O 1
ATOM 5622 N N . VAL A 1 681 ? 13.055 -31.109 10.641 1 92.94 681 VAL A N 1
ATOM 5623 C CA . VAL A 1 681 ? 12.781 -29.688 10.812 1 92.94 681 VAL A CA 1
ATOM 5624 C C . VAL A 1 681 ? 14.078 -28.953 11.164 1 92.94 681 VAL A C 1
ATOM 5626 O O . VAL A 1 681 ? 14.719 -29.266 12.164 1 92.94 681 VAL A O 1
ATOM 5629 N N . GLU A 1 682 ? 14.477 -28.047 10.312 1 92.88 682 GLU A N 1
ATOM 5630 C CA . GLU A 1 682 ? 15.672 -27.234 10.539 1 92.88 682 GLU A CA 1
ATOM 5631 C C . GLU A 1 682 ? 15.312 -25.797 10.859 1 92.88 682 GLU A C 1
ATOM 5633 O O . GLU A 1 682 ? 14.562 -25.156 10.109 1 92.88 682 GLU A O 1
ATOM 5638 N N . ARG A 1 683 ? 15.82 -25.25 11.953 1 91.94 683 ARG A N 1
ATOM 5639 C CA . ARG A 1 683 ? 15.586 -23.875 12.383 1 91.94 683 ARG A CA 1
ATOM 5640 C C . ARG A 1 683 ? 16.906 -23.125 12.578 1 91.94 683 ARG A C 1
ATOM 5642 O O . ARG A 1 683 ? 16.938 -22.094 13.242 1 91.94 683 ARG A O 1
ATOM 5649 N N . TYR A 1 684 ? 17.906 -23.703 12.148 1 91 684 TYR A N 1
ATOM 5650 C CA . TYR A 1 684 ? 19.234 -23.094 12.031 1 91 684 TYR A CA 1
ATOM 5651 C C . TYR A 1 684 ? 19.719 -22.578 13.383 1 91 684 TYR A C 1
ATOM 5653 O O . TYR A 1 684 ? 20.25 -21.469 13.469 1 91 684 TYR A O 1
ATOM 5661 N N . GLY A 1 685 ? 19.406 -23.172 14.422 1 88.19 685 GLY A N 1
ATOM 5662 C CA . GLY A 1 685 ? 19.922 -22.891 15.742 1 88.19 685 GLY A CA 1
ATOM 5663 C C . GLY A 1 685 ? 19 -22.016 16.578 1 88.19 685 GLY A C 1
ATOM 5664 O O . GLY A 1 685 ? 19.234 -21.797 17.766 1 88.19 685 GLY A O 1
ATOM 5665 N N . VAL A 1 686 ? 17.953 -21.453 16 1 87.12 686 VAL A N 1
ATOM 5666 C CA . VAL A 1 686 ? 17.031 -20.609 16.75 1 87.12 686 VAL A CA 1
ATOM 5667 C C . VAL A 1 686 ? 16.078 -21.469 17.562 1 87.12 686 VAL A C 1
ATOM 5669 O O . VAL A 1 686 ? 15.477 -22.422 17.047 1 87.12 686 VAL A O 1
ATOM 5672 N N . VAL A 1 687 ? 16 -21.188 18.812 1 77.94 687 VAL A N 1
ATOM 5673 C CA . VAL A 1 687 ? 15.172 -21.969 19.703 1 77.94 687 VAL A CA 1
ATOM 5674 C C . VAL A 1 687 ? 13.695 -21.672 19.453 1 77.94 687 VAL A C 1
ATOM 5676 O O . VAL A 1 687 ? 13.344 -20.531 19.125 1 77.94 687 VAL A O 1
ATOM 5679 N N . ASP A 1 688 ? 12.859 -22.641 19.516 1 66.06 688 ASP A N 1
ATOM 5680 C CA . ASP A 1 688 ? 11.453 -22.484 19.172 1 66.06 688 ASP A CA 1
ATOM 5681 C C . ASP A 1 688 ? 10.609 -22.25 20.422 1 66.06 688 ASP A C 1
ATOM 5683 O O . ASP A 1 688 ? 9.383 -22.125 20.344 1 66.06 688 ASP A O 1
ATOM 5687 N N . TYR A 1 689 ? 11.117 -22.141 21.656 1 62.19 689 TYR A N 1
ATOM 5688 C CA . TYR A 1 689 ? 10.227 -22.031 22.797 1 62.19 689 TYR A CA 1
ATOM 5689 C C . TYR A 1 689 ? 10.117 -20.578 23.266 1 62.19 689 TYR A C 1
ATOM 5691 O O . TYR A 1 689 ? 11.102 -19.844 23.234 1 62.19 689 TYR A O 1
ATOM 5699 N N . ILE A 1 690 ? 8.758 -20.094 23.047 1 57.81 690 ILE A N 1
ATOM 5700 C CA . ILE A 1 690 ? 8.57 -18.766 23.641 1 57.81 690 ILE A CA 1
ATOM 5701 C C . ILE A 1 690 ? 7.836 -18.891 24.969 1 57.81 690 ILE A C 1
ATOM 5703 O O . ILE A 1 690 ? 6.754 -19.469 25.031 1 57.81 690 ILE A O 1
ATOM 5707 N N . ASN A 1 691 ? 8.461 -18.672 26.109 1 55.78 691 ASN A N 1
ATOM 5708 C CA . ASN A 1 691 ? 7.859 -18.734 27.438 1 55.78 691 ASN A CA 1
ATOM 5709 C C . ASN A 1 691 ? 6.59 -17.891 27.5 1 55.78 691 ASN A C 1
ATOM 5711 O O . ASN A 1 691 ? 5.691 -18.172 28.297 1 55.78 691 ASN A O 1
ATOM 5715 N N . CYS A 1 692 ? 6.453 -16.766 26.844 1 60.94 692 CYS A N 1
ATOM 5716 C CA . CYS A 1 692 ? 5.297 -15.891 27 1 60.94 692 CYS A CA 1
ATOM 5717 C C . CYS A 1 692 ? 4.176 -16.281 26.047 1 60.94 692 CYS A C 1
ATOM 5719 O O . CYS A 1 692 ? 3.197 -15.547 25.906 1 60.94 692 CYS A O 1
ATOM 5721 N N . ILE A 1 693 ? 4.324 -17.359 25.359 1 55.75 693 ILE A N 1
ATOM 5722 C CA . ILE A 1 693 ? 3.293 -17.797 24.438 1 55.75 693 ILE A CA 1
ATOM 5723 C C . ILE A 1 693 ? 2.539 -18.984 25.031 1 55.75 693 ILE A C 1
ATOM 5725 O O . ILE A 1 693 ? 3.145 -19.891 25.609 1 55.75 693 ILE A O 1
ATOM 5729 N N . PRO A 1 694 ? 1.146 -18.844 25.234 1 54.38 694 PRO A N 1
ATOM 5730 C CA . PRO A 1 694 ? 0.425 -20.031 25.703 1 54.38 694 PRO A CA 1
ATOM 5731 C C . PRO A 1 694 ? 0.938 -21.328 25.078 1 54.38 694 PRO A C 1
ATOM 5733 O O . PRO A 1 694 ? 1.489 -21.297 23.969 1 54.38 694 PRO A O 1
ATOM 5736 N N . PRO A 1 695 ? 0.908 -22.25 25.938 1 51.94 695 PRO A N 1
ATOM 5737 C CA . PRO A 1 695 ? 1.448 -23.531 25.484 1 51.94 695 PRO A CA 1
ATOM 5738 C C . PRO A 1 695 ? 1.047 -23.875 24.047 1 51.94 695 PRO A C 1
ATOM 5740 O O . PRO A 1 695 ? -0.117 -23.703 23.672 1 51.94 695 PRO A O 1
ATOM 5743 N N . LYS A 1 696 ? 1.95 -23.75 23.141 1 52.25 696 LYS A N 1
ATOM 5744 C CA . LYS A 1 696 ? 1.982 -24.109 21.734 1 52.25 696 LYS A CA 1
ATOM 5745 C C . LYS A 1 696 ? 1.468 -25.531 21.516 1 52.25 696 LYS A C 1
ATOM 5747 O O . LYS A 1 696 ? 1.751 -26.422 22.312 1 52.25 696 LYS A O 1
ATOM 5752 N N . TYR A 1 697 ? 0.245 -25.641 20.969 1 55.81 697 TYR A N 1
ATOM 5753 C CA . TYR A 1 697 ? 0.001 -26.906 20.297 1 55.81 697 TYR A CA 1
ATOM 5754 C C . TYR A 1 697 ? 1.288 -27.469 19.703 1 55.81 697 TYR A C 1
ATOM 5756 O O . TYR A 1 697 ? 2.148 -26.703 19.25 1 55.81 697 TYR A O 1
ATOM 5764 N N . ASN A 1 698 ? 1.772 -28.469 20.219 1 67.19 698 ASN A N 1
ATOM 5765 C CA . ASN A 1 698 ? 2.977 -29.125 19.719 1 67.19 698 ASN A CA 1
ATOM 5766 C C . ASN A 1 698 ? 2.918 -29.328 18.203 1 67.19 698 ASN A C 1
ATOM 5768 O O . ASN A 1 698 ? 2.688 -30.453 17.734 1 67.19 698 ASN A O 1
ATOM 5772 N N . TYR A 1 699 ? 2.949 -28.266 17.469 1 76.44 699 TYR A N 1
ATOM 5773 C CA . TYR A 1 699 ? 2.846 -28.266 16.016 1 76.44 699 TYR A CA 1
ATOM 5774 C C . TYR A 1 699 ? 3.898 -29.172 15.398 1 76.44 699 TYR A C 1
ATOM 5776 O O . TYR A 1 699 ? 3.605 -29.922 14.461 1 76.44 699 TYR A O 1
ATOM 5784 N N . GLU A 1 700 ? 5.008 -29.203 15.977 1 81.19 700 GLU A N 1
ATOM 5785 C CA . GLU A 1 700 ? 6.078 -30.016 15.398 1 81.19 700 GLU A CA 1
ATOM 5786 C C . GLU A 1 700 ? 5.789 -31.5 15.562 1 81.19 700 GLU A C 1
ATOM 5788 O O . GLU A 1 700 ? 6.023 -32.281 14.641 1 81.19 700 GLU A O 1
ATOM 5793 N N . GLN A 1 701 ? 5.301 -31.781 16.719 1 82.12 701 GLN A N 1
ATOM 5794 C CA . GLN A 1 701 ? 4.969 -33.188 16.938 1 82.12 701 GLN A CA 1
ATOM 5795 C C . GLN A 1 701 ? 3.844 -33.625 16.016 1 82.12 701 GLN A C 1
ATOM 5797 O O . GLN A 1 701 ? 3.883 -34.75 15.477 1 82.12 701 GLN A O 1
ATOM 5802 N N . SER A 1 702 ? 2.945 -32.719 15.859 1 82.44 702 SER A N 1
ATOM 5803 C CA . SER A 1 702 ? 1.825 -33.062 14.984 1 82.44 702 SER A CA 1
ATOM 5804 C C . SER A 1 702 ? 2.283 -33.219 13.539 1 82.44 702 SER A C 1
ATOM 5806 O O . SER A 1 702 ? 1.829 -34.125 12.844 1 82.44 702 SER A O 1
ATOM 5808 N N . MET A 1 703 ? 3.158 -32.438 13.125 1 85.44 703 MET A N 1
ATOM 5809 C CA . MET A 1 703 ? 3.66 -32.531 11.758 1 85.44 703 MET A CA 1
ATOM 5810 C C . MET A 1 703 ? 4.48 -33.812 11.555 1 85.44 703 MET A C 1
ATOM 5812 O O . MET A 1 703 ? 4.414 -34.406 10.492 1 85.44 703 MET A O 1
ATOM 5816 N N . LYS A 1 704 ? 5.23 -34.156 12.539 1 88.19 704 LYS A N 1
ATOM 5817 C CA . LYS A 1 704 ? 6.062 -35.344 12.422 1 88.19 704 LYS A CA 1
ATOM 5818 C C . LYS A 1 704 ? 5.203 -36.625 12.406 1 88.19 704 LYS A C 1
ATOM 5820 O O . LYS A 1 704 ? 5.551 -37.594 11.75 1 88.19 704 LYS A O 1
ATOM 5825 N N . ARG A 1 705 ? 4.094 -36.469 13.086 1 85.19 705 ARG A N 1
ATOM 5826 C CA . ARG A 1 705 ? 3.17 -37.625 13.102 1 85.19 705 ARG A CA 1
ATOM 5827 C C . ARG A 1 705 ? 2.426 -37.75 11.773 1 85.19 705 ARG A C 1
ATOM 5829 O O . ARG A 1 705 ? 2.094 -38.844 11.344 1 85.19 705 ARG A O 1
ATOM 5836 N N . ASN A 1 706 ? 2.166 -36.562 11.211 1 86.38 706 ASN A N 1
ATOM 5837 C CA . ASN A 1 706 ? 1.488 -36.531 9.922 1 86.38 706 ASN A CA 1
ATOM 5838 C C . ASN A 1 706 ? 2.256 -35.688 8.914 1 86.38 706 ASN A C 1
ATOM 5840 O O . ASN A 1 706 ? 1.784 -34.625 8.508 1 86.38 706 ASN A O 1
ATOM 5844 N N . PRO A 1 707 ? 3.348 -36.25 8.453 1 86.62 707 PRO A N 1
ATOM 5845 C CA . PRO A 1 707 ? 4.254 -35.469 7.609 1 86.62 707 PRO A CA 1
ATOM 5846 C C . PRO A 1 707 ? 3.588 -34.969 6.324 1 86.62 707 PRO A C 1
ATOM 5848 O O . PRO A 1 707 ? 3.979 -33.938 5.777 1 86.62 707 PRO A O 1
ATOM 5851 N N . CYS A 1 708 ? 2.529 -35.562 5.859 1 81.31 708 CYS A N 1
ATOM 5852 C CA . CYS A 1 708 ? 1.901 -35.25 4.582 1 81.31 708 CYS A CA 1
ATOM 5853 C C . CYS A 1 708 ? 1.145 -33.906 4.664 1 81.31 708 CYS A C 1
ATOM 5855 O O . CYS A 1 708 ? 0.771 -33.344 3.635 1 81.31 708 CYS A O 1
ATOM 5857 N N . LEU A 1 709 ? 1.095 -33.469 5.852 1 78.19 709 LEU A N 1
ATOM 5858 C CA . LEU A 1 709 ? 0.451 -32.188 6.035 1 78.19 709 LEU A CA 1
ATOM 5859 C C . LEU A 1 709 ? 1.32 -31.047 5.477 1 78.19 709 LEU A C 1
ATOM 5861 O O . LEU A 1 709 ? 0.804 -30.047 5 1 78.19 709 LEU A O 1
ATOM 5865 N N . VAL A 1 710 ? 2.625 -31.312 5.543 1 82.56 710 VAL A N 1
ATOM 5866 C CA . VAL A 1 710 ? 3.531 -30.188 5.32 1 82.56 710 VAL A CA 1
ATOM 5867 C C . VAL A 1 710 ? 4.355 -30.438 4.059 1 82.56 710 VAL A C 1
ATOM 5869 O O . VAL A 1 710 ? 4.758 -29.484 3.379 1 82.56 710 VAL A O 1
ATOM 5872 N N . VAL A 1 711 ? 4.594 -31.719 3.811 1 85.12 711 VAL A N 1
ATOM 5873 C CA . VAL A 1 711 ? 5.422 -32.031 2.654 1 85.12 711 VAL A CA 1
ATOM 5874 C C . VAL A 1 711 ? 4.672 -33 1.741 1 85.12 711 VAL A C 1
ATOM 5876 O O . VAL A 1 711 ? 3.68 -33.625 2.15 1 85.12 711 VAL A O 1
ATOM 5879 N N . GLU A 1 712 ? 5.148 -33 0.551 1 81 712 GLU A N 1
ATOM 5880 C CA . GLU A 1 712 ? 4.609 -34.031 -0.341 1 81 712 GLU A CA 1
ATOM 5881 C C . GLU A 1 712 ? 5.141 -35.406 0.018 1 81 712 GLU A C 1
ATOM 5883 O O . GLU A 1 712 ? 6.348 -35.656 -0.03 1 81 712 GLU A O 1
ATOM 5888 N N . CYS A 1 713 ? 4.266 -36.344 0.445 1 82.56 713 CYS A N 1
ATOM 5889 C CA . CYS A 1 713 ? 4.664 -37.656 0.919 1 82.56 713 CYS A CA 1
ATOM 5890 C C . CYS A 1 713 ? 4.738 -38.656 -0.233 1 82.56 713 CYS A C 1
ATOM 5892 O O . CYS A 1 713 ? 4.004 -38.531 -1.215 1 82.56 713 CYS A O 1
ATOM 5894 N N . LEU A 1 714 ? 5.77 -39.531 -0.043 1 78.12 714 LEU A N 1
ATOM 5895 C CA . LEU A 1 714 ? 5.855 -40.688 -0.913 1 78.12 714 LEU A CA 1
ATOM 5896 C C . LEU A 1 714 ? 4.977 -41.812 -0.389 1 78.12 714 LEU A C 1
ATOM 5898 O O . LEU A 1 714 ? 4.844 -42 0.823 1 78.12 714 LEU A O 1
ATOM 5902 N N . ASP A 1 715 ? 3.922 -42.312 -0.905 1 61.16 715 ASP A N 1
ATOM 5903 C CA . ASP A 1 715 ? 3.188 -43.469 -0.45 1 61.16 715 ASP A CA 1
ATOM 5904 C C . ASP A 1 715 ? 3.688 -44.75 -1.148 1 61.16 715 ASP A C 1
ATOM 5906 O O . ASP A 1 715 ? 3.926 -44.75 -2.357 1 61.16 715 ASP A O 1
ATOM 5910 N N . SER A 1 716 ? 4.379 -45.812 -0.428 1 46.78 716 SER A N 1
ATOM 5911 C CA . SER A 1 716 ? 4.793 -47.094 -0.97 1 46.78 716 SER A CA 1
ATOM 5912 C C . SER A 1 716 ? 3.746 -47.656 -1.929 1 46.78 716 SER A C 1
ATOM 5914 O O . SER A 1 716 ? 4.086 -48.281 -2.939 1 46.78 716 SER A O 1
ATOM 5916 N N . GLU A 1 717 ? 2.561 -48.25 -1.441 1 39.81 717 GLU A N 1
ATOM 5917 C CA . GLU A 1 717 ? 1.69 -49.031 -2.316 1 39.81 717 GLU A CA 1
ATOM 5918 C C . GLU A 1 717 ? 1.206 -48.188 -3.498 1 39.81 717 GLU A C 1
ATOM 5920 O O . GLU A 1 717 ? 0.916 -48.719 -4.57 1 39.81 717 GLU A O 1
ATOM 5925 N N . LYS A 1 718 ? 0.291 -47.281 -3.311 1 40.53 718 LYS A N 1
ATOM 5926 C CA . LYS A 1 718 ? -0.466 -46.594 -4.355 1 40.53 718 LYS A CA 1
ATOM 5927 C C . LYS A 1 718 ? 0.41 -45.594 -5.109 1 40.53 718 LYS A C 1
ATOM 5929 O O . LYS A 1 718 ? 0.412 -44.406 -4.793 1 40.53 718 LYS A O 1
ATOM 5934 N N . ASN A 1 719 ? 1.584 -45.719 -5.324 1 34.69 719 ASN A N 1
ATOM 5935 C CA . ASN A 1 719 ? 2.535 -44.938 -6.094 1 34.69 719 ASN A CA 1
ATOM 5936 C C . ASN A 1 719 ? 1.863 -44.25 -7.281 1 34.69 719 ASN A C 1
ATOM 5938 O O . ASN A 1 719 ? 2.244 -43.156 -7.664 1 34.69 719 ASN A O 1
ATOM 5942 N N . ASN A 1 720 ? 1.361 -45.062 -8.305 1 32.69 720 ASN A N 1
ATOM 5943 C CA . ASN A 1 720 ? 1.292 -44.719 -9.727 1 32.69 720 ASN A CA 1
ATOM 5944 C C . ASN A 1 720 ? 0.134 -43.781 -10.016 1 32.69 720 ASN A C 1
ATOM 5946 O O . ASN A 1 720 ? 0.23 -42.906 -10.906 1 32.69 720 ASN A O 1
ATOM 5950 N N . ARG A 1 721 ? -1.248 -44.125 -9.812 1 34.41 721 ARG A N 1
ATOM 5951 C CA . ARG A 1 721 ? -2.371 -43.531 -10.539 1 34.41 721 ARG A CA 1
ATOM 5952 C C . ARG A 1 721 ? -2.904 -42.312 -9.828 1 34.41 721 ARG A C 1
ATOM 5954 O O . ARG A 1 721 ? -3.619 -41.5 -10.422 1 34.41 721 ARG A O 1
ATOM 5961 N N . VAL A 1 722 ? -3.076 -42.188 -8.477 1 32.97 722 VAL A N 1
ATOM 5962 C CA . VAL A 1 722 ? -3.957 -41.188 -7.875 1 32.97 722 VAL A CA 1
ATOM 5963 C C . VAL A 1 722 ? -3.215 -39.875 -7.734 1 32.97 722 VAL A C 1
ATOM 5965 O O . VAL A 1 722 ? -3.83 -38.812 -7.762 1 32.97 722 VAL A O 1
ATOM 5968 N N . LYS A 1 723 ? -2.115 -39.812 -7.191 1 37.41 723 LYS A N 1
ATOM 5969 C CA . LYS A 1 723 ? -1.452 -38.625 -6.66 1 37.41 723 LYS A CA 1
ATOM 5970 C C . LYS A 1 723 ? -1.062 -37.656 -7.785 1 37.41 723 LYS A C 1
ATOM 5972 O O . LYS A 1 723 ? -0.444 -36.625 -7.535 1 37.41 723 LYS A O 1
ATOM 5977 N N . SER A 1 724 ? -0.886 -38.219 -8.836 1 31.83 724 SER A N 1
ATOM 5978 C CA . SER A 1 724 ? -0.366 -37.5 -9.992 1 31.83 724 SER A CA 1
ATOM 5979 C C . SER A 1 724 ? -1.338 -36.438 -10.461 1 31.83 724 SER A C 1
ATOM 5981 O O . SER A 1 724 ? -1.113 -35.781 -11.492 1 31.83 724 SER A O 1
ATOM 5983 N N . HIS A 1 725 ? -2.443 -36.375 -9.797 1 30.53 725 HIS A N 1
ATOM 5984 C CA . HIS A 1 725 ? -3.371 -35.594 -10.602 1 30.53 725 HIS A CA 1
ATOM 5985 C C . HIS A 1 725 ? -2.98 -34.125 -10.617 1 30.53 725 HIS A C 1
ATOM 5987 O O . HIS A 1 725 ? -3.107 -33.438 -11.641 1 30.53 725 HIS A O 1
ATOM 5993 N N . VAL A 1 726 ? -2.861 -33.562 -9.359 1 32.28 726 VAL A N 1
ATOM 5994 C CA . VAL A 1 726 ? -2.91 -32.094 -9.328 1 32.28 726 VAL A CA 1
ATOM 5995 C C . VAL A 1 726 ? -1.654 -31.516 -9.977 1 32.28 726 VAL A C 1
ATOM 5997 O O . VAL A 1 726 ? -1.727 -30.531 -10.711 1 32.28 726 VAL A O 1
ATOM 6000 N N . PHE A 1 727 ? -0.582 -31.906 -9.492 1 33.66 727 PHE A N 1
ATOM 6001 C CA . PHE A 1 727 ? 0.683 -31.328 -9.922 1 33.66 727 PHE A CA 1
ATOM 6002 C C . PHE A 1 727 ? 1.049 -31.797 -11.328 1 33.66 727 PHE A C 1
ATOM 6004 O O . PHE A 1 727 ? 2.1 -31.422 -11.852 1 33.66 727 PHE A O 1
ATOM 6011 N N . GLN A 1 728 ? 0.362 -32.719 -11.695 1 28.84 728 GLN A N 1
ATOM 6012 C CA . GLN A 1 728 ? 0.822 -33.219 -12.992 1 28.84 728 GLN A CA 1
ATOM 6013 C C . GLN A 1 728 ? 0.575 -32.188 -14.086 1 28.84 728 GLN A C 1
ATOM 6015 O O . GLN A 1 728 ? 1.119 -32.312 -15.188 1 28.84 728 GLN A O 1
ATOM 6020 N N . GLU A 1 729 ? -0.396 -31.391 -13.773 1 30.36 729 GLU A N 1
ATOM 6021 C CA . GLU A 1 729 ? -0.571 -30.5 -14.914 1 30.36 729 GLU A CA 1
ATOM 6022 C C . GLU A 1 729 ? 0.597 -29.531 -15.031 1 30.36 729 GLU A C 1
ATOM 6024 O O . GLU A 1 729 ? 0.866 -29 -16.109 1 30.36 729 GLU A O 1
ATOM 6029 N N . PHE A 1 730 ? 0.949 -28.859 -13.977 1 29.77 730 PHE A N 1
ATOM 6030 C CA . PHE A 1 730 ? 2.217 -28.203 -14.289 1 29.77 730 PHE A CA 1
ATOM 6031 C C . PHE A 1 730 ? 3.328 -29.234 -14.445 1 29.77 730 PHE A C 1
ATOM 6033 O O . PHE A 1 730 ? 4.488 -28.891 -14.656 1 29.77 730 PHE A O 1
ATOM 6040 N N . ARG A 1 731 ? 3.299 -30.406 -13.992 1 27.7 731 ARG A N 1
ATOM 6041 C CA . ARG A 1 731 ? 4.199 -31.438 -14.516 1 27.7 731 ARG A CA 1
ATOM 6042 C C . ARG A 1 731 ? 3.939 -31.688 -16 1 27.7 731 ARG A C 1
ATOM 6044 O O . ARG A 1 731 ? 2.918 -31.25 -16.531 1 27.7 731 ARG A O 1
ATOM 6051 N N . TRP A 1 732 ? 4.359 -33.125 -16.5 1 23.19 732 TRP A N 1
ATOM 6052 C CA . TRP A 1 732 ? 4.426 -33.688 -17.844 1 23.19 732 TRP A CA 1
ATOM 6053 C C . TRP A 1 732 ? 3.027 -33.938 -18.406 1 23.19 732 TRP A C 1
ATOM 6055 O O . TRP A 1 732 ? 2.873 -34.5 -19.484 1 23.19 732 TRP A O 1
ATOM 6065 N N . GLN A 1 733 ? 1.812 -33.469 -18.156 1 18.08 733 GLN A N 1
ATOM 6066 C CA . GLN A 1 733 ? 1.429 -34.031 -19.438 1 18.08 733 GLN A CA 1
ATOM 6067 C C . GLN A 1 733 ? 2.199 -33.375 -20.578 1 18.08 733 GLN A C 1
ATOM 6069 O O . GLN A 1 733 ? 2.35 -32.125 -20.594 1 18.08 733 GLN A O 1
ATOM 6074 N N . MET B 1 1 ? -20.75 -35.875 0.94 1 93.06 1 MET B N 1
ATOM 6075 C CA . MET B 1 1 ? -19.844 -36.312 -0.114 1 93.06 1 MET B CA 1
ATOM 6076 C C . MET B 1 1 ? -20 -37.812 -0.374 1 93.06 1 MET B C 1
ATOM 6078 O O . MET B 1 1 ? -20.031 -38.25 -1.526 1 93.06 1 MET B O 1
ATOM 6082 N N . LYS B 1 2 ? -20.156 -38.531 0.71 1 91.06 2 LYS B N 1
ATOM 6083 C CA . LYS B 1 2 ? -20.391 -39.969 0.56 1 91.06 2 LYS B CA 1
ATOM 6084 C C . LYS B 1 2 ? -21.703 -40.25 -0.151 1 91.06 2 LYS B C 1
ATOM 6086 O O . LYS B 1 2 ? -21.766 -41.062 -1.069 1 91.06 2 LYS B O 1
ATOM 6091 N N . GLY B 1 3 ? -22.75 -39.531 0.41 1 94.06 3 GLY B N 1
ATOM 6092 C CA . GLY B 1 3 ? -24.047 -39.688 -0.24 1 94.06 3 GLY B CA 1
ATOM 6093 C C . GLY B 1 3 ? -24.016 -39.281 -1.7 1 94.06 3 GLY B C 1
ATOM 6094 O O . GLY B 1 3 ? -24.656 -39.938 -2.539 1 94.06 3 GLY B O 1
ATOM 6095 N N . LEU B 1 4 ? -23.328 -38.25 -2.094 1 96 4 LEU B N 1
ATOM 6096 C CA . LEU B 1 4 ? -23.188 -37.781 -3.467 1 96 4 LEU B CA 1
ATOM 6097 C C . LEU B 1 4 ? -22.516 -38.812 -4.344 1 96 4 LEU B C 1
ATOM 6099 O O . LEU B 1 4 ? -23 -39.156 -5.426 1 96 4 LEU B O 1
ATOM 6103 N N . LEU B 1 5 ? -21.422 -39.375 -3.891 1 94.69 5 LEU B N 1
ATOM 6104 C CA . LEU B 1 5 ? -20.672 -40.344 -4.66 1 94.69 5 LEU B CA 1
ATOM 6105 C C . LEU B 1 5 ? -21.484 -41.625 -4.867 1 94.69 5 LEU B C 1
ATOM 6107 O O . LEU B 1 5 ? -21.453 -42.219 -5.949 1 94.69 5 LEU B O 1
ATOM 6111 N N . TYR B 1 6 ? -22.172 -41.969 -3.789 1 94.25 6 TYR B N 1
ATOM 6112 C CA . TYR B 1 6 ? -23.031 -43.156 -3.914 1 94.25 6 TYR B CA 1
ATOM 6113 C C . TYR B 1 6 ? -24.062 -42.969 -5.012 1 94.25 6 TYR B C 1
ATOM 6115 O O . TYR B 1 6 ? -24.266 -43.844 -5.855 1 94.25 6 TYR B O 1
ATOM 6123 N N . TYR B 1 7 ? -24.703 -41.906 -4.977 1 96.5 7 TYR B N 1
ATOM 6124 C CA . TYR B 1 7 ? -25.719 -41.594 -5.984 1 96.5 7 TYR B CA 1
ATOM 6125 C C . TYR B 1 7 ? -25.109 -41.594 -7.379 1 96.5 7 TYR B C 1
ATOM 6127 O O . TYR B 1 7 ? -25.656 -42.156 -8.312 1 96.5 7 TYR B O 1
ATOM 6135 N N . LEU B 1 8 ? -24 -40.906 -7.621 1 96.44 8 LEU B N 1
ATOM 6136 C CA . LEU B 1 8 ? -23.375 -40.75 -8.93 1 96.44 8 LEU B CA 1
ATOM 6137 C C . LEU B 1 8 ? -22.953 -42.094 -9.5 1 96.44 8 LEU B C 1
ATOM 6139 O O . LEU B 1 8 ? -23.219 -42.375 -10.672 1 96.44 8 LEU B O 1
ATOM 6143 N N . TYR B 1 9 ? -22.406 -42.969 -8.742 1 94.56 9 TYR B N 1
ATOM 6144 C CA . TYR B 1 9 ? -21.906 -44.25 -9.227 1 94.56 9 TYR B CA 1
ATOM 6145 C C . TYR B 1 9 ? -23.047 -45.25 -9.375 1 94.56 9 TYR B C 1
ATOM 6147 O O . TYR B 1 9 ? -22.953 -46.219 -10.133 1 94.56 9 TYR B O 1
ATOM 6155 N N . SER B 1 10 ? -24.125 -45 -8.641 1 95.31 10 SER B N 1
ATOM 6156 C CA . SER B 1 10 ? -25.266 -45.906 -8.734 1 95.31 10 SER B CA 1
ATOM 6157 C C . SER B 1 10 ? -26.141 -45.562 -9.93 1 95.31 10 SER B C 1
ATOM 6159 O O . SER B 1 10 ? -26.969 -46.375 -10.359 1 95.31 10 SER B O 1
ATOM 6161 N N . ASN B 1 11 ? -26.031 -44.406 -10.414 1 95.81 11 ASN B N 1
ATOM 6162 C CA . ASN B 1 11 ? -26.844 -43.969 -11.547 1 95.81 11 ASN B CA 1
ATOM 6163 C C . ASN B 1 11 ? -26.328 -44.562 -12.859 1 95.81 11 ASN B C 1
ATOM 6165 O O . ASN B 1 11 ? -25.359 -44.062 -13.43 1 95.81 11 ASN B O 1
ATOM 6169 N N . LYS B 1 12 ? -27.016 -45.406 -13.5 1 94.31 12 LYS B N 1
ATOM 6170 C CA . LYS B 1 12 ? -26.578 -46.156 -14.695 1 94.31 12 LYS B CA 1
ATOM 6171 C C . LYS B 1 12 ? -26.562 -45.219 -15.914 1 94.31 12 LYS B C 1
ATOM 6173 O O . LYS B 1 12 ? -25.766 -45.438 -16.828 1 94.31 12 LYS B O 1
ATOM 6178 N N . GLU B 1 13 ? -27.391 -44.281 -15.852 1 93.81 13 GLU B N 1
ATOM 6179 C CA . GLU B 1 13 ? -27.453 -43.375 -16.984 1 93.81 13 GLU B CA 1
ATOM 6180 C C . GLU B 1 13 ? -26.141 -42.594 -17.141 1 93.81 13 GLU B C 1
ATOM 6182 O O . GLU B 1 13 ? -25.75 -42.25 -18.25 1 93.81 13 GLU B O 1
ATOM 6187 N N . LEU B 1 14 ? -25.484 -42.344 -16.062 1 96.19 14 LEU B N 1
ATOM 6188 C CA . LEU B 1 14 ? -24.25 -41.562 -16.094 1 96.19 14 LEU B CA 1
ATOM 6189 C C . LEU B 1 14 ? -23.062 -42.438 -16.516 1 96.19 14 LEU B C 1
ATOM 6191 O O . LEU B 1 14 ? -22.047 -41.906 -16.984 1 96.19 14 LEU B O 1
ATOM 6195 N N . ASN B 1 15 ? -23.156 -43.75 -16.375 1 96.62 15 ASN B N 1
ATOM 6196 C CA . ASN B 1 15 ? -22.156 -44.719 -16.828 1 96.62 15 ASN B CA 1
ATOM 6197 C C . ASN B 1 15 ? -20.75 -44.312 -16.375 1 96.62 15 ASN B C 1
ATOM 6199 O O . ASN B 1 15 ? -19.844 -44.188 -17.203 1 96.62 15 ASN B O 1
ATOM 6203 N N . LEU B 1 16 ? -20.578 -44.094 -15.094 1 97.25 16 LEU B N 1
ATOM 6204 C CA . LEU B 1 16 ? -19.312 -43.562 -14.562 1 97.25 16 LEU B CA 1
ATOM 6205 C C . LEU B 1 16 ? -18.359 -44.719 -14.227 1 97.25 16 LEU B C 1
ATOM 6207 O O . LEU B 1 16 ? -18.781 -45.75 -13.742 1 97.25 16 LEU B O 1
ATOM 6211 N N . THR B 1 17 ? -17.109 -44.469 -14.578 1 96.06 17 THR B N 1
ATOM 6212 C CA . THR B 1 17 ? -15.992 -45.312 -14.195 1 96.06 17 THR B CA 1
ATOM 6213 C C . THR B 1 17 ? -15.133 -44.625 -13.133 1 96.06 17 THR B C 1
ATOM 6215 O O . THR B 1 17 ? -14.875 -43.438 -13.203 1 96.06 17 THR B O 1
ATOM 6218 N N . LYS B 1 18 ? -14.812 -45.406 -12.117 1 93.81 18 LYS B N 1
ATOM 6219 C CA . LYS B 1 18 ? -13.875 -44.875 -11.141 1 93.81 18 LYS B CA 1
ATOM 6220 C C . LYS B 1 18 ? -12.586 -44.406 -11.805 1 93.81 18 LYS B C 1
ATOM 6222 O O . LYS B 1 18 ? -12.102 -45.031 -12.742 1 93.81 18 LYS B O 1
ATOM 6227 N N . PHE B 1 19 ? -12.133 -43.312 -11.32 1 92.44 19 PHE B N 1
ATOM 6228 C CA . PHE B 1 19 ? -10.984 -42.688 -11.945 1 92.44 19 PHE B CA 1
ATOM 6229 C C . PHE B 1 19 ? -9.812 -43.656 -12.062 1 92.44 19 PHE B C 1
ATOM 6231 O O . PHE B 1 19 ? -9.102 -43.656 -13.07 1 92.44 19 PHE B O 1
ATOM 6238 N N . SER B 1 20 ? -9.594 -44.469 -11.062 1 90.06 20 SER B N 1
ATOM 6239 C CA . SER B 1 20 ? -8.477 -45.406 -11.039 1 90.06 20 SER B CA 1
ATOM 6240 C C . SER B 1 20 ? -8.547 -46.375 -12.219 1 90.06 20 SER B C 1
ATOM 6242 O O . SER B 1 20 ? -7.516 -46.875 -12.664 1 90.06 20 SER B O 1
ATOM 6244 N N . ASN B 1 21 ? -9.711 -46.531 -12.742 1 93.31 21 ASN B N 1
ATOM 6245 C CA . ASN B 1 21 ? -9.922 -47.469 -13.844 1 93.31 21 ASN B CA 1
ATOM 6246 C C . ASN B 1 21 ? -10.289 -46.75 -15.133 1 93.31 21 ASN B C 1
ATOM 6248 O O . ASN B 1 21 ? -10.578 -47.375 -16.141 1 93.31 21 ASN B O 1
ATOM 6252 N N . ALA B 1 22 ? -10.242 -45.531 -15.055 1 94.19 22 ALA B N 1
ATOM 6253 C CA . ALA B 1 22 ? -10.75 -44.75 -16.188 1 94.19 22 ALA B CA 1
ATOM 6254 C C . ALA B 1 22 ? -9.672 -44.562 -17.25 1 94.19 22 ALA B C 1
ATOM 6256 O O . ALA B 1 22 ? -8.477 -44.562 -16.938 1 94.19 22 ALA B O 1
ATOM 6257 N N . THR B 1 23 ? -10.062 -44.5 -18.422 1 92.25 23 THR B N 1
ATOM 6258 C CA . THR B 1 23 ? -9.273 -44.062 -19.578 1 92.25 23 THR B CA 1
ATOM 6259 C C . THR B 1 23 ? -9.867 -42.812 -20.219 1 92.25 23 THR B C 1
ATOM 6261 O O . THR B 1 23 ? -10.891 -42.312 -19.766 1 92.25 23 THR B O 1
ATOM 6264 N N . ILE B 1 24 ? -9.234 -42.375 -21.266 1 90.19 24 ILE B N 1
ATOM 6265 C CA . ILE B 1 24 ? -9.703 -41.188 -21.938 1 90.19 24 ILE B CA 1
ATOM 6266 C C . ILE B 1 24 ? -11.07 -41.438 -22.562 1 90.19 24 ILE B C 1
ATOM 6268 O O . ILE B 1 24 ? -11.812 -40.5 -22.859 1 90.19 24 ILE B O 1
ATOM 6272 N N . ARG B 1 25 ? -11.398 -42.75 -22.766 1 91.69 25 ARG B N 1
ATOM 6273 C CA . ARG B 1 25 ? -12.672 -43.125 -23.375 1 91.69 25 ARG B CA 1
ATOM 6274 C C . ARG B 1 25 ? -13.672 -43.562 -22.297 1 91.69 25 ARG B C 1
ATOM 6276 O O . ARG B 1 25 ? -14.609 -44.312 -22.578 1 91.69 25 ARG B O 1
ATOM 6283 N N . SER B 1 26 ? -13.438 -43.156 -21.125 1 95.25 26 SER B N 1
ATOM 6284 C CA . SER B 1 26 ? -14.352 -43.438 -20.016 1 95.25 26 SER B CA 1
ATOM 6285 C C . SER B 1 26 ? -15.094 -42.156 -19.578 1 95.25 26 SER B C 1
ATOM 6287 O O . SER B 1 26 ? -14.672 -41.062 -19.891 1 95.25 26 SER B O 1
ATOM 6289 N N . ASN B 1 27 ? -16.234 -42.438 -19.016 1 97.25 27 ASN B N 1
ATOM 6290 C CA . ASN B 1 27 ? -16.891 -41.375 -18.266 1 97.25 27 ASN B CA 1
ATOM 6291 C C . ASN B 1 27 ? -16.5 -41.375 -16.797 1 97.25 27 ASN B C 1
ATOM 6293 O O . ASN B 1 27 ? -16.547 -42.438 -16.141 1 97.25 27 ASN B O 1
ATOM 6297 N N . TYR B 1 28 ? -16.047 -40.25 -16.266 1 96.69 28 TYR B N 1
ATOM 6298 C CA . TYR B 1 28 ? -15.633 -40.25 -14.859 1 96.69 28 TYR B CA 1
ATOM 6299 C C . TYR B 1 28 ? -15.844 -38.875 -14.242 1 96.69 28 TYR B C 1
ATOM 6301 O O . TYR B 1 28 ? -16.094 -37.906 -14.961 1 96.69 28 TYR B O 1
ATOM 6309 N N . ILE B 1 29 ? -15.836 -38.812 -12.922 1 96.5 29 ILE B N 1
ATOM 6310 C CA . ILE B 1 29 ? -16 -37.562 -12.164 1 96.5 29 ILE B CA 1
ATOM 6311 C C . ILE B 1 29 ? -14.68 -36.781 -12.141 1 96.5 29 ILE B C 1
ATOM 6313 O O . ILE B 1 29 ? -13.633 -37.344 -11.797 1 96.5 29 ILE B O 1
ATOM 6317 N N . TYR B 1 30 ? -14.75 -35.562 -12.578 1 96.44 30 TYR B N 1
ATOM 6318 C CA . TYR B 1 30 ? -13.578 -34.688 -12.469 1 96.44 30 TYR B CA 1
ATOM 6319 C C . TYR B 1 30 ? -13.516 -34.031 -11.102 1 96.44 30 TYR B C 1
ATOM 6321 O O . TYR B 1 30 ? -12.477 -34.062 -10.43 1 96.44 30 TYR B O 1
ATOM 6329 N N . LEU B 1 31 ? -14.57 -33.406 -10.703 1 96.81 31 LEU B N 1
ATOM 6330 C CA . LEU B 1 31 ? -14.648 -32.812 -9.383 1 96.81 31 LEU B CA 1
ATOM 6331 C C . LEU B 1 31 ? -16.109 -32.562 -8.969 1 96.81 31 LEU B C 1
ATOM 6333 O O . LEU B 1 31 ? -17.016 -32.75 -9.789 1 96.81 31 LEU B O 1
ATOM 6337 N N . ALA B 1 32 ? -16.234 -32.219 -7.707 1 96.31 32 ALA B N 1
ATOM 6338 C CA . ALA B 1 32 ? -17.516 -31.75 -7.199 1 96.31 32 ALA B CA 1
ATOM 6339 C C . ALA B 1 32 ? -17.312 -30.688 -6.125 1 96.31 32 ALA B C 1
ATOM 6341 O O . ALA B 1 32 ? -16.312 -30.719 -5.395 1 96.31 32 ALA B O 1
ATOM 6342 N N . GLU B 1 33 ? -18.172 -29.797 -6.062 1 96.31 33 GLU B N 1
ATOM 6343 C CA . GLU B 1 33 ? -18.203 -28.797 -4.988 1 96.31 33 GLU B CA 1
ATOM 6344 C C . GLU B 1 33 ? -19.625 -28.375 -4.676 1 96.31 33 GLU B C 1
ATOM 6346 O O . GLU B 1 33 ? -20.578 -28.766 -5.367 1 96.31 33 GLU B O 1
ATOM 6351 N N . LEU B 1 34 ? -19.766 -27.594 -3.648 1 95.38 34 LEU B N 1
ATOM 6352 C CA . LEU B 1 34 ? -21.078 -27.062 -3.281 1 95.38 34 LEU B CA 1
ATOM 6353 C C . LEU B 1 34 ? -21.625 -26.141 -4.367 1 95.38 34 LEU B C 1
ATOM 6355 O O . LEU B 1 34 ? -20.906 -25.266 -4.855 1 95.38 34 LEU B O 1
ATOM 6359 N N . TYR B 1 35 ? -22.781 -26.406 -4.801 1 96.06 35 TYR B N 1
ATOM 6360 C CA . TYR B 1 35 ? -23.484 -25.484 -5.68 1 96.06 35 TYR B CA 1
ATOM 6361 C C . TYR B 1 35 ? -24.172 -24.391 -4.879 1 96.06 35 TYR B C 1
ATOM 6363 O O . TYR B 1 35 ? -25.031 -24.672 -4.031 1 96.06 35 TYR B O 1
ATOM 6371 N N . LEU B 1 36 ? -23.859 -23.172 -5.141 1 95.19 36 LEU B N 1
ATOM 6372 C CA . LEU B 1 36 ? -24.391 -22.078 -4.344 1 95.19 36 LEU B CA 1
ATOM 6373 C C . LEU B 1 36 ? -25.859 -21.844 -4.688 1 95.19 36 LEU B C 1
ATOM 6375 O O . LEU B 1 36 ? -26.234 -21.812 -5.863 1 95.19 36 LEU B O 1
ATOM 6379 N N . PRO B 1 37 ? -26.688 -21.672 -3.697 1 95.38 37 PRO B N 1
ATOM 6380 C CA . PRO B 1 37 ? -28.094 -21.344 -3.949 1 95.38 37 PRO B CA 1
ATOM 6381 C C . PRO B 1 37 ? -28.266 -19.906 -4.461 1 95.38 37 PRO B C 1
ATOM 6383 O O . PRO B 1 37 ? -27.359 -19.078 -4.32 1 95.38 37 PRO B O 1
ATOM 6386 N N . PRO B 1 38 ? -29.422 -19.703 -5.09 1 95.25 38 PRO B N 1
ATOM 6387 C CA . PRO B 1 38 ? -29.703 -18.312 -5.461 1 95.25 38 PRO B CA 1
ATOM 6388 C C . PRO B 1 38 ? -29.641 -17.359 -4.27 1 95.25 38 PRO B C 1
ATOM 6390 O O . PRO B 1 38 ? -30.078 -17.703 -3.17 1 95.25 38 PRO B O 1
ATOM 6393 N N . LYS B 1 39 ? -29.172 -16.188 -4.547 1 96.69 39 LYS B N 1
ATOM 6394 C CA . LYS B 1 39 ? -29.031 -15.188 -3.49 1 96.69 39 LYS B CA 1
ATOM 6395 C C . LYS B 1 39 ? -30.375 -14.914 -2.822 1 96.69 39 LYS B C 1
ATOM 6397 O O . LYS B 1 39 ? -30.453 -14.797 -1.598 1 96.69 39 LYS B O 1
ATOM 6402 N N . ALA B 1 40 ? -31.406 -14.758 -3.619 1 96.25 40 ALA B N 1
ATOM 6403 C CA . ALA B 1 40 ? -32.75 -14.461 -3.082 1 96.25 40 ALA B CA 1
ATOM 6404 C C . ALA B 1 40 ? -33.156 -15.516 -2.064 1 96.25 40 ALA B C 1
ATOM 6406 O O . ALA B 1 40 ? -33.75 -15.188 -1.027 1 96.25 40 ALA B O 1
ATOM 6407 N N . ALA B 1 41 ? -32.906 -16.766 -2.32 1 96.56 41 ALA B N 1
ATOM 6408 C CA . ALA B 1 41 ? -33.281 -17.859 -1.412 1 96.56 41 ALA B CA 1
ATOM 6409 C C . ALA B 1 41 ? -32.469 -17.781 -0.116 1 96.56 41 ALA B C 1
ATOM 6411 O O . ALA B 1 41 ? -33 -18.016 0.969 1 96.56 41 ALA B O 1
ATOM 6412 N N . VAL B 1 42 ? -31.25 -17.5 -0.238 1 96.88 42 VAL B N 1
ATOM 6413 C CA . VAL B 1 42 ? -30.391 -17.375 0.934 1 96.88 42 VAL B CA 1
ATOM 6414 C C . VAL B 1 42 ? -30.875 -16.234 1.814 1 96.88 42 VAL B C 1
ATOM 6416 O O . VAL B 1 42 ? -31 -16.391 3.031 1 96.88 42 VAL B O 1
ATOM 6419 N N . LEU B 1 43 ? -31.109 -15.078 1.185 1 97 43 LEU B N 1
ATOM 6420 C CA . LEU B 1 43 ? -31.547 -13.906 1.933 1 97 43 LEU B CA 1
ATOM 6421 C C . LEU B 1 43 ? -32.875 -14.164 2.613 1 97 43 LEU B C 1
ATOM 6423 O O . LEU B 1 43 ? -33.094 -13.719 3.742 1 97 43 LEU B O 1
ATOM 6427 N N . ASN B 1 44 ? -33.781 -14.859 1.94 1 96.62 44 ASN B N 1
ATOM 6428 C CA . ASN B 1 44 ? -35.062 -15.211 2.549 1 96.62 44 ASN B CA 1
ATOM 6429 C C . ASN B 1 44 ? -34.875 -16.078 3.793 1 96.62 44 ASN B C 1
ATOM 6431 O O . ASN B 1 44 ? -35.625 -15.953 4.762 1 96.62 44 ASN B O 1
ATOM 6435 N N . TYR B 1 45 ? -33.969 -16.906 3.846 1 96.44 45 TYR B N 1
ATOM 6436 C CA . TYR B 1 45 ? -33.656 -17.766 4.977 1 96.44 45 TYR B CA 1
ATOM 6437 C C . TYR B 1 45 ? -33 -17 6.105 1 96.44 45 TYR B C 1
ATOM 6439 O O . TYR B 1 45 ? -33.5 -16.953 7.23 1 96.44 45 TYR B O 1
ATOM 6447 N N . ILE B 1 46 ? -31.844 -16.234 5.762 1 95.56 46 ILE B N 1
ATOM 6448 C CA . ILE B 1 46 ? -31.016 -15.68 6.82 1 95.56 46 ILE B CA 1
ATOM 6449 C C . ILE B 1 46 ? -31.625 -14.375 7.324 1 95.56 46 ILE B C 1
ATOM 6451 O O . ILE B 1 46 ? -31.453 -14.016 8.492 1 95.56 46 ILE B O 1
ATOM 6455 N N . ASP B 1 47 ? -32.406 -13.664 6.484 1 95.62 47 ASP B N 1
ATOM 6456 C CA . ASP B 1 47 ? -32.969 -12.383 6.891 1 95.62 47 ASP B CA 1
ATOM 6457 C C . ASP B 1 47 ? -34.438 -12.531 7.348 1 95.62 47 ASP B C 1
ATOM 6459 O O . ASP B 1 47 ? -34.875 -11.789 8.219 1 95.62 47 ASP B O 1
ATOM 6463 N N . ASN B 1 48 ? -35.188 -13.539 6.762 1 94.75 48 ASN B N 1
ATOM 6464 C CA . ASN B 1 48 ? -36.625 -13.602 7.008 1 94.75 48 ASN B CA 1
ATOM 6465 C C . ASN B 1 48 ? -37 -14.898 7.723 1 94.75 48 ASN B C 1
ATOM 6467 O O . ASN B 1 48 ? -38.156 -15.094 8.07 1 94.75 48 ASN B O 1
ATOM 6471 N N . GLY B 1 49 ? -36.156 -15.734 7.883 1 94.19 49 GLY B N 1
ATOM 6472 C CA . GLY B 1 49 ? -36.406 -16.938 8.648 1 94.19 49 GLY B CA 1
ATOM 6473 C C . GLY B 1 49 ? -37.125 -18.016 7.836 1 94.19 49 GLY B C 1
ATOM 6474 O O . GLY B 1 49 ? -37.656 -18.969 8.398 1 94.19 49 GLY B O 1
ATOM 6475 N N . PHE B 1 50 ? -37.094 -17.828 6.598 1 94.69 50 PHE B N 1
ATOM 6476 C CA . PHE B 1 50 ? -37.719 -18.828 5.742 1 94.69 50 PHE B CA 1
ATOM 6477 C C . PHE B 1 50 ? -36.875 -20.094 5.684 1 94.69 50 PHE B C 1
ATOM 6479 O O . PHE B 1 50 ? -35.875 -20.219 6.402 1 94.69 50 PHE B O 1
ATOM 6486 N N . THR B 1 51 ? -37.344 -21.016 4.902 1 94.81 51 THR B N 1
ATOM 6487 C CA . THR B 1 51 ? -36.719 -22.328 4.836 1 94.81 51 THR B CA 1
ATOM 6488 C C . THR B 1 51 ? -35.312 -22.234 4.285 1 94.81 51 THR B C 1
ATOM 6490 O O . THR B 1 51 ? -35.062 -21.5 3.328 1 94.81 51 THR B O 1
ATOM 6493 N N . LYS B 1 52 ? -34.406 -22.906 4.863 1 95.94 52 LYS B N 1
ATOM 6494 C CA . LYS B 1 52 ? -33.031 -23.031 4.371 1 95.94 52 LYS B CA 1
ATOM 6495 C C . LYS B 1 52 ? -33 -23.672 2.986 1 95.94 52 LYS B C 1
ATOM 6497 O O . LYS B 1 52 ? -33.594 -24.719 2.766 1 95.94 52 LYS B O 1
ATOM 6502 N N . PRO B 1 53 ? -32.312 -23.031 2.062 1 96.69 53 PRO B N 1
ATOM 6503 C CA . PRO B 1 53 ? -32.188 -23.688 0.751 1 96.69 53 PRO B CA 1
ATOM 6504 C C . PRO B 1 53 ? -31.531 -25.062 0.826 1 96.69 53 PRO B C 1
ATOM 6506 O O . PRO B 1 53 ? -30.594 -25.25 1.609 1 96.69 53 PRO B O 1
ATOM 6509 N N . PRO B 1 54 ? -32.031 -25.953 -0.035 1 95.62 54 PRO B N 1
ATOM 6510 C CA . PRO B 1 54 ? -31.391 -27.281 -0.024 1 95.62 54 PRO B CA 1
ATOM 6511 C C . PRO B 1 54 ? -29.922 -27.234 -0.475 1 95.62 54 PRO B C 1
ATOM 6513 O O . PRO B 1 54 ? -29.578 -26.438 -1.357 1 95.62 54 PRO B O 1
ATOM 6516 N N . ARG B 1 55 ? -29.188 -28.109 0.124 1 96.75 55 ARG B N 1
ATOM 6517 C CA . ARG B 1 55 ? -27.797 -28.266 -0.306 1 96.75 55 ARG B CA 1
ATOM 6518 C C . ARG B 1 55 ? -27.719 -29.078 -1.586 1 96.75 55 ARG B C 1
ATOM 6520 O O . ARG B 1 55 ? -28.375 -30.125 -1.713 1 96.75 55 ARG B O 1
ATOM 6527 N N . GLU B 1 56 ? -26.953 -28.547 -2.516 1 97.62 56 GLU B N 1
ATOM 6528 C CA . GLU B 1 56 ? -26.734 -29.234 -3.789 1 97.62 56 GLU B CA 1
ATOM 6529 C C . GLU B 1 56 ? -25.266 -29.219 -4.176 1 97.62 56 GLU B C 1
ATOM 6531 O O . GLU B 1 56 ? -24.469 -28.469 -3.617 1 97.62 56 GLU B O 1
ATOM 6536 N N . ALA B 1 57 ? -24.922 -30.078 -5.113 1 97.75 57 ALA B N 1
ATOM 6537 C CA . ALA B 1 57 ? -23.531 -30.188 -5.555 1 97.75 57 ALA B CA 1
ATOM 6538 C C . ALA B 1 57 ? -23.406 -29.812 -7.027 1 97.75 57 ALA B C 1
ATOM 6540 O O . ALA B 1 57 ? -24.25 -30.172 -7.844 1 97.75 57 ALA B O 1
ATOM 6541 N N . HIS B 1 58 ? -22.438 -29.016 -7.34 1 96.88 58 HIS B N 1
ATOM 6542 C CA . HIS B 1 58 ? -21.953 -28.812 -8.695 1 96.88 58 HIS B CA 1
ATOM 6543 C C . HIS B 1 58 ? -20.922 -29.891 -9.07 1 96.88 58 HIS B C 1
ATOM 6545 O O . HIS B 1 58 ? -19.875 -29.984 -8.43 1 96.88 58 HIS B O 1
ATOM 6551 N N . VAL B 1 59 ? -21.219 -30.703 -10.086 1 97.38 59 VAL B N 1
ATOM 6552 C CA . VAL B 1 59 ? -20.359 -31.812 -10.469 1 97.38 59 VAL B CA 1
ATOM 6553 C C . VAL B 1 59 ? -19.922 -31.656 -11.922 1 97.38 59 VAL B C 1
ATOM 6555 O O . VAL B 1 59 ? -20.734 -31.375 -12.797 1 97.38 59 VAL B O 1
ATOM 6558 N N . ILE B 1 60 ? -18.672 -31.844 -12.148 1 97 60 ILE B N 1
ATOM 6559 C CA . ILE B 1 60 ? -18.141 -31.844 -13.508 1 97 60 ILE B CA 1
ATOM 6560 C C . ILE B 1 60 ? -17.781 -33.281 -13.914 1 97 60 ILE B C 1
ATOM 6562 O O . ILE B 1 60 ? -17 -33.938 -13.227 1 97 60 IL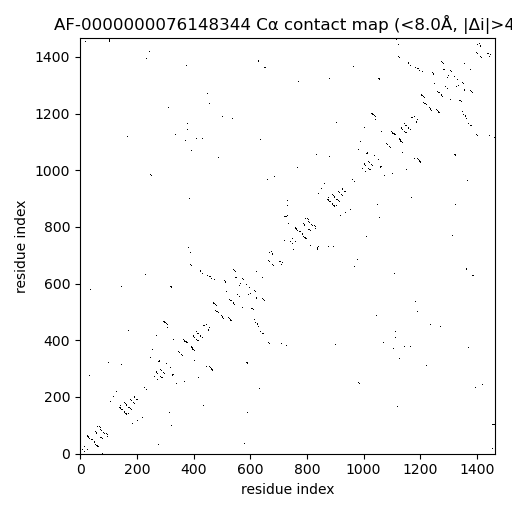E B O 1
ATOM 6566 N N . LEU B 1 61 ? -18.344 -33.719 -15 1 97.25 61 LEU B N 1
ATOM 6567 C CA . LEU B 1 61 ? -18.125 -35.031 -15.547 1 97.25 61 LEU B CA 1
ATOM 6568 C C . LEU B 1 61 ? -17.391 -34.969 -16.875 1 97.25 61 LEU B C 1
ATOM 6570 O O . LEU B 1 61 ? -17.797 -34.219 -17.781 1 97.25 61 LEU B O 1
ATOM 6574 N N . ILE B 1 62 ? -16.344 -35.688 -16.984 1 96.19 62 ILE B N 1
ATOM 6575 C CA . ILE B 1 62 ? -15.719 -35.906 -18.281 1 96.19 62 ILE B CA 1
ATOM 6576 C C . ILE B 1 62 ? -16.328 -37.156 -18.953 1 96.19 62 ILE B C 1
ATOM 6578 O O . ILE B 1 62 ? -16.266 -38.25 -18.406 1 96.19 62 ILE B O 1
ATOM 6582 N N . ARG B 1 63 ? -16.844 -36.938 -20.141 1 96.38 63 ARG B N 1
ATOM 6583 C CA . ARG B 1 63 ? -17.594 -38.031 -20.797 1 96.38 63 ARG B CA 1
ATOM 6584 C C . ARG B 1 63 ? -16.891 -38.5 -22.062 1 96.38 63 ARG B C 1
ATOM 6586 O O . ARG B 1 63 ? -17.422 -38.312 -23.172 1 96.38 63 ARG B O 1
ATOM 6593 N N . GLY B 1 64 ? -15.852 -39.125 -21.875 1 93.25 64 GLY B N 1
ATOM 6594 C CA . GLY B 1 64 ? -15.07 -39.625 -22.984 1 93.25 64 GLY B CA 1
ATOM 6595 C C . GLY B 1 64 ? -15.633 -40.906 -23.562 1 93.25 64 GLY B C 1
ATOM 6596 O O . GLY B 1 64 ? -15.297 -41.312 -24.688 1 93.25 64 GLY B O 1
ATOM 6597 N N . GLY B 1 65 ? -16.516 -41.531 -22.875 1 93.81 65 GLY B N 1
ATOM 6598 C CA . GLY B 1 65 ? -17.062 -42.812 -23.297 1 93.81 65 GLY B CA 1
ATOM 6599 C C . GLY B 1 65 ? -18.328 -42.656 -24.125 1 93.81 65 GLY B C 1
ATOM 6600 O O . GLY B 1 65 ? -18.828 -43.656 -24.688 1 93.81 65 GLY B O 1
ATOM 6601 N N . ASP B 1 66 ? -18.781 -41.5 -24.234 1 94.81 66 ASP B N 1
ATOM 6602 C CA . ASP B 1 66 ? -19.984 -41.25 -25.031 1 94.81 66 ASP B CA 1
ATOM 6603 C C . ASP B 1 66 ? -19.672 -41.344 -26.531 1 94.81 66 ASP B C 1
ATOM 6605 O O . ASP B 1 66 ? -18.516 -41.219 -26.938 1 94.81 66 ASP B O 1
ATOM 6609 N N . ALA B 1 67 ? -20.781 -41.531 -27.375 1 93.25 67 ALA B N 1
ATOM 6610 C CA . ALA B 1 67 ? -20.609 -41.531 -28.812 1 93.25 67 ALA B CA 1
ATOM 6611 C C . ALA B 1 67 ? -19.969 -40.25 -29.312 1 93.25 67 ALA B C 1
ATOM 6613 O O . ALA B 1 67 ? -19.094 -40.281 -30.188 1 93.25 67 ALA B O 1
ATOM 6614 N N . LYS B 1 68 ? -20.406 -39.188 -28.75 1 92 68 LYS B N 1
ATOM 6615 C CA . LYS B 1 68 ? -19.75 -37.906 -28.922 1 92 68 LYS B CA 1
ATOM 6616 C C . LYS B 1 68 ? -19.203 -37.375 -27.594 1 92 68 LYS B C 1
ATOM 6618 O O . LYS B 1 68 ? -19.922 -36.75 -26.828 1 92 68 LYS B O 1
ATOM 6623 N N . PRO B 1 69 ? -17.922 -37.656 -27.375 1 92.56 69 PRO B N 1
ATOM 6624 C CA . PRO B 1 69 ? -17.328 -37.25 -26.094 1 92.56 69 PRO B CA 1
ATOM 6625 C C . PRO B 1 69 ? -17.594 -35.781 -25.766 1 92.56 69 PRO B C 1
ATOM 6627 O O . PRO B 1 69 ? -17.625 -34.938 -26.672 1 92.56 69 PRO B O 1
ATOM 6630 N N . ASN B 1 70 ? -17.75 -35.375 -24.578 1 94.06 70 ASN B N 1
ATOM 6631 C CA . ASN B 1 70 ? -18.047 -34.031 -24.094 1 94.06 70 ASN B CA 1
ATOM 6632 C C . ASN B 1 70 ? -17.734 -33.875 -22.609 1 94.06 70 ASN B C 1
ATOM 6634 O O . ASN B 1 70 ? -17.141 -34.781 -22 1 94.06 70 ASN B O 1
ATOM 6638 N N . VAL B 1 71 ? -17.938 -32.75 -22.094 1 95.06 71 VAL B N 1
ATOM 6639 C CA . VAL B 1 71 ? -17.906 -32.438 -20.672 1 95.06 71 VAL B CA 1
ATOM 6640 C C . VAL B 1 71 ? -19.281 -31.953 -20.203 1 95.06 71 VAL B C 1
ATOM 6642 O O . VAL B 1 71 ? -19.891 -31.109 -20.875 1 95.06 71 VAL B O 1
ATOM 6645 N N . LEU B 1 72 ? -19.734 -32.5 -19.109 1 96.44 72 LEU B N 1
ATOM 6646 C CA . LEU B 1 72 ? -21.016 -32.094 -18.562 1 96.44 72 LEU B CA 1
ATOM 6647 C C . LEU B 1 72 ? -20.844 -31.5 -17.156 1 96.44 72 LEU B C 1
ATOM 6649 O O . LEU B 1 72 ? -20.094 -32.031 -16.344 1 96.44 72 LEU B O 1
ATOM 6653 N N . GLU B 1 73 ? -21.5 -30.438 -16.953 1 96.62 73 GLU B N 1
ATOM 6654 C CA . GLU B 1 73 ? -21.672 -29.891 -15.609 1 96.62 73 GLU B CA 1
ATOM 6655 C C . GLU B 1 73 ? -23.109 -30.078 -15.109 1 96.62 73 GLU B C 1
ATOM 6657 O O . GLU B 1 73 ? -24.047 -29.594 -15.742 1 96.62 73 GLU B O 1
ATOM 6662 N N . ILE B 1 74 ? -23.219 -30.703 -13.984 1 97.12 74 ILE B N 1
ATOM 6663 C CA . ILE B 1 74 ? -24.562 -31 -13.492 1 97.12 74 ILE B CA 1
ATOM 6664 C C . ILE B 1 74 ? -24.688 -30.547 -12.047 1 97.12 74 ILE B C 1
ATOM 6666 O O . ILE B 1 74 ? -23.688 -30.359 -11.352 1 97.12 74 ILE B O 1
ATOM 6670 N N . VAL B 1 75 ? -25.891 -30.266 -11.672 1 97.38 75 VAL B N 1
ATOM 6671 C CA . VAL B 1 75 ? -26.266 -29.984 -10.289 1 97.38 75 VAL B CA 1
ATOM 6672 C C . VAL B 1 75 ? -26.984 -31.188 -9.695 1 97.38 75 VAL B C 1
ATOM 6674 O O . VAL B 1 75 ? -28 -31.656 -10.242 1 97.38 75 VAL B O 1
ATOM 6677 N N . VAL B 1 76 ? -26.453 -31.703 -8.57 1 98.19 76 VAL B N 1
ATOM 6678 C CA . VAL B 1 76 ? -26.984 -32.906 -7.941 1 98.19 76 VAL B CA 1
ATOM 6679 C C . VAL B 1 76 ? -27.516 -32.562 -6.555 1 98.19 76 VAL B C 1
ATOM 6681 O O . VAL B 1 76 ? -26.844 -31.922 -5.754 1 98.19 76 VAL B O 1
ATOM 6684 N N . GLY B 1 77 ? -28.75 -33.094 -6.262 1 97.12 77 GLY B N 1
ATOM 6685 C CA . GLY B 1 77 ? -29.312 -32.875 -4.938 1 97.12 77 GLY B CA 1
ATOM 6686 C C . GLY B 1 77 ? -30.703 -33.438 -4.777 1 97.12 77 GLY B C 1
ATOM 6687 O O . GLY B 1 77 ? -31.219 -34.094 -5.688 1 97.12 77 GLY B O 1
ATOM 6688 N N . PRO B 1 78 ? -31.281 -33.156 -3.602 1 97.31 78 PRO B N 1
ATOM 6689 C CA . PRO B 1 78 ? -30.719 -32.5 -2.422 1 97.31 78 PRO B CA 1
ATOM 6690 C C . PRO B 1 78 ? -29.75 -33.406 -1.658 1 97.31 78 PRO B C 1
ATOM 6692 O O . PRO B 1 78 ? -29.922 -34.625 -1.654 1 97.31 78 PRO B O 1
ATOM 6695 N N . LEU B 1 79 ? -28.75 -32.875 -1.071 1 96.69 79 LEU B N 1
ATOM 6696 C CA . LEU B 1 79 ? -27.797 -33.594 -0.246 1 96.69 79 LEU B CA 1
ATOM 6697 C C . LEU B 1 79 ? -28.297 -33.75 1.184 1 96.69 79 LEU B C 1
ATOM 6699 O O . LEU B 1 79 ? -29.031 -32.875 1.673 1 96.69 79 LEU B O 1
ATOM 6703 N N . PRO B 1 80 ? -27.969 -34.75 1.838 1 95.69 80 PRO B N 1
ATOM 6704 C CA . PRO B 1 80 ? -26.922 -35.719 1.533 1 95.69 80 PRO B CA 1
ATOM 6705 C C . PRO B 1 80 ? -27.453 -36.938 0.756 1 95.69 80 PRO B C 1
ATOM 6707 O O . PRO B 1 80 ? -26.688 -37.844 0.423 1 95.69 80 PRO B O 1
ATOM 6710 N N . PHE B 1 81 ? -28.766 -37 0.466 1 95.5 81 PHE B N 1
ATOM 6711 C CA . PHE B 1 81 ? -29.344 -38.125 -0.256 1 95.5 81 PHE B CA 1
ATOM 6712 C C . PHE B 1 81 ? -29.969 -37.656 -1.568 1 95.5 81 PHE B C 1
ATOM 6714 O O . PHE B 1 81 ? -31.188 -37.625 -1.696 1 95.5 81 PHE B O 1
ATOM 6721 N N . PRO B 1 82 ? -29.141 -37.438 -2.518 1 97.44 82 PRO B N 1
ATOM 6722 C CA . PRO B 1 82 ? -29.672 -36.906 -3.783 1 97.44 82 PRO B CA 1
ATOM 6723 C C . PRO B 1 82 ? -30.609 -37.906 -4.477 1 97.44 82 PRO B C 1
ATOM 6725 O O . PRO B 1 82 ? -30.406 -39.125 -4.371 1 97.44 82 PRO B O 1
ATOM 6728 N N . ASN B 1 83 ? -31.641 -37.406 -5.199 1 95.31 83 ASN B N 1
ATOM 6729 C CA . ASN B 1 83 ? -32.531 -38.281 -5.957 1 95.31 83 ASN B CA 1
ATOM 6730 C C . ASN B 1 83 ? -32.656 -37.844 -7.414 1 95.31 83 ASN B C 1
ATOM 6732 O O . ASN B 1 83 ? -33.5 -38.344 -8.164 1 95.31 83 ASN B O 1
ATOM 6736 N N . GLY B 1 84 ? -31.859 -36.844 -7.809 1 96.19 84 GLY B N 1
ATOM 6737 C CA . GLY B 1 84 ? -31.859 -36.406 -9.188 1 96.19 84 GLY B CA 1
ATOM 6738 C C . GLY B 1 84 ? -30.75 -35.406 -9.5 1 96.19 84 GLY B C 1
ATOM 6739 O O . GLY B 1 84 ? -30 -35 -8.609 1 96.19 84 GLY B O 1
ATOM 6740 N N . TYR B 1 85 ? -30.562 -35.125 -10.75 1 97 85 TYR B N 1
ATOM 6741 C CA . TYR B 1 85 ? -29.609 -34.125 -11.203 1 97 85 TYR B CA 1
ATOM 6742 C C . TYR B 1 85 ? -30.156 -33.344 -12.383 1 97 85 TYR B C 1
ATOM 6744 O O . TYR B 1 85 ? -31.141 -33.75 -13.016 1 97 85 TYR B O 1
ATOM 6752 N N . ARG B 1 86 ? -29.703 -32.156 -12.602 1 95.88 86 ARG B N 1
ATOM 6753 C CA . ARG B 1 86 ? -30 -31.297 -13.742 1 95.88 86 ARG B CA 1
ATOM 6754 C C . ARG B 1 86 ? -28.734 -30.656 -14.297 1 95.88 86 ARG B C 1
ATOM 6756 O O . ARG B 1 86 ? -27.703 -30.641 -13.625 1 95.88 86 ARG B O 1
ATOM 6763 N N . LEU B 1 87 ? -28.797 -30.188 -15.492 1 95.06 87 LEU B N 1
ATOM 6764 C CA . LEU B 1 87 ? -27.672 -29.453 -16.078 1 95.06 87 LEU B CA 1
ATOM 6765 C C . LEU B 1 87 ? -27.484 -28.109 -15.391 1 95.06 87 LEU B C 1
ATOM 6767 O O . LEU B 1 87 ? -28.469 -27.469 -14.992 1 95.06 87 LEU B O 1
ATOM 6771 N N . VAL B 1 88 ? -26.297 -27.719 -15.273 1 93.25 88 VAL B N 1
ATOM 6772 C CA . VAL B 1 88 ? -26.031 -26.375 -14.758 1 93.25 88 VAL B CA 1
ATOM 6773 C C . VAL B 1 88 ? -26.641 -25.328 -15.695 1 93.25 88 VAL B C 1
ATOM 6775 O O . VAL B 1 88 ? -26.406 -25.359 -16.906 1 93.25 88 VAL B O 1
ATOM 6778 N N . PRO B 1 89 ? -27.531 -24.438 -15.398 1 82.19 89 PRO B N 1
ATOM 6779 C CA . PRO B 1 89 ? -28.344 -23.578 -16.266 1 82.19 89 PRO B CA 1
ATOM 6780 C C . PRO B 1 89 ? -27.516 -22.516 -16.984 1 82.19 89 PRO B C 1
ATOM 6782 O O . PRO B 1 89 ? -27.906 -22.031 -18.047 1 82.19 89 PRO B O 1
ATOM 6785 N N . TYR B 1 90 ? -26.453 -22.016 -16.781 1 77.81 90 TYR B N 1
ATOM 6786 C CA . TYR B 1 90 ? -25.844 -20.828 -17.344 1 77.81 90 TYR B CA 1
ATOM 6787 C C . TYR B 1 90 ? -24.531 -21.156 -18.031 1 77.81 90 TYR B C 1
ATOM 6789 O O . TYR B 1 90 ? -23.656 -20.297 -18.172 1 77.81 90 TYR B O 1
ATOM 6797 N N . ARG B 1 91 ? -24.422 -22.234 -18.438 1 83.31 91 ARG B N 1
ATOM 6798 C CA . ARG B 1 91 ? -23.266 -22.719 -19.172 1 83.31 91 ARG B CA 1
ATOM 6799 C C . ARG B 1 91 ? -23.672 -23.469 -20.422 1 83.31 91 ARG B C 1
ATOM 6801 O O . ARG B 1 91 ? -24.656 -24.219 -20.406 1 83.31 91 ARG B O 1
ATOM 6808 N N . PRO B 1 92 ? -23.016 -23.047 -21.531 1 84.62 92 PRO B N 1
ATOM 6809 C CA . PRO B 1 92 ? -23.297 -23.922 -22.672 1 84.62 92 PRO B CA 1
ATOM 6810 C C . PRO B 1 92 ? -23.016 -25.391 -22.375 1 84.62 92 PRO B C 1
ATOM 6812 O O . PRO B 1 92 ? -21.969 -25.734 -21.812 1 84.62 92 PRO B O 1
ATOM 6815 N N . GLN B 1 93 ? -24 -26.219 -22.594 1 90.38 93 GLN B N 1
ATOM 6816 C CA . GLN B 1 93 ? -23.859 -27.656 -22.391 1 90.38 93 GLN B CA 1
ATOM 6817 C C . GLN B 1 93 ? -24.266 -28.438 -23.641 1 90.38 93 GLN B C 1
ATOM 6819 O O . GLN B 1 93 ? -25.25 -28.094 -24.297 1 90.38 93 GLN B O 1
ATOM 6824 N N . PRO B 1 94 ? -23.484 -29.469 -24.031 1 92.75 94 PRO B N 1
ATOM 6825 C CA . PRO B 1 94 ? -22.25 -29.891 -23.359 1 92.75 94 PRO B CA 1
ATOM 6826 C C . PRO B 1 94 ? -21.047 -29.016 -23.719 1 92.75 94 PRO B C 1
ATOM 6828 O O . PRO B 1 94 ? -21.062 -28.344 -24.766 1 92.75 94 PRO B O 1
ATOM 6831 N N . ILE B 1 95 ? -20.141 -28.938 -22.891 1 92.81 95 ILE B N 1
ATOM 6832 C CA . ILE B 1 95 ? -18.844 -28.328 -23.203 1 92.81 95 ILE B CA 1
ATOM 6833 C C . ILE B 1 95 ? -18.047 -29.25 -24.109 1 92.81 95 ILE B C 1
ATOM 6835 O O . ILE B 1 95 ? -17.969 -30.453 -23.875 1 92.81 95 ILE B O 1
ATOM 6839 N N . PRO B 1 96 ? -17.484 -28.641 -25.172 1 88.62 96 PRO B N 1
ATOM 6840 C CA . PRO B 1 96 ? -16.703 -29.484 -26.078 1 88.62 96 PRO B CA 1
ATOM 6841 C C . PRO B 1 96 ? -15.594 -30.25 -25.359 1 88.62 96 PRO B C 1
ATOM 6843 O O . PRO B 1 96 ? -14.906 -29.688 -24.5 1 88.62 96 PRO B O 1
ATOM 6846 N N . PHE B 1 97 ? -15.414 -31.516 -25.75 1 89.38 97 PHE B N 1
ATOM 6847 C CA . PHE B 1 97 ? -14.484 -32.406 -25.078 1 89.38 97 PHE B CA 1
ATOM 6848 C C . PHE B 1 97 ? -13.055 -31.875 -25.156 1 89.38 97 PHE B C 1
ATOM 6850 O O . PHE B 1 97 ? -12.266 -32.094 -24.234 1 89.38 97 PHE B O 1
ATOM 6857 N N . PHE B 1 98 ? -12.695 -31.172 -26.234 1 82.94 98 PHE B N 1
ATOM 6858 C CA . PHE B 1 98 ? -11.328 -30.703 -26.406 1 82.94 98 PHE B CA 1
ATOM 6859 C C . PHE B 1 98 ? -10.984 -29.641 -25.375 1 82.94 98 PHE B C 1
ATOM 6861 O O . PHE B 1 98 ? -9.805 -29.359 -25.141 1 82.94 98 PHE B O 1
ATOM 6868 N N . GLN B 1 99 ? -11.984 -29.047 -24.719 1 87.44 99 GLN B N 1
ATOM 6869 C CA . GLN B 1 99 ? -11.75 -28.016 -23.719 1 87.44 99 GLN B CA 1
ATOM 6870 C C . GLN B 1 99 ? -11.672 -28.609 -22.312 1 87.44 99 GLN B C 1
ATOM 6872 O O . GLN B 1 99 ? -11.477 -27.891 -21.344 1 87.44 99 GLN B O 1
ATOM 6877 N N . ARG B 1 100 ? -11.781 -29.875 -22.25 1 88.81 100 ARG B N 1
ATOM 6878 C CA . ARG B 1 100 ? -11.758 -30.547 -20.953 1 88.81 100 ARG B CA 1
ATOM 6879 C C . ARG B 1 100 ? -10.461 -30.25 -20.219 1 88.81 100 ARG B C 1
ATOM 6881 O O . ARG B 1 100 ? -9.406 -30.094 -20.828 1 88.81 100 ARG B O 1
ATOM 6888 N N . PRO B 1 101 ? -10.57 -30.188 -18.906 1 88.12 101 PRO B N 1
ATOM 6889 C CA . PRO B 1 101 ? -9.32 -30.078 -18.156 1 88.12 101 PRO B CA 1
ATOM 6890 C C . PRO B 1 101 ? -8.422 -31.297 -18.328 1 88.12 101 PRO B C 1
ATOM 6892 O O . PRO B 1 101 ? -8.914 -32.406 -18.547 1 88.12 101 PRO B O 1
ATOM 6895 N N . ILE B 1 102 ? -7.176 -31.094 -18.25 1 82.62 102 ILE B N 1
ATOM 6896 C CA . ILE B 1 102 ? -6.207 -32.156 -18.422 1 82.62 102 ILE B CA 1
ATOM 6897 C C . ILE B 1 102 ? -6.047 -32.938 -17.094 1 82.62 102 ILE B C 1
ATOM 6899 O O . ILE B 1 102 ? -5.871 -32.312 -16.047 1 82.62 102 ILE B O 1
ATOM 6903 N N . THR B 1 103 ? -6.191 -34.25 -17.172 1 87.19 103 THR B N 1
ATOM 6904 C CA . THR B 1 103 ? -6.004 -35.094 -16 1 87.19 103 THR B CA 1
ATOM 6905 C C . THR B 1 103 ? -4.797 -36 -16.172 1 87.19 103 THR B C 1
ATOM 6907 O O . THR B 1 103 ? -4.172 -36 -17.234 1 87.19 103 THR B O 1
ATOM 6910 N N . SER B 1 104 ? -4.5 -36.781 -15.164 1 84.31 104 SER B N 1
ATOM 6911 C CA . SER B 1 104 ? -3.35 -37.688 -15.195 1 84.31 104 SER B CA 1
ATOM 6912 C C . SER B 1 104 ? -3.564 -38.812 -16.188 1 84.31 104 SER B C 1
ATOM 6914 O O . SER B 1 104 ? -2.609 -39.469 -16.609 1 84.31 104 SER B O 1
ATOM 6916 N N . ILE B 1 105 ? -4.742 -38.969 -16.594 1 86.12 105 ILE B N 1
ATOM 6917 C CA . ILE B 1 105 ? -5.07 -40 -17.562 1 86.12 105 ILE B CA 1
ATOM 6918 C C . ILE B 1 105 ? -4.379 -39.719 -18.891 1 86.12 105 ILE B C 1
ATOM 6920 O O . ILE B 1 105 ? -3.971 -40.625 -19.594 1 86.12 105 ILE B O 1
ATOM 6924 N N . GLU B 1 106 ? -4.168 -38.5 -19.156 1 83.38 106 GLU B N 1
ATOM 6925 C CA . GLU B 1 106 ? -3.604 -38.125 -20.438 1 83.38 106 GLU B CA 1
ATOM 6926 C C . GLU B 1 106 ? -2.104 -37.844 -20.328 1 83.38 106 GLU B C 1
ATOM 6928 O O . GLU B 1 106 ? -1.481 -37.344 -21.266 1 83.38 106 GLU B O 1
ATOM 6933 N N . ASN B 1 107 ? -1.54 -38.25 -19.281 1 85.38 107 ASN B N 1
ATOM 6934 C CA . ASN B 1 107 ? -0.122 -38 -19.078 1 85.38 107 ASN B CA 1
ATOM 6935 C C . ASN B 1 107 ? 0.755 -38.875 -19.969 1 85.38 107 ASN B C 1
ATOM 6937 O O . ASN B 1 107 ? 0.647 -40.094 -19.922 1 85.38 107 ASN B O 1
ATOM 6941 N N . ILE B 1 108 ? 1.669 -38.25 -20.703 1 88.81 108 ILE B N 1
ATOM 6942 C CA . ILE B 1 108 ? 2.537 -39 -21.594 1 88.81 108 ILE B CA 1
ATOM 6943 C C . ILE B 1 108 ? 3.996 -38.812 -21.188 1 88.81 108 ILE B C 1
ATOM 6945 O O . ILE B 1 108 ? 4.906 -39.125 -21.953 1 88.81 108 ILE B O 1
ATOM 6949 N N . SER B 1 109 ? 4.27 -38.25 -20.047 1 88.69 109 SER B N 1
ATOM 6950 C CA . SER B 1 109 ? 5.605 -37.812 -19.641 1 88.69 109 SER B CA 1
ATOM 6951 C C . SER B 1 109 ? 6.598 -38.969 -19.703 1 88.69 109 SER B C 1
ATOM 6953 O O . SER B 1 109 ? 7.707 -38.812 -20.219 1 88.69 109 SER B O 1
ATOM 6955 N N . GLN B 1 110 ? 6.188 -40.125 -19.188 1 89.94 110 GLN B N 1
ATOM 6956 C CA . GLN B 1 110 ? 7.102 -41.25 -19.172 1 89.94 110 GLN B CA 1
ATOM 6957 C C . GLN B 1 110 ? 7.438 -41.719 -20.578 1 89.94 110 GLN B C 1
ATOM 6959 O O . GLN B 1 110 ? 8.609 -41.906 -20.922 1 89.94 110 GLN B O 1
ATOM 6964 N N . LYS B 1 111 ? 6.445 -41.906 -21.375 1 93 111 LYS B N 1
ATOM 6965 C CA . LYS B 1 111 ? 6.66 -42.344 -22.75 1 93 111 LYS B CA 1
ATOM 6966 C C . LYS B 1 111 ? 7.473 -41.281 -23.531 1 93 111 LYS B C 1
ATOM 6968 O O . LYS B 1 111 ? 8.305 -41.656 -24.375 1 93 111 LYS B O 1
ATOM 6973 N N . LEU B 1 112 ? 7.176 -40.125 -23.25 1 95 112 LEU B N 1
ATOM 6974 C CA . LEU B 1 112 ? 7.895 -39.031 -23.906 1 95 112 LEU B CA 1
ATOM 6975 C C . LEU B 1 112 ? 9.375 -39.062 -23.531 1 95 112 LEU B C 1
ATOM 6977 O O . LEU B 1 112 ? 10.242 -38.938 -24.406 1 95 112 LEU B O 1
ATOM 6981 N N . LYS B 1 113 ? 9.664 -39.188 -22.281 1 95.94 113 LYS B N 1
ATOM 6982 C CA . LYS B 1 113 ? 11.047 -39.25 -21.797 1 95.94 113 LYS B CA 1
ATOM 6983 C C . LYS B 1 113 ? 11.781 -40.438 -22.438 1 95.94 113 LYS B C 1
ATOM 6985 O O . LYS B 1 113 ? 12.938 -40.312 -22.859 1 95.94 113 LYS B O 1
ATOM 6990 N N . GLU B 1 114 ? 11.125 -41.562 -22.578 1 96.44 114 GLU B N 1
ATOM 6991 C CA . GLU B 1 114 ? 11.727 -42.75 -23.188 1 96.44 114 GLU B CA 1
ATOM 6992 C C . GLU B 1 114 ? 12.062 -42.5 -24.656 1 96.44 114 GLU B C 1
ATOM 6994 O O . GLU B 1 114 ? 13.148 -42.875 -25.109 1 96.44 114 GLU B O 1
ATOM 6999 N N . ARG B 1 115 ? 11.109 -41.906 -25.297 1 96.75 115 ARG B N 1
ATOM 7000 C CA . ARG B 1 115 ? 11.32 -41.625 -26.703 1 96.75 115 ARG B CA 1
ATOM 7001 C C . ARG B 1 115 ? 12.484 -40.656 -26.906 1 96.75 115 ARG B C 1
ATOM 7003 O O . ARG B 1 115 ? 13.344 -40.875 -27.766 1 96.75 115 ARG B O 1
ATOM 7010 N N . ILE B 1 116 ? 12.523 -39.625 -26.109 1 97.88 116 ILE B N 1
ATOM 7011 C CA . ILE B 1 116 ? 13.586 -38.625 -26.234 1 97.88 116 ILE B CA 1
ATOM 7012 C C . ILE B 1 116 ? 14.93 -39.25 -25.859 1 97.88 116 ILE B C 1
ATOM 7014 O O . ILE B 1 116 ? 15.938 -39 -26.531 1 97.88 116 ILE B O 1
ATOM 7018 N N . ASN B 1 117 ? 14.93 -40.031 -24.797 1 97.5 117 ASN B N 1
ATOM 7019 C CA . ASN B 1 117 ? 16.156 -40.688 -24.391 1 97.5 117 ASN B CA 1
ATOM 7020 C C . ASN B 1 117 ? 16.719 -41.562 -25.516 1 97.5 117 ASN B C 1
ATOM 7022 O O . ASN B 1 117 ? 17.938 -41.594 -25.734 1 97.5 117 ASN B O 1
ATOM 7026 N N . LYS B 1 118 ? 15.883 -42.281 -26.141 1 97.31 118 LYS B N 1
ATOM 7027 C CA . LYS B 1 118 ? 16.281 -43.156 -27.234 1 97.31 118 LYS B CA 1
ATOM 7028 C C . LYS B 1 118 ? 16.859 -42.344 -28.406 1 97.31 118 LYS B C 1
ATOM 7030 O O . LYS B 1 118 ? 17.875 -42.719 -28.984 1 97.31 118 LYS B O 1
ATOM 7035 N N . GLU B 1 119 ? 16.219 -41.281 -28.734 1 98 119 GLU B N 1
ATOM 7036 C CA . GLU B 1 119 ? 16.531 -40.531 -29.953 1 98 119 GLU B CA 1
ATOM 7037 C C . GLU B 1 119 ? 17.688 -39.562 -29.734 1 98 119 GLU B C 1
ATOM 7039 O O . GLU B 1 119 ? 18.469 -39.312 -30.656 1 98 119 GLU B O 1
ATOM 7044 N N . PHE B 1 120 ? 17.797 -39.031 -28.594 1 97.88 120 PHE B N 1
ATOM 7045 C CA . PHE B 1 120 ? 18.703 -37.906 -28.422 1 97.88 120 PHE B CA 1
ATOM 7046 C C . PHE B 1 120 ? 19.297 -37.875 -27.016 1 97.88 120 PHE B C 1
ATOM 7048 O O . PHE B 1 120 ? 19.922 -36.906 -26.609 1 97.88 120 PHE B O 1
ATOM 7055 N N . GLY B 1 121 ? 19.094 -38.875 -26.188 1 97.25 121 GLY B N 1
ATOM 7056 C CA . GLY B 1 121 ? 19.5 -38.938 -24.797 1 97.25 121 GLY B CA 1
ATOM 7057 C C . GLY B 1 121 ? 21 -38.781 -24.594 1 97.25 121 GLY B C 1
ATOM 7058 O O . GLY B 1 121 ? 21.422 -38.156 -23.625 1 97.25 121 GLY B O 1
ATOM 7059 N N . LYS B 1 122 ? 21.812 -39.344 -25.422 1 96.19 122 LYS B N 1
ATOM 7060 C CA . LYS B 1 122 ? 23.266 -39.281 -25.297 1 96.19 122 LYS B CA 1
ATOM 7061 C C . LYS B 1 122 ? 23.766 -37.844 -25.391 1 96.19 122 LYS B C 1
ATOM 7063 O O . LYS B 1 122 ? 24.641 -37.438 -24.609 1 96.19 122 LYS B O 1
ATOM 7068 N N . ALA B 1 123 ? 23.297 -37.188 -26.391 1 97.25 123 ALA B N 1
ATOM 7069 C CA . ALA B 1 123 ? 23.672 -35.781 -26.547 1 97.25 123 ALA B CA 1
ATOM 7070 C C . ALA B 1 123 ? 23.297 -34.969 -25.328 1 97.25 123 ALA B C 1
ATOM 7072 O O . ALA B 1 123 ? 24.078 -34.125 -24.859 1 97.25 123 ALA B O 1
ATOM 7073 N N . LEU B 1 124 ? 22.094 -35.156 -24.812 1 97.56 124 LEU B N 1
ATOM 7074 C CA . LEU B 1 124 ? 21.609 -34.375 -23.672 1 97.56 124 LEU B CA 1
ATOM 7075 C C . LEU B 1 124 ? 22.375 -34.75 -22.406 1 97.56 124 LEU B C 1
ATOM 7077 O O . LEU B 1 124 ? 22.625 -33.906 -21.547 1 97.56 124 LEU B O 1
ATOM 7081 N N . HIS B 1 125 ? 22.734 -36 -22.266 1 97.06 125 HIS B N 1
ATOM 7082 C CA . HIS B 1 125 ? 23.594 -36.406 -21.156 1 97.06 125 HIS B CA 1
ATOM 7083 C C . HIS B 1 125 ? 24.938 -35.719 -21.219 1 97.06 125 HIS B C 1
ATOM 7085 O O . HIS B 1 125 ? 25.469 -35.281 -20.188 1 97.06 125 HIS B O 1
ATOM 7091 N N . ASP B 1 126 ? 25.5 -35.688 -22.375 1 96.5 126 ASP B N 1
ATOM 7092 C CA . ASP B 1 126 ? 26.781 -35.031 -22.562 1 96.5 126 ASP B CA 1
ATOM 7093 C C . ASP B 1 126 ? 26.719 -33.562 -22.172 1 96.5 126 ASP B C 1
ATOM 7095 O O . ASP B 1 126 ? 27.672 -33.031 -21.578 1 96.5 126 ASP B O 1
ATOM 7099 N N . LEU B 1 127 ? 25.672 -32.938 -22.484 1 96.62 127 LEU B N 1
ATOM 7100 C CA . LEU B 1 127 ? 25.562 -31.5 -22.312 1 96.62 127 LEU B CA 1
ATOM 7101 C C . LEU B 1 127 ? 25.109 -31.156 -20.891 1 96.62 127 LEU B C 1
ATOM 7103 O O . LEU B 1 127 ? 25.547 -30.156 -20.328 1 96.62 127 LEU B O 1
ATOM 7107 N N . TYR B 1 128 ? 24.25 -31.969 -20.297 1 96.25 128 TYR B N 1
ATOM 7108 C CA . TYR B 1 128 ? 23.562 -31.531 -19.094 1 96.25 128 TYR B CA 1
ATOM 7109 C C . TYR B 1 128 ? 23.812 -32.5 -17.938 1 96.25 128 TYR B C 1
ATOM 7111 O O . TYR B 1 128 ? 23.375 -32.25 -16.812 1 96.25 128 TYR B O 1
ATOM 7119 N N . GLY B 1 129 ? 24.422 -33.562 -18.094 1 95 129 GLY B N 1
ATOM 7120 C CA . GLY B 1 129 ? 24.953 -34.438 -17.062 1 95 129 GLY B CA 1
ATOM 7121 C C . GLY B 1 129 ? 23.938 -35.406 -16.531 1 95 129 GLY B C 1
ATOM 7122 O O . GLY B 1 129 ? 24.25 -36.219 -15.664 1 95 129 GLY B O 1
ATOM 7123 N N . GLY B 1 130 ? 22.672 -35.406 -17 1 95.38 130 GLY B N 1
ATOM 7124 C CA . GLY B 1 130 ? 21.641 -36.312 -16.562 1 95.38 130 GLY B CA 1
ATOM 7125 C C . GLY B 1 130 ? 20.984 -37.062 -17.719 1 95.38 130 GLY B C 1
ATOM 7126 O O . GLY B 1 130 ? 21.281 -36.812 -18.875 1 95.38 130 GLY B O 1
ATOM 7127 N N . THR B 1 131 ? 20.156 -38.062 -17.266 1 96.06 131 THR B N 1
ATOM 7128 C CA . THR B 1 131 ? 19.422 -38.844 -18.266 1 96.06 131 THR B CA 1
ATOM 7129 C C . THR B 1 131 ? 17.922 -38.844 -17.922 1 96.06 131 THR B C 1
ATOM 7131 O O . THR B 1 131 ? 17.531 -38.562 -16.797 1 96.06 131 THR B O 1
ATOM 7134 N N . PHE B 1 132 ? 17.141 -39.188 -18.953 1 95.56 132 PHE B N 1
ATOM 7135 C CA . PHE B 1 132 ? 15.695 -39.219 -18.75 1 95.56 132 PHE B CA 1
ATOM 7136 C C . PHE B 1 132 ? 15.266 -40.562 -18.141 1 95.56 132 PHE B C 1
ATOM 7138 O O . PHE B 1 132 ? 14.227 -40.625 -17.484 1 95.56 132 PHE B O 1
ATOM 7145 N N . ILE B 1 133 ? 16.031 -41.562 -18.406 1 94.31 133 ILE B N 1
ATOM 7146 C CA . ILE B 1 133 ? 15.695 -42.906 -17.906 1 94.31 133 ILE B CA 1
ATOM 7147 C C . ILE B 1 133 ? 16.891 -43.5 -17.188 1 94.31 133 ILE B C 1
ATOM 7149 O O . ILE B 1 133 ? 18.047 -43.188 -17.5 1 94.31 133 ILE B O 1
ATOM 7153 N N . ASN B 1 134 ? 16.547 -44.406 -16.25 1 92.38 134 ASN B N 1
ATOM 7154 C CA . ASN B 1 134 ? 17.594 -45.031 -15.461 1 92.38 134 ASN B CA 1
ATOM 7155 C C . ASN B 1 134 ? 18.609 -44.031 -14.93 1 92.38 134 ASN B C 1
ATOM 7157 O O . ASN B 1 134 ? 19.812 -44.219 -15.094 1 92.38 134 ASN B O 1
ATOM 7161 N N . CYS B 1 135 ? 18.156 -42.969 -14.414 1 90.81 135 CYS B N 1
ATOM 7162 C CA . CYS B 1 135 ? 18.984 -41.812 -14.141 1 90.81 135 CYS B CA 1
ATOM 7163 C C . CYS B 1 135 ? 19.438 -41.781 -12.688 1 90.81 135 CYS B C 1
ATOM 7165 O O . CYS B 1 135 ? 20.312 -41 -12.312 1 90.81 135 CYS B O 1
ATOM 7167 N N . HIS B 1 136 ? 18.906 -42.625 -11.828 1 86.12 136 HIS B N 1
ATOM 7168 C CA . HIS B 1 136 ? 19.203 -42.594 -10.398 1 86.12 136 HIS B CA 1
ATOM 7169 C C . HIS B 1 136 ? 18.984 -41.219 -9.82 1 86.12 136 HIS B C 1
ATOM 7171 O O . HIS B 1 136 ? 17.859 -40.719 -9.789 1 86.12 136 HIS B O 1
ATOM 7177 N N . ASN B 1 137 ? 20.078 -40.531 -9.422 1 85.62 137 ASN B N 1
ATOM 7178 C CA . ASN B 1 137 ? 19.922 -39.219 -8.781 1 85.62 137 ASN B CA 1
ATOM 7179 C C . ASN B 1 137 ? 20.203 -38.062 -9.742 1 85.62 137 ASN B C 1
ATOM 7181 O O . ASN B 1 137 ? 20.156 -36.906 -9.352 1 85.62 137 ASN B O 1
ATOM 7185 N N . LYS B 1 138 ? 20.422 -38.344 -10.945 1 93.12 138 LYS B N 1
ATOM 7186 C CA . LYS B 1 138 ? 20.703 -37.312 -11.945 1 93.12 138 LYS B CA 1
ATOM 7187 C C . LYS B 1 138 ? 19.703 -37.375 -13.086 1 93.12 138 LYS B C 1
ATOM 7189 O O . LYS B 1 138 ? 20.062 -37.562 -14.242 1 93.12 138 LYS B O 1
ATOM 7194 N N . CYS B 1 139 ? 18.531 -37.031 -12.789 1 93.5 139 CYS B N 1
ATOM 7195 C CA . CYS B 1 139 ? 17.438 -37.188 -13.742 1 93.5 139 CYS B CA 1
ATOM 7196 C C . CYS B 1 139 ? 17.156 -35.875 -14.469 1 93.5 139 CYS B C 1
ATOM 7198 O O . CYS B 1 139 ? 17.125 -34.812 -13.852 1 93.5 139 CYS B O 1
ATOM 7200 N N . LEU B 1 140 ? 17.109 -35.969 -15.766 1 95.31 140 LEU B N 1
ATOM 7201 C CA . LEU B 1 140 ? 16.375 -34.969 -16.531 1 95.31 140 LEU B CA 1
ATOM 7202 C C . LEU B 1 140 ? 14.883 -35.281 -16.531 1 95.31 140 LEU B C 1
ATOM 7204 O O . LEU B 1 140 ? 14.484 -36.438 -16.547 1 95.31 140 LEU B O 1
ATOM 7208 N N . ASP B 1 141 ? 14.086 -34.25 -16.469 1 93.06 141 ASP B N 1
ATOM 7209 C CA . ASP B 1 141 ? 12.648 -34.5 -16.359 1 93.06 141 ASP B CA 1
ATOM 7210 C C . ASP B 1 141 ? 11.859 -33.438 -17.109 1 93.06 141 ASP B C 1
ATOM 7212 O O . ASP B 1 141 ? 12.398 -32.375 -17.484 1 93.06 141 ASP B O 1
ATOM 7216 N N . VAL B 1 142 ? 10.609 -33.781 -17.359 1 91.25 142 VAL B N 1
ATOM 7217 C CA . VAL B 1 142 ? 9.695 -32.812 -17.953 1 91.25 142 VAL B CA 1
ATOM 7218 C C . VAL B 1 142 ? 9.453 -31.656 -16.984 1 91.25 142 VAL B C 1
ATOM 7220 O O . VAL B 1 142 ? 9.234 -31.875 -15.789 1 91.25 142 VAL B O 1
ATOM 7223 N N . ALA B 1 143 ? 9.539 -30.438 -17.422 1 88.19 143 ALA B N 1
ATOM 7224 C CA . ALA B 1 143 ? 9.344 -29.25 -16.578 1 88.19 143 ALA B CA 1
ATOM 7225 C C . ALA B 1 143 ? 7.918 -28.719 -16.734 1 88.19 143 ALA B C 1
ATOM 7227 O O . ALA B 1 143 ? 7.094 -28.875 -15.828 1 88.19 143 ALA B O 1
ATOM 7228 N N . ILE B 1 144 ? 7.637 -28.031 -17.812 1 84.69 144 ILE B N 1
ATOM 7229 C CA . ILE B 1 144 ? 6.336 -27.422 -18.062 1 84.69 144 ILE B CA 1
ATOM 7230 C C . ILE B 1 144 ? 5.816 -27.859 -19.438 1 84.69 144 ILE B C 1
ATOM 7232 O O . ILE B 1 144 ? 6.574 -27.938 -20.406 1 84.69 144 ILE B O 1
ATOM 7236 N N . SER B 1 145 ? 4.633 -28.25 -19.453 1 86.56 145 SER B N 1
ATOM 7237 C CA . SER B 1 145 ? 3.91 -28.438 -20.703 1 86.56 145 SER B CA 1
ATOM 7238 C C . SER B 1 145 ? 2.887 -27.328 -20.922 1 86.56 145 SER B C 1
ATOM 7240 O O . SER B 1 145 ? 2.107 -27.016 -20.016 1 86.56 145 SER B O 1
ATOM 7242 N N . VAL B 1 146 ? 2.984 -26.734 -22.031 1 87.75 146 VAL B N 1
ATOM 7243 C CA . VAL B 1 146 ? 2.047 -25.656 -22.312 1 87.75 146 VAL B CA 1
ATOM 7244 C C . VAL B 1 146 ? 1.255 -25.969 -23.578 1 87.75 146 VAL B C 1
ATOM 7246 O O . VAL B 1 146 ? 1.83 -26.375 -24.594 1 87.75 146 VAL B O 1
ATOM 7249 N N . GLN B 1 147 ? 0.025 -25.812 -23.4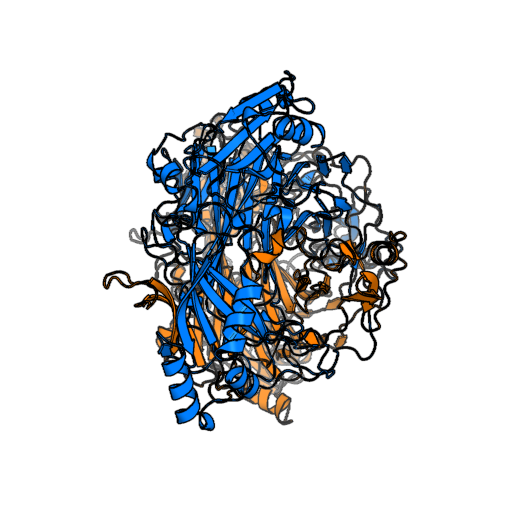22 1 84 147 GLN B N 1
ATOM 7250 C CA . GLN B 1 147 ? -0.862 -26.094 -24.547 1 84 147 GLN B CA 1
ATOM 7251 C C . GLN B 1 147 ? -0.837 -24.953 -25.562 1 84 147 GLN B C 1
ATOM 7253 O O . GLN B 1 147 ? -0.807 -23.781 -25.188 1 84 147 GLN B O 1
ATOM 7258 N N . VAL B 1 148 ? -0.787 -25.266 -26.812 1 80.75 148 VAL B N 1
ATOM 7259 C CA . VAL B 1 148 ? -0.975 -24.312 -27.906 1 80.75 148 VAL B CA 1
ATOM 7260 C C . VAL B 1 148 ? -2.428 -24.344 -28.375 1 80.75 148 VAL B C 1
ATOM 7262 O O . VAL B 1 148 ? -2.887 -25.344 -28.922 1 80.75 148 VAL B O 1
ATOM 7265 N N . PRO B 1 149 ? -3.137 -23.234 -28 1 70.75 149 PRO B N 1
ATOM 7266 C CA . PRO B 1 149 ? -4.574 -23.25 -28.281 1 70.75 149 PRO B CA 1
ATOM 7267 C C . PRO B 1 149 ? -4.879 -23.281 -29.781 1 70.75 149 PRO B C 1
ATOM 7269 O O . PRO B 1 149 ? -4.637 -22.297 -30.484 1 70.75 149 PRO B O 1
ATOM 7272 N N . ILE B 1 150 ? -4.852 -24.469 -30.469 1 61.81 150 ILE B N 1
ATOM 7273 C CA . ILE B 1 150 ? -5.23 -24.562 -31.875 1 61.81 150 ILE B CA 1
ATOM 7274 C C . ILE B 1 150 ? -6.625 -25.172 -32 1 61.81 150 ILE B C 1
ATOM 7276 O O . ILE B 1 150 ? -6.973 -26.094 -31.25 1 61.81 150 ILE B O 1
ATOM 7280 N N . THR B 1 151 ? -7.664 -24.406 -32.438 1 52.97 151 THR B N 1
ATOM 7281 C CA . THR B 1 151 ? -9.078 -24.719 -32.625 1 52.97 151 THR B CA 1
ATOM 7282 C C . THR B 1 151 ? -9.25 -26.047 -33.344 1 52.97 151 THR B C 1
ATOM 7284 O O . THR B 1 151 ? -10.359 -26.406 -33.75 1 52.97 151 THR B O 1
ATOM 7287 N N . LYS B 1 152 ? -8.305 -27.016 -33.094 1 55.56 152 LYS B N 1
ATOM 7288 C CA . LYS B 1 152 ? -8.703 -28.047 -34.062 1 55.56 152 LYS B CA 1
ATOM 7289 C C . LYS B 1 152 ? -9.688 -29.016 -33.438 1 55.56 152 LYS B C 1
ATOM 7291 O O . LYS B 1 152 ? -9.516 -29.422 -32.281 1 55.56 152 LYS B O 1
ATOM 7296 N N . LEU B 1 153 ? -10.906 -29.188 -34.031 1 55.25 153 LEU B N 1
ATOM 7297 C CA . LEU B 1 153 ? -12.109 -29.953 -33.781 1 55.25 153 LEU B CA 1
ATOM 7298 C C . LEU B 1 153 ? -11.789 -31.453 -33.688 1 55.25 153 LEU B C 1
ATOM 7300 O O . LEU B 1 153 ? -12.594 -32.219 -33.156 1 55.25 153 LEU B O 1
ATOM 7304 N N . ASP B 1 154 ? -10.648 -31.953 -33.938 1 60.12 154 ASP B N 1
ATOM 7305 C CA . ASP B 1 154 ? -10.609 -33.406 -34.188 1 60.12 154 ASP B CA 1
ATOM 7306 C C . ASP B 1 154 ? -9.961 -34.125 -33.031 1 60.12 154 ASP B C 1
ATOM 7308 O O . ASP B 1 154 ? -9.344 -35.188 -33.219 1 60.12 154 ASP B O 1
ATOM 7312 N N . GLY B 1 155 ? -10.07 -33.625 -31.797 1 68.25 155 GLY B N 1
ATOM 7313 C CA . GLY B 1 155 ? -9.562 -34.375 -30.656 1 68.25 155 GLY B CA 1
ATOM 7314 C C . GLY B 1 155 ? -8.062 -34.25 -30.469 1 68.25 155 GLY B C 1
ATOM 7315 O O . GLY B 1 155 ? -7.48 -34.875 -29.578 1 68.25 155 GLY B O 1
ATOM 7316 N N . LYS B 1 156 ? -7.461 -33.531 -31.297 1 78.06 156 LYS B N 1
ATOM 7317 C CA . LYS B 1 156 ? -6.016 -33.344 -31.203 1 78.06 156 LYS B CA 1
ATOM 7318 C C . LYS B 1 156 ? -5.68 -32.219 -30.234 1 78.06 156 LYS B C 1
ATOM 7320 O O . LYS B 1 156 ? -6.422 -31.234 -30.141 1 78.06 156 LYS B O 1
ATOM 7325 N N . ARG B 1 157 ? -4.66 -32.469 -29.422 1 84.19 157 ARG B N 1
ATOM 7326 C CA . ARG B 1 157 ? -4.078 -31.422 -28.594 1 84.19 157 ARG B CA 1
ATOM 7327 C C . ARG B 1 157 ? -2.598 -31.234 -28.891 1 84.19 157 ARG B C 1
ATOM 7329 O O . ARG B 1 157 ? -1.913 -32.188 -29.281 1 84.19 157 ARG B O 1
ATOM 7336 N N . PHE B 1 158 ? -2.15 -30.062 -28.859 1 86.75 158 PHE B N 1
ATOM 7337 C CA . PHE B 1 158 ? -0.758 -29.734 -29.141 1 86.75 158 PHE B CA 1
ATOM 7338 C C . PHE B 1 158 ? -0.103 -29.094 -27.922 1 86.75 158 PHE B C 1
ATOM 7340 O O . PHE B 1 158 ? -0.678 -28.203 -27.297 1 86.75 158 PHE B O 1
ATOM 7347 N N . TYR B 1 159 ? 1.051 -29.578 -27.578 1 89.88 159 TYR B N 1
ATOM 7348 C CA . TYR B 1 159 ? 1.777 -29.094 -26.406 1 89.88 159 TYR B CA 1
ATOM 7349 C C . TYR B 1 159 ? 3.246 -28.859 -26.75 1 89.88 159 TYR B C 1
ATOM 7351 O O . TYR B 1 159 ? 3.85 -29.625 -27.5 1 89.88 159 TYR B O 1
ATOM 7359 N N . TRP B 1 160 ? 3.746 -27.781 -26.25 1 92.31 160 TRP B N 1
ATOM 7360 C CA . TRP B 1 160 ? 5.195 -27.703 -26.094 1 92.31 160 TRP B CA 1
ATOM 7361 C C . TRP B 1 160 ? 5.633 -28.234 -24.734 1 92.31 160 TRP B C 1
ATOM 7363 O O . TRP B 1 160 ? 4.977 -27.984 -23.719 1 92.31 160 TRP B O 1
ATOM 7373 N N . TYR B 1 161 ? 6.684 -29 -24.703 1 94.31 161 TYR B N 1
ATOM 7374 C CA . TYR B 1 161 ? 7.266 -29.516 -23.469 1 94.31 161 TYR B CA 1
ATOM 7375 C C . TYR B 1 161 ? 8.664 -28.938 -23.25 1 94.31 161 TYR B C 1
ATOM 7377 O O . TYR B 1 161 ? 9.453 -28.828 -24.188 1 94.31 161 TYR B O 1
ATOM 7385 N N . THR B 1 162 ? 8.875 -28.531 -22.047 1 95.06 162 THR B N 1
ATOM 7386 C CA . THR B 1 162 ? 10.211 -28.141 -21.625 1 95.06 162 THR B CA 1
ATOM 7387 C C . THR B 1 162 ? 10.781 -29.156 -20.625 1 95.06 162 THR B C 1
ATOM 7389 O O . THR B 1 162 ? 10.047 -30.016 -20.125 1 95.06 162 THR B O 1
ATOM 7392 N N . PHE B 1 163 ? 12.133 -29.047 -20.406 1 95.06 163 PHE B N 1
ATOM 7393 C CA . PHE B 1 163 ? 12.805 -30.016 -19.562 1 95.06 163 PHE B CA 1
ATOM 7394 C C . PHE B 1 163 ? 13.797 -29.328 -18.625 1 95.06 163 PHE B C 1
ATOM 7396 O O . PHE B 1 163 ? 14.188 -28.188 -18.875 1 95.06 163 PHE B O 1
ATOM 7403 N N . TYR B 1 164 ? 14.141 -30 -17.578 1 94.75 164 TYR B N 1
ATOM 7404 C CA . TYR B 1 164 ? 15.078 -29.438 -16.609 1 94.75 164 TYR B CA 1
ATOM 7405 C C . TYR B 1 164 ? 15.914 -30.531 -15.961 1 94.75 164 TYR B C 1
ATOM 7407 O O . TYR B 1 164 ? 15.617 -31.719 -16.125 1 94.75 164 TYR B O 1
ATOM 7415 N N . GLN B 1 165 ? 17.016 -30.094 -15.312 1 93.81 165 GLN B N 1
ATOM 7416 C CA . GLN B 1 165 ? 17.719 -30.953 -14.352 1 93.81 165 GLN B CA 1
ATOM 7417 C C . GLN B 1 165 ? 16.922 -31.078 -13.062 1 93.81 165 GLN B C 1
ATOM 7419 O O . GLN B 1 165 ? 16.656 -30.094 -12.383 1 93.81 165 GLN B O 1
ATOM 7424 N N . ASN B 1 166 ? 16.453 -32.281 -12.734 1 91.25 166 ASN B N 1
ATOM 7425 C CA . ASN B 1 166 ? 15.633 -32.5 -11.547 1 91.25 166 ASN B CA 1
ATOM 7426 C C . ASN B 1 166 ? 16.469 -32.406 -10.266 1 91.25 166 ASN B C 1
ATOM 7428 O O . ASN B 1 166 ? 17.031 -33.406 -9.82 1 91.25 166 ASN B O 1
ATOM 7432 N N . PHE B 1 167 ? 16.484 -31.25 -9.719 1 89.62 167 PHE B N 1
ATOM 7433 C CA . PHE B 1 167 ? 17.172 -30.922 -8.469 1 89.62 167 PHE B CA 1
ATOM 7434 C C . PHE B 1 167 ? 16.281 -30.109 -7.551 1 89.62 167 PHE B C 1
ATOM 7436 O O . PHE B 1 167 ? 15.055 -30.078 -7.734 1 89.62 167 PHE B O 1
ATOM 7443 N N . GLU B 1 168 ? 16.734 -29.562 -6.465 1 87.88 168 GLU B N 1
ATOM 7444 C CA . GLU B 1 168 ? 15.93 -28.922 -5.43 1 87.88 168 GLU B CA 1
ATOM 7445 C C . GLU B 1 168 ? 14.875 -28 -6.039 1 87.88 168 GLU B C 1
ATOM 7447 O O . GLU B 1 168 ? 13.68 -28.203 -5.848 1 87.88 168 GLU B O 1
ATOM 7452 N N . TYR B 1 169 ? 15.266 -26.984 -6.793 1 90 169 TYR B N 1
ATOM 7453 C CA . TYR B 1 169 ? 14.391 -26.141 -7.59 1 90 169 TYR B CA 1
ATOM 7454 C C . TYR B 1 169 ? 14.633 -26.344 -9.078 1 90 169 TYR B C 1
ATOM 7456 O O . TYR B 1 169 ? 15.281 -25.516 -9.727 1 90 169 TYR B O 1
ATOM 7464 N N . SER B 1 170 ? 14.023 -27.422 -9.539 1 91.12 170 SER B N 1
ATOM 7465 C CA . SER B 1 170 ? 14.258 -27.859 -10.906 1 91.12 170 SER B CA 1
ATOM 7466 C C . SER B 1 170 ? 13.859 -26.781 -11.906 1 91.12 170 SER B C 1
ATOM 7468 O O . SER B 1 170 ? 14.461 -26.641 -12.969 1 91.12 170 SER B O 1
ATOM 7470 N N . ILE B 1 171 ? 12.906 -26 -11.555 1 91.62 171 ILE B N 1
ATOM 7471 C CA . ILE B 1 171 ? 12.383 -24.969 -12.453 1 91.62 171 ILE B CA 1
ATOM 7472 C C . ILE B 1 171 ? 13.445 -23.891 -12.672 1 91.62 171 ILE B C 1
ATOM 7474 O O . ILE B 1 171 ? 13.375 -23.125 -13.633 1 91.62 171 ILE B O 1
ATOM 7478 N N . LEU B 1 172 ? 14.484 -23.812 -11.812 1 93.88 172 LEU B N 1
ATOM 7479 C CA . LEU B 1 172 ? 15.594 -22.875 -11.953 1 93.88 172 LEU B CA 1
ATOM 7480 C C . LEU B 1 172 ? 16.75 -23.5 -12.727 1 93.88 172 LEU B C 1
ATOM 7482 O O . LEU B 1 172 ? 17.812 -22.906 -12.859 1 93.88 172 LEU B O 1
ATOM 7486 N N . ARG B 1 173 ? 16.547 -24.734 -13.266 1 93.5 173 ARG B N 1
ATOM 7487 C CA . ARG B 1 173 ? 17.609 -25.422 -13.984 1 93.5 173 ARG B CA 1
ATOM 7488 C C . ARG B 1 173 ? 17.109 -25.969 -15.32 1 93.5 173 ARG B C 1
ATOM 7490 O O . ARG B 1 173 ? 17.25 -27.156 -15.617 1 93.5 173 ARG B O 1
ATOM 7497 N N . PRO B 1 174 ? 16.672 -25.047 -16.141 1 95 174 PRO B N 1
ATOM 7498 C CA . PRO B 1 174 ? 16.141 -25.453 -17.438 1 95 174 PRO B CA 1
ATOM 7499 C C . PRO B 1 174 ? 17.234 -25.891 -18.406 1 95 174 PRO B C 1
ATOM 7501 O O . PRO B 1 174 ? 18.359 -25.375 -18.359 1 95 174 PRO B O 1
ATOM 7504 N N . ILE B 1 175 ? 16.953 -26.781 -19.266 1 95 175 ILE B N 1
ATOM 7505 C CA . ILE B 1 175 ? 17.859 -27.109 -20.344 1 95 175 ILE B CA 1
ATOM 7506 C C . ILE B 1 175 ? 17.359 -26.484 -21.656 1 95 175 ILE B C 1
ATOM 7508 O O . ILE B 1 175 ? 16.172 -26.188 -21.781 1 95 175 ILE B O 1
ATOM 7512 N N . ASP B 1 176 ? 18.234 -26.281 -22.609 1 95.69 176 ASP B N 1
ATOM 7513 C CA . ASP B 1 176 ? 17.859 -25.625 -23.859 1 95.69 176 ASP B CA 1
ATOM 7514 C C . ASP B 1 176 ? 17.375 -26.641 -24.891 1 95.69 176 ASP B C 1
ATOM 7516 O O . ASP B 1 176 ? 17.953 -26.781 -25.969 1 95.69 176 ASP B O 1
ATOM 7520 N N . PHE B 1 177 ? 16.406 -27.312 -24.641 1 96.5 177 PHE B N 1
ATOM 7521 C CA . PHE B 1 177 ? 15.773 -28.359 -25.453 1 96.5 177 PHE B CA 1
ATOM 7522 C C . PHE B 1 177 ? 14.266 -28.391 -25.219 1 96.5 177 PHE B C 1
ATOM 7524 O O . PHE B 1 177 ? 13.805 -28.375 -24.078 1 96.5 177 PHE B O 1
ATOM 7531 N N . GLU B 1 178 ? 13.398 -28.344 -26.281 1 96.62 178 GLU B N 1
ATOM 7532 C CA . GLU B 1 178 ? 11.938 -28.422 -26.219 1 96.62 178 GLU B CA 1
ATOM 7533 C C . GLU B 1 178 ? 11.391 -29.312 -27.328 1 96.62 178 GLU B C 1
ATOM 7535 O O . GLU B 1 178 ? 12.039 -29.484 -28.375 1 96.62 178 GLU B O 1
ATOM 7540 N N . VAL B 1 179 ? 10.266 -29.844 -27.094 1 96.62 179 VAL B N 1
ATOM 7541 C CA . VAL B 1 179 ? 9.617 -30.609 -28.156 1 96.62 179 VAL B CA 1
ATOM 7542 C C . VAL B 1 179 ? 8.164 -30.172 -28.297 1 96.62 179 VAL B C 1
ATOM 7544 O O . VAL B 1 179 ? 7.508 -29.844 -27.297 1 96.62 179 VAL B O 1
ATOM 7547 N N . TYR B 1 180 ? 7.707 -30.094 -29.531 1 94.5 180 TYR B N 1
ATOM 7548 C CA . TYR B 1 180 ? 6.309 -29.859 -29.875 1 94.5 180 TYR B CA 1
ATOM 7549 C C . TYR B 1 180 ? 5.578 -31.172 -30.141 1 94.5 180 TYR B C 1
ATOM 7551 O O . TYR B 1 180 ? 5.953 -31.922 -31.031 1 94.5 180 TYR B O 1
ATOM 7559 N N . VAL B 1 181 ? 4.547 -31.422 -29.375 1 93.25 181 VAL B N 1
ATOM 7560 C CA . VAL B 1 181 ? 3.934 -32.75 -29.375 1 93.25 181 VAL B CA 1
ATOM 7561 C C . VAL B 1 181 ? 2.453 -32.625 -29.719 1 93.25 181 VAL B C 1
ATOM 7563 O O . VAL B 1 181 ? 1.757 -31.75 -29.234 1 93.25 181 VAL B O 1
ATOM 7566 N N . GLU B 1 182 ? 2.047 -33.438 -30.625 1 90.44 182 GLU B N 1
ATOM 7567 C CA . GLU B 1 182 ? 0.629 -33.656 -30.891 1 90.44 182 GLU B CA 1
ATOM 7568 C C . GLU B 1 182 ? 0.12 -34.875 -30.156 1 90.44 182 GLU B C 1
ATOM 7570 O O . GLU B 1 182 ? 0.754 -35.938 -30.203 1 90.44 182 GLU B O 1
ATOM 7575 N N . THR B 1 183 ? -0.917 -34.688 -29.438 1 87.06 183 THR B N 1
ATOM 7576 C CA . THR B 1 183 ? -1.508 -35.812 -28.75 1 87.06 183 THR B CA 1
ATOM 7577 C C . THR B 1 183 ? -2.902 -36.125 -29.297 1 87.06 183 THR B C 1
ATOM 7579 O O . THR B 1 183 ? -3.646 -35.188 -29.641 1 87.06 183 THR B O 1
ATOM 7582 N N . ARG B 1 184 ? -3.111 -37.344 -29.531 1 82 184 ARG B N 1
ATOM 7583 C CA . ARG B 1 184 ? -4.434 -37.875 -29.859 1 82 184 ARG B CA 1
ATOM 7584 C C . ARG B 1 184 ? -4.805 -39.031 -28.938 1 82 184 ARG B C 1
ATOM 7586 O O . ARG B 1 184 ? -4.418 -40.156 -29.188 1 82 184 ARG B O 1
ATOM 7593 N N . PHE B 1 185 ? -5.602 -38.812 -28.062 1 74.75 185 PHE B N 1
ATOM 7594 C CA . PHE B 1 185 ? -5.914 -39.781 -27.016 1 74.75 185 PHE B CA 1
ATOM 7595 C C . PHE B 1 185 ? -4.645 -40.312 -26.375 1 74.75 185 PHE B C 1
ATOM 7597 O O . PHE B 1 185 ? -3.836 -39.531 -25.844 1 74.75 185 PHE B O 1
ATOM 7604 N N . GLU B 1 186 ? -4.316 -41.594 -26.594 1 73.75 186 GLU B N 1
ATOM 7605 C CA . GLU B 1 186 ? -3.17 -42.188 -25.906 1 73.75 186 GLU B CA 1
ATOM 7606 C C . GLU B 1 186 ? -1.919 -42.125 -26.781 1 73.75 186 GLU B C 1
ATOM 7608 O O . GLU B 1 186 ? -0.813 -42.406 -26.312 1 73.75 186 GLU B O 1
ATOM 7613 N N . ASN B 1 187 ? -2.061 -41.656 -27.922 1 84.25 187 ASN B N 1
ATOM 7614 C CA . ASN B 1 187 ? -0.927 -41.625 -28.828 1 84.25 187 ASN B CA 1
ATOM 7615 C C . ASN B 1 187 ? -0.361 -40.188 -28.953 1 84.25 187 ASN B C 1
ATOM 7617 O O . ASN B 1 187 ? -1.08 -39.219 -28.75 1 84.25 187 ASN B O 1
ATOM 7621 N N . PHE B 1 188 ? 0.924 -40.156 -29.125 1 92.38 188 PHE B N 1
ATOM 7622 C CA . PHE B 1 188 ? 1.524 -38.844 -29.328 1 92.38 188 PHE B CA 1
ATOM 7623 C C . PHE B 1 188 ? 2.576 -38.906 -30.422 1 92.38 188 PHE B C 1
ATOM 7625 O O . PHE B 1 188 ? 3.094 -39.969 -30.75 1 92.38 188 PHE B O 1
ATOM 7632 N N . GLN B 1 189 ? 2.75 -37.812 -31.031 1 93.44 189 GLN B N 1
ATOM 7633 C CA . GLN B 1 189 ? 3.777 -37.625 -32.062 1 93.44 189 GLN B CA 1
ATOM 7634 C C . GLN B 1 189 ? 4.562 -36.344 -31.828 1 93.44 189 GLN B C 1
ATOM 7636 O O . GLN B 1 189 ? 3.982 -35.312 -31.516 1 93.44 189 GLN B O 1
ATOM 7641 N N . ILE B 1 190 ? 5.852 -36.5 -31.891 1 95.94 190 ILE B N 1
ATOM 7642 C CA . ILE B 1 190 ? 6.699 -35.312 -31.812 1 95.94 190 ILE B CA 1
ATOM 7643 C C . ILE B 1 190 ? 6.797 -34.656 -33.188 1 95.94 190 ILE B C 1
ATOM 7645 O O . ILE B 1 190 ? 7.266 -35.25 -34.156 1 95.94 190 ILE B O 1
ATOM 7649 N N . LEU B 1 191 ? 6.398 -33.375 -33.219 1 93.5 191 LEU B N 1
ATOM 7650 C CA . LEU B 1 191 ? 6.301 -32.688 -34.5 1 93.5 191 LEU B CA 1
ATOM 7651 C C . LEU B 1 191 ? 7.523 -31.812 -34.75 1 93.5 191 LEU B C 1
ATOM 7653 O O . LEU B 1 191 ? 7.949 -31.641 -35.875 1 93.5 191 LEU B O 1
ATOM 7657 N N . LYS B 1 192 ? 7.988 -31.203 -33.781 1 95.31 192 LYS B N 1
ATOM 7658 C CA . LYS B 1 192 ? 9.125 -30.281 -33.844 1 95.31 192 LYS B CA 1
ATOM 7659 C C . LYS B 1 192 ? 10.031 -30.422 -32.625 1 95.31 192 LYS B C 1
ATOM 7661 O O . LYS B 1 192 ? 9.578 -30.859 -31.562 1 95.31 192 LYS B O 1
ATOM 7666 N N . ILE B 1 193 ? 11.273 -30.062 -32.844 1 96.94 193 ILE B N 1
ATOM 7667 C CA . ILE B 1 193 ? 12.281 -30.094 -31.781 1 96.94 193 ILE B CA 1
ATOM 7668 C C . ILE B 1 193 ? 13.031 -28.766 -31.734 1 96.94 193 ILE B C 1
ATOM 7670 O O . ILE B 1 193 ? 13.586 -28.328 -32.75 1 96.94 193 ILE B O 1
ATOM 7674 N N . TRP B 1 194 ? 12.945 -28.125 -30.656 1 95.94 194 TRP B N 1
ATOM 7675 C CA . TRP B 1 194 ? 13.789 -26.953 -30.406 1 95.94 194 TRP B CA 1
ATOM 7676 C C . TRP B 1 194 ? 15.094 -27.359 -29.734 1 95.94 194 TRP B C 1
ATOM 7678 O O . TRP B 1 194 ? 15.086 -28.078 -28.734 1 95.94 194 TRP B O 1
ATOM 7688 N N . PHE B 1 195 ? 16.234 -26.875 -30.266 1 96.25 195 PHE B N 1
ATOM 7689 C CA . PHE B 1 195 ? 17.547 -27.109 -29.688 1 96.25 195 PHE B CA 1
ATOM 7690 C C . PHE B 1 195 ? 18.5 -25.984 -30.031 1 96.25 195 PHE B C 1
ATOM 7692 O O . PHE B 1 195 ? 18.797 -25.734 -31.203 1 96.25 195 PHE B O 1
ATOM 7699 N N . TYR B 1 196 ? 18.938 -25.281 -29.016 1 93 196 TYR B N 1
ATOM 7700 C CA . TYR B 1 196 ? 19.953 -24.25 -29.109 1 93 196 TYR B CA 1
ATOM 7701 C C . TYR B 1 196 ? 19.594 -23.234 -30.188 1 93 196 TYR B C 1
ATOM 7703 O O . TYR B 1 196 ? 20.406 -22.938 -31.062 1 93 196 TYR B O 1
ATOM 7711 N N . GLY B 1 197 ? 18.344 -22.766 -30.109 1 90.06 197 GLY B N 1
ATOM 7712 C CA . GLY B 1 197 ? 17.953 -21.609 -30.891 1 90.06 197 GLY B CA 1
ATOM 7713 C C . GLY B 1 197 ? 17.359 -21.984 -32.25 1 90.06 197 GLY B C 1
ATOM 7714 O O . GLY B 1 197 ? 17.016 -21.094 -33.031 1 90.06 197 GLY B O 1
ATOM 7715 N N . ARG B 1 198 ? 17.203 -23.281 -32.469 1 92.88 198 ARG B N 1
ATOM 7716 C CA . ARG B 1 198 ? 16.703 -23.703 -33.75 1 92.88 198 ARG B CA 1
ATOM 7717 C C . ARG B 1 198 ? 15.594 -24.75 -33.594 1 92.88 198 ARG B C 1
ATOM 7719 O O . ARG B 1 198 ? 15.547 -25.469 -32.594 1 92.88 198 ARG B O 1
ATOM 7726 N N . ILE B 1 199 ? 14.75 -24.781 -34.625 1 94.88 199 ILE B N 1
ATOM 7727 C CA . ILE B 1 199 ? 13.68 -25.766 -34.656 1 94.88 199 ILE B CA 1
ATOM 7728 C C . ILE B 1 199 ? 13.992 -26.828 -35.719 1 94.88 199 ILE B C 1
ATOM 7730 O O . ILE B 1 199 ? 14.422 -26.484 -36.844 1 94.88 199 ILE B O 1
ATOM 7734 N N . PHE B 1 200 ? 13.82 -28.062 -35.438 1 96.44 200 PHE B N 1
ATOM 7735 C CA . PHE B 1 200 ? 14.055 -29.188 -36.344 1 96.44 200 PHE B CA 1
ATOM 7736 C C . PHE B 1 200 ? 12.789 -30.016 -36.5 1 96.44 200 PHE B C 1
ATOM 7738 O O . PHE B 1 200 ? 12.008 -30.172 -35.562 1 96.44 200 PHE B O 1
ATOM 7745 N N . GLU B 1 201 ? 12.68 -30.656 -37.594 1 94.56 201 GLU B N 1
ATOM 7746 C CA . GLU B 1 201 ? 11.492 -31.453 -37.875 1 94.56 201 GLU B CA 1
ATOM 7747 C C . GLU B 1 201 ? 11.75 -32.938 -37.625 1 94.56 201 GLU B C 1
ATOM 7749 O O . GLU B 1 201 ? 10.805 -33.719 -37.531 1 94.56 201 GLU B O 1
ATOM 7754 N N . THR B 1 202 ? 13.141 -33.25 -37.625 1 96.56 202 THR B N 1
ATOM 7755 C CA . THR B 1 202 ? 13.445 -34.656 -37.438 1 96.56 202 THR B CA 1
ATOM 7756 C C . THR B 1 202 ? 14.594 -34.844 -36.438 1 96.56 202 THR B C 1
ATOM 7758 O O . THR B 1 202 ? 15.422 -33.938 -36.281 1 96.56 202 THR B O 1
ATOM 7761 N N . TRP B 1 203 ? 14.688 -36 -35.938 1 97.81 203 TRP B N 1
ATOM 7762 C CA . TRP B 1 203 ? 15.758 -36.344 -35.031 1 97.81 203 TRP B CA 1
ATOM 7763 C C . TRP B 1 203 ? 17.109 -36.375 -35.719 1 97.81 203 TRP B C 1
ATOM 7765 O O . TRP B 1 203 ? 18.125 -36 -35.156 1 97.81 203 TRP B O 1
ATOM 7775 N N . ASN B 1 204 ? 17.125 -36.812 -36.969 1 97.69 204 ASN B N 1
ATOM 7776 C CA . ASN B 1 204 ? 18.359 -36.844 -37.75 1 97.69 204 ASN B CA 1
ATOM 7777 C C . ASN B 1 204 ? 18.969 -35.469 -37.906 1 97.69 204 ASN B C 1
ATOM 7779 O O . ASN B 1 204 ? 20.188 -35.281 -37.75 1 97.69 204 ASN B O 1
ATOM 7783 N N . LYS B 1 205 ? 18.125 -34.594 -38.125 1 97.75 205 LYS B N 1
ATOM 7784 C CA . LYS B 1 205 ? 18.609 -33.219 -38.312 1 97.75 205 LYS B CA 1
ATOM 7785 C C . LYS B 1 205 ? 19.188 -32.656 -37.031 1 97.75 205 LYS B C 1
ATOM 7787 O O . LYS B 1 205 ? 20.219 -31.969 -37.031 1 97.75 205 LYS B O 1
ATOM 7792 N N . VAL B 1 206 ? 18.547 -32.844 -35.938 1 97.81 206 VAL B N 1
ATOM 7793 C CA . VAL B 1 206 ? 19.031 -32.312 -34.688 1 97.81 206 VAL B CA 1
ATOM 7794 C C . VAL B 1 206 ? 20.328 -33.031 -34.281 1 97.81 206 VAL B C 1
ATOM 7796 O O . VAL B 1 206 ? 21.25 -32.406 -33.781 1 97.81 206 VAL B O 1
ATOM 7799 N N . ARG B 1 207 ? 20.469 -34.312 -34.531 1 97.5 207 ARG B N 1
ATOM 7800 C CA . ARG B 1 207 ? 21.703 -35.031 -34.25 1 97.5 207 ARG B CA 1
ATOM 7801 C C . ARG B 1 207 ? 22.859 -34.531 -35.062 1 97.5 207 ARG B C 1
ATOM 7803 O O . ARG B 1 207 ? 23.984 -34.375 -34.594 1 97.5 207 ARG B O 1
ATOM 7810 N N . ASN B 1 208 ? 22.578 -34.312 -36.312 1 97.5 208 ASN B N 1
ATOM 7811 C CA . ASN B 1 208 ? 23.609 -33.781 -37.188 1 97.5 208 ASN B CA 1
ATOM 7812 C C . ASN B 1 208 ? 24.078 -32.406 -36.75 1 97.5 208 ASN B C 1
ATOM 7814 O O . ASN B 1 208 ? 25.266 -32.094 -36.781 1 97.5 208 ASN B O 1
ATOM 7818 N N . PHE B 1 209 ? 23.109 -31.625 -36.438 1 97.44 209 PHE B N 1
ATOM 7819 C CA . PHE B 1 209 ? 23.422 -30.297 -35.938 1 97.44 209 PHE B CA 1
ATOM 7820 C C . PHE B 1 209 ? 24.297 -30.375 -34.688 1 97.44 209 PHE B C 1
ATOM 7822 O O . PHE B 1 209 ? 25.281 -29.656 -34.562 1 97.44 209 PHE B O 1
ATOM 7829 N N . TYR B 1 210 ? 23.953 -31.25 -33.719 1 97.19 210 TYR B N 1
ATOM 7830 C CA . TYR B 1 210 ? 24.719 -31.438 -32.5 1 97.19 210 TYR B CA 1
ATOM 7831 C C . TYR B 1 210 ? 26.141 -31.906 -32.812 1 97.19 210 TYR B C 1
ATOM 7833 O O . TYR B 1 210 ? 27.109 -31.359 -32.281 1 97.19 210 TYR B O 1
ATOM 7841 N N . ARG B 1 211 ? 26.281 -32.844 -33.656 1 96.62 211 ARG B N 1
ATOM 7842 C CA . ARG B 1 211 ? 27.578 -33.406 -34 1 96.62 211 ARG B CA 1
ATOM 7843 C C . ARG B 1 211 ? 28.484 -32.375 -34.625 1 96.62 211 ARG B C 1
ATOM 7845 O O . ARG B 1 211 ? 29.672 -32.312 -34.312 1 96.62 211 ARG B O 1
ATOM 7852 N N . ARG B 1 212 ? 27.938 -31.594 -35.438 1 96.69 212 ARG B N 1
ATOM 7853 C CA . ARG B 1 212 ? 28.703 -30.609 -36.188 1 96.69 212 ARG B CA 1
ATOM 7854 C C . ARG B 1 212 ? 29.125 -29.453 -35.281 1 96.69 212 ARG B C 1
ATOM 7856 O O . ARG B 1 212 ? 30.141 -28.797 -35.562 1 96.69 212 ARG B O 1
ATOM 7863 N N . ASN B 1 213 ? 28.328 -29.203 -34.281 1 95.38 213 ASN B N 1
ATOM 7864 C CA . ASN B 1 213 ? 28.562 -28 -33.469 1 95.38 213 ASN B CA 1
ATOM 7865 C C . ASN B 1 213 ? 28.906 -28.359 -32.031 1 95.38 213 ASN B C 1
ATOM 7867 O O . ASN B 1 213 ? 28.828 -27.516 -31.125 1 95.38 213 ASN B O 1
ATOM 7871 N N . LYS B 1 214 ? 29.25 -29.516 -31.75 1 93.25 214 LYS B N 1
ATOM 7872 C CA . LYS B 1 214 ? 29.453 -30.062 -30.406 1 93.25 214 LYS B CA 1
ATOM 7873 C C . LYS B 1 214 ? 30.406 -29.188 -29.594 1 93.25 214 LYS B C 1
ATOM 7875 O O . LYS B 1 214 ? 30.188 -29 -28.391 1 93.25 214 LYS B O 1
ATOM 7880 N N . LEU B 1 215 ? 31.375 -28.562 -30.203 1 91.5 215 LEU B N 1
ATOM 7881 C CA . LEU B 1 215 ? 32.406 -27.797 -29.516 1 91.5 215 LEU B CA 1
ATOM 7882 C C . LEU B 1 215 ? 31.891 -26.422 -29.125 1 91.5 215 LEU B C 1
ATOM 7884 O O . LEU B 1 215 ? 32.469 -25.75 -28.281 1 91.5 215 LEU B O 1
ATOM 7888 N N . PHE B 1 216 ? 30.766 -26.062 -29.625 1 90.88 216 PHE B N 1
ATOM 7889 C CA . PHE B 1 216 ? 30.281 -24.703 -29.406 1 90.88 216 PHE B CA 1
ATOM 7890 C C . PHE B 1 216 ? 29.203 -24.688 -28.328 1 90.88 216 PHE B C 1
ATOM 7892 O O . PHE B 1 216 ? 28.828 -23.625 -27.828 1 90.88 216 PHE B O 1
ATOM 7899 N N . PHE B 1 217 ? 28.719 -25.812 -27.922 1 92.5 217 PHE B N 1
ATOM 7900 C CA . PHE B 1 217 ? 27.656 -25.859 -26.922 1 92.5 217 PHE B CA 1
ATOM 7901 C C . PHE B 1 217 ? 28.234 -25.766 -25.516 1 92.5 217 PHE B C 1
ATOM 7903 O O . PHE B 1 217 ? 29.297 -26.312 -25.234 1 92.5 217 PHE B O 1
ATOM 7910 N N . ASN B 1 218 ? 27.531 -24.984 -24.688 1 89.81 218 ASN B N 1
ATOM 7911 C CA . ASN B 1 218 ? 27.906 -24.891 -23.281 1 89.81 218 ASN B CA 1
ATOM 7912 C C . ASN B 1 218 ? 27.406 -26.094 -22.5 1 89.81 218 ASN B C 1
ATOM 7914 O O . ASN B 1 218 ? 26.219 -26.422 -22.531 1 89.81 218 ASN B O 1
ATOM 7918 N N . LYS B 1 219 ? 28.297 -26.734 -21.844 1 92.31 219 LYS B N 1
ATOM 7919 C CA . LYS B 1 219 ? 27.891 -27.812 -20.953 1 92.31 219 LYS B CA 1
ATOM 7920 C C . LYS B 1 219 ? 27.469 -27.281 -19.594 1 92.31 219 LYS B C 1
ATOM 7922 O O . LYS B 1 219 ? 28.125 -26.406 -19.031 1 92.31 219 LYS B O 1
ATOM 7927 N N . ILE B 1 220 ? 26.391 -27.688 -19.172 1 93.12 220 ILE B N 1
ATOM 7928 C CA . ILE B 1 220 ? 25.891 -27.375 -17.844 1 93.12 220 ILE B CA 1
ATOM 7929 C C . ILE B 1 220 ? 25.828 -28.641 -17 1 93.12 220 ILE B C 1
ATOM 7931 O O . ILE B 1 220 ? 24.828 -29.359 -17.016 1 93.12 220 ILE B O 1
ATOM 7935 N N . PRO B 1 221 ? 26.781 -28.812 -16.172 1 90.81 221 PRO B N 1
ATOM 7936 C CA . PRO B 1 221 ? 26.812 -30.047 -15.391 1 90.81 221 PRO B CA 1
ATOM 7937 C C . PRO B 1 221 ? 25.672 -30.156 -14.383 1 90.81 221 PRO B C 1
ATOM 7939 O O . PRO B 1 221 ? 25.203 -29.141 -13.883 1 90.81 221 PRO B O 1
ATOM 7942 N N . PHE B 1 222 ? 25.266 -31.375 -14.18 1 92.56 222 PHE B N 1
ATOM 7943 C CA . PHE B 1 222 ? 24.312 -31.625 -13.094 1 92.56 222 PHE B CA 1
ATOM 7944 C C . PHE B 1 222 ? 24.906 -31.188 -11.758 1 92.56 222 PHE B C 1
ATOM 7946 O O . PHE B 1 222 ? 26.094 -31.422 -11.492 1 92.56 222 PHE B O 1
ATOM 7953 N N . PRO B 1 223 ? 24.125 -30.531 -10.898 1 88.12 223 PRO B N 1
ATOM 7954 C CA . PRO B 1 223 ? 24.688 -30.016 -9.648 1 88.12 223 PRO B CA 1
ATOM 7955 C C . PRO B 1 223 ? 25.203 -31.125 -8.734 1 88.12 223 PRO B C 1
ATOM 7957 O O . PRO B 1 223 ? 24.609 -32.188 -8.648 1 88.12 223 PRO B O 1
ATOM 7960 N N . ARG B 1 224 ? 26.328 -30.781 -8.141 1 81.56 224 ARG B N 1
ATOM 7961 C CA . ARG B 1 224 ? 26.859 -31.688 -7.137 1 81.56 224 ARG B CA 1
ATOM 7962 C C . ARG B 1 224 ? 26.391 -31.297 -5.738 1 81.56 224 ARG B C 1
ATOM 7964 O O . ARG B 1 224 ? 26.281 -30.109 -5.422 1 81.56 224 ARG B O 1
ATOM 7971 N N . GLU B 1 225 ? 25.984 -32.281 -5.051 1 71.31 225 GLU B N 1
ATOM 7972 C CA . GLU B 1 225 ? 25.547 -32.031 -3.684 1 71.31 225 GLU B CA 1
ATOM 7973 C C . GLU B 1 225 ? 26.656 -31.344 -2.873 1 71.31 225 GLU B C 1
ATOM 7975 O O . GLU B 1 225 ? 27.766 -31.859 -2.789 1 71.31 225 GLU B O 1
ATOM 7980 N N . SER B 1 226 ? 26.562 -30.078 -2.721 1 69.19 226 SER B N 1
ATOM 7981 C CA . SER B 1 226 ? 27.422 -29.312 -1.824 1 69.19 226 SER B CA 1
ATOM 7982 C C . SER B 1 226 ? 26.641 -28.25 -1.057 1 69.19 226 SER B C 1
ATOM 7984 O O . SER B 1 226 ? 25.469 -28.016 -1.352 1 69.19 226 SER B O 1
ATOM 7986 N N . MET B 1 227 ? 27.219 -27.844 -0.026 1 63.12 227 MET B N 1
ATOM 7987 C CA . MET B 1 227 ? 26.562 -26.891 0.855 1 63.12 227 MET B CA 1
ATOM 7988 C C . MET B 1 227 ? 26.344 -25.562 0.137 1 63.12 227 MET B C 1
ATOM 7990 O O . MET B 1 227 ? 25.453 -24.781 0.518 1 63.12 227 MET B O 1
ATOM 7994 N N . ASN B 1 228 ? 27 -25.281 -0.891 1 74.62 228 ASN B N 1
ATOM 7995 C CA . ASN B 1 228 ? 26.922 -23.953 -1.48 1 74.62 228 ASN B CA 1
ATOM 7996 C C . ASN B 1 228 ? 26.406 -24 -2.918 1 74.62 228 ASN B C 1
ATOM 7998 O O . ASN B 1 228 ? 26.891 -23.281 -3.783 1 74.62 228 ASN B O 1
ATOM 8002 N N . ILE B 1 229 ? 25.453 -24.781 -3.061 1 78 229 ILE B N 1
ATOM 8003 C CA . ILE B 1 229 ? 24.922 -24.922 -4.414 1 78 229 ILE B CA 1
ATOM 8004 C C . ILE B 1 229 ? 23.984 -23.75 -4.723 1 78 229 ILE B C 1
ATOM 8006 O O . ILE B 1 229 ? 22.984 -23.562 -4.039 1 78 229 ILE B O 1
ATOM 8010 N N . PRO B 1 230 ? 24.328 -22.969 -5.723 1 83.69 230 PRO B N 1
ATOM 8011 C CA . PRO B 1 230 ? 23.422 -21.875 -6.09 1 83.69 230 PRO B CA 1
ATOM 8012 C C . PRO B 1 230 ? 22.031 -22.359 -6.449 1 83.69 230 PRO B C 1
ATOM 8014 O O . PRO B 1 230 ? 21.828 -23.531 -6.781 1 83.69 230 PRO B O 1
ATOM 8017 N N . LEU B 1 231 ? 21.031 -21.516 -6.305 1 91.31 231 LEU B N 1
ATOM 8018 C CA . LEU B 1 231 ? 19.656 -21.766 -6.723 1 91.31 231 LEU B CA 1
ATOM 8019 C C . LEU B 1 231 ? 18.984 -22.766 -5.797 1 91.31 231 LEU B C 1
ATOM 8021 O O . LEU B 1 231 ? 17.953 -23.375 -6.156 1 91.31 231 LEU B O 1
ATOM 8025 N N . THR B 1 232 ? 19.578 -23.031 -4.625 1 91.69 232 THR B N 1
ATOM 8026 C CA . THR B 1 232 ? 18.969 -23.859 -3.58 1 91.69 232 THR B CA 1
ATOM 8027 C C . THR B 1 232 ? 18.703 -23.016 -2.332 1 91.69 232 THR B C 1
ATOM 8029 O O . THR B 1 232 ? 19.109 -21.859 -2.246 1 91.69 232 THR B O 1
ATOM 8032 N N . MET B 1 233 ? 18 -23.641 -1.377 1 91 233 MET B N 1
ATOM 8033 C CA . MET B 1 233 ? 17.688 -22.922 -0.146 1 91 233 MET B CA 1
ATOM 8034 C C . MET B 1 233 ? 18.688 -23.234 0.951 1 91 233 MET B C 1
ATOM 8036 O O . MET B 1 233 ? 18.453 -22.938 2.123 1 91 233 MET B O 1
ATOM 8040 N N . ASN B 1 234 ? 19.766 -23.875 0.515 1 89.38 234 ASN B N 1
ATOM 8041 C CA . ASN B 1 234 ? 20.844 -23.984 1.485 1 89.38 234 ASN B CA 1
ATOM 8042 C C . ASN B 1 234 ? 21.359 -22.609 1.904 1 89.38 234 ASN B C 1
ATOM 8044 O O . ASN B 1 234 ? 21.625 -21.75 1.056 1 89.38 234 ASN B O 1
ATOM 8048 N N . ARG B 1 235 ? 21.516 -22.516 3.154 1 87.62 235 ARG B N 1
ATOM 8049 C CA . ARG B 1 235 ? 21.922 -21.219 3.672 1 87.62 235 ARG B CA 1
ATOM 8050 C C . ARG B 1 235 ? 23.328 -20.844 3.18 1 87.62 235 ARG B C 1
ATOM 8052 O O . ARG B 1 235 ? 24.203 -21.703 3.102 1 87.62 235 ARG B O 1
ATOM 8059 N N . ARG B 1 236 ? 23.453 -19.594 2.873 1 86.81 236 ARG B N 1
ATOM 8060 C CA . ARG B 1 236 ? 24.75 -19.094 2.43 1 86.81 236 ARG B CA 1
ATOM 8061 C C . ARG B 1 236 ? 24.938 -17.641 2.834 1 86.81 236 ARG B C 1
ATOM 8063 O O . ARG B 1 236 ? 23.969 -16.906 3.016 1 86.81 236 ARG B O 1
ATOM 8070 N N . GLY B 1 237 ? 26.203 -17.297 2.957 1 84.44 237 GLY B N 1
ATOM 8071 C CA . GLY B 1 237 ? 26.547 -15.953 3.389 1 84.44 237 GLY B CA 1
ATOM 8072 C C . GLY B 1 237 ? 26.734 -15.844 4.891 1 84.44 237 GLY B C 1
ATOM 8073 O O . GLY B 1 237 ? 26.484 -16.797 5.625 1 84.44 237 GLY B O 1
ATOM 8074 N N . LYS B 1 238 ? 27.219 -14.703 5.34 1 85.44 238 LYS B N 1
ATOM 8075 C CA . LYS B 1 238 ? 27.422 -14.453 6.762 1 85.44 238 LYS B CA 1
ATOM 8076 C C . LYS B 1 238 ? 26.109 -14.031 7.438 1 85.44 238 LYS B C 1
ATOM 8078 O O . LYS B 1 238 ? 25.453 -13.086 6.996 1 85.44 238 LYS B O 1
ATOM 8083 N N . PRO B 1 239 ? 25.734 -14.836 8.5 1 87.81 239 PRO B N 1
ATOM 8084 C CA . PRO B 1 239 ? 24.516 -14.422 9.203 1 87.81 239 PRO B CA 1
ATOM 8085 C C . PRO B 1 239 ? 24.656 -13.062 9.883 1 87.81 239 PRO B C 1
ATOM 8087 O O . PRO B 1 239 ? 25.766 -12.672 10.273 1 87.81 239 PRO B O 1
ATOM 8090 N N . PRO B 1 240 ? 23.625 -12.391 9.969 1 84.62 240 PRO B N 1
ATOM 8091 C CA . PRO B 1 240 ? 23.672 -11.062 10.586 1 84.62 240 PRO B CA 1
ATOM 8092 C C . PRO B 1 240 ? 24.094 -11.102 12.047 1 84.62 240 PRO B C 1
ATOM 8094 O O . PRO B 1 240 ? 24.625 -10.125 12.57 1 84.62 240 PRO B O 1
ATOM 8097 N N . PHE B 1 241 ? 23.703 -12.188 12.742 1 84.12 241 PHE B N 1
ATOM 8098 C CA . PHE B 1 241 ? 24.078 -12.359 14.141 1 84.12 241 PHE B CA 1
ATOM 8099 C C . PHE B 1 241 ? 24.938 -13.602 14.328 1 84.12 241 PHE B C 1
ATOM 8101 O O . PHE B 1 241 ? 24.688 -14.633 13.695 1 84.12 241 PHE B O 1
ATOM 8108 N N . SER B 1 242 ? 25.891 -13.422 15.211 1 81.44 242 SER B N 1
ATOM 8109 C CA . SER B 1 242 ? 26.734 -14.57 15.492 1 81.44 242 SER B CA 1
ATOM 8110 C C . SER B 1 242 ? 25.969 -15.672 16.203 1 81.44 242 SER B C 1
ATOM 8112 O O . SER B 1 242 ? 26.125 -16.859 15.891 1 81.44 242 SER B O 1
ATOM 8114 N N . ASN B 1 243 ? 25.094 -15.266 17.094 1 85.69 243 ASN B N 1
ATOM 8115 C CA . ASN B 1 243 ? 24.219 -16.219 17.766 1 85.69 243 ASN B CA 1
ATOM 8116 C C . ASN B 1 243 ? 22.781 -16.141 17.234 1 85.69 243 ASN B C 1
ATOM 8118 O O . ASN B 1 243 ? 22.281 -15.047 16.984 1 85.69 243 ASN B O 1
ATOM 8122 N N . PRO B 1 244 ? 22.312 -17.328 17.094 1 86.38 244 PRO B N 1
ATOM 8123 C CA . PRO B 1 244 ? 20.922 -17.312 16.656 1 86.38 244 PRO B CA 1
ATOM 8124 C C . PRO B 1 244 ? 19.984 -16.688 17.672 1 86.38 244 PRO B C 1
ATOM 8126 O O . PRO B 1 244 ? 19.969 -17.094 18.844 1 86.38 244 PRO B O 1
ATOM 8129 N N . ILE B 1 245 ? 19.297 -15.672 17.312 1 88.56 245 ILE B N 1
ATOM 8130 C CA . ILE B 1 245 ? 18.359 -14.961 18.172 1 88.56 245 ILE B CA 1
ATOM 8131 C C . ILE B 1 245 ? 16.953 -14.984 17.562 1 88.56 245 ILE B C 1
ATOM 8133 O O . ILE B 1 245 ? 16.812 -14.898 16.328 1 88.56 245 ILE B O 1
ATOM 8137 N N . ARG B 1 246 ? 15.961 -15.023 18.453 1 90.19 246 ARG B N 1
ATOM 8138 C CA . ARG B 1 246 ? 14.586 -15.125 17.984 1 90.19 246 ARG B CA 1
ATOM 8139 C C . ARG B 1 246 ? 14.086 -13.789 17.438 1 90.19 246 ARG B C 1
ATOM 8141 O O . ARG B 1 246 ? 14.516 -12.734 17.906 1 90.19 246 ARG B O 1
ATOM 8148 N N . ASN B 1 247 ? 13.148 -13.859 16.453 1 90.06 247 ASN B N 1
ATOM 8149 C CA . ASN B 1 247 ? 12.469 -12.672 15.961 1 90.06 247 ASN B CA 1
ATOM 8150 C C . ASN B 1 247 ? 11.406 -12.18 16.953 1 90.06 247 ASN B C 1
ATOM 8152 O O . ASN B 1 247 ? 10.961 -12.938 17.812 1 90.06 247 ASN B O 1
ATOM 8156 N N . PRO B 1 248 ? 11.008 -10.828 16.797 1 89.62 248 PRO B N 1
ATOM 8157 C CA . PRO B 1 248 ? 9.836 -10.391 17.547 1 89.62 248 PRO B CA 1
ATOM 8158 C C . PRO B 1 248 ? 8.578 -11.188 17.203 1 89.62 248 PRO B C 1
ATOM 8160 O O . PRO B 1 248 ? 8.398 -11.602 16.062 1 89.62 248 PRO B O 1
ATOM 8163 N N . SER B 1 249 ? 7.746 -11.367 18.219 1 86.06 249 SER B N 1
ATOM 8164 C CA . SER B 1 249 ? 6.512 -12.117 18.016 1 86.06 249 SER B CA 1
ATOM 8165 C C . SER B 1 249 ? 5.344 -11.477 18.766 1 86.06 249 SER B C 1
ATOM 8167 O O . SER B 1 249 ? 5.535 -10.852 19.797 1 86.06 249 SER B O 1
ATOM 8169 N N . GLN B 1 250 ? 4.223 -11.641 18.203 1 88 250 GLN B N 1
ATOM 8170 C CA . GLN B 1 250 ? 3.029 -11.094 18.828 1 88 250 GLN B CA 1
ATOM 8171 C C . GLN B 1 250 ? 2.404 -12.094 19.797 1 88 250 GLN B C 1
ATOM 8173 O O . GLN B 1 250 ? 2.373 -13.297 19.516 1 88 250 GLN B O 1
ATOM 8178 N N . ILE B 1 251 ? 1.872 -11.531 20.891 1 83 251 ILE B N 1
ATOM 8179 C CA . ILE B 1 251 ? 1.123 -12.336 21.859 1 83 251 ILE B CA 1
ATOM 8180 C C . ILE B 1 251 ? -0.255 -11.711 22.078 1 83 251 ILE B C 1
ATOM 8182 O O . ILE B 1 251 ? -0.471 -10.539 21.781 1 83 251 ILE B O 1
ATOM 8186 N N . SER B 1 252 ? -1.153 -12.562 22.531 1 87.88 252 SER B N 1
ATOM 8187 C CA . SER B 1 252 ? -2.467 -12.125 23 1 87.88 252 SER B CA 1
ATOM 8188 C C . SER B 1 252 ? -2.611 -12.305 24.5 1 87.88 252 SER B C 1
ATOM 8190 O O . SER B 1 252 ? -3.09 -13.336 24.969 1 87.88 252 SER B O 1
ATOM 8192 N N . PRO B 1 253 ? -2.332 -11.234 25.219 1 83.12 253 PRO B N 1
ATOM 8193 C CA . PRO B 1 253 ? -2.221 -11.375 26.672 1 83.12 253 PRO B CA 1
ATOM 8194 C C . PRO B 1 253 ? -3.514 -11.875 27.312 1 83.12 253 PRO B C 1
ATOM 8196 O O . PRO B 1 253 ? -3.475 -12.57 28.344 1 83.12 253 PRO B O 1
ATOM 8199 N N . ASP B 1 254 ? -4.68 -11.461 26.797 1 87.25 254 ASP B N 1
ATOM 8200 C CA . ASP B 1 254 ? -5.953 -11.844 27.391 1 87.25 254 ASP B CA 1
ATOM 8201 C C . ASP B 1 254 ? -6.688 -12.859 26.516 1 87.25 254 ASP B C 1
ATOM 8203 O O . ASP B 1 254 ? -7.906 -13.016 26.625 1 87.25 254 ASP B O 1
ATOM 8207 N N . GLY B 1 255 ? -5.91 -13.516 25.625 1 86.75 255 GLY B N 1
ATOM 8208 C CA . GLY B 1 255 ? -6.5 -14.516 24.75 1 86.75 255 GLY B CA 1
ATOM 8209 C C . GLY B 1 255 ? -7.059 -13.922 23.469 1 86.75 255 GLY B C 1
ATOM 8210 O O . GLY B 1 255 ? -6.98 -12.711 23.25 1 86.75 255 GLY B O 1
ATOM 8211 N N . LYS B 1 256 ? -7.621 -14.789 22.75 1 90.56 256 LYS B N 1
ATOM 8212 C CA . LYS B 1 256 ? -8.18 -14.375 21.469 1 90.56 256 LYS B CA 1
ATOM 8213 C C . LYS B 1 256 ? -9.469 -13.578 21.656 1 90.56 256 LYS B C 1
ATOM 8215 O O . LYS B 1 256 ? -10.273 -13.891 22.531 1 90.56 256 LYS B O 1
ATOM 8220 N N . ARG B 1 257 ? -9.625 -12.617 20.844 1 93.5 257 ARG B N 1
ATOM 8221 C CA . ARG B 1 257 ? -10.797 -11.758 20.953 1 93.5 257 ARG B CA 1
ATOM 8222 C C . ARG B 1 257 ? -11.781 -12 19.812 1 93.5 257 ARG B C 1
ATOM 8224 O O . ARG B 1 257 ? -12.578 -11.125 19.484 1 93.5 257 ARG B O 1
ATOM 8231 N N . TYR B 1 258 ? -11.68 -13.062 19.062 1 96.12 258 TYR B N 1
ATOM 8232 C CA . TYR B 1 258 ? -12.617 -13.508 18.031 1 96.12 258 TYR B CA 1
ATOM 8233 C C . TYR B 1 258 ? -13.102 -14.93 18.328 1 96.12 258 TYR B C 1
ATOM 8235 O O . TYR B 1 258 ? -12.5 -15.648 19.125 1 96.12 258 TYR B O 1
ATOM 8243 N N . ASN B 1 259 ? -14.227 -15.234 17.75 1 96.06 259 ASN B N 1
ATOM 8244 C CA . ASN B 1 259 ? -14.82 -16.562 17.891 1 96.06 259 ASN B CA 1
ATOM 8245 C C . ASN B 1 259 ? -15.125 -17.172 16.516 1 96.06 259 ASN B C 1
ATOM 8247 O O . ASN B 1 259 ? -15.531 -16.469 15.594 1 96.06 259 ASN B O 1
ATOM 8251 N N . ILE B 1 260 ? -14.875 -18.453 16.453 1 97.5 260 ILE B N 1
ATOM 8252 C CA . ILE B 1 260 ? -15.188 -19.203 15.234 1 97.5 260 ILE B CA 1
ATOM 8253 C C . ILE B 1 260 ? -16.125 -20.359 15.57 1 97.5 260 ILE B C 1
ATOM 8255 O O . ILE B 1 260 ? -15.758 -21.25 16.359 1 97.5 260 ILE B O 1
ATOM 8259 N N . LYS B 1 261 ? -17.234 -20.391 15.07 1 97 261 LYS B N 1
ATOM 8260 C CA . LYS B 1 261 ? -18.203 -21.5 15.156 1 97 261 LYS B CA 1
ATOM 8261 C C . LYS B 1 261 ? -18.484 -22.078 13.781 1 97 261 LYS B C 1
ATOM 8263 O O . LYS B 1 261 ? -19.266 -21.516 13.008 1 97 261 LYS B O 1
ATOM 8268 N N . GLY B 1 262 ? -17.969 -23.25 13.586 1 94.69 262 GLY B N 1
ATOM 8269 C CA . GLY B 1 262 ? -18.031 -23.766 12.227 1 94.69 262 GLY B CA 1
ATOM 8270 C C . GLY B 1 262 ? -17.25 -22.922 11.234 1 94.69 262 GLY B C 1
ATOM 8271 O O . GLY B 1 262 ? -16.016 -22.828 11.312 1 94.69 262 GLY B O 1
ATOM 8272 N N . ARG B 1 263 ? -18.078 -22.281 10.422 1 95.69 263 ARG B N 1
ATOM 8273 C CA . ARG B 1 263 ? -17.453 -21.438 9.422 1 95.69 263 ARG B CA 1
ATOM 8274 C C . ARG B 1 263 ? -17.734 -19.953 9.711 1 95.69 263 ARG B C 1
ATOM 8276 O O . ARG B 1 263 ? -17.297 -19.078 8.961 1 95.69 263 ARG B O 1
ATOM 8283 N N . LYS B 1 264 ? -18.422 -19.719 10.711 1 97.81 264 LYS B N 1
ATOM 8284 C CA . LYS B 1 264 ? -18.797 -18.359 11.07 1 97.81 264 LYS B CA 1
ATOM 8285 C C . LYS B 1 264 ? -17.781 -17.719 12 1 97.81 264 LYS B C 1
ATOM 8287 O O . LYS B 1 264 ? -17.422 -18.297 13.023 1 97.81 264 LYS B O 1
ATOM 8292 N N . VAL B 1 265 ? -17.312 -16.578 11.633 1 98.56 265 VAL B N 1
ATOM 8293 C CA . VAL B 1 265 ? -16.375 -15.805 12.438 1 98.56 265 VAL B CA 1
ATOM 8294 C C . VAL B 1 265 ? -17.078 -14.578 13.023 1 98.56 265 VAL B C 1
ATOM 8296 O O . VAL B 1 265 ? -17.828 -13.891 12.32 1 98.56 265 VAL B O 1
ATOM 8299 N N . THR B 1 266 ? -16.906 -14.359 14.281 1 97.75 266 THR B N 1
ATOM 8300 C CA . THR B 1 266 ? -17.344 -13.125 14.945 1 97.75 266 THR B CA 1
ATOM 8301 C C . THR B 1 266 ? -16.141 -12.414 15.578 1 97.75 266 THR B C 1
ATOM 8303 O O . THR B 1 266 ? -15.305 -13.047 16.219 1 97.75 266 THR B O 1
ATOM 8306 N N . TYR B 1 267 ? -16 -11.164 15.344 1 96.69 267 TYR B N 1
ATOM 8307 C CA . TYR B 1 267 ? -14.922 -10.328 15.836 1 96.69 267 TYR B CA 1
ATOM 8308 C C . TYR B 1 267 ? -15.398 -8.898 16.062 1 96.69 267 TYR B C 1
ATOM 8310 O O . TYR B 1 267 ? -15.641 -8.156 15.117 1 96.69 267 TYR B O 1
ATOM 8318 N N . MET B 1 268 ? -15.5 -8.523 17.375 1 94.19 268 MET B N 1
ATOM 8319 C CA . MET B 1 268 ? -16.031 -7.207 17.688 1 94.19 268 MET B CA 1
ATOM 8320 C C . MET B 1 268 ? -17.359 -6.965 16.984 1 94.19 268 MET B C 1
ATOM 8322 O O . MET B 1 268 ? -18.312 -7.73 17.156 1 94.19 268 MET B O 1
ATOM 8326 N N . PHE B 1 269 ? -17.328 -6.016 15.961 1 95.44 269 PHE B N 1
ATOM 8327 C CA . PHE B 1 269 ? -18.594 -5.676 15.305 1 95.44 269 PHE B CA 1
ATOM 8328 C C . PHE B 1 269 ? -18.75 -6.465 14.008 1 95.44 269 PHE B C 1
ATOM 8330 O O . PHE B 1 269 ? -19.781 -6.379 13.344 1 95.44 269 PHE B O 1
ATOM 8337 N N . TRP B 1 270 ? -17.812 -7.309 13.68 1 98.06 270 TRP B N 1
ATOM 8338 C CA . TRP B 1 270 ? -17.812 -8.031 12.406 1 98.06 270 TRP B CA 1
ATOM 8339 C C . TRP B 1 270 ? -18.391 -9.438 12.586 1 98.06 270 TRP B C 1
ATOM 8341 O O . TRP B 1 270 ? -18.188 -10.062 13.633 1 98.06 270 TRP B O 1
ATOM 8351 N N . GLU B 1 271 ? -19.047 -9.867 11.578 1 98.25 271 GLU B N 1
ATOM 8352 C CA . GLU B 1 271 ? -19.438 -11.266 11.422 1 98.25 271 GLU B CA 1
ATOM 8353 C C . GLU B 1 271 ? -19.438 -11.68 9.961 1 98.25 271 GLU B C 1
ATOM 8355 O O . GLU B 1 271 ? -19.844 -10.906 9.086 1 98.25 271 GLU B O 1
ATOM 8360 N N . PHE B 1 272 ? -19.016 -12.844 9.648 1 98.81 272 PHE B N 1
ATOM 8361 C CA . PHE B 1 272 ? -19.031 -13.359 8.289 1 98.81 272 PHE B CA 1
ATOM 8362 C C . PHE B 1 272 ? -18.797 -14.867 8.273 1 98.81 272 PHE B C 1
ATOM 8364 O O . PHE B 1 272 ? -18.406 -15.445 9.289 1 98.81 272 PHE B O 1
ATOM 8371 N N . ASP B 1 273 ? -19 -15.484 7.137 1 98.5 273 ASP B N 1
ATOM 8372 C CA . ASP B 1 273 ? -18.766 -16.906 6.926 1 98.5 273 ASP B CA 1
ATOM 8373 C C . ASP B 1 273 ? -17.609 -17.125 5.941 1 98.5 273 ASP B C 1
ATOM 8375 O O . ASP B 1 273 ? -17.5 -16.406 4.945 1 98.5 273 ASP B O 1
ATOM 8379 N N . ILE B 1 274 ? -16.781 -18.141 6.27 1 98.38 274 ILE B N 1
ATOM 8380 C CA . ILE B 1 274 ? -15.633 -18.469 5.422 1 98.38 274 ILE B CA 1
ATOM 8381 C C . ILE B 1 274 ? -15.953 -19.688 4.555 1 98.38 274 ILE B C 1
ATOM 8383 O O . ILE B 1 274 ? -16.469 -20.688 5.047 1 98.38 274 ILE B O 1
ATOM 8387 N N . GLY B 1 275 ? -15.672 -19.531 3.256 1 97.12 275 GLY B N 1
ATOM 8388 C CA . GLY B 1 275 ? -15.805 -20.641 2.33 1 97.12 275 GLY B CA 1
ATOM 8389 C C . GLY B 1 275 ? -14.602 -20.812 1.426 1 97.12 275 GLY B C 1
ATOM 8390 O O . GLY B 1 275 ? -13.75 -19.922 1.336 1 97.12 275 GLY B O 1
ATOM 8391 N N . MET B 1 276 ? -14.539 -21.984 0.799 1 97.25 276 MET B N 1
ATOM 8392 C CA . MET B 1 276 ? -13.477 -22.312 -0.153 1 97.25 276 MET B CA 1
ATOM 8393 C C . MET B 1 276 ? -14.047 -23.062 -1.357 1 97.25 276 MET B C 1
ATOM 8395 O O . MET B 1 276 ? -14.648 -24.125 -1.209 1 97.25 276 MET B O 1
ATOM 8399 N N . SER B 1 277 ? -13.891 -22.469 -2.484 1 97.31 277 SER B N 1
ATOM 8400 C CA . SER B 1 277 ? -14.195 -23.156 -3.732 1 97.31 277 SER B CA 1
ATOM 8401 C C . SER B 1 277 ? -13.023 -24 -4.203 1 97.31 277 SER B C 1
ATOM 8403 O O . SER B 1 277 ? -11.867 -23.562 -4.133 1 97.31 277 SER B O 1
ATOM 8405 N N . ILE B 1 278 ? -13.336 -25.219 -4.617 1 96.25 278 ILE B N 1
ATOM 8406 C CA . ILE B 1 278 ? -12.266 -26.047 -5.168 1 96.25 278 ILE B CA 1
ATOM 8407 C C . ILE B 1 278 ? -11.727 -25.406 -6.445 1 96.25 278 ILE B C 1
ATOM 8409 O O . ILE B 1 278 ? -10.547 -25.562 -6.77 1 96.25 278 ILE B O 1
ATOM 8413 N N . ILE B 1 279 ? -12.555 -24.609 -7.105 1 96.25 279 ILE B N 1
ATOM 8414 C CA . ILE B 1 279 ? -12.219 -24.047 -8.414 1 96.25 279 ILE B CA 1
ATOM 8415 C C . ILE B 1 279 ? -11.531 -22.688 -8.227 1 96.25 279 ILE B C 1
ATOM 8417 O O . ILE B 1 279 ? -10.398 -22.5 -8.656 1 96.25 279 ILE B O 1
ATOM 8421 N N . THR B 1 280 ? -12.188 -21.766 -7.512 1 96.62 280 THR B N 1
ATOM 8422 C CA . THR B 1 280 ? -11.727 -20.375 -7.543 1 96.62 280 THR B CA 1
ATOM 8423 C C . THR B 1 280 ? -10.984 -20.031 -6.258 1 96.62 280 THR B C 1
ATOM 8425 O O . THR B 1 280 ? -10.273 -19.016 -6.199 1 96.62 280 THR B O 1
ATOM 8428 N N . GLY B 1 281 ? -11.172 -20.781 -5.262 1 97.44 281 GLY B N 1
ATOM 8429 C CA . GLY B 1 281 ? -10.43 -20.484 -4.043 1 97.44 281 GLY B CA 1
ATOM 8430 C C . GLY B 1 281 ? -11.281 -19.812 -2.979 1 97.44 281 GLY B C 1
ATOM 8431 O O . GLY B 1 281 ? -12.422 -20.203 -2.75 1 97.44 281 GLY B O 1
ATOM 8432 N N . PRO B 1 282 ? -10.703 -18.844 -2.205 1 98.38 282 PRO B N 1
ATOM 8433 C CA . PRO B 1 282 ? -11.367 -18.281 -1.022 1 98.38 282 PRO B CA 1
ATOM 8434 C C . PRO B 1 282 ? -12.578 -17.422 -1.375 1 98.38 282 PRO B C 1
ATOM 8436 O O . PRO B 1 282 ? -12.531 -16.672 -2.352 1 98.38 282 PRO B O 1
ATOM 8439 N N . ARG B 1 283 ? -13.578 -17.531 -0.543 1 98.19 283 ARG B N 1
ATOM 8440 C CA . ARG B 1 283 ? -14.781 -16.719 -0.635 1 98.19 283 ARG B CA 1
ATOM 8441 C C . ARG B 1 283 ? -15.375 -16.453 0.746 1 98.19 283 ARG B C 1
ATOM 8443 O O . ARG B 1 283 ? -15.391 -17.344 1.597 1 98.19 283 ARG B O 1
ATOM 8450 N N . LEU B 1 284 ? -15.773 -15.297 1.019 1 98.81 284 LEU B N 1
ATOM 8451 C CA . LEU B 1 284 ? -16.469 -14.906 2.238 1 98.81 284 LEU B CA 1
ATOM 8452 C C . LEU B 1 284 ? -17.906 -14.5 1.933 1 98.81 284 LEU B C 1
ATOM 8454 O O . LEU B 1 284 ? -18.188 -13.93 0.875 1 98.81 284 LEU B O 1
ATOM 8458 N N . PHE B 1 285 ? -18.844 -14.797 2.873 1 98.56 285 PHE B N 1
ATOM 8459 C CA . PHE B 1 285 ? -20.25 -14.5 2.66 1 98.56 285 PHE B CA 1
ATOM 8460 C C . PHE B 1 285 ? -20.844 -13.758 3.854 1 98.56 285 PHE B C 1
ATOM 8462 O O . PHE B 1 285 ? -20.328 -13.867 4.973 1 98.56 285 PHE B O 1
ATOM 8469 N N . ASP B 1 286 ? -21.844 -13.031 3.578 1 98.44 286 ASP B N 1
ATOM 8470 C CA . ASP B 1 286 ? -22.688 -12.367 4.566 1 98.44 286 ASP B CA 1
ATOM 8471 C C . ASP B 1 286 ? -21.844 -11.562 5.559 1 98.44 286 ASP B C 1
ATOM 8473 O O . ASP B 1 286 ? -21.922 -11.781 6.77 1 98.44 286 ASP B O 1
ATOM 8477 N N . ILE B 1 287 ? -21.094 -10.719 5.031 1 98.81 287 ILE B N 1
ATOM 8478 C CA . ILE B 1 287 ? -20.219 -9.891 5.848 1 98.81 287 ILE B CA 1
ATOM 8479 C C . ILE B 1 287 ? -21.016 -8.742 6.465 1 98.81 287 ILE B C 1
ATOM 8481 O O . ILE B 1 287 ? -21.547 -7.891 5.746 1 98.81 287 ILE B O 1
ATOM 8485 N N . ARG B 1 288 ? -21.031 -8.75 7.766 1 98.56 288 ARG B N 1
ATOM 8486 C CA . ARG B 1 288 ? -21.828 -7.777 8.5 1 98.56 288 ARG B CA 1
ATOM 8487 C C . ARG B 1 288 ? -20.969 -6.977 9.469 1 98.56 288 ARG B C 1
ATOM 8489 O O . ARG B 1 288 ? -19.953 -7.473 9.953 1 98.56 288 ARG B O 1
ATOM 8496 N N . PHE B 1 289 ? -21.359 -5.824 9.688 1 97.75 289 PHE B N 1
ATOM 8497 C CA . PHE B 1 289 ? -20.828 -4.941 10.719 1 97.75 289 PHE B CA 1
ATOM 8498 C C . PHE B 1 289 ? -21.938 -4.391 11.594 1 97.75 289 PHE B C 1
ATOM 8500 O O . PHE B 1 289 ? -22.891 -3.787 11.094 1 97.75 289 PHE B O 1
ATOM 8507 N N . GLN B 1 290 ? -21.859 -4.582 12.875 1 95.25 290 GLN B N 1
ATOM 8508 C CA . GLN B 1 290 ? -22.906 -4.195 13.812 1 95.25 290 GLN B CA 1
ATOM 8509 C C . GLN B 1 290 ? -24.266 -4.73 13.383 1 95.25 290 GLN B C 1
ATOM 8511 O O . GLN B 1 290 ? -25.25 -3.99 13.359 1 95.25 290 GLN B O 1
ATOM 8516 N N . GLY B 1 291 ? -24.25 -5.867 12.875 1 95.31 291 GLY B N 1
ATOM 8517 C CA . GLY B 1 291 ? -25.469 -6.582 12.547 1 95.31 291 GLY B CA 1
ATOM 8518 C C . GLY B 1 291 ? -26 -6.266 11.164 1 95.31 291 GLY B C 1
ATOM 8519 O O . GLY B 1 291 ? -26.906 -6.93 10.672 1 95.31 291 GLY B O 1
ATOM 8520 N N . GLN B 1 292 ? -25.391 -5.328 10.492 1 96.38 292 GLN B N 1
ATOM 8521 C CA . GLN B 1 292 ? -25.875 -4.938 9.172 1 96.38 292 GLN B CA 1
ATOM 8522 C C . GLN B 1 292 ? -24.953 -5.473 8.078 1 96.38 292 GLN B C 1
ATOM 8524 O O . GLN B 1 292 ? -23.734 -5.281 8.141 1 96.38 292 GLN B O 1
ATOM 8529 N N . ARG B 1 293 ? -25.578 -6.125 7.07 1 97.88 293 ARG B N 1
ATOM 8530 C CA . ARG B 1 293 ? -24.766 -6.664 5.977 1 97.88 293 ARG B CA 1
ATOM 8531 C C . ARG B 1 293 ? -24.203 -5.543 5.109 1 97.88 293 ARG B C 1
ATOM 8533 O O . ARG B 1 293 ? -24.938 -4.645 4.695 1 97.88 293 ARG B O 1
ATOM 8540 N N . ILE B 1 294 ? -22.938 -5.656 4.836 1 98.12 294 ILE B N 1
ATOM 8541 C CA . ILE B 1 294 ? -22.266 -4.707 3.957 1 98.12 294 ILE B CA 1
ATOM 8542 C C . ILE B 1 294 ? -21.953 -5.371 2.617 1 98.12 294 ILE B C 1
ATOM 8544 O O . ILE B 1 294 ? -22.031 -4.727 1.567 1 98.12 294 ILE B O 1
ATOM 8548 N N . VAL B 1 295 ? -21.594 -6.637 2.676 1 98.69 295 VAL B N 1
ATOM 8549 C CA . VAL B 1 295 ? -21.234 -7.406 1.492 1 98.69 295 VAL B CA 1
ATOM 8550 C C . VAL B 1 295 ? -21.828 -8.812 1.59 1 98.69 295 VAL B C 1
ATOM 8552 O O . VAL B 1 295 ? -21.672 -9.484 2.613 1 98.69 295 VAL B O 1
ATOM 8555 N N . TYR B 1 296 ? -22.453 -9.18 0.542 1 98.5 296 TYR B N 1
ATOM 8556 C CA . TYR B 1 296 ? -23 -10.531 0.499 1 98.5 296 TYR B CA 1
ATOM 8557 C C . TYR B 1 296 ? -21.906 -11.555 0.195 1 98.5 296 TYR B C 1
ATOM 8559 O O . TYR B 1 296 ? -21.891 -12.641 0.773 1 98.5 296 TYR B O 1
ATOM 8567 N N . GLU B 1 297 ? -20.984 -11.133 -0.721 1 98.62 297 GLU B N 1
ATOM 8568 C CA . GLU B 1 297 ? -19.922 -12.047 -1.145 1 98.62 297 GLU B CA 1
ATOM 8569 C C . GLU B 1 297 ? -18.656 -11.281 -1.549 1 98.62 297 GLU B C 1
ATOM 8571 O O . GLU B 1 297 ? -18.734 -10.266 -2.248 1 98.62 297 GLU B O 1
ATOM 8576 N N . ILE B 1 298 ? -17.531 -11.672 -1.07 1 98.81 298 ILE B N 1
ATOM 8577 C CA . ILE B 1 298 ? -16.234 -11.359 -1.633 1 98.81 298 ILE B CA 1
ATOM 8578 C C . ILE B 1 298 ? -15.5 -12.648 -2.004 1 98.81 298 ILE B C 1
ATOM 8580 O O . ILE B 1 298 ? -15.281 -13.508 -1.152 1 98.81 298 ILE B O 1
ATOM 8584 N N . SER B 1 299 ? -15.102 -12.711 -3.266 1 98.62 299 SER B N 1
ATOM 8585 C CA . SER B 1 299 ? -14.5 -13.977 -3.666 1 98.62 299 SER B CA 1
ATOM 8586 C C . SER B 1 299 ? -13.453 -13.773 -4.75 1 98.62 299 SER B C 1
ATOM 8588 O O . SER B 1 299 ? -13.617 -12.93 -5.633 1 98.62 299 SER B O 1
ATOM 8590 N N . LEU B 1 300 ? -12.391 -14.586 -4.656 1 98.69 300 LEU B N 1
ATOM 8591 C CA . LEU B 1 300 ? -11.438 -14.703 -5.762 1 98.69 300 LEU B CA 1
ATOM 8592 C C . LEU B 1 300 ? -12.094 -15.367 -6.969 1 98.69 300 LEU B C 1
ATOM 8594 O O . LEU B 1 300 ? -12.82 -16.344 -6.82 1 98.69 300 LEU B O 1
ATOM 8598 N N . GLN B 1 301 ? -11.805 -14.828 -8.141 1 98.38 301 GLN B N 1
ATOM 8599 C CA . GLN B 1 301 ? -12.414 -15.367 -9.352 1 98.38 301 GLN B CA 1
ATOM 8600 C C . GLN B 1 301 ? -11.375 -16.047 -10.242 1 98.38 301 GLN B C 1
ATOM 8602 O O . GLN B 1 301 ? -11.656 -17.062 -10.875 1 98.38 301 GLN B O 1
ATOM 8607 N N . GLU B 1 302 ? -10.242 -15.391 -10.289 1 98.12 302 GLU B N 1
ATOM 8608 C CA . GLU B 1 302 ? -9.195 -15.891 -11.172 1 98.12 302 GLU B CA 1
ATOM 8609 C C . GLU B 1 302 ? -7.828 -15.336 -10.773 1 98.12 302 GLU B C 1
ATOM 8611 O O . GLU B 1 302 ? -7.738 -14.234 -10.227 1 98.12 302 GLU B O 1
ATOM 8616 N N . LEU B 1 303 ? -6.844 -16.156 -10.922 1 98.12 303 LEU B N 1
ATOM 8617 C CA . LEU B 1 303 ? -5.441 -15.766 -11.016 1 98.12 303 LEU B CA 1
ATOM 8618 C C . LEU B 1 303 ? -4.883 -16.078 -12.398 1 98.12 303 LEU B C 1
ATOM 8620 O O . LEU B 1 303 ? -5.082 -17.172 -12.93 1 98.12 303 LEU B O 1
ATOM 8624 N N . ALA B 1 304 ? -4.281 -15.055 -12.992 1 97.31 304 ALA B N 1
ATOM 8625 C CA . ALA B 1 304 ? -3.721 -15.273 -14.328 1 97.31 304 ALA B CA 1
ATOM 8626 C C . ALA B 1 304 ? -2.303 -14.719 -14.422 1 97.31 304 ALA B C 1
ATOM 8628 O O . ALA B 1 304 ? -1.95 -13.781 -13.703 1 97.31 304 ALA B O 1
ATOM 8629 N N . SER B 1 305 ? -1.517 -15.305 -15.203 1 96.62 305 SER B N 1
ATOM 8630 C CA . SER B 1 305 ? -0.157 -14.844 -15.453 1 96.62 305 SER B CA 1
ATOM 8631 C C . SER B 1 305 ? 0.226 -15.023 -16.922 1 96.62 305 SER B C 1
ATOM 8633 O O . SER B 1 305 ? -0.105 -16.047 -17.531 1 96.62 305 SER B O 1
ATOM 8635 N N . PHE B 1 306 ? 0.9 -14.109 -17.484 1 96.06 306 PHE B N 1
ATOM 8636 C CA . PHE B 1 306 ? 1.309 -14.109 -18.875 1 96.06 306 PHE B CA 1
ATOM 8637 C C . PHE B 1 306 ? 2.795 -13.805 -19.016 1 96.06 306 PHE B C 1
ATOM 8639 O O . PHE B 1 306 ? 3.227 -12.68 -18.734 1 96.06 306 PHE B O 1
ATOM 8646 N N . TYR B 1 307 ? 3.553 -14.781 -19.453 1 96.25 307 TYR B N 1
ATOM 8647 C CA . TYR B 1 307 ? 4.996 -14.656 -19.625 1 96.25 307 TYR B CA 1
ATOM 8648 C C . TYR B 1 307 ? 5.352 -14.312 -21.062 1 96.25 307 TYR B C 1
ATOM 8650 O O . TYR B 1 307 ? 4.5 -14.391 -21.953 1 96.25 307 TYR B O 1
ATOM 8658 N N . SER B 1 308 ? 6.562 -13.891 -21.25 1 96.19 308 SER B N 1
ATOM 8659 C CA . SER B 1 308 ? 7.129 -13.594 -22.562 1 96.19 308 SER B CA 1
ATOM 8660 C C . SER B 1 308 ? 8.555 -14.109 -22.688 1 96.19 308 SER B C 1
ATOM 8662 O O . SER B 1 308 ? 9.297 -14.125 -21.703 1 96.19 308 SER B O 1
ATOM 8664 N N . GLY B 1 309 ? 8.859 -14.523 -23.844 1 94.12 309 GLY B N 1
ATOM 8665 C CA . GLY B 1 309 ? 10.203 -15.023 -24.078 1 94.12 309 GLY B CA 1
ATOM 8666 C C . GLY B 1 309 ? 10.492 -15.266 -25.547 1 94.12 309 GLY B C 1
ATOM 8667 O O . GLY B 1 309 ? 9.664 -14.969 -26.406 1 94.12 309 GLY B O 1
ATOM 8668 N N . TYR B 1 310 ? 11.68 -15.703 -25.766 1 90.69 310 TYR B N 1
ATOM 8669 C CA . TYR B 1 310 ? 12.188 -15.906 -27.109 1 90.69 310 TYR B CA 1
ATOM 8670 C C . TYR B 1 310 ? 11.773 -17.281 -27.641 1 90.69 310 TYR B C 1
ATOM 8672 O O . TYR B 1 310 ? 11.43 -17.406 -28.812 1 90.69 310 TYR B O 1
ATOM 8680 N N . LYS B 1 311 ? 11.688 -18.297 -26.859 1 92.19 311 LYS B N 1
ATOM 8681 C CA . LYS B 1 311 ? 11.422 -19.672 -27.266 1 92.19 311 LYS B CA 1
ATOM 8682 C C . LYS B 1 311 ? 9.922 -19.906 -27.438 1 92.19 311 LYS B C 1
ATOM 8684 O O . LYS B 1 311 ? 9.102 -19.234 -26.812 1 92.19 311 LYS B O 1
ATOM 8689 N N . PRO B 1 312 ? 9.625 -20.891 -28.188 1 90 312 PRO B N 1
ATOM 8690 C CA . PRO B 1 312 ? 8.203 -21.156 -28.438 1 90 312 PRO B CA 1
ATOM 8691 C C . PRO B 1 312 ? 7.422 -21.453 -27.156 1 90 312 PRO B C 1
ATOM 8693 O O . PRO B 1 312 ? 6.289 -21 -27 1 90 312 PRO B O 1
ATOM 8696 N N . THR B 1 313 ? 8.016 -22.203 -26.328 1 91.56 313 THR B N 1
ATOM 8697 C CA . THR B 1 313 ? 7.32 -22.516 -25.078 1 91.56 313 THR B CA 1
ATOM 8698 C C . THR B 1 313 ? 7.062 -21.25 -24.266 1 91.56 313 THR B C 1
ATOM 8700 O O . THR B 1 313 ? 5.973 -21.078 -23.719 1 91.56 313 THR B O 1
ATOM 8703 N N . GLU B 1 314 ? 8.078 -20.422 -24.188 1 93.31 314 GLU B N 1
ATOM 8704 C CA . GLU B 1 314 ? 7.996 -19.203 -23.406 1 93.31 314 GLU B CA 1
ATOM 8705 C C . GLU B 1 314 ? 6.926 -18.25 -23.938 1 93.31 314 GLU B C 1
ATOM 8707 O O . GLU B 1 314 ? 6.25 -17.562 -23.172 1 93.31 314 GLU B O 1
ATOM 8712 N N . GLN B 1 315 ? 6.754 -18.266 -25.188 1 91.25 315 GLN B N 1
ATOM 8713 C CA . GLN B 1 315 ? 5.746 -17.453 -25.859 1 91.25 315 GLN B CA 1
ATOM 8714 C C . GLN B 1 315 ? 4.34 -17.938 -25.531 1 91.25 315 GLN B C 1
ATOM 8716 O O . GLN B 1 315 ? 3.365 -17.188 -25.688 1 91.25 315 GLN B O 1
ATOM 8721 N N . ASN B 1 316 ? 4.297 -19.141 -25.031 1 90.38 316 ASN B N 1
ATOM 8722 C CA . ASN B 1 316 ? 2.994 -19.75 -24.781 1 90.38 316 ASN B CA 1
ATOM 8723 C C . ASN B 1 316 ? 2.752 -19.953 -23.281 1 90.38 316 ASN B C 1
ATOM 8725 O O . ASN B 1 316 ? 1.758 -20.547 -22.891 1 90.38 316 ASN B O 1
ATOM 8729 N N . PHE B 1 317 ? 3.697 -19.438 -22.469 1 92.31 317 PHE B N 1
ATOM 8730 C CA . PHE B 1 317 ? 3.471 -19.484 -21.016 1 92.31 317 PHE B CA 1
ATOM 8731 C C . PHE B 1 317 ? 2.363 -18.516 -20.625 1 92.31 317 PHE B C 1
ATOM 8733 O O . PHE B 1 317 ? 2.639 -17.391 -20.203 1 92.31 317 PHE B O 1
ATOM 8740 N N . ARG B 1 318 ? 1.165 -18.969 -20.781 1 92.56 318 ARG B N 1
ATOM 8741 C CA . ARG B 1 318 ? -0.051 -18.234 -20.438 1 92.56 318 ARG B CA 1
ATOM 8742 C C . ARG B 1 318 ? -0.955 -19.078 -19.547 1 92.56 318 ARG B C 1
ATOM 8744 O O . ARG B 1 318 ? -1.451 -20.125 -19.953 1 92.56 318 ARG B O 1
ATOM 8751 N N . PHE B 1 319 ? -1.201 -18.5 -18.422 1 94.12 319 PHE B N 1
ATOM 8752 C CA . PHE B 1 319 ? -1.82 -19.375 -17.422 1 94.12 319 PHE B CA 1
ATOM 8753 C C . PHE B 1 319 ? -3.086 -18.734 -16.859 1 94.12 319 PHE B C 1
ATOM 8755 O O . PHE B 1 319 ? -3.064 -17.578 -16.438 1 94.12 319 PHE B O 1
ATOM 8762 N N . PHE B 1 320 ? -4.156 -19.453 -16.984 1 95.25 320 PHE B N 1
ATOM 8763 C CA . PHE B 1 320 ? -5.375 -19.266 -16.203 1 95.25 320 PHE B CA 1
ATOM 8764 C C . PHE B 1 320 ? -5.434 -20.266 -15.047 1 95.25 320 PHE B C 1
ATOM 8766 O O . PHE B 1 320 ? -5.727 -21.438 -15.25 1 95.25 320 PHE B O 1
ATOM 8773 N N . ASP B 1 321 ? -5.246 -19.797 -13.914 1 95.19 321 ASP B N 1
ATOM 8774 C CA . ASP B 1 321 ? -4.875 -20.688 -12.82 1 95.19 321 ASP B CA 1
ATOM 8775 C C . ASP B 1 321 ? -6.102 -21.391 -12.242 1 95.19 321 ASP B C 1
ATOM 8777 O O . ASP B 1 321 ? -5.977 -22.375 -11.516 1 95.19 321 ASP B O 1
ATOM 8781 N N . SER B 1 322 ? -7.266 -20.859 -12.484 1 94.06 322 SER B N 1
ATOM 8782 C CA . SER B 1 322 ? -8.445 -21.578 -12.016 1 94.06 322 SER B CA 1
ATOM 8783 C C . SER B 1 322 ? -8.469 -23.016 -12.547 1 94.06 322 SER B C 1
ATOM 8785 O O . SER B 1 322 ? -9.047 -23.906 -11.922 1 94.06 322 SER B O 1
ATOM 8787 N N . ARG B 1 323 ? -7.84 -23.25 -13.68 1 92.44 323 ARG B N 1
ATOM 8788 C CA . ARG B 1 323 ? -7.773 -24.578 -14.258 1 92.44 323 ARG B CA 1
ATOM 8789 C C . ARG B 1 323 ? -7.098 -25.562 -13.305 1 92.44 323 ARG B C 1
ATOM 8791 O O . ARG B 1 323 ? -7.328 -26.766 -13.391 1 92.44 323 ARG B O 1
ATOM 8798 N N . PHE B 1 324 ? -6.301 -25 -12.438 1 91.75 324 PHE B N 1
ATOM 8799 C CA . PHE B 1 324 ? -5.559 -25.859 -11.516 1 91.75 324 PHE B CA 1
ATOM 8800 C C . PHE B 1 324 ? -6.328 -26.047 -10.219 1 91.75 324 PHE B C 1
ATOM 8802 O O . PHE B 1 324 ? -5.793 -26.578 -9.242 1 91.75 324 PHE B O 1
ATOM 8809 N N . LEU B 1 325 ? -7.566 -25.625 -10.203 1 95.06 325 LEU B N 1
ATOM 8810 C CA . LEU B 1 325 ? -8.391 -25.766 -9.008 1 95.06 325 LEU B CA 1
ATOM 8811 C C . LEU B 1 325 ? -7.734 -25.078 -7.812 1 95.06 325 LEU B C 1
ATOM 8813 O O . LEU B 1 325 ? -7.254 -25.75 -6.898 1 95.06 325 LEU B O 1
ATOM 8817 N N . LEU B 1 326 ? -7.863 -23.812 -7.734 1 96.25 326 LEU B N 1
ATOM 8818 C CA . LEU B 1 326 ? -7.137 -22.938 -6.809 1 96.25 326 LEU B CA 1
ATOM 8819 C C . LEU B 1 326 ? -7.375 -23.375 -5.363 1 96.25 326 LEU B C 1
ATOM 8821 O O . LEU B 1 326 ? -6.453 -23.375 -4.547 1 96.25 326 LEU B O 1
ATOM 8825 N N . GLY B 1 327 ? -8.602 -23.75 -5.023 1 95.44 327 GLY B N 1
ATOM 8826 C CA . GLY B 1 327 ? -8.875 -24.188 -3.668 1 95.44 327 GLY B CA 1
ATOM 8827 C C . GLY B 1 327 ? -8.055 -25.406 -3.264 1 95.44 327 GLY B C 1
ATOM 8828 O O . GLY B 1 327 ? -7.562 -25.484 -2.137 1 95.44 327 GLY B O 1
ATOM 8829 N N . LEU B 1 328 ? -7.957 -26.297 -4.199 1 92.19 328 LEU B N 1
ATOM 8830 C CA . LEU B 1 328 ? -7.203 -27.516 -3.953 1 92.19 328 LEU B CA 1
ATOM 8831 C C . LEU B 1 328 ? -5.723 -27.219 -3.76 1 92.19 328 LEU B C 1
ATOM 8833 O O . LEU B 1 328 ? -4.984 -28.031 -3.199 1 92.19 328 LEU B O 1
ATOM 8837 N N . ARG B 1 329 ? -5.332 -26.031 -4.195 1 92.06 329 ARG B N 1
ATOM 8838 C CA . ARG B 1 329 ? -3.922 -25.656 -4.133 1 92.06 329 ARG B CA 1
ATOM 8839 C C . ARG B 1 329 ? -3.627 -24.859 -2.865 1 92.06 329 ARG B C 1
ATOM 8841 O O . ARG B 1 329 ? -2.51 -24.375 -2.68 1 92.06 329 ARG B O 1
ATOM 8848 N N . ALA B 1 330 ? -4.672 -24.703 -2.086 1 91.12 330 ALA B N 1
ATOM 8849 C CA . ALA B 1 330 ? -4.402 -24.141 -0.765 1 91.12 330 ALA B CA 1
ATOM 8850 C C . ALA B 1 330 ? -3.594 -25.109 0.091 1 91.12 330 ALA B C 1
ATOM 8852 O O . ALA B 1 330 ? -3.982 -26.266 0.262 1 91.12 330 ALA B O 1
ATOM 8853 N N . LYS B 1 331 ? -2.463 -24.688 0.505 1 76.69 331 LYS B N 1
ATOM 8854 C CA . LYS B 1 331 ? -1.522 -25.562 1.184 1 76.69 331 LYS B CA 1
ATOM 8855 C C . LYS B 1 331 ? -1.565 -25.359 2.695 1 76.69 331 LYS B C 1
ATOM 8857 O O . LYS B 1 331 ? -2.154 -24.391 3.18 1 76.69 331 LYS B O 1
ATOM 8862 N N . TYR B 1 332 ? -0.948 -26.359 3.303 1 84.69 332 TYR B N 1
ATOM 8863 C CA . TYR B 1 332 ? -0.806 -26.344 4.754 1 84.69 332 TYR B CA 1
ATOM 8864 C C . TYR B 1 332 ? -0.053 -25.094 5.211 1 84.69 332 TYR B C 1
ATOM 8866 O O . TYR B 1 332 ? 1.082 -24.859 4.789 1 84.69 332 TYR B O 1
ATOM 8874 N N . LEU B 1 333 ? -0.678 -24.297 6.051 1 93.75 333 LEU B N 1
ATOM 8875 C CA . LEU B 1 333 ? -0.08 -23.047 6.512 1 93.75 333 LEU B CA 1
ATOM 8876 C C . LEU B 1 333 ? 0.825 -23.281 7.715 1 93.75 333 LEU B C 1
ATOM 8878 O O . LEU B 1 333 ? 0.41 -23.906 8.695 1 93.75 333 LEU B O 1
ATOM 8882 N N . MET B 1 334 ? 2.012 -22.781 7.582 1 91.44 334 MET B N 1
ATOM 8883 C CA . MET B 1 334 ? 3.029 -23.016 8.602 1 91.44 334 MET B CA 1
ATOM 8884 C C . MET B 1 334 ? 2.867 -22.031 9.758 1 91.44 334 MET B C 1
ATOM 8886 O O 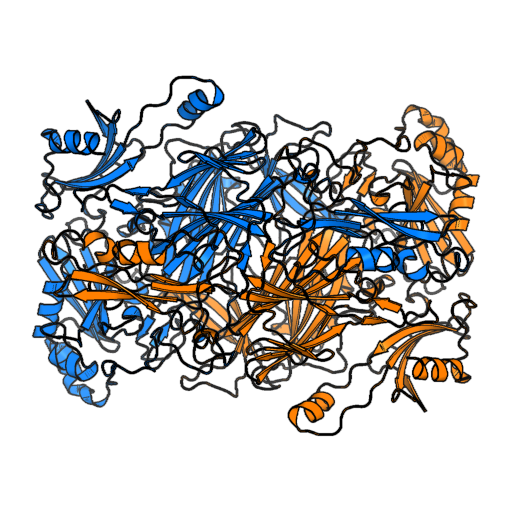. MET B 1 334 ? 2.838 -20.828 9.555 1 91.44 334 MET B O 1
ATOM 8890 N N . HIS B 1 335 ? 2.846 -22.641 10.898 1 88.69 335 HIS B N 1
ATOM 8891 C CA . HIS B 1 335 ? 2.764 -21.859 12.125 1 88.69 335 HIS B CA 1
ATOM 8892 C C . HIS B 1 335 ? 4.043 -21.062 12.359 1 88.69 335 HIS B C 1
ATOM 8894 O O . HIS B 1 335 ? 5.145 -21.609 12.273 1 88.69 335 HIS B O 1
ATOM 8900 N N . GLY B 1 336 ? 3.877 -19.719 12.609 1 88.25 336 GLY B N 1
ATOM 8901 C CA . GLY B 1 336 ? 5.023 -18.891 12.945 1 88.25 336 GLY B CA 1
ATOM 8902 C C . GLY B 1 336 ? 5.66 -18.234 11.734 1 88.25 336 GLY B C 1
ATOM 8903 O O . GLY B 1 336 ? 6.504 -17.344 11.875 1 88.25 336 GLY B O 1
ATOM 8904 N N . VAL B 1 337 ? 5.258 -18.688 10.516 1 93.19 337 VAL B N 1
ATOM 8905 C CA . VAL B 1 337 ? 5.812 -18.094 9.297 1 93.19 337 VAL B CA 1
ATOM 8906 C C . VAL B 1 337 ? 4.68 -17.594 8.406 1 93.19 337 VAL B C 1
ATOM 8908 O O . VAL B 1 337 ? 4.48 -16.391 8.258 1 93.19 337 VAL B O 1
ATOM 8911 N N . ASP B 1 338 ? 3.877 -18.578 8.008 1 95.38 338 ASP B N 1
ATOM 8912 C CA . ASP B 1 338 ? 2.742 -18.188 7.172 1 95.38 338 ASP B CA 1
ATOM 8913 C C . ASP B 1 338 ? 1.706 -17.422 7.984 1 95.38 338 ASP B C 1
ATOM 8915 O O . ASP B 1 338 ? 1.046 -16.516 7.461 1 95.38 338 ASP B O 1
ATOM 8919 N N . CYS B 1 339 ? 1.545 -17.812 9.195 1 94.5 339 CYS B N 1
ATOM 8920 C CA . CYS B 1 339 ? 0.629 -17.203 10.148 1 94.5 339 CYS B CA 1
ATOM 8921 C C . CYS B 1 339 ? 1.315 -16.953 11.492 1 94.5 339 CYS B C 1
ATOM 8923 O O . CYS B 1 339 ? 2.23 -17.703 11.867 1 94.5 339 CYS B O 1
ATOM 8925 N N . PRO B 1 340 ? 0.852 -15.945 12.18 1 91.38 340 PRO B N 1
ATOM 8926 C CA . PRO B 1 340 ? 1.435 -15.727 13.508 1 91.38 340 PRO B CA 1
ATOM 8927 C C . PRO B 1 340 ? 1.218 -16.906 14.453 1 91.38 340 PRO B C 1
ATOM 8929 O O . PRO B 1 340 ? 0.416 -17.797 14.156 1 91.38 340 PRO B O 1
ATOM 8932 N N . ASN B 1 341 ? 1.877 -16.875 15.547 1 83.88 341 ASN B N 1
ATOM 8933 C CA . ASN B 1 341 ? 1.93 -18 16.484 1 83.88 341 ASN B CA 1
ATOM 8934 C C . ASN B 1 341 ? 0.568 -18.266 17.125 1 83.88 341 ASN B C 1
ATOM 8936 O O . ASN B 1 341 ? 0.253 -19.391 17.469 1 83.88 341 ASN B O 1
ATOM 8940 N N . ASP B 1 342 ? -0.218 -17.297 17.25 1 85.94 342 ASP B N 1
ATOM 8941 C CA . ASP B 1 342 ? -1.479 -17.484 17.953 1 85.94 342 ASP B CA 1
ATOM 8942 C C . ASP B 1 342 ? -2.652 -17.562 16.984 1 85.94 342 ASP B C 1
ATOM 8944 O O . ASP B 1 342 ? -3.803 -17.344 17.375 1 85.94 342 ASP B O 1
ATOM 8948 N N . ALA B 1 343 ? -2.393 -17.875 15.773 1 93.19 343 ALA B N 1
ATOM 8949 C CA . ALA B 1 343 ? -3.443 -17.969 14.766 1 93.19 343 ALA B CA 1
ATOM 8950 C C . ALA B 1 343 ? -4.309 -19.203 14.984 1 93.19 343 ALA B C 1
ATOM 8952 O O . ALA B 1 343 ? -3.863 -20.172 15.586 1 93.19 343 ALA B O 1
ATOM 8953 N N . THR B 1 344 ? -5.578 -19.125 14.586 1 94.38 344 THR B N 1
ATOM 8954 C CA . THR B 1 344 ? -6.484 -20.266 14.523 1 94.38 344 THR B CA 1
ATOM 8955 C C . THR B 1 344 ? -6.59 -20.797 13.094 1 94.38 344 THR B C 1
ATOM 8957 O O . THR B 1 344 ? -6.707 -20.016 12.148 1 94.38 344 THR B O 1
ATOM 8960 N N . TYR B 1 345 ? -6.543 -22.094 12.969 1 94.25 345 TYR B N 1
ATOM 8961 C CA . TYR B 1 345 ? -6.566 -22.688 11.633 1 94.25 345 TYR B CA 1
ATOM 8962 C C . TYR B 1 345 ? -7.93 -23.297 11.32 1 94.25 345 TYR B C 1
ATOM 8964 O O . TYR B 1 345 ? -8.648 -23.719 12.234 1 94.25 345 TYR B O 1
ATOM 8972 N N . LEU B 1 346 ? -8.289 -23.234 10.102 1 96.06 346 LEU B N 1
ATOM 8973 C CA . LEU B 1 346 ? -9.523 -23.844 9.617 1 96.06 346 LEU B CA 1
ATOM 8974 C C . LEU B 1 346 ? -9.242 -24.828 8.5 1 96.06 346 LEU B C 1
ATOM 8976 O O . LEU B 1 346 ? -8.414 -24.562 7.621 1 96.06 346 LEU B O 1
ATOM 8980 N N . SER B 1 347 ? -10 -25.938 8.539 1 93.19 347 SER B N 1
ATOM 8981 C CA . SER B 1 347 ? -9.82 -27 7.562 1 93.19 347 SER B CA 1
ATOM 8982 C C . SER B 1 347 ? -10.828 -26.875 6.422 1 93.19 347 SER B C 1
ATOM 8984 O O . SER B 1 347 ? -11.789 -26.109 6.52 1 93.19 347 SER B O 1
ATOM 8986 N N . THR B 1 348 ? -10.531 -27.594 5.344 1 93.31 348 THR B N 1
ATOM 8987 C CA . THR B 1 348 ? -11.445 -27.719 4.211 1 93.31 348 THR B CA 1
ATOM 8988 C C . THR B 1 348 ? -11.367 -29.109 3.604 1 93.31 348 THR B C 1
ATOM 8990 O O . THR B 1 348 ? -10.344 -29.781 3.715 1 93.31 348 THR B O 1
ATOM 8993 N N . TYR B 1 349 ? -12.5 -29.531 3.059 1 91.62 349 TYR B N 1
ATOM 8994 C CA . TYR B 1 349 ? -12.578 -30.766 2.293 1 91.62 349 TYR B CA 1
ATOM 8995 C C . TYR B 1 349 ? -12.805 -30.484 0.813 1 91.62 349 TYR B C 1
ATOM 8997 O O . TYR B 1 349 ? -13.492 -29.531 0.459 1 91.62 349 TYR B O 1
ATOM 9005 N N . PHE B 1 350 ? -12.266 -31.328 -0 1 91.19 350 PHE B N 1
ATOM 9006 C CA . PHE B 1 350 ? -12.445 -31.219 -1.442 1 91.19 350 PHE B CA 1
ATOM 9007 C C . PHE B 1 350 ? -12.797 -32.562 -2.049 1 91.19 350 PHE B C 1
ATOM 9009 O O . PHE B 1 350 ? -12.359 -33.625 -1.55 1 91.19 350 PHE B O 1
ATOM 9016 N N . LEU B 1 351 ? -13.586 -32.562 -3.047 1 91.44 351 LEU B N 1
ATOM 9017 C CA . LEU B 1 351 ? -13.828 -33.719 -3.869 1 91.44 351 LEU B CA 1
ATOM 9018 C C . LEU B 1 351 ? -13.148 -33.594 -5.23 1 91.44 351 LEU B C 1
ATOM 9020 O O . LEU B 1 351 ? -13.688 -32.938 -6.129 1 91.44 351 LEU B O 1
ATOM 9024 N N . ASP B 1 352 ? -12.094 -34.25 -5.285 1 87.31 352 ASP B N 1
ATOM 9025 C CA . ASP B 1 352 ? -11.305 -34.375 -6.508 1 87.31 352 ASP B CA 1
ATOM 9026 C C . ASP B 1 352 ? -11.539 -35.719 -7.164 1 87.31 352 ASP B C 1
ATOM 9028 O O . ASP B 1 352 ? -11.414 -36.781 -6.516 1 87.31 352 ASP B O 1
ATOM 9032 N N . GLY B 1 353 ? -11.844 -35.719 -8.367 1 80.88 353 GLY B N 1
ATOM 9033 C CA . GLY B 1 353 ? -12.219 -36.938 -9.062 1 80.88 353 GLY B CA 1
ATOM 9034 C C . GLY B 1 353 ? -11.125 -38 -9.062 1 80.88 353 GLY B C 1
ATOM 9035 O O . GLY B 1 353 ? -11.398 -39.188 -9.258 1 80.88 353 GLY B O 1
ATOM 9036 N N . SER B 1 354 ? -10 -37.594 -8.906 1 80 354 SER B N 1
ATOM 9037 C CA . SER B 1 354 ? -8.883 -38.531 -8.945 1 80 354 SER B CA 1
ATOM 9038 C C . SER B 1 354 ? -8.742 -39.281 -7.625 1 80 354 SER B C 1
ATOM 9040 O O . SER B 1 354 ? -8.023 -40.25 -7.543 1 80 354 SER B O 1
ATOM 9042 N N . SER B 1 355 ? -9.422 -38.781 -6.633 1 80.69 355 SER B N 1
ATOM 9043 C CA . SER B 1 355 ? -9.375 -39.406 -5.324 1 80.69 355 SER B CA 1
ATOM 9044 C C . SER B 1 355 ? -10.719 -40.031 -4.957 1 80.69 355 SER B C 1
ATOM 9046 O O . SER B 1 355 ? -11.766 -39.406 -5.168 1 80.69 355 SER B O 1
ATOM 9048 N N . GLU B 1 356 ? -10.664 -41.188 -4.461 1 78.12 356 GLU B N 1
ATOM 9049 C CA . GLU B 1 356 ? -11.891 -41.844 -4.027 1 78.12 356 GLU B CA 1
ATOM 9050 C C . GLU B 1 356 ? -12.352 -41.312 -2.674 1 78.12 356 GLU B C 1
ATOM 9052 O O . GLU B 1 356 ? -13.523 -41.469 -2.309 1 78.12 356 GLU B O 1
ATOM 9057 N N . ILE B 1 357 ? -11.422 -40.812 -2.016 1 83.69 357 ILE B N 1
ATOM 9058 C CA . ILE B 1 357 ? -11.727 -40.219 -0.714 1 83.69 357 ILE B CA 1
ATOM 9059 C C . ILE B 1 357 ? -11.562 -38.688 -0.778 1 83.69 357 ILE B C 1
ATOM 9061 O O . ILE B 1 357 ? -10.672 -38.188 -1.461 1 83.69 357 ILE B O 1
ATOM 9065 N N . PRO B 1 358 ? -12.445 -38.062 -0.08 1 87.56 358 PRO B N 1
ATOM 9066 C CA . PRO B 1 358 ? -12.297 -36.594 -0.061 1 87.56 358 PRO B CA 1
ATOM 9067 C C . PRO B 1 358 ? -10.922 -36.156 0.43 1 87.56 358 PRO B C 1
ATOM 9069 O O . PRO B 1 358 ? -10.359 -36.75 1.35 1 87.56 358 PRO B O 1
ATOM 9072 N N . VAL B 1 359 ? -10.398 -35.125 -0.257 1 87.5 359 VAL B N 1
ATOM 9073 C CA . VAL B 1 359 ? -9.109 -34.562 0.131 1 87.5 359 VAL B CA 1
ATOM 9074 C C . VAL B 1 359 ? -9.297 -33.594 1.302 1 87.5 359 VAL B C 1
ATOM 9076 O O . VAL B 1 359 ? -10.156 -32.688 1.249 1 87.5 359 VAL B O 1
ATOM 9079 N N . TYR B 1 360 ? -8.531 -33.812 2.379 1 87.88 360 TYR B N 1
ATOM 9080 C CA . TYR B 1 360 ? -8.648 -33.031 3.594 1 87.88 360 TYR B CA 1
ATOM 9081 C C . TYR B 1 360 ? -7.434 -32.125 3.771 1 87.88 360 TYR B C 1
ATOM 9083 O O . TYR B 1 360 ? -6.293 -32.594 3.721 1 87.88 360 TYR B O 1
ATOM 9091 N N . ASN B 1 361 ? -7.625 -30.875 3.82 1 88.44 361 ASN B N 1
ATOM 9092 C CA . ASN B 1 361 ? -6.617 -29.891 4.23 1 88.44 361 ASN B CA 1
ATOM 9093 C C . ASN B 1 361 ? -6.922 -29.328 5.613 1 88.44 361 ASN B C 1
ATOM 9095 O O . ASN B 1 361 ? -7.855 -28.531 5.77 1 88.44 361 ASN B O 1
ATOM 9099 N N . SER B 1 362 ? -6.09 -29.609 6.57 1 88.62 362 SER B N 1
ATOM 9100 C CA . SER B 1 362 ? -6.371 -29.281 7.961 1 88.62 362 SER B CA 1
ATOM 9101 C C . SER B 1 362 ? -6.094 -27.812 8.242 1 88.62 362 SER B C 1
ATOM 9103 O O . SER B 1 362 ? -6.57 -27.25 9.234 1 88.62 362 SER B O 1
ATOM 9105 N N . ARG B 1 363 ? -5.32 -27.156 7.375 1 92.69 363 ARG B N 1
ATOM 9106 C CA . ARG B 1 363 ? -4.953 -25.75 7.609 1 92.69 363 ARG B CA 1
ATOM 9107 C C . ARG B 1 363 ? -5.047 -24.938 6.328 1 92.69 363 ARG B C 1
ATOM 9109 O O . ARG B 1 363 ? -4.094 -24.266 5.941 1 92.69 363 ARG B O 1
ATOM 9116 N N . ALA B 1 364 ? -6.223 -24.984 5.809 1 94.62 364 ALA B N 1
ATOM 9117 C CA . ALA B 1 364 ? -6.473 -24.266 4.559 1 94.62 364 ALA B CA 1
ATOM 9118 C C . ALA B 1 364 ? -6.539 -22.766 4.789 1 94.62 364 ALA B C 1
ATOM 9120 O O . ALA B 1 364 ? -6.234 -21.969 3.891 1 94.62 364 ALA B O 1
ATOM 9121 N N . PHE B 1 365 ? -6.98 -22.406 6.027 1 97.44 365 PHE B N 1
ATOM 9122 C CA . PHE B 1 365 ? -7.055 -21.016 6.441 1 97.44 365 PHE B CA 1
ATOM 9123 C C . PHE B 1 365 ? -6.402 -20.812 7.805 1 97.44 365 PHE B C 1
ATOM 9125 O O . PHE B 1 365 ? -6.289 -21.766 8.586 1 97.44 365 PHE B O 1
ATOM 9132 N N . CYS B 1 366 ? -5.973 -19.625 8.016 1 97.12 366 CYS B N 1
ATOM 9133 C CA . CYS B 1 366 ? -5.742 -19.188 9.391 1 97.12 366 CYS B CA 1
ATOM 9134 C C . CYS B 1 366 ? -6.414 -17.859 9.656 1 97.12 366 CYS B C 1
ATOM 9136 O O . CYS B 1 366 ? -6.605 -17.047 8.742 1 97.12 366 CYS B O 1
ATOM 9138 N N . VAL B 1 367 ? -6.863 -17.641 10.867 1 97.94 367 VAL B N 1
ATOM 9139 C CA . VAL B 1 367 ? -7.48 -16.422 11.367 1 97.94 367 VAL B CA 1
ATOM 9140 C C . VAL B 1 367 ? -6.684 -15.883 12.555 1 97.94 367 VAL B C 1
ATOM 9142 O O . VAL B 1 367 ? -6.344 -16.641 13.469 1 97.94 367 VAL B O 1
ATOM 9145 N N . PHE B 1 368 ? -6.387 -14.586 12.523 1 96.75 368 PHE B N 1
ATOM 9146 C CA . PHE B 1 368 ? -5.613 -14.016 13.625 1 96.75 368 PHE B CA 1
ATOM 9147 C C . PHE B 1 368 ? -5.836 -12.516 13.727 1 96.75 368 PHE B C 1
ATOM 9149 O O . PHE B 1 368 ? -6.191 -11.867 12.734 1 96.75 368 PHE B O 1
ATOM 9156 N N . GLU B 1 369 ? -5.641 -11.953 14.922 1 96.5 369 GLU B N 1
ATOM 9157 C CA . GLU B 1 369 ? -5.516 -10.516 15.117 1 96.5 369 GLU B CA 1
ATOM 9158 C C . GLU B 1 369 ? -4.074 -10.055 14.938 1 96.5 369 GLU B C 1
ATOM 9160 O O . GLU B 1 369 ? -3.139 -10.773 15.289 1 96.5 369 GLU B O 1
ATOM 9165 N N . LEU B 1 370 ? -3.959 -8.898 14.406 1 96.44 370 LEU B N 1
ATOM 9166 C CA . LEU B 1 370 ? -2.619 -8.359 14.211 1 96.44 370 LEU B CA 1
ATOM 9167 C C . LEU B 1 370 ? -2.557 -6.898 14.648 1 96.44 370 LEU B C 1
ATOM 9169 O O . LEU B 1 370 ? -3.354 -6.074 14.188 1 96.44 370 LEU B O 1
ATOM 9173 N N . ASN B 1 371 ? -1.67 -6.652 15.633 1 95.88 371 ASN B N 1
ATOM 9174 C CA . ASN B 1 371 ? -1.264 -5.277 15.898 1 95.88 371 ASN B CA 1
ATOM 9175 C C . ASN B 1 371 ? -0.354 -4.734 14.805 1 95.88 371 ASN B C 1
ATOM 9177 O O . ASN B 1 371 ? 0.786 -5.18 14.656 1 95.88 371 ASN B O 1
ATOM 9181 N N . THR B 1 372 ? -0.817 -3.732 14.07 1 95.81 372 THR B N 1
ATOM 9182 C CA . THR B 1 372 ? -0.115 -3.307 12.867 1 95.81 372 THR B CA 1
ATOM 9183 C C . THR B 1 372 ? 1.071 -2.412 13.219 1 95.81 372 THR B C 1
ATOM 9185 O O . THR B 1 372 ? 1.882 -2.078 12.352 1 95.81 372 THR B O 1
ATOM 9188 N N . GLY B 1 373 ? 1.184 -1.973 14.406 1 95 373 GLY B N 1
ATOM 9189 C CA . GLY B 1 373 ? 2.238 -1.061 14.82 1 95 373 GLY B CA 1
ATOM 9190 C C . GLY B 1 373 ? 1.93 0.39 14.508 1 95 373 GLY B C 1
ATOM 9191 O O . GLY B 1 373 ? 2.697 1.286 14.867 1 95 373 GLY B O 1
ATOM 9192 N N . LEU B 1 374 ? 0.838 0.688 13.867 1 96.75 374 LEU B N 1
ATOM 9193 C CA . LEU B 1 374 ? 0.388 2.033 13.523 1 96.75 374 LEU B CA 1
ATOM 9194 C C . LEU B 1 374 ? -0.756 2.469 14.438 1 96.75 374 LEU B C 1
ATOM 9196 O O . LEU B 1 374 ? -1.578 1.645 14.844 1 96.75 374 LEU B O 1
ATOM 9200 N N . PRO B 1 375 ? -0.788 3.75 14.789 1 97 375 PRO B N 1
ATOM 9201 C CA . PRO B 1 375 ? -2.037 4.207 15.398 1 97 375 PRO B CA 1
ATOM 9202 C C . PRO B 1 375 ? -3.223 4.148 14.438 1 97 375 PRO B C 1
ATOM 9204 O O . PRO B 1 375 ? -3.076 4.449 13.25 1 97 375 PRO B O 1
ATOM 9207 N N . LEU B 1 376 ? -4.352 3.717 14.93 1 97.62 376 LEU B N 1
ATOM 9208 C CA . LEU B 1 376 ? -5.586 3.838 14.156 1 97.62 376 LEU B CA 1
ATOM 9209 C C . LEU B 1 376 ? -6.012 5.297 14.047 1 97.62 376 LEU B C 1
ATOM 9211 O O . LEU B 1 376 ? -6.535 5.719 13.008 1 97.62 376 LEU B O 1
ATOM 9215 N N . ARG B 1 377 ? -5.824 5.949 15.125 1 97 377 ARG B N 1
ATOM 9216 C CA . ARG B 1 377 ? -5.977 7.398 15.211 1 97 377 ARG B CA 1
ATOM 9217 C C . ARG B 1 377 ? -5.117 7.977 16.328 1 97 377 ARG B C 1
ATOM 9219 O O . ARG B 1 377 ? -4.781 7.273 17.281 1 97 377 ARG B O 1
ATOM 9226 N N . ARG B 1 378 ? -4.789 9.211 16.25 1 95.94 378 ARG B N 1
ATOM 9227 C CA . ARG B 1 378 ? -4.09 9.938 17.297 1 95.94 378 ARG B CA 1
ATOM 9228 C C . ARG B 1 378 ? -4.094 11.438 17.031 1 95.94 378 ARG B C 1
ATOM 9230 O O . ARG B 1 378 ? -4.117 11.867 15.875 1 95.94 378 ARG B O 1
ATOM 9237 N N . HIS B 1 379 ? -4.117 12.172 18.047 1 93.81 379 HIS B N 1
ATOM 9238 C CA . HIS B 1 379 ? -3.906 13.609 17.906 1 93.81 379 HIS B CA 1
ATOM 9239 C C . HIS B 1 379 ? -3.42 14.219 19.219 1 93.81 379 HIS B C 1
ATOM 9241 O O . HIS B 1 379 ? -3.852 13.812 20.297 1 93.81 379 HIS B O 1
ATOM 9247 N N . HIS B 1 380 ? -2.512 15.125 19.031 1 85.69 380 HIS B N 1
ATOM 9248 C CA . HIS B 1 380 ? -1.962 15.898 20.141 1 85.69 380 HIS B CA 1
ATOM 9249 C C . HIS B 1 380 ? -2.34 17.375 20.031 1 85.69 380 HIS B C 1
ATOM 9251 O O . HIS B 1 380 ? -2.008 18.031 19.031 1 85.69 380 HIS B O 1
ATOM 9257 N N . GLY B 1 381 ? -3.104 17.875 21.016 1 75.44 381 GLY B N 1
ATOM 9258 C CA . GLY B 1 381 ? -3.551 19.25 21 1 75.44 381 GLY B CA 1
ATOM 9259 C C . GLY B 1 381 ? -2.447 20.234 21.328 1 75.44 381 GLY B C 1
ATOM 9260 O O . GLY B 1 381 ? -1.556 19.953 22.125 1 75.44 381 GLY B O 1
ATOM 9261 N N . TYR B 1 382 ? -2.223 21.406 20.609 1 63.69 382 TYR B N 1
ATOM 9262 C CA . TYR B 1 382 ? -1.043 22.25 20.75 1 63.69 382 TYR B CA 1
ATOM 9263 C C . TYR B 1 382 ? -1.422 23.625 21.266 1 63.69 382 TYR B C 1
ATOM 9265 O O . TYR B 1 382 ? -0.554 24.469 21.5 1 63.69 382 TYR B O 1
ATOM 9273 N N . SER B 1 383 ? -2.674 23.812 21.469 1 60.66 383 SER B N 1
ATOM 9274 C CA . SER B 1 383 ? -2.85 25.234 21.734 1 60.66 383 SER B CA 1
ATOM 9275 C C . SER B 1 383 ? -3.121 25.484 23.219 1 60.66 383 SER B C 1
ATOM 9277 O O . SER B 1 383 ? -4 24.859 23.812 1 60.66 383 SER B O 1
ATOM 9279 N N . SER B 1 384 ? -2.162 26.203 23.766 1 49.62 384 SER B N 1
ATOM 9280 C CA . SER B 1 384 ? -2.33 26.594 25.156 1 49.62 384 SER B CA 1
ATOM 9281 C C . SER B 1 384 ? -3.623 27.391 25.359 1 49.62 384 SER B C 1
ATOM 9283 O O . SER B 1 384 ? -4.133 27.484 26.469 1 49.62 384 SER B O 1
ATOM 9285 N N . THR B 1 385 ? -4.035 27.891 24.234 1 53.47 385 THR B N 1
ATOM 9286 C CA . THR B 1 385 ? -5.227 28.734 24.359 1 53.47 385 THR B CA 1
ATOM 9287 C C . THR B 1 385 ? -6.48 27.938 24 1 53.47 385 THR B C 1
ATOM 9289 O O . THR B 1 385 ? -7.602 28.406 24.203 1 53.47 385 THR B O 1
ATOM 9292 N N . SER B 1 386 ? -6.094 26.781 23.516 1 61.44 386 SER B N 1
ATOM 9293 C CA . SER B 1 386 ? -7.246 25.969 23.125 1 61.44 386 SER B CA 1
ATOM 9294 C C . SER B 1 386 ? -7.566 24.922 24.203 1 61.44 386 SER B C 1
ATOM 9296 O O . SER B 1 386 ? -6.699 24.547 24.984 1 61.44 386 SER B O 1
ATOM 9298 N N . SER B 1 387 ? -8.773 24.781 24.281 1 66.75 387 SER B N 1
ATOM 9299 C CA . SER B 1 387 ? -9.25 23.719 25.156 1 66.75 387 SER B CA 1
ATOM 9300 C C . SER B 1 387 ? -8.664 22.375 24.75 1 66.75 387 SER B C 1
ATOM 9302 O O . SER B 1 387 ? -8.688 21.422 25.547 1 66.75 387 SER B O 1
ATOM 9304 N N . HIS B 1 388 ? -8 22.406 23.656 1 79.31 388 HIS B N 1
ATOM 9305 C CA . HIS B 1 388 ? -7.434 21.125 23.234 1 79.31 388 HIS B CA 1
ATOM 9306 C C . HIS B 1 388 ? -5.977 21 23.656 1 79.31 388 HIS B C 1
ATOM 9308 O O . HIS B 1 388 ? -5.062 21.297 22.891 1 79.31 388 HIS B O 1
ATOM 9314 N N . ARG B 1 389 ? -5.715 20.516 24.875 1 86.31 389 ARG B N 1
ATOM 9315 C CA . ARG B 1 389 ? -4.371 20.375 25.422 1 86.31 389 ARG B CA 1
ATOM 9316 C C . ARG B 1 389 ? -4.113 18.922 25.828 1 86.31 389 ARG B C 1
ATOM 9318 O O . ARG B 1 389 ? -3.371 18.672 26.781 1 86.31 389 ARG B O 1
ATOM 9325 N N . PHE B 1 390 ? -4.781 18.047 25.203 1 89.44 390 PHE B N 1
ATOM 9326 C CA . PHE B 1 390 ? -4.664 16.641 25.609 1 89.44 390 PHE B CA 1
ATOM 9327 C C . PHE B 1 390 ? -4.18 15.781 24.453 1 89.44 390 PHE B C 1
ATOM 9329 O O . PHE B 1 390 ? -4.113 16.25 23.312 1 89.44 390 PHE B O 1
ATOM 9336 N N . TYR B 1 391 ? -3.734 14.578 24.812 1 92.38 391 TYR B N 1
ATOM 9337 C CA . TYR B 1 391 ? -3.414 13.539 23.844 1 92.38 391 TYR B CA 1
ATOM 9338 C C . TYR B 1 391 ? -4.473 12.445 23.859 1 92.38 391 TYR B C 1
ATOM 9340 O O . TYR B 1 391 ? -4.969 12.055 24.922 1 92.38 391 TYR B O 1
ATOM 9348 N N . GLU B 1 392 ? -4.867 12.055 22.75 1 94.38 392 GLU B N 1
ATOM 9349 C CA . GLU B 1 392 ? -5.68 10.852 22.609 1 94.38 392 GLU B CA 1
ATOM 9350 C C . GLU B 1 392 ? -5.188 9.977 21.469 1 94.38 392 GLU B C 1
ATOM 9352 O O . GLU B 1 392 ? -4.832 10.484 20.406 1 94.38 392 GLU B O 1
ATOM 9357 N N . GLY B 1 393 ? -5.105 8.688 21.688 1 95.06 393 GLY B N 1
ATOM 9358 C CA . GLY B 1 393 ? -4.652 7.77 20.656 1 95.06 393 GLY B CA 1
ATOM 9359 C C . GLY B 1 393 ? -5.18 6.359 20.828 1 95.06 393 GLY B C 1
ATOM 9360 O O . GLY B 1 393 ? -5.609 5.988 21.922 1 95.06 393 GLY B O 1
ATOM 9361 N N . MET B 1 394 ? -5.199 5.648 19.734 1 95.5 394 MET B N 1
ATOM 9362 C CA . MET B 1 394 ? -5.609 4.246 19.672 1 95.5 394 MET B CA 1
ATOM 9363 C C . MET B 1 394 ? -4.766 3.475 18.672 1 95.5 394 MET B C 1
ATOM 9365 O O . MET B 1 394 ? -4.516 3.961 17.562 1 95.5 394 MET B O 1
ATOM 9369 N N . VAL B 1 395 ? -4.316 2.295 19.078 1 94.88 395 VAL B N 1
ATOM 9370 C CA . VAL B 1 395 ? -3.494 1.488 18.172 1 94.88 395 VAL B CA 1
ATOM 9371 C C . VAL B 1 395 ? -4.383 0.771 17.156 1 94.88 395 VAL B C 1
ATOM 9373 O O . VAL B 1 395 ? -5.543 0.469 17.453 1 94.88 395 VAL B O 1
ATOM 9376 N N . SER B 1 396 ? -3.867 0.532 15.992 1 96.81 396 SER B N 1
ATOM 9377 C CA . SER B 1 396 ? -4.594 -0.187 14.945 1 96.81 396 SER B CA 1
ATOM 9378 C C . SER B 1 396 ? -4.414 -1.695 15.094 1 96.81 396 SER B C 1
ATOM 9380 O O . SER B 1 396 ? -3.303 -2.211 14.938 1 96.81 396 SER B O 1
ATOM 9382 N N . VAL B 1 397 ? -5.449 -2.389 15.438 1 96.56 397 VAL B N 1
ATOM 9383 C CA . VAL B 1 397 ? -5.504 -3.846 15.484 1 96.56 397 VAL B CA 1
ATOM 9384 C C . VAL B 1 397 ? -6.562 -4.355 14.508 1 96.56 397 VAL B C 1
ATOM 9386 O O . VAL B 1 397 ? -7.695 -3.867 14.508 1 96.56 397 VAL B O 1
ATOM 9389 N N . VAL B 1 398 ? -6.199 -5.363 13.734 1 97.75 398 VAL B N 1
ATOM 9390 C CA . VAL B 1 398 ? -7.102 -5.832 12.688 1 97.75 398 VAL B CA 1
ATOM 9391 C C . VAL B 1 398 ? -7.273 -7.348 12.797 1 97.75 398 VAL B C 1
ATOM 9393 O O . VAL B 1 398 ? -6.441 -8.031 13.391 1 97.75 398 VAL B O 1
ATOM 9396 N N . LEU B 1 399 ? -8.383 -7.832 12.281 1 98.38 399 LEU B N 1
ATOM 9397 C CA . LEU B 1 399 ? -8.555 -9.266 12.078 1 98.38 399 LEU B CA 1
ATOM 9398 C C . LEU B 1 399 ? -8.227 -9.656 10.641 1 98.38 399 LEU B C 1
ATOM 9400 O O . LEU B 1 399 ? -8.719 -9.023 9.695 1 98.38 399 LEU B O 1
ATOM 9404 N N . THR B 1 400 ? -7.461 -10.727 10.492 1 98.56 400 THR B N 1
ATOM 9405 C CA . THR B 1 400 ? -7.074 -11.203 9.172 1 98.56 400 THR B CA 1
ATOM 9406 C C . THR B 1 400 ? -7.512 -12.656 8.969 1 98.56 400 THR B C 1
ATOM 9408 O O . THR B 1 400 ? -7.316 -13.492 9.852 1 98.56 400 THR B O 1
ATOM 9411 N N . VAL B 1 401 ? -8.172 -12.914 7.871 1 98.75 401 VAL B N 1
ATOM 9412 C CA . VAL B 1 401 ? -8.359 -14.258 7.336 1 98.75 401 VAL B CA 1
ATOM 9413 C C . VAL B 1 401 ? -7.402 -14.484 6.168 1 98.75 401 VAL B C 1
ATOM 9415 O O . VAL B 1 401 ? -7.465 -13.773 5.16 1 98.75 401 VAL B O 1
ATOM 9418 N N . ARG B 1 402 ? -6.547 -15.547 6.344 1 98.5 402 ARG B N 1
ATOM 9419 C CA . ARG B 1 402 ? -5.508 -15.75 5.34 1 98.5 402 ARG B CA 1
ATOM 9420 C C . ARG B 1 402 ? -5.574 -17.156 4.754 1 98.5 402 ARG B C 1
ATOM 9422 O O . ARG B 1 402 ? -5.809 -18.125 5.48 1 98.5 402 ARG B O 1
ATOM 9429 N N . THR B 1 403 ? -5.441 -17.234 3.484 1 98.25 403 THR B N 1
ATOM 9430 C CA . THR B 1 403 ? -5.09 -18.469 2.805 1 98.25 403 THR B CA 1
ATOM 9431 C C . THR B 1 403 ? -3.93 -18.25 1.838 1 98.25 403 THR B C 1
ATOM 9433 O O . THR B 1 403 ? -3.668 -17.109 1.423 1 98.25 403 THR B O 1
ATOM 9436 N N . ILE B 1 404 ? -3.129 -19.297 1.596 1 97.19 404 ILE B N 1
ATOM 9437 C CA . ILE B 1 404 ? -2.041 -19.234 0.626 1 97.19 404 ILE B CA 1
ATOM 9438 C C . ILE B 1 404 ? -2.23 -20.312 -0.439 1 97.19 404 ILE B C 1
ATOM 9440 O O . ILE B 1 404 ? -2.271 -21.5 -0.125 1 97.19 404 ILE B O 1
ATOM 9444 N N . ILE B 1 405 ? -2.369 -19.828 -1.628 1 96.38 405 ILE B N 1
ATOM 9445 C CA . ILE B 1 405 ? -2.547 -20.719 -2.771 1 96.38 405 ILE B CA 1
ATOM 9446 C C . ILE B 1 405 ? -1.227 -20.859 -3.529 1 96.38 405 ILE B C 1
ATOM 9448 O O . ILE B 1 405 ? -0.657 -19.859 -3.977 1 96.38 405 ILE B O 1
ATOM 9452 N N . THR B 1 406 ? -0.738 -22.047 -3.627 1 93.44 406 THR B N 1
ATOM 9453 C CA . THR B 1 406 ? 0.481 -22.312 -4.387 1 93.44 406 THR B CA 1
ATOM 9454 C C . THR B 1 406 ? 0.159 -23 -5.711 1 93.44 406 THR B C 1
ATOM 9456 O O . THR B 1 406 ? -0.256 -24.156 -5.734 1 93.44 406 THR B O 1
ATOM 9459 N N . VAL B 1 407 ? 0.361 -22.266 -6.715 1 92.19 407 VAL B N 1
ATOM 9460 C CA . VAL B 1 407 ? 0.153 -22.844 -8.047 1 92.19 407 VAL B CA 1
ATOM 9461 C C . VAL B 1 407 ? 1.501 -23.078 -8.719 1 92.19 407 VAL B C 1
ATOM 9463 O O . VAL B 1 407 ? 2.066 -22.172 -9.336 1 92.19 407 VAL B O 1
ATOM 9466 N N . PHE B 1 408 ? 1.941 -24.203 -8.633 1 88.44 408 PHE B N 1
ATOM 9467 C CA . PHE B 1 408 ? 3.213 -24.656 -9.188 1 88.44 408 PHE B CA 1
ATOM 9468 C C . PHE B 1 408 ? 4.375 -23.891 -8.562 1 88.44 408 PHE B C 1
ATOM 9470 O O . PHE B 1 408 ? 4.785 -24.188 -7.438 1 88.44 408 PHE B O 1
ATOM 9477 N N . ASN B 1 409 ? 4.684 -22.797 -9.109 1 91 409 ASN B N 1
ATOM 9478 C CA . ASN B 1 409 ? 5.91 -22.125 -8.688 1 91 409 ASN B CA 1
ATOM 9479 C C . ASN B 1 409 ? 5.617 -20.906 -7.816 1 91 409 ASN B C 1
ATOM 9481 O O . ASN B 1 409 ? 6.473 -20.469 -7.043 1 91 409 ASN B O 1
ATOM 9485 N N . TYR B 1 410 ? 4.434 -20.344 -7.883 1 93.19 410 TYR B N 1
ATOM 9486 C CA . TYR B 1 410 ? 4.152 -19.109 -7.164 1 93.19 410 TYR B CA 1
ATOM 9487 C C . TYR B 1 410 ? 3.23 -19.375 -5.977 1 93.19 410 TYR B C 1
ATOM 9489 O O . TYR B 1 410 ? 2.33 -20.203 -6.055 1 93.19 410 TYR B O 1
ATOM 9497 N N . ASP B 1 411 ? 3.473 -18.672 -4.969 1 96 411 ASP B N 1
ATOM 9498 C CA . ASP B 1 411 ? 2.613 -18.625 -3.789 1 96 411 ASP B CA 1
ATOM 9499 C C . ASP B 1 411 ? 1.814 -17.312 -3.754 1 96 411 ASP B C 1
ATOM 9501 O O . ASP B 1 411 ? 2.391 -16.234 -3.77 1 96 411 ASP B O 1
ATOM 9505 N N . TYR B 1 412 ? 0.532 -17.406 -3.717 1 97.56 412 TYR B N 1
ATOM 9506 C CA . TYR B 1 412 ? -0.352 -16.25 -3.584 1 97.56 412 TYR B CA 1
ATOM 9507 C C . TYR B 1 412 ? -0.927 -16.172 -2.176 1 97.56 412 TYR B C 1
ATOM 9509 O O . TYR B 1 412 ? -1.789 -16.969 -1.801 1 97.56 412 TYR B O 1
ATOM 9517 N N . ILE B 1 413 ? -0.427 -15.219 -1.396 1 98.25 413 ILE B N 1
ATOM 9518 C CA . ILE B 1 413 ? -0.957 -14.961 -0.062 1 98.25 413 ILE B CA 1
ATOM 9519 C C . ILE B 1 413 ? -2.178 -14.055 -0.158 1 98.25 413 ILE B C 1
ATOM 9521 O O . ILE B 1 413 ? -2.061 -12.883 -0.534 1 98.25 413 ILE B O 1
ATOM 9525 N N . ILE B 1 414 ? -3.307 -14.57 0.183 1 98.69 414 ILE B N 1
ATOM 9526 C CA . ILE B 1 414 ? -4.547 -13.812 0.077 1 98.69 414 ILE B CA 1
ATOM 9527 C C . ILE B 1 414 ? -5.082 -13.5 1.473 1 98.69 414 ILE B C 1
ATOM 9529 O O . ILE B 1 414 ? -5.383 -14.414 2.248 1 98.69 414 ILE B O 1
ATOM 9533 N N . ASP B 1 415 ? -5.223 -12.258 1.771 1 98.81 415 ASP B N 1
ATOM 9534 C CA . ASP B 1 415 ? -5.688 -11.781 3.068 1 98.81 415 ASP B CA 1
ATOM 9535 C C . ASP B 1 415 ? -7.004 -11.016 2.934 1 98.81 415 ASP B C 1
ATOM 9537 O O . ASP B 1 415 ? -7.145 -10.172 2.049 1 98.81 415 ASP B O 1
ATOM 9541 N N . PHE B 1 416 ? -7.953 -11.344 3.746 1 98.88 416 PHE B N 1
ATOM 9542 C CA . PHE B 1 416 ? -9.102 -10.5 4.043 1 98.88 416 PHE B CA 1
ATOM 9543 C C . PHE B 1 416 ? -8.945 -9.836 5.41 1 98.88 416 PHE B C 1
ATOM 9545 O O . PHE B 1 416 ? -8.922 -10.516 6.438 1 98.88 416 PHE B O 1
ATOM 9552 N N . ILE B 1 417 ? -8.883 -8.539 5.41 1 98.88 417 ILE B N 1
ATOM 9553 C CA . ILE B 1 417 ? -8.531 -7.812 6.629 1 98.88 417 ILE B CA 1
ATOM 9554 C C . ILE B 1 417 ? -9.695 -6.922 7.055 1 98.88 417 ILE B C 1
ATOM 9556 O O . ILE B 1 417 ? -10.211 -6.145 6.254 1 98.88 417 ILE B O 1
ATOM 9560 N N . PHE B 1 418 ? -10.047 -6.98 8.297 1 98.75 418 PHE B N 1
ATOM 9561 C CA . PHE B 1 418 ? -11.203 -6.277 8.836 1 98.75 418 PHE B CA 1
ATOM 9562 C C . PHE B 1 418 ? -10.773 -5.254 9.883 1 98.75 418 PHE B C 1
ATOM 9564 O O . PHE B 1 418 ? -10.164 -5.609 10.891 1 98.75 418 PHE B O 1
ATOM 9571 N N . TYR B 1 419 ? -11.156 -4.031 9.688 1 98.12 419 TYR B N 1
ATOM 9572 C CA . TYR B 1 419 ? -10.781 -2.928 10.562 1 98.12 419 TYR B CA 1
ATOM 9573 C C . TYR B 1 419 ? -11.922 -2.555 11.5 1 98.12 419 TYR B C 1
ATOM 9575 O O . TYR B 1 419 ? -13.094 -2.684 11.141 1 98.12 419 TYR B O 1
ATOM 9583 N N . PRO B 1 420 ? -11.562 -2 12.656 1 95.56 420 PRO B N 1
ATOM 9584 C CA . PRO B 1 420 ? -12.617 -1.573 13.578 1 95.56 420 PRO B CA 1
ATOM 9585 C C . PRO B 1 420 ? -13.391 -0.354 13.078 1 95.56 420 PRO B C 1
ATOM 9587 O O . PRO B 1 420 ? -14.422 0.01 13.648 1 95.56 420 PRO B O 1
ATOM 9590 N N . THR B 1 421 ? -12.992 0.233 12.023 1 96.75 421 THR B N 1
ATOM 9591 C CA . THR B 1 421 ? -13.617 1.422 11.461 1 96.75 421 THR B CA 1
ATOM 9592 C C . THR B 1 421 ? -14.719 1.035 10.484 1 96.75 421 THR B C 1
ATOM 9594 O O . THR B 1 421 ? -15.352 1.903 9.875 1 96.75 421 THR B O 1
ATOM 9597 N N . GLY B 1 422 ? -14.859 -0.241 10.25 1 97.69 422 GLY B N 1
ATOM 9598 C CA . GLY B 1 422 ? -15.812 -0.706 9.258 1 97.69 422 GLY B CA 1
ATOM 9599 C C . GLY B 1 422 ? -15.203 -0.892 7.879 1 97.69 422 GLY B C 1
ATOM 9600 O O . GLY B 1 422 ? -15.906 -1.23 6.926 1 97.69 422 GLY B O 1
ATOM 9601 N N . GLY B 1 423 ? -13.938 -0.69 7.754 1 98.31 423 GLY B N 1
ATOM 9602 C CA . GLY B 1 423 ? -13.25 -0.9 6.492 1 98.31 423 GLY B CA 1
ATOM 9603 C C . GLY B 1 423 ? -12.805 -2.338 6.285 1 98.31 423 GLY B C 1
ATOM 9604 O O . GLY B 1 423 ? -12.516 -3.049 7.25 1 98.31 423 GLY B O 1
ATOM 9605 N N . ILE B 1 424 ? -12.758 -2.729 5.012 1 98.81 424 ILE B N 1
ATOM 9606 C CA . ILE B 1 424 ? -12.273 -4.047 4.605 1 98.81 424 ILE B CA 1
ATOM 9607 C C . ILE B 1 424 ? -11.141 -3.889 3.596 1 98.81 424 ILE B C 1
ATOM 9609 O O . ILE B 1 424 ? -11.219 -3.064 2.684 1 98.81 424 ILE B O 1
ATOM 9613 N N . GLU B 1 425 ? -10.094 -4.641 3.82 1 98.81 425 GLU B N 1
ATOM 9614 C CA . GLU B 1 425 ? -8.992 -4.699 2.867 1 98.81 425 GLU B CA 1
ATOM 9615 C C . GLU B 1 425 ? -8.805 -6.113 2.326 1 98.81 425 GLU B C 1
ATOM 9617 O O . GLU B 1 425 ? -8.812 -7.082 3.09 1 98.81 425 GLU B O 1
ATOM 9622 N N . VAL B 1 426 ? -8.781 -6.223 1.048 1 98.88 426 VAL B N 1
ATOM 9623 C CA . VAL B 1 426 ? -8.352 -7.453 0.396 1 98.88 426 VAL B CA 1
ATOM 9624 C C . VAL B 1 426 ? -6.949 -7.27 -0.188 1 98.88 426 VAL B C 1
ATOM 9626 O O . VAL B 1 426 ? -6.73 -6.391 -1.021 1 98.88 426 VAL B O 1
ATOM 9629 N N . LYS B 1 427 ? -6.074 -8.164 0.249 1 98.69 427 LYS B N 1
ATOM 9630 C CA . LYS B 1 427 ? -4.664 -8 -0.093 1 98.69 427 LYS B CA 1
ATOM 9631 C C . LYS B 1 427 ? -4.086 -9.281 -0.686 1 98.69 427 LYS B C 1
ATOM 9633 O O . LYS B 1 427 ? -4.371 -10.383 -0.201 1 98.69 427 LYS B O 1
ATOM 9638 N N . VAL B 1 428 ? -3.369 -9.117 -1.796 1 98.69 428 VAL B N 1
ATOM 9639 C CA . VAL B 1 428 ? -2.635 -10.234 -2.391 1 98.69 428 VAL B CA 1
ATOM 9640 C C . VAL B 1 428 ? -1.139 -9.93 -2.373 1 98.69 428 VAL B C 1
ATOM 9642 O O . VAL B 1 428 ? -0.703 -8.883 -2.854 1 98.69 428 VAL B O 1
ATOM 9645 N N . THR B 1 429 ? -0.389 -10.805 -1.762 1 98.38 429 THR B N 1
ATOM 9646 C CA . THR B 1 429 ? 1.069 -10.766 -1.746 1 98.38 429 THR B CA 1
ATOM 9647 C C . THR B 1 429 ? 1.654 -12.031 -2.371 1 98.38 429 THR B C 1
ATOM 9649 O O . THR B 1 429 ? 1.124 -13.125 -2.18 1 98.38 429 THR B O 1
ATOM 9652 N N . VAL B 1 430 ? 2.736 -11.875 -3.109 1 97.69 430 VAL B N 1
ATOM 9653 C CA . VAL B 1 430 ? 3.207 -13.039 -3.855 1 97.69 430 VAL B CA 1
ATOM 9654 C C . VAL B 1 430 ? 4.621 -13.398 -3.412 1 97.69 430 VAL B C 1
ATOM 9656 O O . VAL B 1 430 ? 5.395 -12.531 -3.006 1 97.69 430 VAL B O 1
ATOM 9659 N N . SER B 1 431 ? 4.938 -14.602 -3.383 1 97.19 431 SER B N 1
ATOM 9660 C CA . SER B 1 431 ? 6.242 -15.242 -3.242 1 97.19 431 SER B CA 1
ATOM 9661 C C . SER B 1 431 ? 6.363 -16.469 -4.148 1 97.19 431 SER B C 1
ATOM 9663 O O . SER B 1 431 ? 5.562 -16.641 -5.074 1 97.19 431 SER B O 1
ATOM 9665 N N . GLY B 1 432 ? 7.379 -17.25 -3.932 1 95.69 432 GLY B N 1
ATOM 9666 C CA . GLY B 1 432 ? 7.562 -18.438 -4.754 1 95.69 432 GLY B CA 1
ATOM 9667 C C . GLY B 1 432 ? 8.805 -18.391 -5.617 1 95.69 432 GLY B C 1
ATOM 9668 O O . GLY B 1 432 ? 9.656 -17.516 -5.426 1 95.69 432 GLY B O 1
ATOM 9669 N N . VAL B 1 433 ? 8.867 -19.359 -6.547 1 95.31 433 VAL B N 1
ATOM 9670 C CA . VAL B 1 433 ? 10.039 -19.516 -7.406 1 95.31 433 VAL B CA 1
ATOM 9671 C C . VAL B 1 433 ? 9.711 -19.031 -8.82 1 95.31 433 VAL B C 1
ATOM 9673 O O . VAL B 1 433 ? 8.648 -19.359 -9.359 1 95.31 433 VAL B O 1
ATOM 9676 N N . ILE B 1 434 ? 10.633 -18.328 -9.414 1 95.19 434 ILE B N 1
ATOM 9677 C CA . ILE B 1 434 ? 10.328 -17.797 -10.742 1 95.19 434 ILE B CA 1
ATOM 9678 C C . ILE B 1 434 ? 10.422 -18.906 -11.781 1 95.19 434 ILE B C 1
ATOM 9680 O O . ILE B 1 434 ? 11.164 -19.875 -11.594 1 95.19 434 ILE B O 1
ATOM 9684 N N . ILE B 1 435 ? 9.656 -18.781 -12.844 1 94 435 ILE B N 1
ATOM 9685 C CA . ILE B 1 435 ? 9.898 -19.594 -14.031 1 94 435 ILE B CA 1
ATOM 9686 C C . ILE B 1 435 ? 11.117 -19.062 -14.773 1 94 435 ILE B C 1
ATOM 9688 O O . ILE B 1 435 ? 11.117 -17.922 -15.25 1 94 435 ILE B O 1
ATOM 9692 N N . ALA B 1 436 ? 12.094 -19.875 -14.836 1 93.69 436 ALA B N 1
ATOM 9693 C CA . ALA B 1 436 ? 13.328 -19.453 -15.492 1 93.69 436 ALA B CA 1
ATOM 9694 C C . ALA B 1 436 ? 13.516 -20.172 -16.828 1 93.69 436 ALA B C 1
ATOM 9696 O O . ALA B 1 436 ? 12.836 -21.156 -17.109 1 93.69 436 ALA B O 1
ATOM 9697 N N . ALA B 1 437 ? 14.328 -19.594 -17.625 1 94.69 437 ALA B N 1
ATOM 9698 C CA . ALA B 1 437 ? 14.664 -20.125 -18.953 1 94.69 437 ALA B CA 1
ATOM 9699 C C . ALA B 1 437 ? 16.172 -20.125 -19.172 1 94.69 437 ALA B C 1
ATOM 9701 O O . ALA B 1 437 ? 16.906 -19.344 -18.531 1 94.69 437 ALA B O 1
ATOM 9702 N N . TYR B 1 438 ? 16.609 -21.047 -20.016 1 93.56 438 TYR B N 1
ATOM 9703 C CA . TYR B 1 438 ? 18 -21.016 -20.453 1 93.56 438 TYR B CA 1
ATOM 9704 C C . TYR B 1 438 ? 18.312 -19.734 -21.203 1 93.56 438 TYR B C 1
ATOM 9706 O O . TYR B 1 438 ? 17.594 -19.359 -22.125 1 93.56 438 TYR B O 1
ATOM 9714 N N . HIS B 1 439 ? 19.359 -19.078 -20.797 1 90.19 439 HIS B N 1
ATOM 9715 C CA . HIS B 1 439 ? 19.797 -17.828 -21.422 1 90.19 439 HIS B CA 1
ATOM 9716 C C . HIS B 1 439 ? 20.938 -18.078 -22.406 1 90.19 439 HIS B C 1
ATOM 9718 O O . HIS B 1 439 ? 22.078 -18.312 -21.984 1 90.19 439 HIS B O 1
ATOM 9724 N N . GLY B 1 440 ? 20.703 -17.891 -23.656 1 83.88 440 GLY B N 1
ATOM 9725 C CA . GLY B 1 440 ? 21.719 -18.125 -24.672 1 83.88 440 GLY B CA 1
ATOM 9726 C C . GLY B 1 440 ? 22.203 -16.844 -25.328 1 83.88 440 GLY B C 1
ATOM 9727 O O . GLY B 1 440 ? 23.312 -16.812 -25.891 1 83.88 440 GLY B O 1
ATOM 9728 N N . ARG B 1 441 ? 21.375 -15.805 -25.25 1 84.25 441 ARG B N 1
ATOM 9729 C CA . ARG B 1 441 ? 21.719 -14.523 -25.859 1 84.25 441 ARG B CA 1
ATOM 9730 C C . ARG B 1 441 ? 20.953 -13.383 -25.188 1 84.25 441 ARG B C 1
ATOM 9732 O O . ARG B 1 441 ? 19.906 -13.617 -24.578 1 84.25 441 ARG B O 1
ATOM 9739 N N . LYS B 1 442 ? 21.5 -12.258 -25.422 1 87.88 442 LYS B N 1
ATOM 9740 C CA . LYS B 1 442 ? 20.781 -11.094 -24.922 1 87.88 442 LYS B CA 1
ATOM 9741 C C . LYS B 1 442 ? 19.469 -10.898 -25.688 1 87.88 442 LYS B C 1
ATOM 9743 O O . LYS B 1 442 ? 19.422 -11.047 -26.906 1 87.88 442 LYS B O 1
ATOM 9748 N N . ASN B 1 443 ? 18.406 -10.664 -25 1 91.31 443 ASN B N 1
ATOM 9749 C CA . ASN B 1 443 ? 17.078 -10.453 -25.562 1 91.31 443 ASN B CA 1
ATOM 9750 C C . ASN B 1 443 ? 16.25 -9.5 -24.703 1 91.31 443 ASN B C 1
ATOM 9752 O O . ASN B 1 443 ? 16.641 -9.148 -23.594 1 91.31 443 ASN B O 1
ATOM 9756 N N . PRO B 1 444 ? 15.18 -9.016 -25.203 1 95.69 444 PRO B N 1
ATOM 9757 C CA . PRO B 1 444 ? 14.391 -8 -24.484 1 95.69 444 PRO B CA 1
ATOM 9758 C C . PRO B 1 444 ? 13.367 -8.609 -23.547 1 95.69 444 PRO B C 1
ATOM 9760 O O . PRO B 1 444 ? 12.398 -7.945 -23.172 1 95.69 444 PRO B O 1
ATOM 9763 N N . TYR B 1 445 ? 13.539 -9.906 -23.188 1 97.12 445 TYR B N 1
ATOM 9764 C CA . TYR B 1 445 ? 12.5 -10.578 -22.422 1 97.12 445 TYR B CA 1
ATOM 9765 C C . TYR B 1 445 ? 12.984 -10.93 -21.031 1 97.12 445 TYR B C 1
ATOM 9767 O O . TYR B 1 445 ? 12.227 -11.461 -20.219 1 97.12 445 TYR B O 1
ATOM 9775 N N . GLY B 1 446 ? 14.219 -10.688 -20.703 1 95.88 446 GLY B N 1
ATOM 9776 C CA . GLY B 1 446 ? 14.711 -10.977 -19.375 1 95.88 446 GLY B CA 1
ATOM 9777 C C . GLY B 1 446 ? 16.188 -10.656 -19.203 1 95.88 446 GLY B C 1
ATOM 9778 O O . GLY B 1 446 ? 16.922 -10.5 -20.172 1 95.88 446 GLY B O 1
ATOM 9779 N N . PHE B 1 447 ? 16.641 -10.531 -17.953 1 95.31 447 PHE B N 1
ATOM 9780 C CA . PHE B 1 447 ? 18.047 -10.406 -17.562 1 95.31 447 PHE B CA 1
ATOM 9781 C C . PHE B 1 447 ? 18.672 -11.781 -17.328 1 95.31 447 PHE B C 1
ATOM 9783 O O . PHE B 1 447 ? 17.969 -12.734 -16.984 1 95.31 447 PHE B O 1
ATOM 9790 N N . GLU B 1 448 ? 19.984 -11.891 -17.688 1 96.31 448 GLU B N 1
ATOM 9791 C CA . GLU B 1 448 ? 20.688 -13.055 -17.141 1 96.31 448 GLU B CA 1
ATOM 9792 C C . GLU B 1 448 ? 20.906 -12.906 -15.641 1 96.31 448 GLU B C 1
ATOM 9794 O O . GLU B 1 448 ? 21.625 -12.016 -15.188 1 96.31 448 GLU B O 1
ATOM 9799 N N . ILE B 1 449 ? 20.312 -13.766 -14.883 1 96 449 ILE B N 1
ATOM 9800 C CA . ILE B 1 449 ? 20.281 -13.578 -13.438 1 96 449 ILE B CA 1
ATOM 9801 C C . ILE B 1 449 ? 21.109 -14.664 -12.758 1 96 449 ILE B C 1
ATOM 9803 O O . ILE B 1 449 ? 21.344 -14.617 -11.547 1 96 449 ILE B O 1
ATOM 9807 N N . SER B 1 450 ? 21.516 -15.617 -13.391 1 94.94 450 SER B N 1
ATOM 9808 C CA . SER B 1 450 ? 22.5 -16.656 -13.062 1 94.94 450 SER B CA 1
ATOM 9809 C C . SER B 1 450 ? 23.172 -17.203 -14.312 1 94.94 450 SER B C 1
ATOM 9811 O O . SER B 1 450 ? 22.812 -16.828 -15.43 1 94.94 450 SER B O 1
ATOM 9813 N N . LYS B 1 451 ? 24.219 -18.016 -14.094 1 92.25 451 LYS B N 1
ATOM 9814 C CA . LYS B 1 451 ? 24.938 -18.516 -15.258 1 92.25 451 LYS B CA 1
ATOM 9815 C C . LYS B 1 451 ? 23.984 -19.234 -16.219 1 92.25 451 LYS B C 1
ATOM 9817 O O . LYS B 1 451 ? 23.422 -20.266 -15.875 1 92.25 451 LYS B O 1
ATOM 9822 N N . HIS B 1 452 ? 23.703 -18.688 -17.406 1 92.62 452 HIS B N 1
ATOM 9823 C CA . HIS B 1 452 ? 22.859 -19.188 -18.484 1 92.62 452 HIS B CA 1
ATOM 9824 C C . HIS B 1 452 ? 21.406 -19.281 -18.047 1 92.62 452 HIS B C 1
ATOM 9826 O O . HIS B 1 452 ? 20.688 -20.203 -18.469 1 92.62 452 HIS B O 1
ATOM 9832 N N . LEU B 1 453 ? 21.078 -18.469 -17.125 1 95.44 453 LEU B N 1
ATOM 9833 C CA . LEU B 1 453 ? 19.719 -18.5 -16.609 1 95.44 453 LEU B CA 1
ATOM 9834 C C . LEU B 1 453 ? 19.078 -17.109 -16.703 1 95.44 453 LEU B C 1
ATOM 9836 O O . LEU B 1 453 ? 19.688 -16.109 -16.312 1 95.44 453 LEU B O 1
ATOM 9840 N N . MET B 1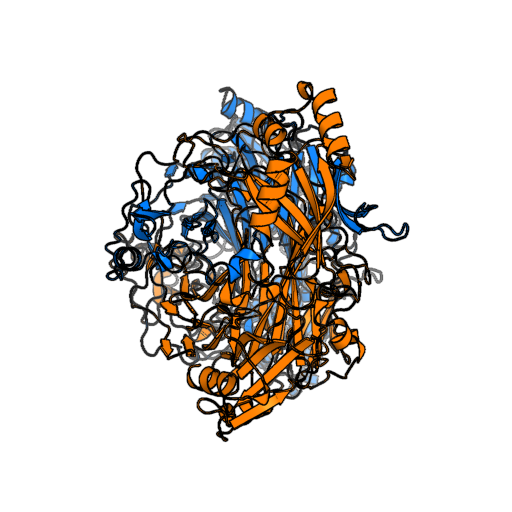 454 ? 17.906 -17.031 -17.188 1 95.25 454 MET B N 1
ATOM 9841 C CA . MET B 1 454 ? 17.188 -15.758 -17.234 1 95.25 454 MET B CA 1
ATOM 9842 C C . MET B 1 454 ? 15.781 -15.906 -16.656 1 95.25 454 MET B C 1
ATOM 9844 O O . MET B 1 454 ? 15.203 -17 -16.703 1 95.25 454 MET B O 1
ATOM 9848 N N . GLY B 1 455 ? 15.312 -14.898 -16.016 1 94.44 455 GLY B N 1
ATOM 9849 C CA . GLY B 1 455 ? 13.914 -14.812 -15.617 1 94.44 455 GLY B CA 1
ATOM 9850 C C . GLY B 1 455 ? 13.047 -14.109 -16.641 1 94.44 455 GLY B C 1
ATOM 9851 O O . GLY B 1 455 ? 13.414 -13.055 -17.156 1 94.44 455 GLY B O 1
ATOM 9852 N N . LEU B 1 456 ? 11.891 -14.625 -16.984 1 96.75 456 LEU B N 1
ATOM 9853 C CA . LEU B 1 456 ? 11.023 -14.133 -18.047 1 96.75 456 LEU B CA 1
ATOM 9854 C C . LEU B 1 456 ? 10.133 -13 -17.531 1 96.75 456 LEU B C 1
ATOM 9856 O O . LEU B 1 456 ? 9.508 -13.125 -16.469 1 96.75 456 LEU B O 1
ATOM 9860 N N . ILE B 1 457 ? 10.086 -11.875 -18.297 1 97.94 457 ILE B N 1
ATOM 9861 C CA . ILE B 1 457 ? 9.125 -10.836 -17.953 1 97.94 457 ILE B CA 1
ATOM 9862 C C . ILE B 1 457 ? 7.707 -11.398 -18.016 1 97.94 457 ILE B C 1
ATOM 9864 O O . ILE B 1 457 ? 7.391 -12.195 -18.906 1 97.94 457 ILE B O 1
ATOM 9868 N N . HIS B 1 458 ? 6.891 -11.023 -17.062 1 97.81 458 HIS B N 1
ATOM 9869 C CA . HIS B 1 458 ? 5.516 -11.5 -17.047 1 97.81 458 HIS B CA 1
ATOM 9870 C C . HIS B 1 458 ? 4.609 -10.555 -16.281 1 97.81 458 HIS B C 1
ATOM 9872 O O . HIS B 1 458 ? 5.094 -9.664 -15.57 1 97.81 458 HIS B O 1
ATOM 9878 N N . GLN B 1 459 ? 3.354 -10.703 -16.516 1 97.81 459 GLN B N 1
ATOM 9879 C CA . GLN B 1 459 ? 2.314 -9.984 -15.781 1 97.81 459 GLN B CA 1
ATOM 9880 C C . GLN B 1 459 ? 1.48 -10.945 -14.938 1 97.81 459 GLN B C 1
ATOM 9882 O O . GLN B 1 459 ? 1.12 -12.031 -15.398 1 97.81 459 GLN B O 1
ATOM 9887 N N . HIS B 1 460 ? 1.259 -10.633 -13.688 1 98.19 460 HIS B N 1
ATOM 9888 C CA . HIS B 1 460 ? 0.273 -11.305 -12.844 1 98.19 460 HIS B CA 1
ATOM 9889 C C . HIS B 1 460 ? -1.012 -10.484 -12.75 1 98.19 460 HIS B C 1
ATOM 9891 O O . HIS B 1 460 ? -0.966 -9.266 -12.609 1 98.19 460 HIS B O 1
ATOM 9897 N N . LEU B 1 461 ? -2.135 -11.188 -12.781 1 98.38 461 LEU B N 1
ATOM 9898 C CA . LEU B 1 461 ? -3.449 -10.57 -12.648 1 98.38 461 LEU B CA 1
ATOM 9899 C C . LEU B 1 461 ? -4.293 -11.305 -11.609 1 98.38 461 LEU B C 1
ATOM 9901 O O . LEU B 1 461 ? -4.258 -12.531 -11.531 1 98.38 461 LEU B O 1
ATOM 9905 N N . PHE B 1 462 ? -5.012 -10.547 -10.812 1 98.62 462 PHE B N 1
ATOM 9906 C CA . PHE B 1 462 ? -5.918 -11.039 -9.789 1 98.62 462 PHE B CA 1
ATOM 9907 C C . PHE B 1 462 ? -7.309 -10.445 -9.961 1 98.62 462 PHE B C 1
ATOM 9909 O O . PHE B 1 462 ? -7.465 -9.227 -10.023 1 98.62 462 PHE B O 1
ATOM 9916 N N . HIS B 1 463 ? -8.281 -11.242 -10.023 1 98.81 463 HIS B N 1
ATOM 9917 C CA . HIS B 1 463 ? -9.633 -10.742 -10.227 1 98.81 463 HIS B CA 1
ATOM 9918 C C . HIS B 1 463 ? -10.555 -11.172 -9.094 1 98.81 463 HIS B C 1
ATOM 9920 O O . HIS B 1 463 ? -10.523 -12.32 -8.656 1 98.81 463 HIS B O 1
ATOM 9926 N N . PHE B 1 464 ? -11.367 -10.234 -8.562 1 98.88 464 PHE B N 1
ATOM 9927 C CA . PHE B 1 464 ? -12.25 -10.484 -7.426 1 98.88 464 PHE B CA 1
ATOM 9928 C C . PHE B 1 464 ? -13.672 -10.039 -7.738 1 98.88 464 PHE B C 1
ATOM 9930 O O . PHE B 1 464 ? -13.875 -9.086 -8.5 1 98.88 464 PHE B O 1
ATOM 9937 N N . LYS B 1 465 ? -14.578 -10.742 -7.148 1 98.81 465 LYS B N 1
ATOM 9938 C CA . LYS B 1 465 ? -16 -10.406 -7.133 1 98.81 465 LYS B CA 1
ATOM 9939 C C . LYS B 1 465 ? -16.406 -9.828 -5.781 1 98.81 465 LYS B C 1
ATOM 9941 O O . LYS B 1 465 ? -16.078 -10.383 -4.734 1 98.81 465 LYS B O 1
ATOM 9946 N N . VAL B 1 466 ? -17.109 -8.727 -5.801 1 98.88 466 VAL B N 1
ATOM 9947 C CA . VAL B 1 466 ? -17.625 -8.102 -4.59 1 98.88 466 VAL B CA 1
ATOM 9948 C C . VAL B 1 466 ? -19.109 -7.785 -4.773 1 98.88 466 VAL B C 1
ATOM 9950 O O . VAL B 1 466 ? -19.469 -6.805 -5.43 1 98.88 466 VAL B O 1
ATOM 9953 N N . ASP B 1 467 ? -19.922 -8.57 -4.145 1 98.62 467 ASP B N 1
ATOM 9954 C CA . ASP B 1 467 ? -21.359 -8.367 -4.16 1 98.62 467 ASP B CA 1
ATOM 9955 C C . ASP B 1 467 ? -21.812 -7.531 -2.971 1 98.62 467 ASP B C 1
ATOM 9957 O O . ASP B 1 467 ? -22.062 -8.062 -1.883 1 98.62 467 ASP B O 1
ATOM 9961 N N . MET B 1 468 ? -22.094 -6.316 -3.201 1 96.5 468 MET B N 1
ATOM 9962 C CA . MET B 1 468 ? -22.328 -5.355 -2.125 1 96.5 468 MET B CA 1
ATOM 9963 C C . MET B 1 468 ? -23.812 -5.32 -1.75 1 96.5 468 MET B C 1
ATOM 9965 O O . MET B 1 468 ? -24.672 -5.441 -2.617 1 96.5 468 MET B O 1
ATOM 9969 N N . ASP B 1 469 ? -24.062 -5.152 -0.541 1 97.75 469 ASP B N 1
ATOM 9970 C CA . ASP B 1 469 ? -25.375 -4.902 0.026 1 97.75 469 ASP B CA 1
ATOM 9971 C C . ASP B 1 469 ? -25.344 -3.738 1.012 1 97.75 469 ASP B C 1
ATOM 9973 O O . ASP B 1 469 ? -25.359 -3.947 2.227 1 97.75 469 ASP B O 1
ATOM 9977 N N . ILE B 1 470 ? -25.391 -2.584 0.493 1 97.75 470 ILE B N 1
ATOM 9978 C CA . ILE B 1 470 ? -25.297 -1.383 1.316 1 97.75 470 ILE B CA 1
ATOM 9979 C C . ILE B 1 470 ? -26.688 -1.033 1.871 1 97.75 470 ILE B C 1
ATOM 9981 O O . ILE B 1 470 ? -27.516 -0.458 1.165 1 97.75 470 ILE B O 1
ATOM 9985 N N . LYS B 1 471 ? -26.891 -1.33 3.16 1 96.31 471 LYS B N 1
ATOM 9986 C CA . LYS B 1 471 ? -28.172 -1.119 3.832 1 96.31 471 LYS B CA 1
ATOM 9987 C C . LYS B 1 471 ? -29.328 -1.669 2.998 1 96.31 471 LYS B C 1
ATOM 9989 O O . LYS B 1 471 ? -30.359 -1.018 2.859 1 96.31 471 LYS B O 1
ATOM 9994 N N . GLY B 1 472 ? -29.094 -2.775 2.426 1 94.56 472 GLY B N 1
ATOM 9995 C CA . GLY B 1 472 ? -30.062 -3.439 1.575 1 94.56 472 GLY B CA 1
ATOM 9996 C C . GLY B 1 472 ? -29.484 -3.887 0.245 1 94.56 472 GLY B C 1
ATOM 9997 O O . GLY B 1 472 ? -28.328 -3.59 -0.069 1 94.56 472 GLY B O 1
ATOM 9998 N N . LYS B 1 473 ? -30.312 -4.512 -0.539 1 94.44 473 LYS B N 1
ATOM 9999 C CA . LYS B 1 473 ? -29.875 -5.164 -1.771 1 94.44 473 LYS B CA 1
ATOM 10000 C C . LYS B 1 473 ? -29.766 -4.164 -2.918 1 94.44 473 LYS B C 1
ATOM 10002 O O . LYS B 1 473 ? -28.984 -4.355 -3.85 1 94.44 473 LYS B O 1
ATOM 10007 N N . TYR B 1 474 ? -30.547 -3.107 -2.887 1 96.56 474 TYR B N 1
ATOM 10008 C CA . TYR B 1 474 ? -30.625 -2.176 -4.008 1 96.56 474 TYR B CA 1
ATOM 10009 C C . TYR B 1 474 ? -29.672 -1.008 -3.807 1 96.56 474 TYR B C 1
ATOM 10011 O O . TYR B 1 474 ? -29.828 -0.222 -2.869 1 96.56 474 TYR B O 1
ATOM 10019 N N . ASN B 1 475 ? -28.719 -0.988 -4.699 1 98.38 475 ASN B N 1
ATOM 10020 C CA . ASN B 1 475 ? -27.672 0.017 -4.625 1 98.38 475 ASN B CA 1
ATOM 10021 C C . ASN B 1 475 ? -27.438 0.687 -5.977 1 98.38 475 ASN B C 1
ATOM 10023 O O . ASN B 1 475 ? -28.078 0.337 -6.965 1 98.38 475 ASN B O 1
ATOM 10027 N N . ARG B 1 476 ? -26.594 1.684 -6.004 1 98.38 476 ARG B N 1
ATOM 10028 C CA . ARG B 1 476 ? -26.172 2.387 -7.215 1 98.38 476 ARG B CA 1
ATOM 10029 C C . ARG B 1 476 ? -24.688 2.713 -7.184 1 98.38 476 ARG B C 1
ATOM 10031 O O . ARG B 1 476 ? -24.062 2.697 -6.121 1 98.38 476 ARG B O 1
ATOM 10038 N N . PHE B 1 477 ? -24.156 2.918 -8.422 1 98.5 477 PHE B N 1
ATOM 10039 C CA . PHE B 1 477 ? -22.734 3.219 -8.57 1 98.5 477 PHE B CA 1
ATOM 10040 C C . PHE B 1 477 ? -22.531 4.637 -9.094 1 98.5 477 PHE B C 1
ATOM 10042 O O . PHE B 1 477 ? -23.156 5.035 -10.078 1 98.5 477 PHE B O 1
ATOM 10049 N N . GLU B 1 478 ? -21.688 5.379 -8.367 1 98.38 478 GLU B N 1
ATOM 10050 C CA . GLU B 1 478 ? -21.344 6.734 -8.797 1 98.38 478 GLU B CA 1
ATOM 10051 C C . GLU B 1 478 ? -19.844 6.992 -8.664 1 98.38 478 GLU B C 1
ATOM 10053 O O . GLU B 1 478 ? -19.172 6.348 -7.863 1 98.38 478 GLU B O 1
ATOM 10058 N N . THR B 1 479 ? -19.391 7.891 -9.539 1 98.38 479 THR B N 1
ATOM 10059 C CA . THR B 1 479 ? -18.047 8.438 -9.344 1 98.38 479 THR B CA 1
ATOM 10060 C C . THR B 1 479 ? -18.125 9.852 -8.773 1 98.38 479 THR B C 1
ATOM 10062 O O . THR B 1 479 ? -19.016 10.625 -9.125 1 98.38 479 THR B O 1
ATOM 10065 N N . ILE B 1 480 ? -17.266 10.117 -7.84 1 98.25 480 ILE B N 1
ATOM 10066 C CA . ILE B 1 480 ? -17.047 11.484 -7.375 1 98.25 480 ILE B CA 1
ATOM 10067 C C . ILE B 1 480 ? -15.82 12.078 -8.07 1 98.25 480 ILE B C 1
ATOM 10069 O O . ILE B 1 480 ? -14.695 11.898 -7.605 1 98.25 480 ILE B O 1
ATOM 10073 N N . ASP B 1 481 ? -16.078 12.875 -9.102 1 98.31 481 ASP B N 1
ATOM 10074 C CA . ASP B 1 481 ? -15.016 13.398 -9.945 1 98.31 481 ASP B CA 1
ATOM 10075 C C . ASP B 1 481 ? -14.414 14.672 -9.344 1 98.31 481 ASP B C 1
ATOM 10077 O O . ASP B 1 481 ? -15.141 15.617 -9.031 1 98.31 481 ASP B O 1
ATOM 10081 N N . ILE B 1 482 ? -13.156 14.703 -9.156 1 98.31 482 ILE B N 1
ATOM 10082 C CA . ILE B 1 482 ? -12.453 15.867 -8.641 1 98.31 482 ILE B CA 1
ATOM 10083 C C . ILE B 1 482 ? -11.883 16.688 -9.805 1 98.31 482 ILE B C 1
ATOM 10085 O O . ILE B 1 482 ? -11.148 16.156 -10.641 1 98.31 482 ILE B O 1
ATOM 10089 N N . GLU B 1 483 ? -12.172 17.922 -9.852 1 97.06 483 GLU B N 1
ATOM 10090 C CA . GLU B 1 483 ? -11.812 18.781 -10.984 1 97.06 483 GLU B CA 1
ATOM 10091 C C . GLU B 1 483 ? -11.359 20.156 -10.523 1 97.06 483 GLU B C 1
ATOM 10093 O O . GLU B 1 483 ? -11.578 20.531 -9.375 1 97.06 483 GLU B O 1
ATOM 10098 N N . ASN B 1 484 ? -10.664 20.781 -11.445 1 95.88 484 ASN B N 1
ATOM 10099 C CA . ASN B 1 484 ? -10.297 22.172 -11.195 1 95.88 484 ASN B CA 1
ATOM 10100 C C . ASN B 1 484 ? -11.508 23.094 -11.266 1 95.88 484 ASN B C 1
ATOM 10102 O O . ASN B 1 484 ? -12.375 22.922 -12.117 1 95.88 484 ASN B O 1
ATOM 10106 N N . ASP B 1 485 ? -11.609 24 -10.352 1 94.44 485 ASP B N 1
ATOM 10107 C CA . ASP B 1 485 ? -12.648 25.016 -10.297 1 94.44 485 ASP B CA 1
ATOM 10108 C C . ASP B 1 485 ? -12.055 26.422 -10.305 1 94.44 485 ASP B C 1
ATOM 10110 O O . ASP B 1 485 ? -11.352 26.797 -9.359 1 94.44 485 ASP B O 1
ATOM 10114 N N . ALA B 1 486 ? -12.281 27.219 -11.32 1 92 486 ALA B N 1
ATOM 10115 C CA . ALA B 1 486 ? -11.859 28.625 -11.367 1 92 486 ALA B CA 1
ATOM 10116 C C . ALA B 1 486 ? -12.969 29.547 -10.859 1 92 486 ALA B C 1
ATOM 10118 O O . ALA B 1 486 ? -14.055 29.594 -11.438 1 92 486 ALA B O 1
ATOM 10119 N N . VAL B 1 487 ? -12.648 30.219 -9.758 1 89.94 487 VAL B N 1
ATOM 10120 C CA . VAL B 1 487 ? -13.703 31.047 -9.172 1 89.94 487 VAL B CA 1
ATOM 10121 C C . VAL B 1 487 ? -13.164 32.438 -8.891 1 89.94 487 VAL B C 1
ATOM 10123 O O . VAL B 1 487 ? -11.953 32.625 -8.719 1 89.94 487 VAL B O 1
ATOM 10126 N N . SER B 1 488 ? -14.109 33.375 -8.852 1 83.44 488 SER B N 1
ATOM 10127 C CA . SER B 1 488 ? -13.742 34.75 -8.438 1 83.44 488 SER B CA 1
ATOM 10128 C C . SER B 1 488 ? -13.609 34.844 -6.922 1 83.44 488 SER B C 1
ATOM 10130 O O . SER B 1 488 ? -14.25 34.062 -6.191 1 83.44 488 SER B O 1
ATOM 10132 N N . SER B 1 489 ? -12.641 35.625 -6.473 1 77.94 489 SER B N 1
ATOM 10133 C CA . SER B 1 489 ? -12.461 35.812 -5.035 1 77.94 489 SER B CA 1
ATOM 10134 C C . SER B 1 489 ? -12.57 37.281 -4.641 1 77.94 489 SER B C 1
ATOM 10136 O O . SER B 1 489 ? -12.008 38.125 -5.305 1 77.94 489 SER B O 1
ATOM 10138 N N . PRO B 1 490 ? -13.391 37.531 -3.66 1 72.06 490 PRO B N 1
ATOM 10139 C CA . PRO B 1 490 ? -13.5 38.906 -3.189 1 72.06 490 PRO B CA 1
ATOM 10140 C C . PRO B 1 490 ? -12.18 39.469 -2.652 1 72.06 490 PRO B C 1
ATOM 10142 O O . PRO B 1 490 ? -12.047 40.656 -2.447 1 72.06 490 PRO B O 1
ATOM 10145 N N . SER B 1 491 ? -11.344 38.594 -2.357 1 65.88 491 SER B N 1
ATOM 10146 C CA . SER B 1 491 ? -10.055 39 -1.802 1 65.88 491 SER B CA 1
ATOM 10147 C C . SER B 1 491 ? -9.211 39.719 -2.842 1 65.88 491 SER B C 1
ATOM 10149 O O . SER B 1 491 ? -8.25 40.406 -2.498 1 65.88 491 SER B O 1
ATOM 10151 N N . TYR B 1 492 ? -9.609 39.5 -4.066 1 63.16 492 TYR B N 1
ATOM 10152 C CA . TYR B 1 492 ? -8.766 40.062 -5.117 1 63.16 492 TYR B CA 1
ATOM 10153 C C . TYR B 1 492 ? -9.508 41.125 -5.91 1 63.16 492 TYR B C 1
ATOM 10155 O O . TYR B 1 492 ? -10.664 40.906 -6.293 1 63.16 492 TYR B O 1
ATOM 10163 N N . THR B 1 493 ? -9.25 42.375 -5.695 1 53.97 493 THR B N 1
ATOM 10164 C CA . THR B 1 493 ? -9.914 43.5 -6.344 1 53.97 493 THR B CA 1
ATOM 10165 C C . THR B 1 493 ? -9.766 43.406 -7.859 1 53.97 493 THR B C 1
ATOM 10167 O O . THR B 1 493 ? -10.523 44.062 -8.602 1 53.97 493 THR B O 1
ATOM 10170 N N . ASN B 1 494 ? -8.688 43 -8.25 1 49.22 494 ASN B N 1
ATOM 10171 C CA . ASN B 1 494 ? -8.531 43.094 -9.695 1 49.22 494 ASN B CA 1
ATOM 10172 C C . ASN B 1 494 ? -9.125 41.875 -10.406 1 49.22 494 ASN B C 1
ATOM 10174 O O . ASN B 1 494 ? -8.984 40.75 -9.938 1 49.22 494 ASN B O 1
ATOM 10178 N N . SER B 1 495 ? -10.164 42.094 -11.273 1 46.59 495 SER B N 1
ATOM 10179 C CA . SER B 1 495 ? -11.062 41.25 -12.062 1 46.59 495 SER B CA 1
ATOM 10180 C C . SER B 1 495 ? -10.359 40 -12.578 1 46.59 495 SER B C 1
ATOM 10182 O O . SER B 1 495 ? -10.984 38.969 -12.734 1 46.59 495 SER B O 1
ATOM 10184 N N . ASP B 1 496 ? -9.203 40.094 -13.047 1 50.22 496 ASP B N 1
ATOM 10185 C CA . ASP B 1 496 ? -8.609 39.031 -13.859 1 50.22 496 ASP B CA 1
ATOM 10186 C C . ASP B 1 496 ? -8.094 37.875 -12.977 1 50.22 496 ASP B C 1
ATOM 10188 O O . ASP B 1 496 ? -7.453 36.969 -13.469 1 50.22 496 ASP B O 1
ATOM 10192 N N . SER B 1 497 ? -8.461 37.906 -11.641 1 62.91 497 SER B N 1
ATOM 10193 C CA . SER B 1 497 ? -7.59 36.938 -10.961 1 62.91 497 SER B CA 1
ATOM 10194 C C . SER B 1 497 ? -8.391 35.844 -10.297 1 62.91 497 SER B C 1
ATOM 10196 O O . SER B 1 497 ? -8.883 36 -9.172 1 62.91 497 SER B O 1
ATOM 10198 N N . ASN B 1 498 ? -8.852 34.969 -11.094 1 80.88 498 ASN B N 1
ATOM 10199 C CA . ASN B 1 498 ? -9.523 33.75 -10.609 1 80.88 498 ASN B CA 1
ATOM 10200 C C . ASN B 1 498 ? -8.602 32.906 -9.75 1 80.88 498 ASN B C 1
ATOM 10202 O O . ASN B 1 498 ? -7.387 32.875 -9.977 1 80.88 498 ASN B O 1
ATOM 10206 N N . ILE B 1 499 ? -9.242 32.5 -8.656 1 87.06 499 ILE B N 1
ATOM 10207 C CA . ILE B 1 499 ? -8.562 31.516 -7.832 1 87.06 499 ILE B CA 1
ATOM 10208 C C . ILE B 1 499 ? -8.844 30.125 -8.367 1 87.06 499 ILE B C 1
ATOM 10210 O O . ILE B 1 499 ? -9.953 29.828 -8.812 1 87.06 499 ILE B O 1
ATOM 10214 N N . GLN B 1 500 ? -7.773 29.391 -8.469 1 92.31 500 GLN B N 1
ATOM 10215 C CA . GLN B 1 500 ? -7.922 27.984 -8.844 1 92.31 500 GLN B CA 1
ATOM 10216 C C . GLN B 1 500 ? -8.094 27.094 -7.609 1 92.31 500 GLN B C 1
ATOM 10218 O O . GLN B 1 500 ? -7.301 27.172 -6.672 1 92.31 500 GLN B O 1
ATOM 10223 N N . GLN B 1 501 ? -9.141 26.328 -7.582 1 94.75 501 GLN B N 1
ATOM 10224 C CA . GLN B 1 501 ? -9.352 25.391 -6.477 1 94.75 501 GLN B CA 1
ATOM 10225 C C . GLN B 1 501 ? -9.961 24.094 -6.965 1 94.75 501 GLN B C 1
ATOM 10227 O O . GLN B 1 501 ? -10.023 23.844 -8.172 1 94.75 501 GLN B O 1
ATOM 10232 N N . LEU B 1 502 ? -10.25 23.156 -6.008 1 96.62 502 LEU B N 1
ATOM 10233 C CA . LEU B 1 502 ? -10.82 21.844 -6.301 1 96.62 502 LEU B CA 1
ATOM 10234 C C . LEU B 1 502 ? -12.328 21.859 -6.098 1 96.62 502 LEU B C 1
ATOM 10236 O O . LEU B 1 502 ? -12.844 22.562 -5.23 1 96.62 502 LEU B O 1
ATOM 10240 N N . LYS B 1 503 ? -13.023 21.172 -6.859 1 97.56 503 LYS B N 1
ATOM 10241 C CA . LYS B 1 503 ? -14.414 20.797 -6.621 1 97.56 503 LYS B CA 1
ATOM 10242 C C . LYS B 1 503 ? -14.664 19.344 -6.965 1 97.56 503 LYS B C 1
ATOM 10244 O O . LYS B 1 503 ? -13.828 18.688 -7.598 1 97.56 503 LYS B O 1
ATOM 10249 N N . PHE B 1 504 ? -15.703 18.797 -6.453 1 97.25 504 PHE B N 1
ATOM 10250 C CA . PHE B 1 504 ? -16.078 17.438 -6.863 1 97.25 504 PHE B CA 1
ATOM 10251 C C . PHE B 1 504 ? -17.516 17.391 -7.352 1 97.25 504 PHE B C 1
ATOM 10253 O O . PHE B 1 504 ? -18.312 18.266 -7.004 1 97.25 504 PHE B O 1
ATOM 10260 N N . ALA B 1 505 ? -17.781 16.531 -8.25 1 97 505 ALA B N 1
ATOM 10261 C CA . ALA B 1 505 ? -19.109 16.297 -8.805 1 97 505 ALA B CA 1
ATOM 10262 C C . ALA B 1 505 ?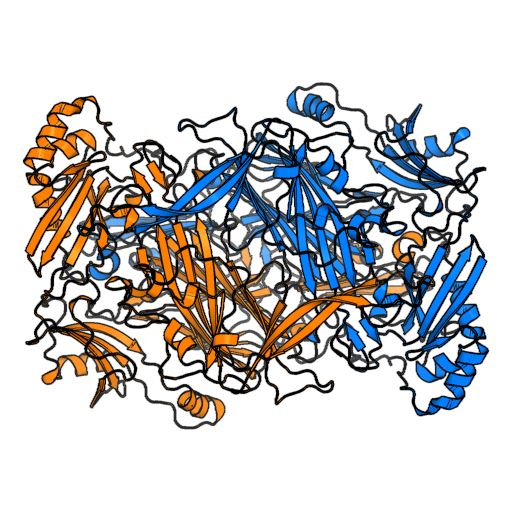 -19.484 14.812 -8.75 1 97 505 ALA B C 1
ATOM 10264 O O . ALA B 1 505 ? -18.641 13.945 -9.047 1 97 505 ALA B O 1
ATOM 10265 N N . ARG B 1 506 ? -20.688 14.602 -8.297 1 95.88 506 ARG B N 1
ATOM 10266 C CA . ARG B 1 506 ? -21.219 13.242 -8.305 1 95.88 506 ARG B CA 1
ATOM 10267 C C . ARG B 1 506 ? -21.766 12.867 -9.68 1 95.88 506 ARG B C 1
ATOM 10269 O O . ARG B 1 506 ? -22.578 13.594 -10.25 1 95.88 506 ARG B O 1
ATOM 10276 N N . LYS B 1 507 ? -21.297 11.797 -10.211 1 98.19 507 LYS B N 1
ATOM 10277 C CA . LYS B 1 507 ? -21.75 11.336 -11.523 1 98.19 507 LYS B CA 1
ATOM 10278 C C . LYS B 1 507 ? -22.297 9.914 -11.438 1 98.19 507 LYS B C 1
ATOM 10280 O O . LYS B 1 507 ? -21.547 8.953 -11.336 1 98.19 507 LYS B O 1
ATOM 10285 N N . LEU B 1 508 ? -23.594 9.852 -11.555 1 98.5 508 LEU B N 1
ATOM 10286 C CA . LEU B 1 508 ? -24.281 8.562 -11.547 1 98.5 508 LEU B CA 1
ATOM 10287 C C . LEU B 1 508 ? -23.969 7.77 -12.805 1 98.5 508 LEU B C 1
ATOM 10289 O O . LEU B 1 508 ? -23.953 8.32 -13.906 1 98.5 508 LEU B O 1
ATOM 10293 N N . LYS B 1 509 ? -23.594 6.566 -12.641 1 98.75 509 LYS B N 1
ATOM 10294 C CA . LYS B 1 509 ? -23.469 5.656 -13.773 1 98.75 509 LYS B CA 1
ATOM 10295 C C . LYS B 1 509 ? -24.75 4.824 -13.953 1 98.75 509 LYS B C 1
ATOM 10297 O O . LYS B 1 509 ? -25.094 4.031 -13.078 1 98.75 509 LYS B O 1
ATOM 10302 N N . VAL B 1 510 ? -25.312 4.941 -15.117 1 98.81 510 VAL B N 1
ATOM 10303 C CA . VAL B 1 510 ? -26.656 4.418 -15.312 1 98.81 510 VAL B CA 1
ATOM 10304 C C . VAL B 1 510 ? -26.594 2.98 -15.812 1 98.81 510 VAL B C 1
ATOM 10306 O O . VAL B 1 510 ? -27.453 2.164 -15.5 1 98.81 510 VAL B O 1
ATOM 10309 N N . THR B 1 511 ? -25.562 2.668 -16.594 1 98.81 511 THR B N 1
ATOM 10310 C CA . THR B 1 511 ? -25.484 1.359 -17.219 1 98.81 511 THR B CA 1
ATOM 10311 C C . THR B 1 511 ? -24.156 0.677 -16.891 1 98.81 511 THR B C 1
ATOM 10313 O O . THR B 1 511 ? -23.25 1.31 -16.359 1 98.81 511 THR B O 1
ATOM 10316 N N . GLU B 1 512 ? -24.094 -0.591 -17.25 1 98.81 512 GLU B N 1
ATOM 10317 C CA . GLU B 1 512 ? -22.891 -1.376 -17.016 1 98.81 512 GLU B CA 1
ATOM 10318 C C . GLU B 1 512 ? -21.734 -0.852 -17.859 1 98.81 512 GLU B C 1
ATOM 10320 O O . GLU B 1 512 ? -20.578 -0.816 -17.406 1 98.81 512 GLU B O 1
ATOM 10325 N N . LYS B 1 513 ? -21.984 -0.432 -19.094 1 98.81 513 LYS B N 1
ATOM 10326 C CA . LYS B 1 513 ? -20.922 0.104 -19.938 1 98.81 513 LYS B CA 1
ATOM 10327 C C . LYS B 1 513 ? -20.344 1.393 -19.359 1 98.81 513 LYS B C 1
ATOM 10329 O O . LYS B 1 513 ? -19.141 1.611 -19.406 1 98.81 513 LYS B O 1
ATOM 10334 N N . GLU B 1 514 ? -21.219 2.176 -18.75 1 98.62 514 GLU B N 1
ATOM 10335 C CA . GLU B 1 514 ? -20.766 3.4 -18.109 1 98.62 514 GLU B CA 1
ATOM 10336 C C . GLU B 1 514 ? -19.953 3.09 -16.844 1 98.62 514 GLU B C 1
ATOM 10338 O O . GLU B 1 514 ? -19.078 3.867 -16.453 1 98.62 514 GLU B O 1
ATOM 10343 N N . ALA B 1 515 ? -20.281 1.942 -16.266 1 98.75 515 ALA B N 1
ATOM 10344 C CA . ALA B 1 515 ? -19.688 1.585 -14.977 1 98.75 515 ALA B CA 1
ATOM 10345 C C . ALA B 1 515 ? -18.469 0.687 -15.172 1 98.75 515 ALA B C 1
ATOM 10347 O O . ALA B 1 515 ? -17.922 0.169 -14.195 1 98.75 515 ALA B O 1
ATOM 10348 N N . ALA B 1 516 ? -18.109 0.421 -16.422 1 98.62 516 ALA B N 1
ATOM 10349 C CA . ALA B 1 516 ? -16.844 -0.267 -16.719 1 98.62 516 ALA B CA 1
ATOM 10350 C C . ALA B 1 516 ? -15.672 0.697 -16.656 1 98.62 516 ALA B C 1
ATOM 10352 O O . ALA B 1 516 ? -15.258 1.254 -17.672 1 98.62 516 ALA B O 1
ATOM 10353 N N . TYR B 1 517 ? -15.078 0.791 -15.508 1 97.88 517 TYR B N 1
ATOM 10354 C CA . TYR B 1 517 ? -14.156 1.865 -15.156 1 97.88 517 TYR B CA 1
ATOM 10355 C C . TYR B 1 517 ? -12.75 1.571 -15.688 1 97.88 517 TYR B C 1
ATOM 10357 O O . TYR B 1 517 ? -12.172 0.529 -15.375 1 97.88 517 TYR B O 1
ATOM 10365 N N . LYS B 1 518 ? -12.242 2.465 -16.5 1 97.44 518 LYS B N 1
ATOM 10366 C CA . LYS B 1 518 ? -10.844 2.512 -16.906 1 97.44 518 LYS B CA 1
ATOM 10367 C C . LYS B 1 518 ? -10.117 3.688 -16.266 1 97.44 518 LYS B C 1
ATOM 10369 O O . LYS B 1 518 ? -10.461 4.848 -16.516 1 97.44 518 LYS B O 1
ATOM 10374 N N . HIS B 1 519 ? -9.117 3.35 -15.547 1 97.56 519 HIS B N 1
ATOM 10375 C CA . HIS B 1 519 ? -8.43 4.344 -14.727 1 97.56 519 HIS B CA 1
ATOM 10376 C C . HIS B 1 519 ? -7.727 5.383 -15.602 1 97.56 519 HIS B C 1
ATOM 10378 O O . HIS B 1 519 ? -7.07 5.031 -16.578 1 97.56 519 HIS B O 1
ATOM 10384 N N . ASN B 1 520 ? -7.93 6.625 -15.32 1 97.25 520 ASN B N 1
ATOM 10385 C CA . ASN B 1 520 ? -7.219 7.773 -15.875 1 97.25 520 ASN B CA 1
ATOM 10386 C C . ASN B 1 520 ? -6.527 8.586 -14.789 1 97.25 520 ASN B C 1
ATOM 10388 O O . ASN B 1 520 ? -7.188 9.289 -14.023 1 97.25 520 ASN B O 1
ATOM 10392 N N . PHE B 1 521 ? -5.168 8.57 -14.789 1 96.81 521 PHE B N 1
ATOM 10393 C CA . PHE B 1 521 ? -4.363 9.18 -13.742 1 96.81 521 PHE B CA 1
ATOM 10394 C C . PHE B 1 521 ? -4.617 10.68 -13.664 1 96.81 521 PHE B C 1
ATOM 10396 O O . PHE B 1 521 ? -4.547 11.266 -12.578 1 96.81 521 PHE B O 1
ATOM 10403 N N . LYS B 1 522 ? -4.992 11.344 -14.695 1 97 522 LYS B N 1
ATOM 10404 C CA . LYS B 1 522 ? -5.145 12.797 -14.766 1 97 522 LYS B CA 1
ATOM 10405 C C . LYS B 1 522 ? -6.547 13.227 -14.352 1 97 522 LYS B C 1
ATOM 10407 O O . LYS B 1 522 ? -6.852 14.414 -14.305 1 97 522 LYS B O 1
ATOM 10412 N N . GLN B 1 523 ? -7.371 12.227 -14.078 1 97.12 523 GLN B N 1
ATOM 10413 C CA . GLN B 1 523 ? -8.742 12.5 -13.641 1 97.12 523 GLN B CA 1
ATOM 10414 C C . GLN B 1 523 ? -9.047 11.789 -12.32 1 97.12 523 GLN B C 1
ATOM 10416 O O . GLN B 1 523 ? -9.812 10.82 -12.297 1 97.12 523 GLN B O 1
ATOM 10421 N N . PRO B 1 524 ? -8.547 12.328 -11.266 1 97.19 524 PRO B N 1
ATOM 10422 C CA . PRO B 1 524 ? -8.789 11.68 -9.977 1 97.19 524 PRO B CA 1
ATOM 10423 C C . PRO B 1 524 ? -10.273 11.602 -9.617 1 97.19 524 PRO B C 1
ATOM 10425 O O . PRO B 1 524 ? -11.023 12.539 -9.891 1 97.19 524 PRO B O 1
ATOM 10428 N N . LYS B 1 525 ? -10.719 10.516 -9.086 1 97.25 525 LYS B N 1
ATOM 10429 C CA . LYS B 1 525 ? -12.109 10.336 -8.672 1 97.25 525 LYS B CA 1
ATOM 10430 C C . LYS B 1 525 ? -12.227 9.258 -7.594 1 97.25 525 LYS B C 1
ATOM 10432 O O . LYS B 1 525 ? -11.336 8.414 -7.453 1 97.25 525 LYS B O 1
ATOM 10437 N N . ASN B 1 526 ? -13.266 9.336 -6.773 1 97.75 526 ASN B N 1
ATOM 10438 C CA . ASN B 1 526 ? -13.688 8.25 -5.887 1 97.75 526 ASN B CA 1
ATOM 10439 C C . ASN B 1 526 ? -14.766 7.391 -6.531 1 97.75 526 ASN B C 1
ATOM 10441 O O . ASN B 1 526 ? -15.648 7.906 -7.223 1 97.75 526 ASN B O 1
ATOM 10445 N N . LEU B 1 527 ? -14.648 6.09 -6.355 1 98.81 527 LEU B N 1
ATOM 10446 C CA . LEU B 1 527 ? -15.664 5.141 -6.785 1 98.81 527 LEU B CA 1
ATOM 10447 C C . LEU B 1 527 ? -16.562 4.734 -5.617 1 98.81 527 LEU B C 1
ATOM 10449 O O . LEU B 1 527 ? -16.078 4.16 -4.637 1 98.81 527 LEU B O 1
ATOM 10453 N N . VAL B 1 528 ? -17.875 4.984 -5.762 1 98.62 528 VAL B N 1
ATOM 10454 C CA . VAL B 1 528 ? -18.734 4.848 -4.59 1 98.62 528 VAL B CA 1
ATOM 10455 C C . VAL B 1 528 ? -19.969 4.004 -4.941 1 98.62 528 VAL B C 1
ATOM 10457 O O . VAL B 1 528 ? -20.594 4.215 -5.977 1 98.62 528 VAL B O 1
ATOM 10460 N N . ILE B 1 529 ? -20.25 3.023 -4.152 1 98.69 529 ILE B N 1
ATOM 10461 C CA . ILE B 1 529 ? -21.516 2.303 -4.16 1 98.69 529 ILE B CA 1
ATOM 10462 C C . ILE B 1 529 ? -22.359 2.738 -2.969 1 98.69 529 ILE B C 1
ATOM 10464 O O . ILE B 1 529 ? -21.891 2.746 -1.829 1 98.69 529 ILE B O 1
ATOM 10468 N N . SER B 1 530 ? -23.641 3.121 -3.24 1 97.94 530 SER B N 1
ATOM 10469 C CA . SER B 1 530 ? -24.453 3.678 -2.17 1 97.94 530 SER B CA 1
ATOM 10470 C C . SER B 1 530 ? -25.906 3.244 -2.309 1 97.94 530 SER B C 1
ATOM 10472 O O . SER B 1 530 ? -26.281 2.609 -3.299 1 97.94 530 SER B O 1
ATOM 10474 N N . ASN B 1 531 ? -26.656 3.445 -1.248 1 97.69 531 ASN B N 1
ATOM 10475 C CA . ASN B 1 531 ? -28.094 3.268 -1.228 1 97.69 531 ASN B CA 1
ATOM 10476 C C . ASN B 1 531 ? -28.828 4.609 -1.253 1 97.69 531 ASN B C 1
ATOM 10478 O O . ASN B 1 531 ? -28.812 5.344 -0.263 1 97.69 531 ASN B O 1
ATOM 10482 N N . ASN B 1 532 ? -29.469 4.879 -2.33 1 95.19 532 ASN B N 1
ATOM 10483 C CA . ASN B 1 532 ? -30.125 6.172 -2.521 1 95.19 532 ASN B CA 1
ATOM 10484 C C . ASN B 1 532 ? -31.406 6.277 -1.718 1 95.19 532 ASN B C 1
ATOM 10486 O O . ASN B 1 532 ? -31.969 7.367 -1.556 1 95.19 532 ASN B O 1
ATOM 10490 N N . TYR B 1 533 ? -31.922 5.223 -1.213 1 94.5 533 TYR B N 1
ATOM 10491 C CA . TYR B 1 533 ? -33.188 5.211 -0.48 1 94.5 533 TYR B CA 1
ATOM 10492 C C . TYR B 1 533 ? -32.938 5.527 0.994 1 94.5 533 TYR B C 1
ATOM 10494 O O . TYR B 1 533 ? -33.906 5.832 1.72 1 94.5 533 TYR B O 1
ATOM 10502 N N . ILE B 1 534 ? -31.781 5.391 1.307 1 93.5 534 ILE B N 1
ATOM 10503 C CA . ILE B 1 534 ? -31.453 5.633 2.707 1 93.5 534 ILE B CA 1
ATOM 10504 C C . ILE B 1 534 ? -30.516 6.824 2.816 1 93.5 534 ILE B C 1
ATOM 10506 O O . ILE B 1 534 ? -29.312 6.691 2.57 1 93.5 534 ILE B O 1
ATOM 10510 N N . LYS B 1 535 ? -31 7.867 3.309 1 92.12 535 LYS B N 1
ATOM 10511 C CA . LYS B 1 535 ? -30.219 9.078 3.506 1 92.12 535 LYS B CA 1
ATOM 10512 C C . LYS B 1 535 ? -30.062 9.398 4.992 1 92.12 535 LYS B C 1
ATOM 10514 O O . LYS B 1 535 ? -30.906 9.023 5.805 1 92.12 535 LYS B O 1
ATOM 10519 N N . ASP B 1 536 ? -29 9.992 5.281 1 89.75 536 ASP B N 1
ATOM 10520 C CA . ASP B 1 536 ? -28.828 10.398 6.676 1 89.75 536 ASP B CA 1
ATOM 10521 C C . ASP B 1 536 ? -29.547 11.711 6.957 1 89.75 536 ASP B C 1
ATOM 10523 O O . ASP B 1 536 ? -30.266 12.219 6.109 1 89.75 536 ASP B O 1
ATOM 10527 N N . LYS B 1 537 ? -29.406 12.133 8.188 1 89.25 537 LYS B N 1
ATOM 10528 C CA . LYS B 1 537 ? -30.125 13.312 8.641 1 89.25 537 LYS B CA 1
ATOM 10529 C C . LYS B 1 537 ? -29.672 14.562 7.887 1 89.25 537 LYS B C 1
ATOM 10531 O O . LYS B 1 537 ? -30.359 15.594 7.91 1 89.25 537 LYS B O 1
ATOM 10536 N N . PHE B 1 538 ? -28.594 14.477 7.102 1 91.38 538 PHE B N 1
ATOM 10537 C CA . PHE B 1 538 ? -28.094 15.625 6.363 1 91.38 538 PHE B CA 1
ATOM 10538 C C . PHE B 1 538 ? -28.344 15.469 4.871 1 91.38 538 PHE B C 1
ATOM 10540 O O . PHE B 1 538 ? -27.969 16.328 4.074 1 91.38 538 PHE B O 1
ATOM 10547 N N . GLY B 1 539 ? -28.891 14.391 4.551 1 91.62 539 GLY B N 1
ATOM 10548 C CA . GLY B 1 539 ? -29.234 14.156 3.156 1 91.62 539 GLY B CA 1
ATOM 10549 C C . GLY B 1 539 ? -28.141 13.422 2.395 1 91.62 539 GLY B C 1
ATOM 10550 O O . GLY B 1 539 ? -28.266 13.188 1.191 1 91.62 539 GLY B O 1
ATOM 10551 N N . ASN B 1 540 ? -27.109 13.055 3.053 1 93.06 540 ASN B N 1
ATOM 10552 C CA . ASN B 1 540 ? -26.078 12.266 2.395 1 93.06 540 ASN B CA 1
ATOM 10553 C C . ASN B 1 540 ? -26.547 10.836 2.148 1 93.06 540 ASN B C 1
ATOM 10555 O O . ASN B 1 540 ? -27.234 10.242 2.988 1 93.06 540 ASN B O 1
ATOM 10559 N N . THR B 1 541 ? -26.203 10.32 1.025 1 93.75 541 THR B N 1
ATOM 10560 C CA . THR B 1 541 ? -26.469 8.914 0.766 1 93.75 541 THR B CA 1
ATOM 10561 C C . THR B 1 541 ? -25.453 8.031 1.467 1 93.75 541 THR B C 1
ATOM 10563 O O . THR B 1 541 ? -24.25 8.336 1.47 1 93.75 541 THR B O 1
ATOM 10566 N N . SER B 1 542 ? -25.922 6.977 2.053 1 95.44 542 SER B N 1
ATOM 10567 C CA . SER B 1 542 ? -25.031 6.039 2.73 1 95.44 542 SER B CA 1
ATOM 10568 C C . SER B 1 542 ? -24.328 5.125 1.73 1 95.44 542 SER B C 1
ATOM 10570 O O . SER B 1 542 ? -24.969 4.531 0.865 1 95.44 542 SER B O 1
ATOM 10572 N N . GLY B 1 543 ? -23.031 5.066 1.877 1 97.62 543 GLY B N 1
ATOM 10573 C CA . GLY B 1 543 ? -22.344 4.227 0.915 1 97.62 543 GLY B CA 1
ATOM 10574 C C . GLY B 1 543 ? -20.953 3.809 1.373 1 97.62 543 GLY B C 1
ATOM 10575 O O . GLY B 1 543 ? -20.609 3.969 2.545 1 97.62 543 GLY B O 1
ATOM 10576 N N . TYR B 1 544 ? -20.234 3.102 0.521 1 98.56 544 TYR B N 1
ATOM 10577 C CA . TYR B 1 544 ? -18.828 2.709 0.618 1 98.56 544 TYR B CA 1
ATOM 10578 C C . TYR B 1 544 ? -18.062 3.143 -0.622 1 98.56 544 TYR B C 1
ATOM 10580 O O . TYR B 1 544 ? -18.578 3.09 -1.737 1 98.56 544 TYR B O 1
ATOM 10588 N N . ARG B 1 545 ? -16.859 3.584 -0.406 1 98.31 545 ARG B N 1
ATOM 10589 C CA . ARG B 1 545 ? -15.992 3.844 -1.554 1 98.31 545 ARG B CA 1
ATOM 10590 C C . ARG B 1 545 ? -15.016 2.695 -1.776 1 98.31 545 ARG B C 1
ATOM 10592 O O . ARG B 1 545 ? -14.57 2.057 -0.82 1 98.31 545 ARG B O 1
ATOM 10599 N N . ILE B 1 546 ? -14.742 2.422 -3.023 1 98.62 546 ILE B N 1
ATOM 10600 C CA . ILE B 1 546 ? -13.773 1.417 -3.451 1 98.62 546 ILE B CA 1
ATOM 10601 C C . ILE B 1 546 ? -12.445 2.09 -3.779 1 98.62 546 ILE B C 1
ATOM 10603 O O . ILE B 1 546 ? -12.391 2.998 -4.613 1 98.62 546 ILE B O 1
ATOM 10607 N N . VAL B 1 547 ? -11.438 1.664 -3.055 1 98.19 547 VAL B N 1
ATOM 10608 C CA . VAL B 1 547 ? -10.086 2.139 -3.33 1 98.19 547 VAL B CA 1
ATOM 10609 C C . VAL B 1 547 ? -9.227 0.979 -3.818 1 98.19 547 VAL B C 1
ATOM 10611 O O . VAL B 1 547 ? -8.852 0.1 -3.037 1 98.19 547 VAL B O 1
ATOM 10614 N N . ASN B 1 548 ? -8.906 0.958 -5.066 1 98.06 548 ASN B N 1
ATOM 10615 C CA . ASN B 1 548 ? -8.062 -0.071 -5.656 1 98.06 548 ASN B CA 1
ATOM 10616 C C . ASN B 1 548 ? -6.613 0.403 -5.785 1 98.06 548 ASN B C 1
ATOM 10618 O O . ASN B 1 548 ? -6.285 1.169 -6.691 1 98.06 548 ASN B O 1
ATOM 10622 N N . LYS B 1 549 ? -5.703 -0.083 -4.953 1 97.06 549 LYS B N 1
ATOM 10623 C CA . LYS B 1 549 ? -4.301 0.324 -4.93 1 97.06 549 LYS B CA 1
ATOM 10624 C C . LYS B 1 549 ? -3.434 -0.655 -5.715 1 97.06 549 LYS B C 1
ATOM 10626 O O . LYS B 1 549 ? -2.205 -0.534 -5.727 1 97.06 549 LYS B O 1
ATOM 10631 N N . GLY B 1 550 ? -4.059 -1.582 -6.328 1 97.56 550 GLY B N 1
ATOM 10632 C CA . GLY B 1 550 ? -3.318 -2.568 -7.098 1 97.56 550 GLY B CA 1
ATOM 10633 C C . GLY B 1 550 ? -3.656 -2.543 -8.578 1 97.56 550 GLY B C 1
ATOM 10634 O O . GLY B 1 550 ? -3.543 -3.562 -9.266 1 97.56 550 GLY B O 1
ATOM 10635 N N . MET B 1 551 ? -4.004 -1.4 -9.133 1 97.12 551 MET B N 1
ATOM 10636 C CA . MET B 1 551 ? -4.449 -1.296 -10.523 1 97.12 551 MET B CA 1
ATOM 10637 C C . MET B 1 551 ? -3.295 -1.562 -11.484 1 97.12 551 MET B C 1
ATOM 10639 O O . MET B 1 551 ? -2.145 -1.241 -11.18 1 97.12 551 MET B O 1
ATOM 10643 N N . THR B 1 552 ? -3.607 -2.125 -12.562 1 96.75 552 THR B N 1
ATOM 10644 C CA . THR B 1 552 ? -2.633 -2.383 -13.617 1 96.75 552 THR B CA 1
ATOM 10645 C C . THR B 1 552 ? -3.264 -2.186 -14.992 1 96.75 552 THR B C 1
ATOM 10647 O O . THR B 1 552 ? -4.488 -2.252 -15.141 1 96.75 552 THR B O 1
ATOM 10650 N N . TYR B 1 553 ? -2.469 -1.771 -15.922 1 96.81 553 TYR B N 1
ATOM 10651 C CA . TYR B 1 553 ? -2.906 -1.675 -17.312 1 96.81 553 TYR B CA 1
ATOM 10652 C C . TYR B 1 553 ? -2.535 -2.932 -18.078 1 96.81 553 TYR B C 1
ATOM 10654 O O . TYR B 1 553 ? -1.381 -3.363 -18.062 1 96.81 553 TYR B O 1
ATOM 10662 N N . ASN B 1 554 ? -3.498 -3.533 -18.688 1 95.56 554 ASN B N 1
ATOM 10663 C CA . ASN B 1 554 ? -3.213 -4.668 -19.562 1 95.56 554 ASN B CA 1
ATOM 10664 C C . ASN B 1 554 ? -2.77 -4.215 -20.953 1 95.56 554 ASN B C 1
ATOM 10666 O O . ASN B 1 554 ? -3.564 -3.648 -21.703 1 95.56 554 ASN B O 1
ATOM 10670 N N . ILE B 1 555 ? -1.601 -4.551 -21.344 1 94.94 555 ILE B N 1
ATOM 10671 C CA . ILE B 1 555 ? -0.991 -4.051 -22.578 1 94.94 555 ILE B CA 1
ATOM 10672 C C . ILE B 1 555 ? -1.47 -4.875 -23.766 1 94.94 555 ILE B C 1
ATOM 10674 O O . ILE B 1 555 ? -1.373 -4.434 -24.906 1 94.94 555 ILE B O 1
ATOM 10678 N N . TYR B 1 556 ? -1.991 -6.07 -23.531 1 94 556 TYR B N 1
ATOM 10679 C CA . TYR B 1 556 ? -2.43 -6.926 -24.625 1 94 556 TYR B CA 1
ATOM 10680 C C . TYR B 1 556 ? -3.615 -6.309 -25.359 1 94 556 TYR B C 1
ATOM 10682 O O . TYR B 1 556 ? -4.629 -5.973 -24.75 1 94 556 TYR B O 1
ATOM 10690 N N . PRO B 1 557 ? -3.531 -6.234 -26.641 1 93.69 557 PRO B N 1
ATOM 10691 C CA . PRO B 1 557 ? -4.633 -5.617 -27.391 1 93.69 557 PRO B CA 1
ATOM 10692 C C . PRO B 1 557 ? -5.93 -6.418 -27.281 1 93.69 557 PRO B C 1
ATOM 10694 O O . PRO B 1 557 ? -5.91 -7.648 -27.344 1 93.69 557 PRO B O 1
ATOM 10697 N N . PRO B 1 558 ? -7.008 -5.719 -27.203 1 94.19 558 PRO B N 1
ATOM 10698 C CA . PRO B 1 558 ? -8.305 -6.402 -27.109 1 94.19 558 PRO B CA 1
ATOM 10699 C C . PRO B 1 558 ? -8.578 -7.297 -28.312 1 94.19 558 PRO B C 1
ATOM 10701 O O . PRO B 1 558 ? -8.312 -6.902 -29.453 1 94.19 558 PRO B O 1
ATOM 10704 N N . GLY B 1 559 ? -9.047 -8.492 -28.016 1 91.62 559 GLY B N 1
ATOM 10705 C CA . GLY B 1 559 ? -9.492 -9.391 -29.078 1 91.62 559 GLY B CA 1
ATOM 10706 C C . GLY B 1 559 ? -8.398 -10.305 -29.578 1 91.62 559 GLY B C 1
ATOM 10707 O O . GLY B 1 559 ? -8.656 -11.219 -30.375 1 91.62 559 GLY B O 1
ATOM 10708 N N . THR B 1 560 ? -7.266 -10.133 -29.031 1 87.06 560 THR B N 1
ATOM 10709 C CA . THR B 1 560 ? -6.164 -10.922 -29.562 1 87.06 560 THR B CA 1
ATOM 10710 C C . THR B 1 560 ? -5.984 -12.211 -28.766 1 87.06 560 THR B C 1
ATOM 10712 O O . THR B 1 560 ? -5.984 -12.188 -27.531 1 87.06 560 THR B O 1
ATOM 10715 N N . ARG B 1 561 ? -5.957 -13.383 -29.391 1 80.25 561 ARG B N 1
ATOM 10716 C CA . ARG B 1 561 ? -5.633 -14.766 -29.078 1 80.25 561 ARG B CA 1
ATOM 10717 C C . ARG B 1 561 ? -6.062 -15.117 -27.656 1 80.25 561 ARG B C 1
ATOM 10719 O O . ARG B 1 561 ? -7.016 -15.883 -27.469 1 80.25 561 ARG B O 1
ATOM 10726 N N . TYR B 1 562 ? -5.387 -14.555 -26.625 1 88.06 562 TYR B N 1
ATOM 10727 C CA . TYR B 1 562 ? -5.672 -15 -25.266 1 88.06 562 TYR B CA 1
ATOM 10728 C C . TYR B 1 562 ? -6.453 -13.938 -24.5 1 88.06 562 TYR B C 1
ATOM 10730 O O . TYR B 1 562 ? -7.062 -14.234 -23.469 1 88.06 562 TYR B O 1
ATOM 10738 N N . GLU B 1 563 ? -6.488 -12.734 -25.016 1 93.56 563 GLU B N 1
ATOM 10739 C CA . GLU B 1 563 ? -7.023 -11.586 -24.281 1 93.56 563 GLU B CA 1
ATOM 10740 C C . GLU B 1 563 ? -8.516 -11.758 -24 1 93.56 563 GLU B C 1
ATOM 10742 O O . GLU B 1 563 ? -8.992 -11.398 -22.922 1 93.56 563 GLU B O 1
ATOM 10747 N N . PRO B 1 564 ? -9.281 -12.398 -24.891 1 94.81 564 PRO B N 1
ATOM 10748 C CA . PRO B 1 564 ? -10.703 -12.586 -24.609 1 94.81 564 PRO B CA 1
ATOM 10749 C C . PRO B 1 564 ? -10.953 -13.422 -23.344 1 94.81 564 PRO B C 1
ATOM 10751 O O . PRO B 1 564 ? -12.039 -13.352 -22.766 1 94.81 564 PRO B O 1
ATOM 10754 N N . GLY B 1 565 ? -10 -14.211 -22.953 1 95.38 565 GLY B N 1
ATOM 10755 C CA . GLY B 1 565 ? -10.125 -15 -21.734 1 95.38 565 GLY B CA 1
ATOM 10756 C C . GLY B 1 565 ? -9.992 -14.18 -20.469 1 95.38 565 GLY B C 1
ATOM 10757 O O . GLY B 1 565 ? -10.336 -14.641 -19.375 1 95.38 565 GLY B O 1
ATOM 10758 N N . ILE B 1 566 ? -9.484 -12.922 -20.625 1 97.19 566 ILE B N 1
ATOM 10759 C CA . ILE B 1 566 ? -9.281 -12.062 -19.469 1 97.19 566 ILE B CA 1
ATOM 10760 C C . ILE B 1 566 ? -9.867 -10.68 -19.734 1 97.19 566 ILE B C 1
ATOM 10762 O O . ILE B 1 566 ? -9.266 -9.656 -19.391 1 97.19 566 ILE B O 1
ATOM 10766 N N . THR B 1 567 ? -11.016 -10.617 -20.375 1 98.12 567 THR B N 1
ATOM 10767 C CA . THR B 1 567 ? -11.578 -9.32 -20.734 1 98.12 567 THR B CA 1
ATOM 10768 C C . THR B 1 567 ? -11.812 -8.469 -19.484 1 98.12 567 THR B C 1
ATOM 10770 O O . THR B 1 567 ? -11.906 -7.246 -19.578 1 98.12 567 THR B O 1
ATOM 10773 N N . TRP B 1 568 ? -11.938 -9.125 -18.328 1 98.31 568 TRP B N 1
ATOM 10774 C CA . TRP B 1 568 ? -12.086 -8.391 -17.078 1 98.31 568 TRP B CA 1
ATOM 10775 C C . TRP B 1 568 ? -10.859 -7.516 -16.828 1 98.31 568 TRP B C 1
ATOM 10777 O O . TRP B 1 568 ? -10.953 -6.508 -16.125 1 98.31 568 TRP B O 1
ATOM 10787 N N . SER B 1 569 ? -9.703 -7.801 -17.375 1 98.06 569 SER B N 1
ATOM 10788 C CA . SER B 1 569 ? -8.477 -7.055 -17.141 1 98.06 569 SER B CA 1
ATOM 10789 C C . SER B 1 569 ? -8.484 -5.719 -17.875 1 98.06 569 SER B C 1
ATOM 10791 O O . SER B 1 569 ? -7.613 -4.875 -17.656 1 98.06 569 SER B O 1
ATOM 10793 N N . ARG B 1 570 ? -9.539 -5.535 -18.766 1 97.94 570 ARG B N 1
ATOM 10794 C CA . ARG B 1 570 ? -9.688 -4.258 -19.453 1 97.94 570 ARG B CA 1
ATOM 10795 C C . ARG B 1 570 ? -10.062 -3.15 -18.469 1 97.94 570 ARG B C 1
ATOM 10797 O O . ARG B 1 570 ? -9.875 -1.967 -18.766 1 97.94 570 ARG B O 1
ATOM 10804 N N . TYR B 1 571 ? -10.609 -3.623 -17.312 1 98.5 571 TYR B N 1
ATOM 10805 C CA . TYR B 1 571 ? -11.195 -2.691 -16.359 1 98.5 571 TYR B CA 1
ATOM 10806 C C . TYR B 1 571 ? -10.562 -2.852 -14.984 1 98.5 571 TYR B C 1
ATOM 10808 O O . TYR B 1 571 ? -10.281 -3.971 -14.547 1 98.5 571 TYR B O 1
ATOM 10816 N N . GLN B 1 572 ? -10.281 -1.75 -14.352 1 98.62 572 GLN B N 1
ATOM 10817 C CA . GLN B 1 572 ? -9.773 -1.806 -12.984 1 98.62 572 GLN B CA 1
ATOM 10818 C C . GLN B 1 572 ? -10.898 -2.035 -11.984 1 98.62 572 GLN B C 1
ATOM 10820 O O . GLN B 1 572 ? -10.688 -2.645 -10.938 1 98.62 572 GLN B O 1
ATOM 10825 N N . VAL B 1 573 ? -12.055 -1.515 -12.289 1 98.81 573 VAL B N 1
ATOM 10826 C CA . VAL B 1 573 ? -13.312 -1.786 -11.609 1 98.81 573 VAL B CA 1
ATOM 10827 C C . VAL B 1 573 ? -14.453 -1.838 -12.625 1 98.81 573 VAL B C 1
ATOM 10829 O O . VAL B 1 573 ? -14.516 -1.009 -13.539 1 98.81 573 VAL B O 1
ATOM 10832 N N . ALA B 1 574 ? -15.297 -2.816 -12.492 1 98.88 574 ALA B N 1
ATOM 10833 C CA . ALA B 1 574 ? -16.531 -2.891 -13.266 1 98.88 574 ALA B CA 1
ATOM 10834 C C . ALA B 1 574 ? -17.719 -3.217 -12.367 1 98.88 574 ALA B C 1
ATOM 10836 O O . ALA B 1 574 ? -17.594 -4 -11.422 1 98.88 574 ALA B O 1
ATOM 10837 N N . VAL B 1 575 ? -18.812 -2.588 -12.656 1 98.88 575 VAL B N 1
ATOM 10838 C CA . VAL B 1 575 ? -20.031 -2.85 -11.883 1 98.88 575 VAL B CA 1
ATOM 10839 C C . VAL B 1 575 ? -21.141 -3.354 -12.797 1 98.88 575 VAL B C 1
ATOM 10841 O O . VAL B 1 575 ? -21.438 -2.729 -13.82 1 98.88 575 VAL B O 1
ATOM 10844 N N . THR B 1 576 ? -21.75 -4.453 -12.438 1 98.69 576 THR B N 1
ATOM 10845 C CA . THR B 1 576 ? -22.828 -5.031 -13.219 1 98.69 576 THR B CA 1
ATOM 10846 C C . THR B 1 576 ? -24.047 -5.309 -12.344 1 98.69 576 THR B C 1
ATOM 10848 O O . THR B 1 576 ? -23.953 -5.27 -11.117 1 98.69 576 THR B O 1
ATOM 10851 N N . ARG B 1 577 ? -25.141 -5.535 -13.047 1 98.06 577 ARG B N 1
ATOM 10852 C CA . ARG B 1 577 ? -26.328 -6.027 -12.352 1 98.06 577 ARG B CA 1
ATOM 10853 C C . ARG B 1 577 ? -26.125 -7.465 -11.883 1 98.06 577 ARG B C 1
ATOM 10855 O O . ARG B 1 577 ? -25.547 -8.289 -12.602 1 98.06 577 ARG B O 1
ATOM 10862 N N . ARG B 1 578 ? -26.5 -7.711 -10.664 1 97.5 578 ARG B N 1
ATOM 10863 C CA . ARG B 1 578 ? -26.344 -9.062 -10.133 1 97.5 578 ARG B CA 1
ATOM 10864 C C . ARG B 1 578 ? -27.312 -10.023 -10.82 1 97.5 578 ARG B C 1
ATOM 10866 O O . ARG B 1 578 ? -28.5 -9.734 -10.953 1 97.5 578 ARG B O 1
ATOM 10873 N N . LYS B 1 579 ? -26.797 -11.078 -11.258 1 94.25 579 LYS B N 1
ATOM 10874 C CA . LYS B 1 579 ? -27.578 -12.156 -11.867 1 94.25 579 LYS B CA 1
ATOM 10875 C C . LYS B 1 579 ? -27.109 -13.523 -11.391 1 94.25 579 LYS B C 1
ATOM 10877 O O . LYS B 1 579 ? -25.906 -13.742 -11.234 1 94.25 579 LYS B O 1
ATOM 10882 N N . ASP B 1 580 ? -28.016 -14.391 -11.242 1 90.88 580 ASP B N 1
ATOM 10883 C CA . ASP B 1 580 ? -27.641 -15.75 -10.875 1 90.88 580 ASP B CA 1
ATOM 10884 C C . ASP B 1 580 ? -26.906 -16.453 -12.016 1 90.88 580 ASP B C 1
ATOM 10886 O O . ASP B 1 580 ? -26.094 -17.344 -11.773 1 90.88 580 ASP B O 1
ATOM 10890 N N . ASN B 1 581 ? -27.141 -15.977 -13.156 1 90 581 ASN B N 1
ATOM 10891 C CA . ASN B 1 581 ? -26.516 -16.625 -14.297 1 90 581 ASN B CA 1
ATOM 10892 C C . ASN B 1 581 ? -25.141 -16.031 -14.594 1 90 581 ASN B C 1
ATOM 10894 O O . ASN B 1 581 ? -24.531 -16.344 -15.617 1 90 581 ASN B O 1
ATOM 10898 N N . GLU B 1 582 ? -24.719 -15.141 -13.82 1 94.5 582 GLU B N 1
ATOM 10899 C CA . GLU B 1 582 ? -23.359 -14.602 -13.859 1 94.5 582 GLU B CA 1
ATOM 10900 C C . GLU B 1 582 ? -22.625 -14.867 -12.555 1 94.5 582 GLU B C 1
ATOM 10902 O O . GLU B 1 582 ? -22.188 -13.938 -11.875 1 94.5 582 GLU B O 1
ATOM 10907 N N . PRO B 1 583 ? -22.453 -16.125 -12.281 1 92.44 583 PRO B N 1
ATOM 10908 C CA . PRO B 1 583 ? -21.922 -16.484 -10.969 1 92.44 583 PRO B CA 1
ATOM 10909 C C . PRO B 1 583 ? -20.438 -16.156 -10.828 1 92.44 583 PRO B C 1
ATOM 10911 O O . PRO B 1 583 ? -19.938 -15.992 -9.711 1 92.44 583 PRO B O 1
ATOM 10914 N N . GLY B 1 584 ? -19.703 -16.125 -11.914 1 94.75 584 GLY B N 1
ATOM 10915 C CA . GLY B 1 584 ? -18.281 -15.875 -11.906 1 94.75 584 GLY B CA 1
ATOM 10916 C C . GLY B 1 584 ? -17.766 -15.312 -13.219 1 94.75 584 GLY B C 1
ATOM 10917 O O . GLY B 1 584 ? -18.453 -15.391 -14.242 1 94.75 584 GLY B O 1
ATOM 10918 N N . SER B 1 585 ? -16.562 -14.812 -13.172 1 96.19 585 SER B N 1
ATOM 10919 C CA . SER B 1 585 ? -16.031 -14.062 -14.312 1 96.19 585 SER B CA 1
ATOM 10920 C C . SER B 1 585 ? -15.07 -14.914 -15.125 1 96.19 585 SER B C 1
ATOM 10922 O O . SER B 1 585 ? -14.43 -14.414 -16.062 1 96.19 585 SER B O 1
ATOM 10924 N N . SER B 1 586 ? -14.906 -16.141 -14.773 1 94.56 586 SER B N 1
ATOM 10925 C CA . SER B 1 586 ? -13.984 -17.047 -15.445 1 94.56 586 SER B CA 1
ATOM 10926 C C . SER B 1 586 ? -14.453 -18.5 -15.32 1 94.56 586 SER B C 1
ATOM 10928 O O . SER B 1 586 ? -15.539 -18.766 -14.805 1 94.56 586 SER B O 1
ATOM 10930 N N . SER B 1 587 ? -13.773 -19.406 -16 1 93.56 587 SER B N 1
ATOM 10931 C CA . SER B 1 587 ? -14.047 -20.828 -15.906 1 93.56 587 SER B CA 1
ATOM 10932 C C . SER B 1 587 ? -12.758 -21.641 -16.031 1 93.56 587 SER B C 1
ATOM 10934 O O . SER B 1 587 ? -11.719 -21.109 -16.406 1 93.56 587 SER B O 1
ATOM 10936 N N . ILE B 1 588 ? -12.875 -22.906 -15.742 1 93.19 588 ILE B N 1
ATOM 10937 C CA . ILE B 1 588 ? -11.703 -23.781 -15.75 1 93.19 588 ILE B CA 1
ATOM 10938 C C . ILE B 1 588 ? -11.328 -24.125 -17.188 1 93.19 588 ILE B C 1
ATOM 10940 O O . ILE B 1 588 ? -10.258 -24.703 -17.438 1 93.19 588 ILE B O 1
ATOM 10944 N N . TYR B 1 589 ? -12.117 -23.688 -18.188 1 91.75 589 TYR B N 1
ATOM 10945 C CA . TYR B 1 589 ? -11.961 -24.125 -19.578 1 91.75 589 TYR B CA 1
ATOM 10946 C C . TYR B 1 589 ? -11.227 -23.078 -20.406 1 91.75 589 TYR B C 1
ATOM 10948 O O . TYR B 1 589 ? -11 -23.266 -21.594 1 91.75 589 TYR B O 1
ATOM 10956 N N . GLN B 1 590 ? -10.828 -21.969 -19.781 1 89.31 590 GLN B N 1
ATOM 10957 C CA . GLN B 1 590 ? -10.32 -20.812 -20.531 1 89.31 590 GLN B CA 1
ATOM 10958 C C . GLN B 1 590 ? -9.016 -21.156 -21.25 1 89.31 590 GLN B C 1
ATOM 10960 O O . GLN B 1 590 ? -8.773 -20.672 -22.359 1 89.31 590 GLN B O 1
ATOM 10965 N N . THR B 1 591 ? -8.281 -21.938 -20.703 1 85.75 591 THR B N 1
ATOM 10966 C CA . THR B 1 591 ? -6.918 -22.172 -21.172 1 85.75 591 THR B CA 1
ATOM 10967 C C . THR B 1 591 ? -6.922 -22.828 -22.547 1 85.75 591 THR B C 1
ATOM 10969 O O . THR B 1 591 ? -6.059 -22.547 -23.375 1 85.75 591 THR B O 1
ATOM 10972 N N . ASN B 1 592 ? -7.871 -23.641 -22.812 1 82 592 ASN B N 1
ATOM 10973 C CA . ASN B 1 592 ? -7.855 -24.469 -24.016 1 82 592 ASN B CA 1
ATOM 10974 C C . ASN B 1 592 ? -8.352 -23.688 -25.234 1 82 592 ASN B C 1
ATOM 10976 O O . ASN B 1 592 ? -8.008 -24.016 -26.375 1 82 592 ASN B O 1
ATOM 10980 N N . LYS B 1 593 ? -9.133 -22.75 -25 1 85.75 593 LYS B N 1
ATOM 10981 C CA . LYS B 1 593 ? -9.664 -21.906 -26.062 1 85.75 593 LYS B CA 1
ATOM 10982 C C . LYS B 1 593 ? -9.938 -20.484 -25.562 1 85.75 593 LYS B C 1
ATOM 10984 O O . LYS B 1 593 ? -11.086 -20.047 -25.531 1 85.75 593 LYS B O 1
ATOM 10989 N N . PRO B 1 594 ? -8.914 -19.812 -25.281 1 88.88 594 PRO B N 1
ATOM 10990 C CA . PRO B 1 594 ? -9.102 -18.5 -24.656 1 88.88 594 PRO B CA 1
ATOM 10991 C C . PRO B 1 594 ? -9.727 -17.469 -25.609 1 88.88 594 PRO B C 1
ATOM 10993 O O . PRO B 1 594 ? -10.266 -16.453 -25.156 1 88.88 594 PRO B O 1
ATOM 10996 N N . ASP B 1 595 ? -9.609 -17.672 -26.922 1 88.75 595 ASP B N 1
ATOM 10997 C CA . ASP B 1 595 ? -10.188 -16.75 -27.891 1 88.75 595 ASP B CA 1
ATOM 10998 C C . ASP B 1 595 ? -11.711 -16.875 -27.922 1 88.75 595 ASP B C 1
ATOM 11000 O O . ASP B 1 595 ? -12.406 -15.938 -28.328 1 88.75 595 ASP B O 1
ATOM 11004 N N . GLU B 1 596 ? -12.195 -18.031 -27.547 1 89.12 596 GLU B N 1
ATOM 11005 C CA . GLU B 1 596 ? -13.625 -18.266 -27.375 1 89.12 596 GLU B CA 1
ATOM 11006 C C . GLU B 1 596 ? -13.914 -18.938 -26.031 1 89.12 596 GLU B C 1
ATOM 11008 O O . GLU B 1 596 ? -14.375 -20.078 -25.984 1 89.12 596 GLU B O 1
ATOM 11013 N N . PRO B 1 597 ? -13.773 -18.172 -25.031 1 91.62 597 PRO B N 1
ATOM 11014 C CA . PRO B 1 597 ? -13.906 -18.766 -23.703 1 91.62 597 PRO B CA 1
ATOM 11015 C C . PRO B 1 597 ? -15.344 -19.141 -23.375 1 91.62 597 PRO B C 1
ATOM 11017 O O . PRO B 1 597 ? -16.281 -18.531 -23.875 1 91.62 597 PRO B O 1
ATOM 11020 N N . VAL B 1 598 ? -15.477 -20.141 -22.516 1 91.75 598 VAL B N 1
ATOM 11021 C CA . VAL B 1 598 ? -16.797 -20.578 -22.062 1 91.75 598 VAL B CA 1
ATOM 11022 C C . VAL B 1 598 ? -17.469 -19.438 -21.281 1 91.75 598 VAL B C 1
ATOM 11024 O O . VAL B 1 598 ? -18.672 -19.25 -21.391 1 91.75 598 VAL B O 1
ATOM 11027 N N . VAL B 1 599 ? -16.719 -18.734 -20.516 1 93.69 599 VAL B N 1
ATOM 11028 C CA . VAL B 1 599 ? -17.172 -17.547 -19.812 1 93.69 599 VAL B CA 1
ATOM 11029 C C . VAL B 1 599 ? -16.375 -16.328 -20.281 1 93.69 599 VAL B C 1
ATOM 11031 O O . VAL B 1 599 ? -15.156 -16.266 -20.094 1 93.69 599 VAL B O 1
ATOM 11034 N N . ARG B 1 600 ? -17.016 -15.461 -20.938 1 95.19 600 ARG B N 1
ATOM 11035 C CA . ARG B 1 600 ? -16.438 -14.188 -21.359 1 95.19 600 ARG B CA 1
ATOM 11036 C C . ARG B 1 600 ? -17 -13.031 -20.547 1 95.19 600 ARG B C 1
ATOM 11038 O O . ARG B 1 600 ? -18.156 -12.648 -20.719 1 95.19 600 ARG B O 1
ATOM 11045 N N . PHE B 1 601 ? -16.188 -12.43 -19.781 1 97.38 601 PHE B N 1
ATOM 11046 C CA . PHE B 1 601 ? -16.641 -11.383 -18.859 1 97.38 601 PHE B CA 1
ATOM 11047 C C . PHE B 1 601 ? -17.25 -10.227 -19.641 1 97.38 601 PHE B C 1
ATOM 11049 O O . PHE B 1 601 ? -18.203 -9.602 -19.172 1 97.38 601 PHE B O 1
ATOM 11056 N N . GLN B 1 602 ? -16.688 -9.914 -20.766 1 97.75 602 GLN B N 1
ATOM 11057 C CA . GLN B 1 602 ? -17.172 -8.797 -21.562 1 97.75 602 GLN B CA 1
ATOM 11058 C C . GLN B 1 602 ? -18.672 -8.938 -21.844 1 97.75 602 GLN B C 1
ATOM 11060 O O . GLN B 1 602 ? -19.359 -7.938 -22.047 1 97.75 602 GLN B O 1
ATOM 11065 N N . ASP B 1 603 ? -19.172 -10.117 -21.844 1 96.5 603 ASP B N 1
ATOM 11066 C CA . ASP B 1 603 ? -20.594 -10.336 -22.078 1 96.5 603 ASP B CA 1
ATOM 11067 C C . ASP B 1 603 ? -21.438 -9.766 -20.938 1 96.5 603 ASP B C 1
ATOM 11069 O O . ASP B 1 603 ? -22.578 -9.375 -21.156 1 96.5 603 ASP B O 1
ATOM 11073 N N . PHE B 1 604 ? -20.875 -9.773 -19.688 1 97.81 604 PHE B N 1
ATOM 11074 C CA . PHE B 1 604 ? -21.578 -9.172 -18.562 1 97.81 604 PHE B CA 1
ATOM 11075 C C . PHE B 1 604 ? -21.781 -7.676 -18.797 1 97.81 604 PHE B C 1
ATOM 11077 O O . PHE B 1 604 ? -22.734 -7.09 -18.297 1 97.81 604 PHE B O 1
ATOM 11084 N N . ILE B 1 605 ? -20.844 -7.047 -19.5 1 98.38 605 ILE B N 1
ATOM 11085 C CA . ILE B 1 605 ? -20.844 -5.605 -19.75 1 98.38 605 ILE B CA 1
ATOM 11086 C C . ILE B 1 605 ? -21.688 -5.293 -20.984 1 98.38 605 ILE B C 1
ATOM 11088 O O . ILE B 1 605 ? -22.438 -4.309 -20.984 1 98.38 605 ILE B O 1
ATOM 11092 N N . ASP B 1 606 ? -21.688 -6.145 -21.953 1 97.62 606 ASP B N 1
ATOM 11093 C CA . ASP B 1 606 ? -22.203 -5.855 -23.281 1 97.62 606 ASP B CA 1
ATOM 11094 C C . ASP B 1 606 ? -23.734 -5.828 -23.281 1 97.62 606 ASP B C 1
ATOM 11096 O O . ASP B 1 606 ? -24.344 -5.16 -24.109 1 97.62 606 ASP B O 1
ATOM 11100 N N . ASP B 1 607 ? -24.344 -6.574 -22.453 1 95.88 607 ASP B N 1
ATOM 11101 C CA . ASP B 1 607 ? -25.797 -6.484 -22.406 1 95.88 607 ASP B CA 1
ATOM 11102 C C . ASP B 1 607 ? -26.25 -5.156 -21.797 1 95.88 607 ASP B C 1
ATOM 11104 O O . ASP B 1 607 ? -27.406 -4.766 -21.938 1 95.88 607 ASP B O 1
ATOM 11108 N N . ASP B 1 608 ? -25.391 -4.402 -21.125 1 98.44 608 ASP B N 1
ATOM 11109 C CA . ASP B 1 608 ? -25.453 -2.998 -20.75 1 98.44 608 ASP B CA 1
ATOM 11110 C C . ASP B 1 608 ? -26.734 -2.709 -19.953 1 98.44 608 ASP B C 1
ATOM 11112 O O . ASP B 1 608 ? -27.484 -1.788 -20.281 1 98.44 608 ASP B O 1
ATOM 11116 N N . GLU B 1 609 ? -27.016 -3.473 -18.938 1 98.25 609 GLU B N 1
ATOM 11117 C CA . GLU B 1 609 ? -28.219 -3.338 -18.125 1 98.25 609 GLU B CA 1
ATOM 11118 C C . GLU B 1 609 ? -28.156 -2.088 -17.25 1 98.25 609 GLU B C 1
ATOM 11120 O O . GLU B 1 609 ? -27.078 -1.561 -17 1 98.25 609 GLU B O 1
ATOM 11125 N N . ASN B 1 610 ? -29.391 -1.679 -16.891 1 98.56 610 ASN B N 1
ATOM 11126 C CA . ASN B 1 610 ? -29.5 -0.596 -15.914 1 98.56 610 ASN B CA 1
ATOM 11127 C C . ASN B 1 610 ? -29.031 -1.039 -14.531 1 98.56 610 ASN B C 1
ATOM 11129 O O . ASN B 1 610 ? -29.391 -2.125 -14.07 1 98.56 610 ASN B O 1
ATOM 11133 N N . ILE B 1 611 ? -28.234 -0.225 -13.875 1 98.56 611 ILE B N 1
ATOM 11134 C CA . ILE B 1 611 ? -27.703 -0.619 -12.578 1 98.56 611 ILE B CA 1
ATOM 11135 C C . ILE B 1 611 ? -28.125 0.399 -11.516 1 98.56 611 ILE B C 1
ATOM 11137 O O . ILE B 1 611 ? -27.578 0.41 -10.414 1 98.56 611 ILE B O 1
ATOM 11141 N N . VAL B 1 612 ? -29.047 1.34 -11.812 1 98.62 612 VAL B N 1
ATOM 11142 C CA . VAL B 1 612 ? -29.484 2.363 -10.875 1 98.62 612 VAL B CA 1
ATOM 11143 C C . VAL B 1 612 ? -30.453 1.749 -9.859 1 98.62 612 VAL B C 1
ATOM 11145 O O . VAL B 1 612 ? -31.531 1.284 -10.234 1 98.62 612 VAL B O 1
ATOM 11148 N N . ASP B 1 613 ? -30.047 1.757 -8.617 1 98.19 613 ASP B N 1
ATOM 11149 C CA . ASP B 1 613 ? -30.859 1.256 -7.52 1 98.19 613 ASP B CA 1
ATOM 11150 C C . ASP B 1 613 ? -31.266 -0.2 -7.75 1 98.19 613 ASP B C 1
ATOM 11152 O O . ASP B 1 613 ? -32.438 -0.548 -7.656 1 98.19 613 ASP B O 1
ATOM 11156 N N . LYS B 1 614 ? -30.312 -0.958 -8.117 1 98.38 614 LYS B N 1
ATOM 11157 C CA . LYS B 1 614 ? -30.453 -2.391 -8.367 1 98.38 614 LYS B CA 1
ATOM 11158 C C . LYS B 1 614 ? -29.484 -3.193 -7.504 1 98.38 614 LYS B C 1
ATOM 11160 O O . LYS B 1 614 ? -28.641 -2.621 -6.801 1 98.38 614 LYS B O 1
ATOM 11165 N N . ASP B 1 615 ? -29.75 -4.492 -7.445 1 98.19 615 ASP B N 1
ATOM 11166 C CA . ASP B 1 615 ? -28.734 -5.391 -6.906 1 98.19 615 ASP B CA 1
ATOM 11167 C C . ASP B 1 615 ? -27.516 -5.449 -7.82 1 98.19 615 ASP B C 1
ATOM 11169 O O . ASP B 1 615 ? -27.609 -5.918 -8.961 1 98.19 615 ASP B O 1
ATOM 11173 N N . ILE B 1 616 ? -26.359 -4.949 -7.34 1 98.5 616 ILE B N 1
ATOM 11174 C CA . ILE B 1 616 ? -25.219 -4.797 -8.242 1 98.5 616 ILE B CA 1
ATOM 11175 C C . ILE B 1 616 ? -24 -5.508 -7.668 1 98.5 616 ILE B C 1
ATOM 11177 O O . ILE B 1 616 ? -23.938 -5.77 -6.461 1 98.5 616 ILE B O 1
ATOM 11181 N N . VAL B 1 617 ? -23.078 -5.863 -8.516 1 98.69 617 VAL B N 1
ATOM 11182 C CA . VAL B 1 617 ? -21.828 -6.543 -8.203 1 98.69 617 VAL B CA 1
ATOM 11183 C C . VAL B 1 617 ? -20.641 -5.738 -8.75 1 98.69 617 VAL B C 1
ATOM 11185 O O . VAL B 1 617 ? -20.656 -5.316 -9.906 1 98.69 617 VAL B O 1
ATOM 11188 N N . ALA B 1 618 ? -19.656 -5.516 -7.895 1 98.88 618 ALA B N 1
ATOM 11189 C CA . ALA B 1 618 ? -18.406 -4.926 -8.344 1 98.88 618 ALA B CA 1
ATOM 11190 C C . ALA B 1 618 ? -17.359 -6.004 -8.641 1 98.88 618 ALA B C 1
ATOM 11192 O O . ALA B 1 618 ? -17.266 -6.996 -7.91 1 98.88 618 ALA B O 1
ATOM 11193 N N . TRP B 1 619 ? -16.672 -5.793 -9.719 1 98.88 619 TRP B N 1
ATOM 11194 C CA . TRP B 1 619 ? -15.562 -6.648 -10.133 1 98.88 619 TRP B CA 1
ATOM 11195 C C . TRP B 1 619 ? -14.25 -5.879 -10.125 1 98.88 619 TRP B C 1
ATOM 11197 O O . TRP B 1 619 ? -14.133 -4.828 -10.758 1 98.88 619 TRP B O 1
ATOM 11207 N N . LEU B 1 620 ? -13.258 -6.398 -9.406 1 98.88 620 LEU B N 1
ATOM 11208 C CA . LEU B 1 620 ? -12.016 -5.652 -9.242 1 98.88 620 LEU B CA 1
ATOM 11209 C C . LEU B 1 620 ? -10.836 -6.426 -9.828 1 98.88 620 LEU B C 1
ATOM 11211 O O . LEU B 1 620 ? -10.719 -7.637 -9.625 1 98.88 620 LEU B O 1
ATOM 11215 N N . THR B 1 621 ? -9.977 -5.707 -10.547 1 98.81 621 THR B N 1
ATOM 11216 C CA . THR B 1 621 ? -8.766 -6.27 -11.133 1 98.81 621 THR B CA 1
ATOM 11217 C C . THR B 1 621 ? -7.523 -5.633 -10.516 1 98.81 621 THR B C 1
ATOM 11219 O O . THR B 1 621 ? -7.398 -4.41 -10.477 1 98.81 621 THR B O 1
ATOM 11222 N N . MET B 1 622 ? -6.656 -6.465 -9.992 1 98.62 622 MET B N 1
ATOM 11223 C CA . MET B 1 622 ? -5.32 -6.059 -9.562 1 98.62 622 MET B CA 1
ATOM 11224 C C . MET B 1 622 ? -4.25 -6.797 -10.359 1 98.62 622 MET B C 1
ATOM 11226 O O . MET B 1 622 ? -4.523 -7.828 -10.969 1 98.62 622 MET B O 1
ATOM 11230 N N . GLY B 1 623 ? -3.066 -6.242 -10.367 1 98.12 623 GLY B N 1
ATOM 11231 C CA . GLY B 1 623 ? -1.977 -6.926 -11.047 1 98.12 623 GLY B CA 1
ATOM 11232 C C . GLY B 1 623 ? -0.683 -6.133 -11.047 1 98.12 623 GLY B C 1
ATOM 11233 O O . GLY B 1 623 ? -0.633 -5.02 -10.523 1 98.12 623 GLY B O 1
ATOM 11234 N N . PHE B 1 624 ? 0.375 -6.73 -11.555 1 97.62 624 PHE B N 1
ATOM 11235 C CA . PHE B 1 624 ? 1.672 -6.074 -11.688 1 97.62 624 PHE B CA 1
ATOM 11236 C C . PHE B 1 624 ? 2.516 -6.75 -12.758 1 97.62 624 PHE B C 1
ATOM 11238 O O . PHE B 1 624 ? 2.221 -7.875 -13.172 1 97.62 624 PHE B O 1
ATOM 11245 N N . TYR B 1 625 ? 3.477 -6.016 -13.281 1 97.94 625 TYR B N 1
ATOM 11246 C CA . TYR B 1 625 ? 4.512 -6.566 -14.148 1 97.94 625 TYR B CA 1
ATOM 11247 C C . TYR B 1 625 ? 5.75 -6.945 -13.344 1 97.94 625 TYR B C 1
ATOM 11249 O O . TYR B 1 625 ? 6.148 -6.219 -12.422 1 97.94 625 TYR B O 1
ATOM 11257 N N . HIS B 1 626 ? 6.293 -8.047 -13.625 1 97.94 626 HIS B N 1
ATOM 11258 C CA . HIS B 1 626 ? 7.492 -8.531 -12.953 1 97.94 626 HIS B CA 1
ATOM 11259 C C . HIS B 1 626 ? 8.625 -8.773 -13.945 1 97.94 626 HIS B C 1
ATOM 11261 O O . HIS B 1 626 ? 8.477 -9.562 -14.875 1 97.94 626 HIS B O 1
ATOM 11267 N N . ILE B 1 627 ? 9.648 -8.062 -13.82 1 97.94 627 ILE B N 1
ATOM 11268 C CA . ILE B 1 627 ? 10.914 -8.352 -14.477 1 97.94 627 ILE B CA 1
ATOM 11269 C C . ILE B 1 627 ? 11.898 -8.945 -13.477 1 97.94 627 ILE B C 1
ATOM 11271 O O . ILE B 1 627 ? 12.523 -8.219 -12.695 1 97.94 627 ILE B O 1
ATOM 11275 N N . PRO B 1 628 ? 12.07 -10.203 -13.523 1 97.44 628 PRO B N 1
ATOM 11276 C CA . PRO B 1 628 ? 12.891 -10.859 -12.508 1 97.44 628 PRO B CA 1
ATOM 11277 C C . PRO B 1 628 ? 14.336 -10.359 -12.5 1 97.44 628 PRO B C 1
ATOM 11279 O O . PRO B 1 628 ? 14.906 -10.109 -13.562 1 97.44 628 PRO B O 1
ATOM 11282 N N . VAL B 1 629 ? 14.875 -10.227 -11.344 1 97.38 629 VAL B N 1
ATOM 11283 C CA . VAL B 1 629 ? 16.25 -9.797 -11.109 1 97.38 629 VAL B CA 1
ATOM 11284 C C . VAL B 1 629 ? 16.969 -10.82 -10.227 1 97.38 629 VAL B C 1
ATOM 11286 O O . VAL B 1 629 ? 16.375 -11.805 -9.797 1 97.38 629 VAL B O 1
ATOM 11289 N N . LYS B 1 630 ? 18.266 -10.656 -10 1 97 630 LYS B N 1
ATOM 11290 C CA . LYS B 1 630 ? 19.078 -11.625 -9.266 1 97 630 LYS B CA 1
ATOM 11291 C C . LYS B 1 630 ? 18.547 -11.82 -7.848 1 97 630 LYS B C 1
ATOM 11293 O O . LYS B 1 630 ? 18.578 -12.93 -7.309 1 97 630 LYS B O 1
ATOM 11298 N N . GLU B 1 631 ? 17.969 -10.789 -7.285 1 96.88 631 GLU B N 1
ATOM 11299 C CA . GLU B 1 631 ? 17.5 -10.812 -5.902 1 96.88 631 GLU B CA 1
ATOM 11300 C C . GLU B 1 631 ? 16.234 -11.648 -5.77 1 96.88 631 GLU B C 1
ATOM 11302 O O . GLU B 1 631 ? 15.805 -11.969 -4.656 1 96.88 631 GLU B O 1
ATOM 11307 N N . ASP B 1 632 ? 15.641 -12.094 -6.852 1 97 632 ASP B N 1
ATOM 11308 C CA . ASP B 1 632 ? 14.469 -12.969 -6.832 1 97 632 ASP B CA 1
ATOM 11309 C C . ASP B 1 632 ? 14.875 -14.43 -6.629 1 97 632 ASP B C 1
ATOM 11311 O O . ASP B 1 632 ? 14.023 -15.305 -6.48 1 97 632 ASP B O 1
ATOM 11315 N N . LEU B 1 633 ? 16.172 -14.711 -6.609 1 96.25 633 LEU B N 1
ATOM 11316 C CA . LEU B 1 633 ? 16.688 -16.062 -6.457 1 96.25 633 LEU B CA 1
ATOM 11317 C C . LEU B 1 633 ? 17.062 -16.344 -5.008 1 96.25 633 LEU B C 1
ATOM 11319 O O . LEU B 1 633 ? 17.594 -15.477 -4.32 1 96.25 633 LEU B O 1
ATOM 11323 N N . PRO B 1 634 ? 16.812 -17.547 -4.5 1 94.69 634 PRO B N 1
ATOM 11324 C CA . PRO B 1 634 ? 16.141 -18.656 -5.191 1 94.69 634 PRO B CA 1
ATOM 11325 C C . PRO B 1 634 ? 14.617 -18.531 -5.133 1 94.69 634 PRO B C 1
ATOM 11327 O O . PRO B 1 634 ? 13.914 -19.156 -5.934 1 94.69 634 PRO B O 1
ATOM 11330 N N . VAL B 1 635 ? 14.133 -17.797 -4.078 1 96.12 635 VAL B N 1
ATOM 11331 C CA . VAL B 1 635 ? 12.695 -17.609 -3.887 1 96.12 635 VAL B CA 1
ATOM 11332 C C . VAL B 1 635 ? 12.367 -16.109 -3.855 1 96.12 635 VAL B C 1
ATOM 11334 O O . VAL B 1 635 ? 13.039 -15.336 -3.172 1 96.12 635 VAL B O 1
ATOM 11337 N N . THR B 1 636 ? 11.406 -15.758 -4.617 1 97 636 THR B N 1
ATOM 11338 C CA . THR B 1 636 ? 10.992 -14.367 -4.668 1 97 636 THR B CA 1
ATOM 11339 C C . THR B 1 636 ? 10.523 -13.891 -3.293 1 97 636 THR B C 1
ATOM 11341 O O . THR B 1 636 ? 9.805 -14.602 -2.594 1 97 636 THR B O 1
ATOM 11344 N N . HIS B 1 637 ? 10.984 -12.719 -2.879 1 97.25 637 HIS B N 1
ATOM 11345 C CA . HIS B 1 637 ? 10.578 -12.156 -1.594 1 97.25 637 HIS B CA 1
ATOM 11346 C C . HIS B 1 637 ? 9.352 -11.266 -1.742 1 97.25 637 HIS B C 1
ATOM 11348 O O . HIS B 1 637 ? 9.062 -10.781 -2.838 1 97.25 637 HIS B O 1
ATOM 11354 N N . THR B 1 638 ? 8.695 -10.93 -0.617 1 97.75 638 THR B N 1
ATOM 11355 C CA . THR B 1 638 ? 7.41 -10.242 -0.634 1 97.75 638 THR B CA 1
ATOM 11356 C C . THR B 1 638 ? 7.605 -8.734 -0.502 1 97.75 638 THR B C 1
ATOM 11358 O O . THR B 1 638 ? 6.637 -7.973 -0.551 1 97.75 638 THR B O 1
ATOM 11361 N N . THR B 1 639 ? 8.82 -8.227 -0.39 1 96.44 639 THR B N 1
ATOM 11362 C CA . THR B 1 639 ? 9.07 -6.801 -0.176 1 96.44 639 THR B CA 1
ATOM 11363 C C . THR B 1 639 ? 8.562 -5.98 -1.356 1 96.44 639 THR B C 1
ATOM 11365 O O . THR B 1 639 ? 9.031 -6.141 -2.482 1 96.44 639 THR B O 1
ATOM 11368 N N . GLY B 1 640 ? 7.613 -5.164 -1.073 1 93.38 640 GLY B N 1
ATOM 11369 C CA . GLY B 1 640 ? 7.094 -4.27 -2.096 1 93.38 640 GLY B CA 1
ATOM 11370 C C . GLY B 1 640 ? 6.148 -4.957 -3.064 1 93.38 640 GLY B C 1
ATOM 11371 O O . GLY B 1 640 ? 5.727 -4.359 -4.055 1 93.38 640 GLY B O 1
ATOM 11372 N N . GLU B 1 641 ? 5.719 -6.18 -2.727 1 92.94 641 GLU B N 1
ATOM 11373 C CA . GLU B 1 641 ? 4.98 -6.98 -3.699 1 92.94 641 GLU B CA 1
ATOM 11374 C C . GLU B 1 641 ? 3.523 -7.152 -3.279 1 92.94 641 GLU B C 1
ATOM 11376 O O . GLU B 1 641 ? 2.816 -8.008 -3.811 1 92.94 641 GLU B O 1
ATOM 11381 N N . SER B 1 642 ? 3.02 -6.371 -2.408 1 96.5 642 SER B N 1
ATOM 11382 C CA . SER B 1 642 ? 1.633 -6.457 -1.961 1 96.5 642 SER B CA 1
ATOM 11383 C C . SER B 1 642 ? 0.74 -5.492 -2.734 1 96.5 642 SER B C 1
ATOM 11385 O O . SER B 1 642 ? 1.129 -4.352 -2.998 1 96.5 642 SER B O 1
ATOM 11387 N N . LEU B 1 643 ? -0.349 -5.98 -3.188 1 97.69 643 LEU B N 1
ATOM 11388 C CA . LEU B 1 643 ? -1.415 -5.188 -3.793 1 97.69 643 LEU B CA 1
ATOM 11389 C C . LEU B 1 643 ? -2.717 -5.344 -3.014 1 97.69 643 LEU B C 1
ATOM 11391 O O . LEU B 1 643 ? -3.033 -6.438 -2.537 1 97.69 643 LEU B O 1
ATOM 11395 N N . SER B 1 644 ? -3.5 -4.246 -2.895 1 97.88 644 SER B N 1
ATOM 11396 C CA . SER B 1 644 ? -4.734 -4.324 -2.119 1 97.88 644 SER B CA 1
ATOM 11397 C C . SER B 1 644 ? -5.824 -3.449 -2.725 1 97.88 644 SER B C 1
ATOM 11399 O O . SER B 1 644 ? -5.531 -2.492 -3.443 1 97.88 644 SER B O 1
ATOM 11401 N N . PHE B 1 645 ? -7.023 -3.816 -2.518 1 98.56 645 PHE B N 1
ATOM 11402 C CA . PHE B 1 645 ? -8.117 -2.854 -2.602 1 98.56 645 PHE B CA 1
ATOM 11403 C C . PHE B 1 645 ? -8.844 -2.744 -1.267 1 98.56 645 PHE B C 1
ATOM 11405 O O . PHE B 1 645 ? -8.766 -3.652 -0.436 1 98.56 645 PHE B O 1
ATOM 11412 N N . PHE B 1 646 ? -9.555 -1.607 -1.087 1 98.75 646 PHE B N 1
ATOM 11413 C CA . PHE B 1 646 ? -10.258 -1.31 0.151 1 98.75 646 PHE B CA 1
ATOM 11414 C C . PHE B 1 646 ? -11.734 -1.032 -0.124 1 98.75 646 PHE B C 1
ATOM 11416 O O . PHE B 1 646 ? -12.086 -0.479 -1.168 1 98.75 646 PHE B O 1
ATOM 11423 N N . LEU B 1 647 ? -12.539 -1.49 0.739 1 98.88 647 LEU B N 1
ATOM 11424 C CA . LEU B 1 647 ? -13.898 -1 0.92 1 98.88 647 LEU B CA 1
ATOM 11425 C C . LEU B 1 647 ? -14.008 -0.139 2.174 1 98.88 647 LEU B C 1
ATOM 11427 O O . LEU B 1 647 ? -13.93 -0.651 3.293 1 98.88 647 LEU B O 1
ATOM 11431 N N . LEU B 1 648 ? -14.227 1.139 1.959 1 98.62 648 LEU B N 1
ATOM 11432 C CA . LEU B 1 648 ? -14.211 2.076 3.076 1 98.62 648 LEU B CA 1
ATOM 11433 C C . LEU B 1 648 ? -15.555 2.781 3.209 1 98.62 648 LEU B C 1
ATOM 11435 O O . LEU B 1 648 ? -16.141 3.217 2.211 1 98.62 648 LEU B O 1
ATOM 11439 N N . PRO B 1 649 ? -16 2.928 4.445 1 98.12 649 PRO B N 1
ATOM 11440 C CA . PRO B 1 649 ? -17.266 3.66 4.629 1 98.12 649 PRO B CA 1
ATOM 11441 C C . PRO B 1 649 ? -17.219 5.066 4.035 1 98.12 649 PRO B C 1
ATOM 11443 O O . PRO B 1 649 ? -16.188 5.742 4.117 1 98.12 649 PRO B O 1
ATOM 11446 N N . PHE B 1 650 ? -18.297 5.477 3.426 1 97.75 650 PHE B N 1
ATOM 11447 C CA . PHE B 1 650 ? -18.484 6.781 2.807 1 97.75 650 PHE B CA 1
ATOM 11448 C C . PHE B 1 650 ? -19.828 7.387 3.188 1 97.75 650 PHE B C 1
ATOM 11450 O O . PHE B 1 650 ? -20.812 7.238 2.457 1 97.75 650 PHE B O 1
ATOM 11457 N N . ASN B 1 651 ? -19.812 8.094 4.367 1 97.38 651 ASN B N 1
ATOM 11458 C CA . ASN B 1 651 ? -21.031 8.625 4.988 1 97.38 651 ASN B CA 1
ATOM 11459 C C . ASN B 1 651 ? -22.016 7.508 5.32 1 97.38 651 ASN B C 1
ATOM 11461 O O . ASN B 1 651 ? -23.219 7.68 5.164 1 97.38 651 ASN B O 1
ATOM 11465 N N . TYR B 1 652 ? -21.5 6.383 5.621 1 97.25 652 TYR B N 1
ATOM 11466 C CA . TYR B 1 652 ? -22.312 5.227 5.988 1 97.25 652 TYR B CA 1
ATOM 11467 C C . TYR B 1 652 ? -22.719 5.285 7.457 1 97.25 652 TYR B C 1
ATOM 11469 O O . TYR B 1 652 ? -23.875 5.023 7.801 1 97.25 652 TYR B O 1
ATOM 11477 N N . PHE B 1 653 ? -21.75 5.547 8.328 1 95.88 653 PHE B N 1
ATOM 11478 C CA . PHE B 1 653 ? -21.969 5.68 9.766 1 95.88 653 PHE B CA 1
ATOM 11479 C C . PHE B 1 653 ? -22.109 7.145 10.156 1 95.88 653 PHE B C 1
ATOM 11481 O O . PHE B 1 653 ? -21.812 8.039 9.359 1 95.88 653 PHE B O 1
ATOM 11488 N N . ASP B 1 654 ? -22.5 7.406 11.344 1 93.38 654 ASP B N 1
ATOM 11489 C CA . ASP B 1 654 ? -22.688 8.781 11.797 1 93.38 654 ASP B CA 1
ATOM 11490 C C . ASP B 1 654 ? -21.375 9.398 12.258 1 93.38 654 ASP B C 1
ATOM 11492 O O . ASP B 1 654 ? -21.25 10.617 12.367 1 93.38 654 ASP B O 1
ATOM 11496 N N . GLU B 1 655 ? -20.469 8.602 12.602 1 94.31 655 GLU B N 1
ATOM 11497 C CA . GLU B 1 655 ? -19.094 8.938 12.922 1 94.31 655 GLU B CA 1
ATOM 11498 C C . GLU B 1 655 ? -18.203 7.699 12.859 1 94.31 655 GLU B C 1
ATOM 11500 O O . GLU B 1 655 ? -18.641 6.629 12.43 1 94.31 655 GLU B O 1
ATOM 11505 N N . ASN B 1 656 ? -16.984 7.812 13.195 1 94.25 656 ASN B N 1
ATOM 11506 C CA . ASN B 1 656 ? -16.062 6.676 13.25 1 94.25 656 ASN B CA 1
ATOM 11507 C C . ASN B 1 656 ? -16.547 5.621 14.242 1 94.25 656 ASN B C 1
ATOM 11509 O O . ASN B 1 656 ? -16.578 5.867 15.453 1 94.25 656 ASN B O 1
ATOM 11513 N N . PRO B 1 657 ? -16.828 4.438 13.797 1 94.62 657 PRO B N 1
ATOM 11514 C CA . PRO B 1 657 ? -17.375 3.438 14.711 1 94.62 657 PRO B CA 1
ATOM 11515 C C . PRO B 1 657 ? -16.375 2.975 15.758 1 94.62 657 PRO B C 1
ATOM 11517 O O . PRO B 1 657 ? -16.766 2.396 16.781 1 94.62 657 PRO B O 1
ATOM 11520 N N . ALA B 1 658 ? -15.141 3.248 15.539 1 94.12 658 ALA B N 1
ATOM 11521 C CA . ALA B 1 658 ? -14.109 2.842 16.5 1 94.12 658 ALA B CA 1
ATOM 11522 C C . ALA B 1 658 ? -14.18 3.693 17.766 1 94.12 658 ALA B C 1
ATOM 11524 O O . ALA B 1 658 ? -13.508 3.393 18.766 1 94.12 658 ALA B O 1
ATOM 11525 N N . MET B 1 659 ? -14.992 4.715 17.828 1 92.88 659 MET B N 1
ATOM 11526 C CA . MET B 1 659 ? -15.172 5.551 19.016 1 92.88 659 MET B CA 1
ATOM 11527 C C . MET B 1 659 ? -15.672 4.723 20.188 1 92.88 659 MET B C 1
ATOM 11529 O O . MET B 1 659 ? -15.445 5.086 21.344 1 92.88 659 MET B O 1
ATOM 11533 N N . ALA B 1 660 ? -16.266 3.58 19.922 1 91.12 660 ALA B N 1
ATOM 11534 C CA . ALA B 1 660 ? -16.844 2.742 20.969 1 91.12 660 ALA B CA 1
ATOM 11535 C C . ALA B 1 660 ? -15.766 1.891 21.656 1 91.12 660 ALA B C 1
ATOM 11537 O O . ALA B 1 660 ? -15.984 1.352 22.734 1 91.12 660 ALA B O 1
ATOM 11538 N N . SER B 1 661 ? -14.648 1.809 21.047 1 90.06 661 SER B N 1
ATOM 11539 C CA . SER B 1 661 ? -13.609 0.903 21.531 1 90.06 661 SER B CA 1
ATOM 11540 C C . SER B 1 661 ? -12.969 1.42 22.812 1 90.06 661 SER B C 1
ATOM 11542 O O . SER B 1 661 ? -12.773 2.627 22.969 1 90.06 661 SER B O 1
ATOM 11544 N N . ARG B 1 662 ? -12.523 0.473 23.703 1 90.19 662 ARG B N 1
ATOM 11545 C CA . ARG B 1 662 ? -11.883 0.821 24.969 1 90.19 662 ARG B CA 1
ATOM 11546 C C . ARG B 1 662 ? -10.367 0.712 24.859 1 90.19 662 ARG B C 1
ATOM 11548 O O . ARG B 1 662 ? -9.648 1.039 25.812 1 90.19 662 ARG B O 1
ATOM 11555 N N . ASN B 1 663 ? -9.875 0.272 23.781 1 90.44 663 ASN B N 1
ATOM 11556 C CA . ASN B 1 663 ? -8.438 0.151 23.594 1 90.44 663 ASN B CA 1
ATOM 11557 C C . ASN B 1 663 ? -7.816 1.465 23.125 1 90.44 663 ASN B C 1
ATOM 11559 O O . ASN B 1 663 ? -7.125 1.5 22.109 1 90.44 663 ASN B O 1
ATOM 11563 N N . ALA B 1 664 ? -8.102 2.498 23.828 1 92.88 664 ALA B N 1
ATOM 11564 C CA . ALA B 1 664 ? -7.59 3.846 23.578 1 92.88 664 ALA B CA 1
ATOM 11565 C C . ALA B 1 664 ? -6.973 4.438 24.844 1 92.88 664 ALA B C 1
ATOM 11567 O O . ALA B 1 664 ? -7.156 3.9 25.938 1 92.88 664 ALA B O 1
ATOM 11568 N N . ILE B 1 665 ? -6.188 5.438 24.672 1 92.94 665 ILE B N 1
ATOM 11569 C CA . ILE B 1 665 ? -5.605 6.164 25.797 1 92.94 665 ILE B CA 1
ATOM 11570 C C . ILE B 1 665 ? -5.863 7.66 25.625 1 92.94 665 ILE B C 1
ATOM 11572 O O . ILE B 1 665 ? -5.785 8.188 24.516 1 92.94 665 ILE B O 1
ATOM 11576 N N . ARG B 1 666 ? -6.289 8.289 26.656 1 93.5 666 ARG B N 1
ATOM 11577 C CA . ARG B 1 666 ? -6.445 9.742 26.719 1 93.5 666 ARG B CA 1
ATOM 11578 C C . ARG B 1 666 ? -5.656 10.336 27.875 1 93.5 666 ARG B C 1
ATOM 11580 O O . ARG B 1 666 ? -5.652 9.781 28.969 1 93.5 666 ARG B O 1
ATOM 11587 N N . ILE B 1 667 ? -4.922 11.328 27.625 1 93.31 667 ILE B N 1
ATOM 11588 C CA . ILE B 1 667 ? -4.105 11.984 28.641 1 93.31 667 ILE B CA 1
ATOM 11589 C C . ILE B 1 667 ? -4.484 13.461 28.719 1 93.31 667 ILE B C 1
ATOM 11591 O O . ILE B 1 667 ? -4.328 14.211 27.75 1 93.31 667 ILE B O 1
ATOM 11595 N N . ASP B 1 668 ? -4.957 13.883 29.844 1 92.12 668 ASP B N 1
ATOM 11596 C CA . ASP B 1 668 ? -5.367 15.266 30.094 1 92.12 668 ASP B CA 1
ATOM 11597 C C . ASP B 1 668 ? -4.449 15.938 31.125 1 92.12 668 ASP B C 1
ATOM 11599 O O . ASP B 1 668 ? -4.004 15.297 32.062 1 92.12 668 ASP B O 1
ATOM 11603 N N . PRO B 1 669 ? -4.215 17.203 30.891 1 91.25 669 PRO B N 1
ATOM 11604 C CA . PRO B 1 669 ? -3.469 17.922 31.938 1 91.25 669 PRO B CA 1
ATOM 11605 C C . PRO B 1 669 ? -4.297 18.156 33.188 1 91.25 669 PRO B C 1
ATOM 11607 O O . PRO B 1 669 ? -5.508 18.375 33.125 1 91.25 669 PRO B O 1
ATOM 11610 N N . ILE B 1 670 ? -3.658 18.062 34.312 1 92.75 670 ILE B N 1
ATOM 11611 C CA . ILE B 1 670 ? -4.215 18.516 35.594 1 92.75 670 ILE B CA 1
ATOM 11612 C C . ILE B 1 670 ? -3.598 19.859 35.969 1 92.75 670 ILE B C 1
ATOM 11614 O O . ILE B 1 670 ? -2.408 19.938 36.312 1 92.75 670 ILE B O 1
ATOM 11618 N N . ASP B 1 671 ? -4.48 20.797 35.875 1 89.06 671 ASP B N 1
ATOM 11619 C CA . ASP B 1 671 ? -4.016 22.141 36.188 1 89.06 671 ASP B CA 1
ATOM 11620 C C . ASP B 1 671 ? -4.422 22.578 37.594 1 89.06 671 ASP B C 1
ATOM 11622 O O . ASP B 1 671 ? -5.566 22.375 38 1 89.06 671 ASP B O 1
ATOM 11626 N N . ILE B 1 672 ? -3.443 23.094 38.375 1 88.94 672 ILE B N 1
ATOM 11627 C CA . ILE B 1 672 ? -3.664 23.641 39.719 1 88.94 672 ILE B CA 1
ATOM 11628 C C . ILE B 1 672 ? -3.115 25.062 39.781 1 88.94 672 ILE B C 1
ATOM 11630 O O . ILE B 1 672 ? -1.921 25.281 39.562 1 88.94 672 ILE B O 1
ATOM 11634 N N . GLU B 1 673 ? -3.898 25.984 40.094 1 87.62 673 GLU B N 1
ATOM 11635 C CA . GLU B 1 673 ? -3.531 27.391 40.219 1 87.62 673 GLU B CA 1
ATOM 11636 C C . GLU B 1 673 ? -2.809 27.891 38.969 1 87.62 673 GLU B C 1
ATOM 11638 O O . GLU B 1 673 ? -1.736 28.484 39.062 1 87.62 673 GLU B O 1
ATOM 11643 N N . GLY B 1 674 ? -3.303 27.406 37.812 1 80.12 674 GLY B N 1
ATOM 11644 C CA . GLY B 1 674 ? -2.801 27.938 36.562 1 80.12 674 GLY B CA 1
ATOM 11645 C C . GLY B 1 674 ? -1.535 27.25 36.094 1 80.12 674 GLY B C 1
ATOM 11646 O O . GLY B 1 674 ? -0.908 27.688 35.125 1 80.12 674 GLY B O 1
ATOM 11647 N N . LYS B 1 675 ? -1.128 26.266 36.75 1 85.88 675 LYS B N 1
ATOM 11648 C CA . LYS B 1 675 ? 0.041 25.484 36.344 1 85.88 675 LYS B CA 1
ATOM 11649 C C . LYS B 1 675 ? -0.314 24.016 36.188 1 85.88 675 LYS B C 1
ATOM 11651 O O . LYS B 1 675 ? -1.065 23.453 37 1 85.88 675 LYS B O 1
ATOM 11656 N N . THR B 1 676 ? 0.219 23.484 35.125 1 89.31 676 THR B N 1
ATOM 11657 C CA . THR B 1 676 ? 0.011 22.062 34.938 1 89.31 676 THR B CA 1
ATOM 11658 C C . THR B 1 676 ? 0.886 21.25 35.875 1 89.31 676 THR B C 1
ATOM 11660 O O . THR B 1 676 ? 2.113 21.375 35.844 1 89.31 676 THR B O 1
ATOM 11663 N N . LYS B 1 677 ? 0.292 20.469 36.719 1 90.25 677 LYS B N 1
ATOM 11664 C CA . LYS B 1 677 ? 1.034 19.797 37.781 1 90.25 677 LYS B CA 1
ATOM 11665 C C . LYS B 1 677 ? 1.186 18.312 37.5 1 90.25 677 LYS B C 1
ATOM 11667 O O . LYS B 1 677 ? 2.143 17.688 37.938 1 90.25 677 LYS B O 1
ATOM 11672 N N . SER B 1 678 ? 0.214 17.812 36.844 1 93.06 678 SER B N 1
ATOM 11673 C CA . SER B 1 678 ? 0.218 16.375 36.562 1 93.06 678 SER B CA 1
ATOM 11674 C C . SER B 1 678 ? -0.692 16.031 35.375 1 93.06 678 SER B C 1
ATOM 11676 O O . SER B 1 678 ? -1.062 16.906 34.594 1 93.06 678 SER B O 1
ATOM 11678 N N . LEU B 1 679 ? -0.818 14.719 35.219 1 94 679 LEU B N 1
ATOM 11679 C CA . LEU B 1 679 ? -1.638 14.227 34.094 1 94 679 LEU B CA 1
ATOM 11680 C C . LEU B 1 679 ? -2.705 13.266 34.625 1 94 679 LEU B C 1
ATOM 11682 O O . LEU B 1 679 ? -2.477 12.523 35.562 1 94 679 LEU B O 1
ATOM 11686 N N . LYS B 1 680 ? -3.84 13.375 34.062 1 93.88 680 LYS B N 1
ATOM 11687 C CA . LYS B 1 680 ? -4.855 12.328 34.188 1 93.88 680 LYS B CA 1
ATOM 11688 C C . LYS B 1 680 ? -4.785 11.375 33 1 93.88 680 LYS B C 1
ATOM 11690 O O . LYS B 1 680 ? -4.938 11.789 31.844 1 93.88 680 LYS B O 1
ATOM 11695 N N . VAL B 1 681 ? -4.496 10.133 33.25 1 93.06 681 VAL B N 1
ATOM 11696 C CA . VAL B 1 681 ? -4.391 9.117 32.188 1 93.06 681 VAL B CA 1
ATOM 11697 C C . VAL B 1 681 ? -5.609 8.203 32.25 1 93.06 681 VAL B C 1
ATOM 11699 O O . VAL B 1 681 ? -5.875 7.562 33.25 1 93.06 681 VAL B O 1
ATOM 11702 N N . GLU B 1 682 ? -6.359 8.188 31.188 1 92.88 682 GLU B N 1
ATOM 11703 C CA . GLU B 1 682 ? -7.539 7.336 31.062 1 92.88 682 GLU B CA 1
ATOM 11704 C C . GLU B 1 682 ? -7.305 6.203 30.078 1 92.88 682 GLU B C 1
ATOM 11706 O O . GLU B 1 682 ? -6.918 6.449 28.922 1 92.88 682 GLU B O 1
ATOM 11711 N N . ARG B 1 683 ? -7.539 4.953 30.469 1 92.06 683 ARG B N 1
ATOM 11712 C CA . ARG B 1 683 ? -7.387 3.77 29.625 1 92.06 683 ARG B CA 1
ATOM 11713 C C . ARG B 1 683 ? -8.68 2.959 29.578 1 92.06 683 ARG B C 1
ATOM 11715 O O . ARG B 1 683 ? -8.664 1.785 29.203 1 92.06 683 ARG B O 1
ATOM 11722 N N . TYR B 1 684 ? -9.664 3.494 30.047 1 91.06 684 TYR B N 1
ATOM 11723 C CA . TYR B 1 684 ? -11.039 3.004 29.922 1 91.06 684 TYR B CA 1
ATOM 11724 C C . TYR B 1 684 ? -11.164 1.593 30.484 1 91.06 684 TYR B C 1
ATOM 11726 O O . TYR B 1 684 ? -11.789 0.727 29.859 1 91.06 684 TYR B O 1
ATOM 11734 N N . GLY B 1 685 ? -10.477 1.258 31.453 1 88.44 685 GLY B N 1
ATOM 11735 C CA . GLY B 1 685 ? -10.617 0.007 32.188 1 88.44 685 GLY B CA 1
ATOM 11736 C C . GLY B 1 685 ? -9.617 -1.048 31.75 1 88.44 685 GLY B C 1
ATOM 11737 O O . GLY B 1 685 ? -9.516 -2.107 32.375 1 88.44 685 GLY B O 1
ATOM 11738 N N . VAL B 1 686 ? -8.875 -0.837 30.688 1 87.56 686 VAL B N 1
ATOM 11739 C CA . VAL B 1 686 ? -7.902 -1.813 30.203 1 87.56 686 VAL B CA 1
ATOM 11740 C C . VAL B 1 686 ? -6.633 -1.725 31.062 1 87.56 686 VAL B C 1
ATOM 11742 O O . VAL B 1 686 ? -6.094 -0.635 31.266 1 87.56 686 VAL B O 1
ATOM 11745 N N . VAL B 1 687 ? -6.223 -2.828 31.547 1 78.31 687 VAL B N 1
ATOM 11746 C CA . VAL B 1 687 ? -5.055 -2.865 32.438 1 78.31 687 VAL B CA 1
ATOM 11747 C C . VAL B 1 687 ? -3.787 -2.666 31.594 1 78.31 687 VAL B C 1
ATOM 11749 O O . VAL B 1 687 ? -3.715 -3.105 30.453 1 78.31 687 VAL B O 1
ATOM 11752 N N . ASP B 1 688 ? -2.832 -1.979 32.094 1 66.94 688 ASP B N 1
ATOM 11753 C CA . ASP B 1 688 ? -1.626 -1.629 31.359 1 66.94 688 ASP B CA 1
ATOM 11754 C C . ASP B 1 688 ? -0.485 -2.592 31.688 1 66.94 688 ASP B C 1
ATOM 11756 O O . ASP B 1 688 ? 0.632 -2.426 31.188 1 66.94 688 ASP B O 1
ATOM 11760 N N . TYR B 1 689 ? -0.632 -3.66 32.469 1 62.94 689 TYR B N 1
ATOM 11761 C CA . TYR B 1 689 ? 0.536 -4.469 32.812 1 62.94 689 TYR B CA 1
ATOM 11762 C C . TYR B 1 689 ? 0.565 -5.746 31.969 1 62.94 689 TYR B C 1
ATOM 11764 O O . TYR B 1 689 ? -0.478 -6.348 31.703 1 62.94 689 TYR B O 1
ATOM 11772 N N . ILE B 1 690 ? 1.71 -5.711 31.062 1 58.56 690 ILE B N 1
ATOM 11773 C CA . ILE B 1 690 ? 1.879 -6.977 30.359 1 58.56 690 ILE B CA 1
ATOM 11774 C C . ILE B 1 690 ? 2.971 -7.805 31.031 1 58.56 690 ILE B C 1
ATOM 11776 O O . ILE B 1 690 ? 4.102 -7.336 31.203 1 58.56 690 ILE B O 1
ATOM 11780 N N . ASN B 1 691 ? 2.674 -8.859 31.734 1 56.5 691 ASN B N 1
ATOM 11781 C CA . ASN B 1 691 ? 3.625 -9.742 32.406 1 56.5 691 ASN B CA 1
ATOM 11782 C C . ASN B 1 691 ? 4.73 -10.195 31.453 1 56.5 691 ASN B C 1
ATOM 11784 O O . ASN B 1 691 ? 5.836 -10.523 31.891 1 56.5 691 ASN B O 1
ATOM 11788 N N . CYS B 1 692 ? 4.527 -10.406 30.188 1 61.16 692 CYS B N 1
ATOM 11789 C CA . CYS B 1 692 ? 5.547 -10.969 29.297 1 61.16 692 CYS B CA 1
ATOM 11790 C C . CYS B 1 692 ? 6.43 -9.867 28.719 1 61.16 692 CYS B C 1
ATOM 11792 O O . CYS B 1 692 ? 7.234 -10.125 27.828 1 61.16 692 CYS B O 1
ATOM 11794 N N . ILE B 1 693 ? 6.277 -8.672 29.141 1 55.81 693 ILE B N 1
ATOM 11795 C CA . ILE B 1 693 ? 7.078 -7.562 28.625 1 55.81 693 ILE B CA 1
ATOM 11796 C C . ILE B 1 693 ? 8.109 -7.141 29.688 1 55.81 693 ILE B C 1
ATOM 11798 O O . ILE B 1 693 ? 7.789 -7.059 30.875 1 55.81 693 ILE B O 1
ATOM 11802 N N . PRO B 1 694 ? 9.453 -7.219 29.344 1 54.41 694 PRO B N 1
ATOM 11803 C CA . PRO B 1 694 ? 10.422 -6.715 30.312 1 54.41 694 PRO B CA 1
ATOM 11804 C C . PRO B 1 694 ? 9.938 -5.453 31.031 1 54.41 694 PRO B C 1
ATOM 11806 O O . PRO B 1 694 ? 9.117 -4.707 30.484 1 54.41 694 PRO B O 1
ATOM 11809 N N . PRO B 1 695 ? 10.328 -5.48 32.25 1 51.78 695 PRO B N 1
ATOM 11810 C CA . PRO B 1 695 ? 9.859 -4.371 33.062 1 51.78 695 PRO B CA 1
ATOM 11811 C C . PRO B 1 695 ? 9.922 -3.025 32.344 1 51.78 695 PRO B C 1
ATOM 11813 O O . PRO B 1 695 ? 10.93 -2.713 31.703 1 51.78 695 PRO B O 1
ATOM 11816 N N . LYS B 1 696 ? 8.82 -2.535 31.953 1 52.25 696 LYS B N 1
ATOM 11817 C CA . LYS B 1 696 ? 8.445 -1.26 31.344 1 52.25 696 LYS B CA 1
ATOM 11818 C C . LYS B 1 696 ? 9.023 -0.087 32.125 1 52.25 696 LYS B C 1
ATOM 11820 O O . LYS B 1 696 ? 9.086 -0.129 33.375 1 52.25 696 LYS B O 1
ATOM 11825 N N . TYR B 1 697 ? 10.023 0.592 31.531 1 56.06 697 TYR B N 1
ATOM 11826 C CA . TYR B 1 697 ? 10.164 1.97 31.984 1 56.06 697 TYR B CA 1
ATOM 11827 C C . TYR B 1 697 ? 8.812 2.551 32.406 1 56.06 697 TYR B C 1
ATOM 11829 O O . TYR B 1 697 ? 7.789 2.242 31.781 1 56.06 697 TYR B O 1
ATOM 11837 N N . ASN B 1 698 ? 8.633 2.764 33.594 1 67.69 698 ASN B N 1
ATOM 11838 C CA . ASN B 1 698 ? 7.402 3.359 34.094 1 67.69 698 ASN B CA 1
ATOM 11839 C C . ASN B 1 698 ? 7.047 4.641 33.344 1 67.69 698 ASN B C 1
ATOM 11841 O O . ASN B 1 698 ? 7.285 5.742 33.844 1 67.69 698 ASN B O 1
ATOM 11845 N N . TYR B 1 699 ? 6.633 4.523 32.156 1 76.81 699 TYR B N 1
ATOM 11846 C CA . TYR B 1 699 ? 6.316 5.637 31.266 1 76.81 699 TYR B CA 1
ATOM 11847 C C . TYR B 1 699 ? 5.27 6.551 31.891 1 76.81 699 TYR B C 1
ATOM 11849 O O . TYR B 1 699 ? 5.375 7.777 31.812 1 76.81 699 TYR B O 1
ATOM 11857 N N . GLU B 1 700 ? 4.391 5.992 32.594 1 81.88 700 GLU B N 1
ATOM 11858 C CA . GLU B 1 700 ? 3.324 6.805 33.156 1 81.88 700 GLU B CA 1
ATOM 11859 C C . GLU B 1 700 ? 3.854 7.688 34.281 1 81.88 700 GLU B C 1
ATOM 11861 O O . GLU B 1 700 ? 3.475 8.852 34.406 1 81.88 700 GLU B O 1
ATOM 11866 N N . GLN B 1 701 ? 4.691 7.066 35.031 1 82.69 701 GLN B N 1
ATOM 11867 C CA . GLN B 1 701 ? 5.27 7.855 36.125 1 82.69 701 GLN B CA 1
ATOM 11868 C C . GLN B 1 701 ? 6.125 9 35.594 1 82.69 701 GLN B C 1
ATOM 11870 O O . GLN B 1 701 ? 6.086 10.109 36.094 1 82.69 701 GLN B O 1
ATOM 11875 N N . SER B 1 702 ? 6.797 8.648 34.562 1 83.06 702 SER B N 1
ATOM 11876 C CA . SER B 1 702 ? 7.645 9.672 33.938 1 83.06 702 SER B CA 1
ATOM 11877 C C . SER B 1 702 ? 6.809 10.797 33.344 1 83.06 702 SER B C 1
ATOM 11879 O O . SER B 1 702 ? 7.164 11.977 33.469 1 83.06 702 SER B O 1
ATOM 11881 N N . MET B 1 703 ? 5.758 10.492 32.781 1 85.94 703 MET B N 1
ATOM 11882 C CA . MET B 1 703 ? 4.891 11.5 32.188 1 85.94 703 MET B CA 1
ATOM 11883 C C . MET B 1 703 ? 4.238 12.367 33.25 1 85.94 703 MET B C 1
ATOM 11885 O O . MET B 1 703 ? 4.082 13.578 33.062 1 85.94 703 MET B O 1
ATOM 11889 N N . LYS B 1 704 ? 3.857 11.766 34.312 1 88.62 704 LYS B N 1
ATOM 11890 C CA . LYS B 1 704 ? 3.209 12.516 35.406 1 88.62 704 LYS B CA 1
ATOM 11891 C C . LYS B 1 704 ? 4.191 13.461 36.062 1 88.62 704 LYS B C 1
ATOM 11893 O O . LYS B 1 704 ? 3.811 14.547 36.531 1 88.62 704 LYS B O 1
ATOM 11898 N N . ARG B 1 705 ? 5.422 13.016 36.062 1 85.75 705 ARG B N 1
ATOM 11899 C CA . ARG B 1 705 ? 6.457 13.867 36.625 1 85.75 705 ARG B CA 1
ATOM 11900 C C . ARG B 1 705 ? 6.789 15.039 35.719 1 85.75 705 ARG B C 1
ATOM 11902 O O . ARG B 1 705 ? 7.129 16.125 36.188 1 85.75 705 ARG B O 1
ATOM 11909 N N . ASN B 1 706 ? 6.715 14.75 34.438 1 86.75 706 ASN B N 1
ATOM 11910 C CA . ASN B 1 706 ? 6.969 15.781 33.438 1 86.75 706 ASN B CA 1
ATOM 11911 C C . ASN B 1 706 ? 5.828 15.875 32.438 1 86.75 706 ASN B C 1
ATOM 11913 O O . ASN B 1 706 ? 6.008 15.562 31.25 1 86.75 706 ASN B O 1
ATOM 11917 N N . PRO B 1 707 ? 4.738 16.453 32.906 1 87.06 707 PRO B N 1
ATOM 11918 C CA . PRO B 1 707 ? 3.525 16.453 32.062 1 87.06 707 PRO B CA 1
ATOM 11919 C C . PRO B 1 707 ? 3.713 17.188 30.75 1 87.06 707 PRO B C 1
ATOM 11921 O O . PRO B 1 707 ? 3.041 16.875 29.766 1 87.06 707 PRO B O 1
ATOM 11924 N N . CYS B 1 708 ? 4.664 18.062 30.594 1 81.62 708 CYS B N 1
ATOM 11925 C CA . CYS B 1 708 ? 4.844 18.891 29.422 1 81.62 708 CYS B CA 1
ATOM 11926 C C . CYS B 1 708 ? 5.402 18.078 28.25 1 81.62 708 CYS B C 1
ATOM 11928 O O . CYS B 1 708 ? 5.371 18.531 27.109 1 81.62 708 CYS B O 1
ATOM 11930 N N . LEU B 1 709 ? 5.738 16.906 28.625 1 78.62 709 LEU B N 1
ATOM 11931 C CA . LEU B 1 709 ? 6.223 16.031 27.578 1 78.62 709 LEU B CA 1
ATOM 11932 C C . LEU B 1 709 ? 5.082 15.594 26.656 1 78.62 709 LEU B C 1
ATOM 11934 O O . LEU B 1 709 ? 5.289 15.367 25.469 1 78.62 709 LEU B O 1
ATOM 11938 N N . VAL B 1 710 ? 3.906 15.539 27.281 1 83.06 710 VAL B N 1
ATOM 11939 C CA . VAL B 1 710 ? 2.824 14.859 26.578 1 83.06 710 VAL B CA 1
ATOM 11940 C C . VAL B 1 710 ? 1.714 15.852 26.234 1 83.06 710 VAL B C 1
ATOM 11942 O O . VAL B 1 710 ? 1.013 15.695 25.234 1 83.06 710 VAL B O 1
ATOM 11945 N N . VAL B 1 711 ? 1.591 16.828 27.109 1 85.19 711 VAL B N 1
ATOM 11946 C CA . VAL B 1 711 ? 0.517 17.797 26.906 1 85.19 711 VAL B CA 1
ATOM 11947 C C . VAL B 1 711 ? 1.093 19.203 26.875 1 85.19 711 VAL B C 1
ATOM 11949 O O . VAL B 1 711 ? 2.23 19.438 27.297 1 85.19 711 VAL B O 1
ATOM 11952 N N . GLU B 1 712 ? 0.312 20.016 26.297 1 80.75 712 GLU B N 1
ATOM 11953 C CA . GLU B 1 712 ? 0.704 21.422 26.375 1 80.75 712 GLU B CA 1
ATOM 11954 C C . GLU B 1 712 ? 0.492 21.984 27.781 1 80.75 712 GLU B C 1
ATOM 11956 O O . GLU B 1 712 ? -0.635 22 28.281 1 80.75 712 GLU B O 1
ATOM 11961 N N . CYS B 1 713 ? 1.565 22.391 28.484 1 82.56 713 CYS B N 1
ATOM 11962 C CA . CYS B 1 713 ? 1.504 22.828 29.875 1 82.56 713 CYS B CA 1
ATOM 11963 C C . CYS B 1 713 ? 1.229 24.328 29.953 1 82.56 713 CYS B C 1
ATOM 11965 O O . CYS B 1 713 ? 1.627 25.094 29.062 1 82.56 713 CYS B O 1
ATOM 11967 N N . LEU B 1 714 ? 0.414 24.609 31 1 78.25 714 LEU B N 1
ATOM 11968 C CA . LEU B 1 714 ? 0.23 26 31.375 1 78.25 714 LEU B CA 1
ATOM 11969 C C . LEU B 1 714 ? 1.365 26.469 32.281 1 78.25 714 LEU B C 1
ATOM 11971 O O . LEU B 1 714 ? 1.879 25.703 33.094 1 78.25 714 LEU B O 1
ATOM 11975 N N . ASP B 1 715 ? 2.268 27.328 32.031 1 61.5 715 ASP B N 1
ATOM 11976 C CA . ASP B 1 715 ? 3.25 27.859 32.969 1 61.5 715 ASP B CA 1
ATOM 11977 C C . ASP B 1 715 ? 2.742 29.141 33.625 1 61.5 715 ASP B C 1
ATOM 11979 O O . ASP B 1 715 ? 2.15 30 32.969 1 61.5 715 ASP B O 1
ATOM 11983 N N . SER B 1 716 ? 2.473 29.219 35.062 1 46.78 716 SER B N 1
ATOM 11984 C CA . SER B 1 716 ? 2.096 30.406 35.844 1 46.78 716 SER B CA 1
ATOM 11985 C C . SER B 1 716 ? 2.869 31.641 35.375 1 46.78 716 SER B C 1
ATOM 11987 O O . SER B 1 716 ? 2.326 32.75 35.312 1 46.78 716 SER B O 1
ATOM 11989 N N . GLU B 1 717 ? 4.219 31.828 35.75 1 40 717 GLU B N 1
ATOM 11990 C CA . GLU B 1 717 ? 4.875 33.125 35.562 1 40 717 GLU B CA 1
ATOM 11991 C C . GLU B 1 717 ? 4.852 33.531 34.094 1 40 717 GLU B C 1
ATOM 11993 O O . GLU B 1 717 ? 4.84 34.719 33.781 1 40 717 GLU B O 1
ATOM 11998 N N . LYS B 1 718 ? 5.707 33 33.25 1 40.47 718 LYS B N 1
ATOM 11999 C CA . LYS B 1 718 ? 6.023 33.469 31.906 1 40.47 718 LYS B CA 1
ATOM 12000 C C . LYS B 1 718 ? 4.859 33.219 30.953 1 40.47 718 LYS B C 1
ATOM 12002 O O . LYS B 1 718 ? 4.84 32.219 30.234 1 40.47 718 LYS B O 1
ATOM 12007 N N . ASN B 1 719 ? 3.709 33.25 31.234 1 34.75 719 ASN B N 1
ATOM 12008 C CA . ASN B 1 719 ? 2.479 33.094 30.453 1 34.75 719 ASN B CA 1
ATOM 12009 C C . ASN B 1 719 ? 2.641 33.656 29.047 1 34.75 719 ASN B C 1
ATOM 12011 O O . ASN B 1 719 ? 2.018 33.156 28.109 1 34.75 719 ASN B O 1
ATOM 12015 N N . ASN B 1 720 ? 2.842 35.031 28.891 1 33.09 720 ASN B N 1
ATOM 12016 C CA . ASN B 1 720 ? 2.393 35.844 27.766 1 33.09 720 ASN B CA 1
ATOM 12017 C C . ASN B 1 720 ? 3.264 35.625 26.531 1 33.09 720 ASN B C 1
ATOM 12019 O O . ASN B 1 720 ? 2.777 35.719 25.406 1 33.09 720 ASN B O 1
ATOM 12023 N N . ARG B 1 721 ? 4.656 35.969 26.516 1 34.59 721 ARG B N 1
ATOM 12024 C CA . ARG B 1 721 ? 5.41 36.281 25.312 1 34.59 721 ARG B CA 1
ATOM 12025 C C . ARG B 1 721 ? 5.984 35.031 24.672 1 34.59 721 ARG B C 1
ATOM 12027 O O . ARG B 1 721 ? 6.355 35.031 23.5 1 34.59 721 ARG B O 1
ATOM 12034 N N . VAL B 1 722 ? 6.543 34 25.359 1 33.44 722 VAL B N 1
ATOM 12035 C CA . VAL B 1 722 ? 7.441 33.031 24.75 1 33.44 722 VAL B CA 1
ATOM 12036 C C . VAL B 1 722 ? 6.621 31.922 24.078 1 33.44 722 VAL B C 1
ATOM 12038 O O . VAL B 1 722 ? 7.059 31.328 23.078 1 33.44 722 VAL B O 1
ATOM 12041 N N . LYS B 1 723 ? 5.758 31.312 24.688 1 37.72 723 LYS B N 1
ATOM 12042 C CA . LYS B 1 723 ? 5.129 30.047 24.328 1 37.72 723 LYS B CA 1
ATOM 12043 C C . LYS B 1 723 ? 4.285 30.188 23.062 1 37.72 723 LYS B C 1
ATOM 12045 O O . LYS B 1 723 ? 3.639 29.234 22.641 1 37.72 723 LYS B O 1
ATOM 12050 N N . SER B 1 724 ? 3.891 31.297 22.875 1 31.94 724 SER B N 1
ATOM 12051 C CA . SER B 1 724 ? 2.959 31.641 21.812 1 31.94 724 SER B CA 1
ATOM 12052 C C . SER B 1 724 ? 3.59 31.406 20.438 1 31.94 724 SER B C 1
ATOM 12054 O O . SER B 1 724 ? 2.98 31.719 19.406 1 31.94 724 SER B O 1
ATOM 12056 N N . HIS B 1 725 ? 4.824 31.078 20.469 1 30.59 725 HIS B N 1
ATOM 12057 C CA . HIS B 1 725 ? 5.355 31.297 19.125 1 30.59 725 HIS B CA 1
ATOM 12058 C C . HIS B 1 725 ? 4.801 30.281 18.141 1 30.59 725 HIS B C 1
ATOM 12060 O O . HIS B 1 725 ? 4.508 30.609 16.984 1 30.59 725 HIS B O 1
ATOM 12066 N N . VAL B 1 726 ? 5.039 28.969 18.516 1 32.47 726 VAL B N 1
ATOM 12067 C CA . VAL B 1 726 ? 4.91 27.984 17.438 1 32.47 726 VAL B CA 1
ATOM 12068 C C . VAL B 1 726 ? 3.447 27.859 17.016 1 32.47 726 VAL B C 1
ATOM 12070 O O . VAL B 1 726 ? 3.143 27.75 15.828 1 32.47 726 VAL B O 1
ATOM 12073 N N . PHE B 1 727 ? 2.656 27.609 17.922 1 33.84 727 PHE B N 1
ATOM 12074 C CA . PHE B 1 727 ? 1.255 27.328 17.641 1 33.84 727 PHE B CA 1
ATOM 12075 C C . PHE B 1 727 ? 0.51 28.594 17.25 1 33.84 727 PHE B C 1
ATOM 12077 O O . PHE B 1 727 ? -0.692 28.562 16.984 1 33.84 727 PHE B O 1
ATOM 12084 N N . GLN B 1 728 ? 1.149 29.594 17.547 1 28.91 728 GLN B N 1
ATOM 12085 C CA . GLN B 1 728 ? 0.353 30.781 17.281 1 28.91 728 GLN B CA 1
ATOM 12086 C C . GLN B 1 728 ? 0.107 30.969 15.781 1 28.91 728 GLN B C 1
ATOM 12088 O O . GLN B 1 728 ? -0.742 31.766 15.375 1 28.91 728 GLN B O 1
ATOM 12093 N N . GLU B 1 729 ? 1.019 30.375 15.086 1 30.83 729 GLU B N 1
ATOM 12094 C CA . GLU B 1 729 ? 0.708 30.688 13.695 1 30.83 729 GLU B CA 1
ATOM 12095 C C . GLU B 1 729 ? -0.564 29.969 13.242 1 30.83 729 GLU B C 1
ATOM 12097 O O . GLU B 1 729 ? -1.23 30.422 12.305 1 30.83 729 GLU B O 1
ATOM 12102 N N . PHE B 1 730 ? -0.657 28.703 13.445 1 30.31 730 PHE B N 1
ATOM 12103 C CA . PHE B 1 730 ? -2.049 28.375 13.18 1 30.31 730 PHE B CA 1
ATOM 12104 C C . PHE B 1 730 ? -2.965 28.969 14.242 1 30.31 730 PHE B C 1
ATOM 12106 O O . PHE B 1 730 ? -4.172 28.719 14.242 1 30.31 730 PHE B O 1
ATOM 12113 N N . ARG B 1 731 ? -2.59 29.359 15.367 1 28.45 731 ARG B N 1
ATOM 12114 C CA . ARG B 1 731 ? -3.406 30.297 16.141 1 28.45 731 ARG B CA 1
ATOM 12115 C C . ARG B 1 731 ? -3.561 31.625 15.398 1 28.45 731 ARG B C 1
ATOM 12117 O O . ARG B 1 731 ? -2.797 31.922 14.477 1 28.45 731 ARG B O 1
ATOM 12124 N N . TRP B 1 732 ? -4.121 32.812 16.25 1 23.56 732 TRP B N 1
ATOM 12125 C CA . TRP B 1 732 ? -4.512 34.156 15.852 1 23.56 732 TRP B CA 1
ATOM 12126 C C . TRP B 1 732 ? -3.293 34.969 15.43 1 23.56 732 TRP B C 1
ATOM 12128 O O . TRP B 1 732 ? -3.4 36.188 15.172 1 23.56 732 TRP B O 1
ATOM 12138 N N . GLN B 1 733 ? -2.08 34.719 14.922 1 18.62 733 GLN B N 1
ATOM 12139 C CA . GLN B 1 733 ? -2.039 36.125 14.539 1 18.62 733 GLN B CA 1
ATOM 12140 C C . GLN B 1 733 ? -3.193 36.469 13.609 1 18.62 733 GLN B C 1
ATOM 12142 O O . GLN B 1 733 ? -3.492 35.719 12.672 1 18.62 733 GLN B O 1
#

Secondary structure (DSSP, 8-state):
-HHHHHHHHH-TTT----GGG--TTSEEEEEEEEEPPPHHHHHHHHHH--PPPPPEEEEEEEETTSSS-EEEEEEEESSSS--EEEE-TTS-SSEEGGGSPP-GGG--HHHHHHHHHHHHHHHHHHHHS-BSSS-TTSBEEEEEEEE-----SSSEEEEEEEEEE-STTGGGSEEEEEEEEEEETTEEEEEEEEETTEEESSHHHHHHHHHHHGGGSPP-PPPP--TT-TTS-S--S--SSSS--PPPEEE-TT---EEEETTEEEETTEEEEEEEETTTEEEEEEEEETTEEEEEEEEEEEEEEEE--SSHHHHT-EEEGGGG-GGGGBPPPPBTTTB-TT-EEEEEEEEETT-SS-EEEEEEEEEEEEEEEEEEEEEE---TTSS---EEEEEEEEEEEEEEEEETTEEEEEEEEE-TTS-EEEEEEEEE---EEE--S--TT--EEETTEEEPPEEEEEEEEEEE-TTSS-BEEEEEEEEEEEE--TT--STT-PEEEEEEEEEEE-BTTTTEE---TTS-EEEEEEEEEEE-TTSPEEEEEEEETT-----SPTTSTTGGGGGGGG-SEEEEE--TT---S--TTGGG-TTS-SS-THHHHHT--B-TTB-EEEEEEEEEEE---GGG-SSB--TT-EEEEEEEEES-SSS-GGGG-S-EEEEEEEEETTEEEEEEEE-TT-----TTS-----HHHHHHHSGGGTS----SSS-SSSTTSSTTTTTT-/-HHHHHHHHH-TTT-B--GGG--TTSEEEEEEEEEPPPHHHHHHHHHH--PPPPPEEEEEEEETTSSS-EEEEEEEESSSS--EEEE-TTS-SSEEGGGSPP-GGG--HHHHHHHHHHHHHHHHHHHHS-BSSS-TTSBEEEEEEEE-----SSSEEEEEEEEEE-STTGGGSEEEEEEEEEEETTEEEEEEEEETTEEESSHHHHHHHHHHHGGGSPP-PPPP--TT-TTS-S--S--S-SS--PPPEEE-TT---EEEETTEEEETTEEEEEEEETTTEEEEEEEEETTEEEEEEEEEEEE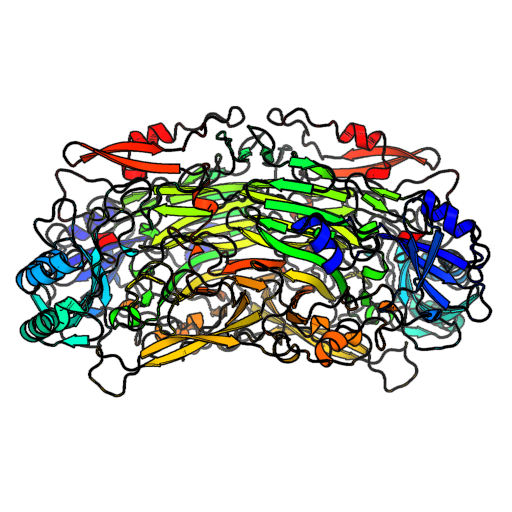EEEE--SSHHHHT-EEEGGGG-GGGGBPPPPBTTTB-TT-EEEEEEEEETT-SS-EEEEEEEEEEEEEEEEEEEEEE---SSSS---EEEEEEEEEEEEEEEEETTEEEEEEEEE-TTS-EEEEEEEEE---EEE--S--TT--EEETTEEEPPEEEEEEEEEEE-TTSS-BEEEEEEEEEEEE--TT--STT-PEEEEEEEEEEE-BTTTTEE---TTS-EEEEEEEEEEE-TTSPEEEEEEEETT-----SPTTSTTGGGGGGGG-SEEEEE--TT---S--TTGGG-TTS-SS-THHHHHT--B-TTB-EEEEEEEEEEE---GGG-SSB--TT-EEEEEEEEES-SSS-GGGG-S-EEEEEEEEETTEEEEEEEE-TT-----TTS-----HHHHHHHSGGGTS----SSS-SSSTTSSTTTTTT-

Radius of gyration: 33.97 Å; Cα contacts (8 Å, |Δi|>4): 3757; chains: 2; bounding box: 78×100×82 Å

Foldseek 3Di:
DVLVVVVCVPDVVQQEDALVPDALQGKFWFFKDWDDDDPVQCCCCPVVVDDHDFIKMWTWMFHNNDPQTFIFIWIFDRPPHTDDIGGDPQFDPGHHNLLDQDDPNQDCFLVVLVVCCVLPQVLCCQFEVAGCPPGVQWHKGWDDWFWDQDPDNPQKTKIKIWIFGPDQPGLQGTDQKIWIWIDHRRDIDTQWIGHLQDIDRDSVVVVVVCVVCVVPHHGHYRDDDDLDDFLHPRDDDDDPDPDDDDDDADDDQVAAQWDDDPQWIDHQQWIWGWDAFQQFGTKIAQIGGNRHGWFGMKGWFWKWKQWDDDDPNRNRPTDTQSLVRQLVQFAAADEVPSDGNRKDFDKDWITGSNDPDIDIDRGQKIKDKDFPVAWPDKDAFQDPPDPGWKIKTFTWIKMWIWIWGDDPFKIWIWIWIATLQRKIKIKIFMKGAARKDFADDDDPAFDDQDDRITGGKMKMKIKMKTFTAQSHQFKFKKKWWKDWDWDDDPVDPPPPDTDIDIDIDIGTDFWQLSQQADDDPVIDIWIWMFAQVDADPVRDTWIWTKFWQQQDADPDDPLPFQCQQPVNNNGQKTKAADDPSPPHQHDSSCSNGNSDGSHGNVVRRVVTDTRHRGRMMMMHMGMDIDHDHNCPGSMHDRVVRMTMMMIHIDPNDPDRSCVPPLNMKMKDFDDDPQWGQFIDIGSNPDDDDRPPDPPDPPVRVVCRRPVVVRTPIGDPPPRDDDSCPPCCVVNDD/DVLVVVVCVPDVVQQADALVPDALQGKFWFFKDWDDDDPVQCCCCPVVVDDHDFIKMWTWMFHNNDPQTFIFIWIFDRPPHTDDIGGDPQFDPGHHNLLDFDDCNQDCFLVVLVVCCVLPQVLCCQFEVAGCPPTVQWHKGWDDWFWDQDPDNPQKTKIKIWIFGPDQPGLQGTDQKIWIWIDHRRDIDTQWITHLQDIDRDSVVVVVVCVVCVVPHHGHYRDDDDQDDFLHPRDDDDDPDPDDDDDDADDDQVAAQWDDDPQWIDHQQWIWGWDAFQQFGTKIAQIGGNRHGWFGMKGWFWKWKQWDDDDPNRNRPTDTQSLVRQLVQFAAADEVPNDGNRKDFDKDWITGSNDPDIDIHRGQKIKDKDFPVAWPDKDAFQDPPDPRWKIKTFTWIKMWIWIWGDDPFKIWIWIWIATLQRKIKIKIFMKGAARKDFADDDDPAFDDQDDRITGGKMKMKIKMKTFTAQSHQFKFKKKWWKDWDWDDDPVDPPPPDTDIDIDIDIGTDFWQLSQQADDDPVIDIWIWMFAQVDADPVRDTWIWTKFWQQQDADPDDPLPFQCQQPVNNNGQKTKAADDPSPPHQHDSSCSNGNSDGSHGNVVRRVVTDTRHRGRMMMMHMGMDIDHDHNCPGSMHDRVVRMTMMMIHIDPNDPDRSCVPPLNMKMKAFDDDPQWGQFIDIGSNPDDDDRPVDPPDPPVRVVCRRPVVVGTPIGDPPPRDDDSCPPCCVVNDD

pLDDT: mean 90.44, std 12.81, range [18.08, 98.88]

Organism: Mytilus galloprovincialis (NCBI:txid29158)

InterPro domains:
  IPR000269 Copper amine oxidase [PTHR10638] (14-664)
  IPR015798 Copper amine oxidase, catalytic domain [PF01179] (260-666)
  IPR015800 Copper amine oxidase, N2-terminal [PF02727] (7-82)
  IPR016182 Copper amine oxidase, N-terminal [SSF54416] (7-90)
  IPR036460 Copper amine oxidase, catalytic domain superfamily [G3DSA:2.70.98.20] (217-668)
  IPR036460 Copper amine oxidase, catalytic domain superfamily [SSF49998] (245-668)
  IPR049947 Copper amine oxidase, copper-binding site [PS01165] (621-634)

Sequence (1466 aa):
MKGLLYYLYSNKELNLTKFSNATIRSNYIYLAELYLPPKAAVLNYIDNGFTKPPREAHVILIRGGDAKPNVLEIVVGPLPFPNGYRLVPYRPQPIPFFQRPITSIENISQKLKERINKEFGKALHDLYGGTFINCHNKCLDVAISVQVPITKLDGKRFYWYTFYQNFEYSILRPIDFEVYVETRFENFQILKIWFYGRIFETWNKVRNFYRRNKLFFNKIPFPRESMNIPLTMNRRGKPPFSNPIRNPSQISPDGKRYNIKGRKVTYMFWEFDIGMSIITGPRLFDIRFQGQRIVYEISLQELASFYSGYKPTEQNFRFFDSRFLLGLRAKYLMHGVDCPNDATYLSTYFLDGSSEIPVYNSRAFCVFELNTGLPLRRHHGYSSTSSHRFYEGMVSVVLTVRTIITVFNYDYIIDFIFYPTGGIEVKVTVSGVIIAAYHGRKNPYGFEISKHLMGLIHQHLFHFKVDMDIKGKYNRFETIDIENDAVSSPSYTNSDSNIQQLKFARKLKVTEKEAAYKHNFKQPKNLVISNNYIKDKFGNTSGYRIVNKGMTYNIYPPGTRYEPGITWSRYQVAVTRRKDNEPGSSSIYQTNKPDEPVVRFQDFIDDDENIVDKDIVAWLTMGFYHIPVKEDLPVTHTTGESLSFFLLPFNYFDENPAMASRNAIRIDPIDIEGKTKSLKVERYGVVDYINCIPPKYNYEQSMKRNPCLVVECLDSEKNNRVKSHVFQEFRWQMKGLLYYLYSNKELNLTKFSNATIRSNYIYLAELYLPPKAAVLNYIDNGFTKPPREAHVILIRGGDAKPNVLEIVVGPLPFPNGYRLVPYRPQPIPFFQRPITSIENISQKLKERINKEFGKALHDLYGGTFINCHNKCLDVAISVQVPITKLDGKRFYWYTFYQNFEYSILRPIDFEVYVETRFENFQILKIWFYGRIFETWNKVRNFYRRNKLFFNKIPFPRESMNIPLTMNRRGKPPFSNPIRNPSQISPDGKRYNIKGRKVTYMFWEFDIGMSIITGPRLFDIRFQGQRIVYEISLQELASFYSGYKPTEQNFRFFDSRFLLGLRAKYLMHGVDCPNDATYLSTYFLDGSSEIPVYNSRAFCVFELNTGLPLRRHHGYSSTSSHRFYEGMVSVVLTVRTIITVFNYDYIIDFIFYPTGGIEVKVTVSGVIIAAYHGRKNPYGFEISKHLMGLIHQHLFHFKVDMDIKGKYNRFETIDIENDAVSSPSYTNSDSNIQQLKFARKLKVTEKEAAYKHNFKQPKNLVISNNYIKDKFGNTSGYRIVNKGMTYNIYPPGTRYEPGITWSRYQVAVTRRKDNEPGSSSIYQTNKPDEPVVRFQDFIDDDENIVDKDIVAWLTMGFYHIPVKEDLPVTHTTGESLSFFLLPFNYFDENPAMASRNAIRIDPIDIEGKTKSLKVERYGVVDYINCIPPKYNYEQSMKRNPCLVVECLDSEKNNRVKSHVFQEFRWQ

Solvent-accessible surface area (backbone atoms only — not comparable to full-atom values): 75204 Å² total; per-residue (Å²): 105,66,40,51,51,51,46,53,66,66,35,70,89,64,54,54,34,58,49,91,74,39,53,78,60,27,17,26,55,51,33,45,44,80,40,79,70,55,63,70,49,49,47,39,19,78,75,68,66,44,70,74,68,74,48,31,31,35,34,37,34,41,29,32,52,45,98,72,45,26,28,43,52,32,37,36,27,48,58,64,68,44,82,50,70,44,68,48,85,68,50,79,75,69,34,61,43,78,38,50,76,83,50,53,76,64,46,45,40,69,61,47,35,52,51,45,34,73,71,46,27,67,62,46,25,70,33,37,54,24,29,56,61,95,30,85,84,35,28,32,38,63,41,45,38,37,66,53,69,59,90,55,84,80,57,51,46,40,33,32,37,35,30,16,46,50,36,63,46,25,56,72,35,40,48,65,46,34,38,32,32,39,33,48,78,93,44,71,44,77,57,35,34,38,49,83,92,40,78,30,72,46,67,67,56,49,51,50,51,45,67,75,41,55,88,72,59,80,67,47,70,56,84,66,97,54,71,77,43,80,64,42,88,55,63,47,74,76,48,66,53,96,60,63,62,57,70,53,44,66,38,49,87,69,48,79,76,60,48,72,58,93,49,34,38,39,42,65,54,35,34,32,32,63,47,71,34,52,44,42,17,55,31,37,34,54,31,22,50,75,85,41,49,46,29,49,31,44,29,45,40,42,42,35,39,42,37,13,44,89,48,72,58,36,59,40,42,62,43,55,42,28,54,68,22,33,31,70,26,33,40,59,61,44,79,59,24,61,33,50,74,78,43,45,66,37,62,46,76,40,44,44,26,57,44,95,56,70,44,75,37,73,26,35,30,36,38,37,74,42,54,70,58,40,41,30,29,41,46,63,31,68,34,80,86,38,61,23,23,30,28,40,35,22,48,30,56,31,42,35,42,35,36,41,32,44,63,80,43,38,28,41,38,39,36,43,33,43,40,67,62,65,29,38,35,42,34,42,33,42,28,11,37,64,68,38,39,53,43,87,65,93,57,52,26,46,43,66,44,48,94,52,25,19,25,42,27,28,35,44,38,40,33,35,41,36,31,48,17,44,90,43,55,44,22,30,44,32,36,38,39,47,42,71,36,81,38,84,43,89,88,45,82,59,85,87,48,58,43,79,35,56,31,44,44,81,41,78,30,54,28,13,60,67,32,48,35,62,89,50,71,86,54,52,62,47,41,33,43,26,10,84,87,47,55,50,100,70,63,46,50,24,20,33,30,53,46,69,72,15,58,52,67,64,72,71,58,86,77,42,64,57,38,37,42,45,41,57,47,74,22,41,35,32,40,32,61,62,48,82,68,59,80,63,60,48,53,56,40,26,68,50,35,16,64,68,29,88,39,43,36,54,59,67,34,68,71,44,48,72,28,63,62,25,46,37,28,40,37,38,28,31,36,48,78,45,72,49,42,15,43,33,38,53,48,21,49,29,81,89,43,66,31,36,35,34,43,33,67,37,40,54,50,81,35,32,61,47,48,20,50,49,70,38,42,37,39,35,68,36,69,55,92,59,21,50,66,27,54,46,78,45,35,70,74,35,73,86,79,58,89,72,46,73,84,67,73,61,58,65,60,51,37,32,74,41,33,61,57,65,22,49,58,49,54,63,84,77,60,79,78,48,76,43,38,73,49,27,50,59,22,32,70,104,68,42,52,51,51,46,52,65,65,36,70,88,66,54,53,35,60,47,91,75,42,52,77,58,28,17,27,56,52,34,45,42,79,39,80,71,56,66,70,49,50,47,38,21,78,75,65,66,43,72,73,69,74,49,32,31,35,34,37,34,41,27,33,51,45,98,70,45,26,27,45,50,32,36,37,28,46,58,63,68,44,84,50,71,44,68,48,86,69,49,80,77,66,32,62,42,80,39,50,75,83,53,53,77,63,48,44,42,68,63,48,34,51,52,45,34,71,72,48,27,67,63,46,25,72,34,37,55,26,30,55,61,95,30,86,84,36,27,32,39,62,42,45,34,35,65,54,69,60,88,56,83,79,59,51,46,39,30,32,36,34,33,17,46,50,36,63,45,26,56,71,33,41,48,66,46,34,38,32,33,40,32,48,80,92,44,72,46,77,57,35,34,38,48,81,93,40,79,33,71,45,68,66,57,49,51,50,52,46,66,75,43,56,89,74,59,79,66,46,70,56,83,66,96,55,72,80,45,80,64,43,86,57,64,48,76,76,46,68,52,94,60,65,61,58,69,53,46,64,38,49,87,70,49,80,79,60,48,74,59,90,50,35,39,38,40,65,53,35,33,32,33,63,47,72,34,51,42,41,15,55,31,38,33,54,30,21,49,74,84,40,48,47,29,48,34,42,29,45,40,42,43,35,37,42,37,13,45,89,48,72,57,37,57,41,41,62,44,54,42,27,55,68,20,34,30,72,27,34,39,59,60,44,80,58,24,61,31,50,73,78,43,45,66,36,62,48,76,39,44,43,26,58,43,95,56,70,45,76,36,72,25,33,30,37,39,37,76,43,56,72,59,41,40,30,28,41,45,64,33,67,33,80,86,39,61,22,23,29,29,40,36,22,46,30,57,31,42,35,42,35,35,40,33,45,62,80,45,37,28,40,38,37,36,44,34,42,40,65,63,66,30,36,35,44,36,42,33,41,28,12,37,64,67,40,39,53,42,86,66,92,57,51,27,46,43,66,45,47,94,53,25,20,26,41,28,30,36,45,37,40,34,36,41,37,32,46,18,44,90,42,54,43,22,30,44,32,36,40,40,48,42,73,36,79,37,85,43,89,88,45,84,60,86,88,50,60,44,79,35,56,30,45,45,82,42,78,30,55,28,13,59,68,31,49,35,64,89,48,70,88,55,52,60,47,40,34,42,26,10,83,88,46,54,48,100,71,65,46,51,24,19,33,31,55,46,70,73,16,58,51,65,66,71,72,57,85,77,42,65,57,37,36,41,46,41,57,48,73,22,39,35,32,39,31,61,62,48,82,70,58,79,63,60,46,55,55,39,26,66,50,34,16,64,68,28,87,40,44,36,53,58,67,34,69,72,42,49,72,28,64,63,25,46,37,29,39,35,40,29,31,36,50,78,45,71,49,41,14,43,34,38,54,49,21,51,29,81,89,43,65,32,34,36,33,42,33,68,37,39,54,49,82,33,32,60,48,47,20,52,49,70,37,40,36,38,36,66,35,70,56,90,59,22,49,66,27,53,46,78,46,33,69,75,34,74,85,78,58,88,76,46,73,85,65,75,60,58,65,61,53,38,32,73,40,34,60,57,66,23,51,58,48,55,62,84,77,57,78,78,47,75,41,36,74,50,25,50,60,24,32,68